Protein AF-A0A927YLM3-F1 (afdb_monomer)

Structure (mmCIF, N/CA/C/O backbone):
data_AF-A0A927YLM3-F1
#
_entry.id   AF-A0A927YLM3-F1
#
loop_
_atom_site.group_PDB
_atom_site.id
_atom_site.type_symbol
_atom_site.label_atom_id
_atom_site.label_alt_id
_atom_site.label_comp_id
_atom_site.label_asym_id
_atom_site.label_entity_id
_atom_site.label_seq_id
_atom_site.pdbx_PDB_ins_code
_atom_site.Cartn_x
_atom_site.Cartn_y
_atom_site.Cartn_z
_atom_site.occupancy
_atom_site.B_iso_or_equiv
_atom_site.auth_seq_id
_atom_site.auth_comp_id
_atom_site.auth_asym_id
_atom_site.auth_atom_id
_atom_site.pdbx_PDB_model_num
ATOM 1 N N . MET A 1 1 ? -34.065 27.050 60.413 1.00 43.44 1 MET A N 1
ATOM 2 C CA . MET A 1 1 ? -34.119 25.645 59.930 1.00 43.44 1 MET A CA 1
ATOM 3 C C . MET A 1 1 ? -35.488 25.227 59.369 1.00 43.44 1 MET A C 1
ATOM 5 O O . MET A 1 1 ? -35.522 24.818 58.216 1.00 43.44 1 MET A O 1
ATOM 9 N N . LYS A 1 2 ? -36.628 25.397 60.067 1.00 33.91 2 LYS A N 1
ATOM 10 C CA . LYS A 1 2 ? -37.974 25.037 59.535 1.00 33.91 2 LYS A CA 1
ATOM 11 C C . LYS A 1 2 ? -38.388 25.761 58.232 1.00 33.91 2 LYS A C 1
ATOM 13 O O . LYS A 1 2 ? -38.955 25.127 57.347 1.00 33.91 2 LYS A O 1
ATOM 18 N N . ILE A 1 3 ? -38.032 27.041 58.067 1.00 42.34 3 ILE A N 1
ATOM 19 C CA . ILE A 1 3 ? -38.340 27.846 56.858 1.00 42.34 3 ILE A CA 1
ATOM 20 C C . ILE A 1 3 ? -37.529 27.386 55.627 1.00 42.34 3 ILE A C 1
ATOM 22 O O . ILE A 1 3 ? -38.028 27.424 54.505 1.00 42.34 3 ILE A O 1
ATOM 26 N N . ILE A 1 4 ? -36.316 26.858 55.837 1.00 45.25 4 ILE A N 1
ATOM 27 C CA . ILE A 1 4 ? -35.488 26.257 54.777 1.00 45.25 4 ILE A CA 1
ATOM 28 C C . ILE A 1 4 ? -36.058 24.881 54.387 1.00 45.25 4 ILE A C 1
ATOM 30 O O . ILE A 1 4 ? -36.153 24.582 53.202 1.00 45.25 4 ILE A O 1
ATOM 34 N N . SER A 1 5 ? -36.560 24.095 55.351 1.00 41.03 5 SER A N 1
ATOM 35 C CA . SER A 1 5 ? -37.215 22.807 55.055 1.00 41.03 5 SER A CA 1
ATOM 36 C C . SER A 1 5 ? -38.536 22.953 54.277 1.00 41.03 5 SER A C 1
ATOM 38 O O . SER A 1 5 ? -38.833 22.136 53.409 1.00 41.03 5 SER A O 1
ATOM 40 N N . ASN A 1 6 ? -39.299 24.033 54.507 1.00 38.00 6 ASN A N 1
ATOM 41 C CA . ASN A 1 6 ? -40.556 24.279 53.789 1.00 38.00 6 ASN A CA 1
ATOM 42 C C . ASN A 1 6 ? -40.347 24.779 52.349 1.00 38.00 6 ASN A C 1
ATOM 44 O O . ASN A 1 6 ? -41.137 24.423 51.479 1.00 38.00 6 ASN A O 1
ATOM 48 N N . LYS A 1 7 ? -39.266 25.522 52.054 1.00 43.53 7 LYS A N 1
ATOM 49 C CA . LYS A 1 7 ? -38.889 25.847 50.661 1.00 43.53 7 LYS A CA 1
ATOM 50 C C . LYS A 1 7 ? -38.402 24.615 49.880 1.00 43.53 7 LYS A C 1
ATOM 52 O O . LYS A 1 7 ? -38.600 24.557 48.670 1.00 43.53 7 LYS A O 1
ATOM 57 N N . PHE A 1 8 ? -37.826 23.614 50.552 1.00 43.66 8 PHE A N 1
ATOM 58 C CA . PHE A 1 8 ? -37.386 22.361 49.921 1.00 43.66 8 PHE A CA 1
ATOM 59 C C . PHE A 1 8 ? -38.533 21.381 49.625 1.00 43.66 8 PHE A C 1
ATOM 61 O O . PHE A 1 8 ? -38.539 20.788 48.549 1.00 43.66 8 PHE A O 1
ATOM 68 N N . LYS A 1 9 ? -39.566 21.298 50.478 1.00 37.19 9 LYS A N 1
ATOM 69 C CA . LYS A 1 9 ? -40.779 20.498 50.189 1.00 37.19 9 LYS A CA 1
ATOM 70 C C . LYS A 1 9 ? -41.564 20.978 48.960 1.00 37.19 9 LYS A C 1
ATOM 72 O O . LYS A 1 9 ? -42.257 20.188 48.328 1.00 37.19 9 LYS A O 1
ATOM 77 N N . ILE A 1 10 ? -41.450 22.260 48.605 1.00 40.66 10 ILE A N 1
ATOM 78 C CA . ILE A 1 10 ? -42.042 22.814 47.375 1.00 40.66 10 ILE A CA 1
ATOM 79 C C . ILE A 1 10 ? -41.180 22.456 46.148 1.00 40.66 10 ILE A C 1
ATOM 81 O O . ILE A 1 10 ? -41.723 22.233 45.070 1.00 40.66 10 ILE A O 1
ATOM 85 N N . LYS A 1 11 ? -39.856 22.307 46.312 1.00 43.59 11 LYS A N 1
ATOM 86 C CA . LYS A 1 11 ? -38.928 21.895 45.244 1.00 43.59 11 LYS A CA 1
ATOM 87 C C . LYS A 1 11 ? -39.060 20.405 44.883 1.00 43.59 11 LYS A C 1
ATOM 89 O O . LYS A 1 11 ? -38.999 20.075 43.706 1.00 43.59 11 LYS A O 1
ATOM 94 N N . GLU A 1 12 ? -39.318 19.524 45.854 1.00 42.69 12 GLU A N 1
ATOM 95 C CA . GLU A 1 12 ? -39.549 18.083 45.607 1.00 42.69 12 GLU A CA 1
ATOM 96 C C . GLU A 1 12 ? -40.829 17.786 44.805 1.00 42.69 12 GLU A C 1
ATOM 98 O O . GLU A 1 12 ? -40.878 16.788 44.096 1.00 42.69 12 GLU A O 1
ATOM 103 N N . LYS A 1 13 ? -41.851 18.654 44.860 1.00 40.47 13 LYS A N 1
ATOM 104 C CA . LYS A 1 13 ? -43.093 18.488 44.075 1.00 40.47 13 LYS A CA 1
ATOM 105 C C . LYS A 1 13 ? -43.000 18.973 42.621 1.00 40.47 13 LYS A C 1
ATOM 107 O O . LYS A 1 13 ? -43.902 18.681 41.845 1.00 40.47 13 LYS A O 1
ATOM 112 N N . LEU A 1 14 ? -41.947 19.711 42.264 1.00 46.44 14 LEU A N 1
ATOM 113 C CA . LEU A 1 14 ? -41.753 20.320 40.939 1.00 46.44 14 LEU A CA 1
ATOM 114 C C . LEU A 1 14 ? -40.597 19.693 40.140 1.00 46.44 14 LEU A C 1
ATOM 116 O O . LEU A 1 14 ? -40.403 20.049 38.982 1.00 46.44 14 LEU A O 1
ATOM 120 N N . MET A 1 15 ? -39.832 18.767 40.728 1.00 58.31 15 MET A N 1
ATOM 121 C CA . MET A 1 15 ? -38.776 18.040 40.019 1.00 58.31 15 MET A CA 1
ATOM 122 C C . MET A 1 15 ? -39.283 16.688 39.523 1.00 58.31 15 MET A C 1
ATOM 124 O O . MET A 1 15 ? -39.892 15.925 40.272 1.00 58.31 15 MET A O 1
ATOM 128 N N . LEU A 1 16 ? -39.004 16.383 38.253 1.00 70.81 16 LEU A N 1
ATOM 129 C CA . LEU A 1 16 ? -39.280 15.069 37.679 1.00 70.81 16 LEU A CA 1
ATOM 130 C C . LEU A 1 16 ? -38.580 13.978 38.507 1.00 70.81 16 LEU A C 1
ATOM 132 O O . LEU A 1 16 ? -37.424 14.160 38.904 1.00 70.81 16 LEU A O 1
ATOM 136 N N . PRO A 1 17 ? -39.237 12.834 38.759 1.00 79.44 17 PRO A N 1
ATOM 137 C CA . PRO A 1 17 ? -38.627 11.767 39.535 1.00 79.44 17 PRO A CA 1
ATOM 138 C C . PRO A 1 17 ? -37.388 11.218 38.814 1.00 79.44 17 PRO A C 1
ATOM 140 O O . PRO A 1 17 ? -37.321 11.171 37.583 1.00 79.44 17 PRO A O 1
ATOM 143 N N . ALA A 1 18 ? -36.379 10.800 39.586 1.00 75.62 18 ALA A N 1
ATOM 144 C CA . ALA A 1 18 ? -35.066 10.426 39.051 1.00 75.62 18 ALA A CA 1
ATOM 145 C C . ALA A 1 18 ? -35.142 9.335 37.965 1.00 75.62 18 ALA A C 1
ATOM 147 O O . ALA A 1 18 ? -34.353 9.349 37.025 1.00 75.62 18 ALA A O 1
ATOM 148 N N . ASN A 1 19 ? -36.122 8.427 38.064 1.00 81.88 19 ASN A N 1
ATOM 149 C CA . ASN A 1 19 ? -36.406 7.367 37.091 1.00 81.88 19 ASN A CA 1
ATOM 150 C C . ASN A 1 19 ? -36.898 7.874 35.718 1.00 81.88 19 ASN A C 1
ATOM 152 O O . ASN A 1 19 ? -36.782 7.141 34.735 1.00 81.88 19 ASN A O 1
ATOM 156 N N . VAL A 1 20 ? -37.454 9.085 35.658 1.00 85.31 20 VAL A N 1
ATOM 157 C CA . VAL A 1 20 ? -37.841 9.793 34.431 1.00 85.31 20 VAL A CA 1
ATOM 158 C C . VAL A 1 20 ? -36.665 10.630 33.935 1.00 85.31 20 VAL A C 1
ATOM 160 O O . VAL A 1 20 ? -36.342 10.593 32.751 1.00 85.31 20 VAL A O 1
ATOM 163 N N . LEU A 1 21 ? -35.968 11.316 34.843 1.00 84.69 21 LEU A N 1
ATOM 164 C CA . LEU A 1 21 ? -34.895 12.244 34.492 1.00 84.69 21 LEU A CA 1
ATOM 165 C C . LEU A 1 21 ? -33.734 11.573 33.739 1.00 84.69 21 LEU A C 1
ATOM 167 O O . LEU A 1 21 ? -33.304 12.082 32.707 1.00 84.69 21 LEU A O 1
ATOM 171 N N . TRP A 1 22 ? -33.259 10.404 34.190 1.00 88.94 22 TRP A N 1
ATOM 172 C CA . TRP A 1 22 ? -32.161 9.719 33.490 1.00 88.94 22 TRP A CA 1
ATOM 173 C C . TRP A 1 22 ? -32.551 9.268 32.079 1.00 88.94 22 TRP A C 1
ATOM 175 O O . TRP A 1 22 ? -31.685 9.208 31.213 1.00 88.94 22 TRP A O 1
ATOM 185 N N . LYS A 1 23 ? -33.834 8.955 31.839 1.00 92.56 23 LYS A N 1
ATOM 186 C CA . LYS A 1 23 ? -34.329 8.559 30.512 1.00 92.56 23 LYS A CA 1
ATOM 187 C C . LYS A 1 23 ? -34.333 9.741 29.556 1.00 92.56 23 LYS A C 1
ATOM 189 O O . LYS A 1 23 ? -33.938 9.581 28.410 1.00 92.56 23 LYS A O 1
ATOM 194 N N . ILE A 1 24 ? -34.739 10.916 30.040 1.00 89.50 24 ILE A N 1
ATOM 195 C CA . ILE A 1 24 ? -34.677 12.163 29.270 1.00 89.50 24 ILE A CA 1
ATOM 196 C C . ILE A 1 24 ? -33.224 12.471 28.908 1.00 89.50 24 ILE A C 1
ATOM 198 O O . ILE A 1 24 ? -32.931 12.754 27.754 1.00 89.50 24 ILE A O 1
ATOM 202 N N . TYR A 1 25 ? -32.304 12.360 29.869 1.00 88.75 25 TYR A N 1
ATOM 203 C CA . TYR A 1 25 ? -30.887 12.616 29.607 1.00 88.75 25 TYR A CA 1
ATOM 204 C C . TYR A 1 25 ? -30.291 11.612 28.627 1.00 88.75 25 TYR A C 1
ATOM 206 O O . TYR A 1 25 ? -29.614 12.024 27.696 1.00 88.75 25 TYR A O 1
ATOM 214 N N . ALA A 1 26 ? -30.603 10.324 28.780 1.00 92.00 26 ALA A N 1
ATOM 215 C CA . ALA A 1 26 ? -30.195 9.309 27.818 1.00 92.00 26 ALA A CA 1
ATOM 216 C C . ALA A 1 26 ? -30.712 9.639 26.410 1.00 92.00 26 ALA A C 1
ATOM 218 O O . ALA A 1 26 ? -29.936 9.618 25.463 1.00 92.00 26 ALA A O 1
ATOM 219 N N . LEU A 1 27 ? -31.994 9.996 26.278 1.00 93.75 27 LEU A N 1
ATOM 220 C CA . LEU A 1 27 ? -32.597 10.340 24.991 1.00 93.75 27 LEU A CA 1
ATOM 221 C C . LEU A 1 27 ? -31.911 11.552 24.349 1.00 93.75 27 LEU A C 1
ATOM 223 O O . LEU A 1 27 ? -31.528 11.474 23.190 1.00 93.75 27 LEU A O 1
ATOM 227 N N . ILE A 1 28 ? -31.714 12.644 25.094 1.00 92.00 28 ILE A N 1
ATOM 228 C CA . ILE A 1 28 ? -31.051 13.854 24.583 1.00 92.00 28 ILE A CA 1
ATOM 229 C C . ILE A 1 28 ? -29.614 13.543 24.155 1.00 92.00 28 ILE A C 1
ATOM 231 O O . ILE A 1 28 ? -29.234 13.873 23.038 1.00 92.00 28 ILE A O 1
ATOM 235 N N . THR A 1 29 ? -28.837 12.865 25.002 1.00 92.50 29 THR A N 1
ATOM 236 C CA . THR A 1 29 ? -27.457 12.467 24.693 1.00 92.50 29 THR A CA 1
ATOM 237 C C . THR A 1 29 ? -27.380 11.625 23.419 1.00 92.50 29 THR A C 1
ATOM 239 O O . THR A 1 29 ? -26.537 11.884 22.563 1.00 92.50 29 THR A O 1
ATOM 242 N N . VAL A 1 30 ? -28.269 10.642 23.269 1.00 94.38 30 VAL A N 1
ATOM 243 C CA . VAL A 1 30 ? -28.298 9.748 22.104 1.00 94.38 30 VAL A CA 1
ATOM 244 C C . VAL A 1 30 ? -28.722 10.499 20.847 1.00 94.38 30 VAL A C 1
ATOM 246 O O . VAL A 1 30 ? -28.070 10.345 19.821 1.00 94.38 30 VAL A O 1
ATOM 249 N N . MET A 1 31 ? -29.743 11.359 20.928 1.00 94.81 31 MET A N 1
ATOM 250 C CA . MET A 1 31 ? -30.154 12.204 19.802 1.00 94.81 31 MET A CA 1
ATOM 251 C C . MET A 1 31 ? -29.028 13.141 19.359 1.00 94.81 31 MET A C 1
ATOM 253 O O . MET A 1 31 ? -28.817 13.292 18.164 1.00 94.81 31 MET A O 1
ATOM 257 N N . THR A 1 32 ? -28.267 13.729 20.288 1.00 94.88 32 THR A N 1
ATOM 258 C CA . THR A 1 32 ? -27.104 14.563 19.946 1.00 94.88 32 THR A CA 1
ATOM 259 C C . THR A 1 32 ? -26.024 13.760 19.217 1.00 94.88 32 THR A C 1
ATOM 261 O O . THR A 1 32 ? -25.523 14.218 18.195 1.00 94.88 32 THR A O 1
ATOM 264 N N . CYS A 1 33 ? -25.687 12.558 19.699 1.00 95.12 33 CYS A N 1
ATOM 265 C CA . CYS A 1 33 ? -24.675 11.709 19.057 1.00 95.12 33 CYS A CA 1
ATOM 266 C C . CYS A 1 33 ? -25.133 11.198 17.681 1.00 95.12 33 CYS A C 1
ATOM 268 O O . CYS A 1 33 ? -24.331 11.148 16.752 1.00 95.12 33 CYS A O 1
ATOM 270 N N . GLY A 1 34 ? -26.411 10.827 17.561 1.00 95.75 34 GLY A N 1
ATOM 271 C CA . GLY A 1 34 ? -27.016 10.349 16.319 1.00 95.75 34 GLY A CA 1
ATOM 272 C C . GLY A 1 34 ? -27.221 11.451 15.284 1.00 95.75 34 GLY A C 1
ATOM 273 O O . GLY A 1 34 ? -27.055 11.192 14.100 1.00 95.75 34 GLY A O 1
ATOM 274 N N . LEU A 1 35 ? -27.520 12.685 15.709 1.00 95.50 35 LEU A N 1
ATOM 275 C CA . LEU A 1 35 ? -27.623 13.835 14.809 1.00 95.50 35 LEU A CA 1
ATOM 276 C C . LEU A 1 35 ? -26.298 14.088 14.087 1.00 95.50 35 LEU A C 1
ATOM 278 O O . LEU A 1 35 ? -26.302 14.287 12.878 1.00 95.50 35 LEU A O 1
ATOM 282 N N . TYR A 1 36 ? -25.177 14.059 14.812 1.00 95.25 36 TYR A N 1
ATOM 283 C CA . TYR A 1 36 ? -23.861 14.222 14.198 1.00 95.25 36 TYR A CA 1
ATOM 284 C C . TYR A 1 36 ? -23.558 13.089 13.206 1.00 95.25 36 TYR A C 1
ATOM 286 O O . TYR A 1 36 ? -23.252 13.379 12.054 1.00 95.25 36 TYR A O 1
ATOM 294 N N . ALA A 1 37 ? -23.759 11.827 13.614 1.00 95.25 37 ALA A N 1
ATOM 295 C CA . ALA A 1 37 ? -23.592 10.664 12.736 1.00 95.25 37 ALA A CA 1
ATOM 296 C C . ALA A 1 37 ? -24.456 10.762 11.469 1.00 95.25 37 ALA A C 1
ATOM 298 O O . ALA A 1 37 ? -24.008 10.443 10.376 1.00 95.25 37 ALA A O 1
ATOM 299 N N . PHE A 1 38 ? -25.702 11.222 11.605 1.00 95.12 38 PHE A N 1
ATOM 300 C CA . PHE A 1 38 ? -26.598 11.423 10.474 1.00 95.12 38 PHE A CA 1
ATOM 301 C C . PHE A 1 38 ? -26.061 12.494 9.521 1.00 95.12 38 PHE A C 1
ATOM 303 O O . PHE A 1 38 ? -25.946 12.234 8.330 1.00 95.12 38 PHE A O 1
ATOM 310 N N . LEU A 1 39 ? -25.675 13.668 10.032 1.00 91.88 39 LEU A N 1
ATOM 311 C CA . LEU A 1 39 ? -25.169 14.775 9.210 1.00 91.88 39 LEU A CA 1
ATOM 312 C C . LEU A 1 39 ? -23.896 14.424 8.433 1.00 91.88 39 LEU A C 1
ATOM 314 O O . LEU A 1 39 ? -23.709 14.936 7.328 1.00 91.88 39 LEU A O 1
ATOM 318 N N . THR A 1 40 ? -23.026 13.592 9.006 1.00 92.19 40 THR A N 1
ATOM 319 C CA . THR A 1 40 ? -21.804 13.119 8.347 1.00 92.19 40 THR A CA 1
ATOM 320 C C . THR A 1 40 ? -22.068 11.956 7.398 1.00 92.19 40 THR A C 1
ATOM 322 O O . THR A 1 40 ? -21.449 11.904 6.347 1.00 92.19 40 THR A O 1
ATOM 325 N N . SER A 1 41 ? -23.050 11.092 7.680 1.00 93.69 41 SER A N 1
ATOM 326 C CA . SER A 1 41 ? -23.392 9.952 6.811 1.00 93.69 41 SER A CA 1
ATOM 327 C C . SER A 1 41 ? -23.893 10.335 5.414 1.00 93.69 41 SER A C 1
ATOM 329 O O . SER A 1 41 ? -23.850 9.521 4.495 1.00 93.69 41 SER A O 1
ATOM 331 N N . LEU A 1 42 ? -24.369 11.569 5.236 1.00 93.56 42 LEU A N 1
ATOM 332 C CA . LEU A 1 42 ? -24.886 12.055 3.955 1.00 93.56 42 LEU A CA 1
ATOM 333 C C . LEU A 1 42 ? -23.791 12.571 3.011 1.00 93.56 42 LEU A C 1
ATOM 335 O O . LEU A 1 42 ? -24.125 13.012 1.915 1.00 93.56 42 LEU A O 1
ATOM 339 N N . ARG A 1 43 ? -22.525 12.606 3.441 1.00 93.06 43 ARG A N 1
ATOM 340 C CA . ARG A 1 43 ? -21.419 13.193 2.677 1.00 93.06 43 ARG A CA 1
ATOM 341 C C . ARG A 1 43 ? -20.224 12.250 2.601 1.00 93.06 43 ARG A C 1
ATOM 343 O O . ARG A 1 43 ? -20.128 11.355 3.438 1.00 93.06 43 ARG A O 1
ATOM 350 N N . THR A 1 44 ? -19.361 12.530 1.629 1.00 92.88 44 THR A N 1
ATOM 351 C CA . THR A 1 44 ? -18.133 11.814 1.262 1.00 92.88 44 THR A CA 1
ATOM 352 C C . THR A 1 44 ? -18.419 10.384 0.801 1.00 92.88 44 THR A C 1
ATOM 354 O O . THR A 1 44 ? -19.487 9.845 1.102 1.00 92.88 44 THR A O 1
ATOM 357 N N . MET A 1 45 ? -17.538 9.765 0.021 1.00 93.38 45 MET A N 1
ATOM 358 C CA . MET A 1 45 ? -17.735 8.416 -0.524 1.00 93.38 45 MET A CA 1
ATOM 359 C C . MET A 1 45 ? -16.381 7.777 -0.864 1.00 93.38 45 MET A C 1
ATOM 361 O O . MET A 1 45 ? -16.018 7.689 -2.038 1.00 93.38 45 MET A O 1
ATOM 365 N N . PRO A 1 46 ? -15.636 7.294 0.146 1.00 93.12 46 PRO A N 1
ATOM 366 C CA . PRO A 1 46 ? -14.328 6.709 -0.100 1.00 93.12 46 PRO A CA 1
ATOM 367 C C . PRO A 1 46 ? -14.464 5.443 -0.949 1.00 93.12 46 PRO A C 1
ATOM 369 O O . PRO A 1 46 ? -15.386 4.651 -0.751 1.00 93.12 46 PRO A O 1
ATOM 372 N N . PHE A 1 47 ? -13.519 5.205 -1.857 1.00 92.38 47 PHE A N 1
ATOM 373 C CA . PHE A 1 47 ? -13.587 4.089 -2.813 1.00 92.38 47 PHE A CA 1
ATOM 374 C C . PHE A 1 47 ? -13.500 2.698 -2.160 1.00 92.38 47 PHE A C 1
ATOM 376 O O . PHE A 1 47 ? -13.949 1.700 -2.725 1.00 92.38 47 PHE A O 1
ATOM 383 N N . ALA A 1 48 ? -12.994 2.623 -0.926 1.00 90.62 48 ALA A N 1
ATOM 384 C CA . ALA A 1 48 ? -13.045 1.415 -0.106 1.00 90.62 48 ALA A CA 1
ATOM 385 C C . ALA A 1 48 ? -14.459 1.106 0.448 1.00 90.62 48 ALA A C 1
ATOM 387 O O . ALA A 1 48 ? -14.718 -0.014 0.901 1.00 90.62 48 ALA A O 1
ATOM 388 N N . GLU A 1 49 ? -15.408 2.055 0.415 1.00 90.69 49 GLU A N 1
ATOM 389 C CA . GLU A 1 49 ? -16.795 1.862 0.861 1.00 90.69 49 GLU A CA 1
ATOM 390 C C . GLU A 1 49 ? -17.612 1.054 -0.157 1.00 90.69 49 GLU A C 1
ATOM 392 O O . GLU A 1 49 ? -18.549 1.531 -0.784 1.00 90.69 49 GLU A O 1
ATOM 397 N N . GLY A 1 50 ? -17.274 -0.225 -0.285 1.00 86.94 50 GLY A N 1
ATOM 398 C CA . GLY A 1 50 ? -18.016 -1.184 -1.105 1.00 86.94 50 GLY A CA 1
ATOM 399 C C . GLY A 1 50 ? -17.779 -2.640 -0.748 1.00 86.94 50 GLY A C 1
ATOM 400 O O . GLY A 1 50 ? -18.527 -3.497 -1.208 1.00 86.94 50 GLY A O 1
ATOM 401 N N . TRP A 1 51 ? -16.807 -2.933 0.123 1.00 92.38 51 TRP A N 1
ATOM 402 C CA . TRP A 1 51 ? -16.413 -4.305 0.450 1.00 92.38 51 TRP A CA 1
ATOM 403 C C . TRP A 1 51 ? -17.614 -5.161 0.858 1.00 92.38 51 TRP A C 1
ATOM 405 O O . TRP A 1 51 ? -17.904 -6.186 0.247 1.00 92.38 51 TRP A O 1
ATOM 415 N N . TYR A 1 52 ? -18.365 -4.724 1.871 1.00 92.38 52 TYR A N 1
ATOM 416 C CA . TYR A 1 52 ? -19.487 -5.514 2.385 1.00 92.38 52 TYR A CA 1
ATOM 417 C C . TYR A 1 52 ? -20.734 -5.443 1.508 1.00 92.38 52 TYR A C 1
ATOM 419 O O . TYR A 1 52 ? -21.548 -6.362 1.569 1.00 92.38 52 TYR A O 1
ATOM 427 N N . THR A 1 53 ? -20.888 -4.386 0.708 1.00 93.31 53 THR A N 1
ATOM 428 C CA . THR A 1 53 ? -21.965 -4.296 -0.285 1.00 93.31 53 THR A CA 1
ATOM 429 C C . THR A 1 53 ? -21.767 -5.361 -1.351 1.00 93.31 53 THR A C 1
ATOM 431 O O . THR A 1 53 ? -22.695 -6.124 -1.617 1.00 93.31 53 THR A O 1
ATOM 434 N N . TYR A 1 54 ? -20.547 -5.486 -1.875 1.00 95.19 54 TYR A N 1
ATOM 435 C CA . TYR A 1 54 ? -20.245 -6.455 -2.916 1.00 95.19 54 TYR A CA 1
ATOM 436 C C . TYR A 1 54 ? -20.297 -7.897 -2.404 1.00 95.19 54 TYR A C 1
ATOM 438 O O . TYR A 1 54 ? -21.001 -8.730 -2.967 1.00 95.19 54 TYR A O 1
ATOM 446 N N . TYR A 1 55 ? -19.705 -8.184 -1.239 1.00 95.25 55 TYR A N 1
ATOM 447 C CA . TYR A 1 55 ? -19.875 -9.496 -0.601 1.00 95.25 55 TYR A CA 1
ATOM 448 C C . TYR A 1 55 ? -21.358 -9.860 -0.376 1.00 95.25 55 TYR A C 1
ATOM 450 O O . TYR A 1 55 ? -21.748 -11.023 -0.499 1.00 95.25 55 TYR A O 1
ATOM 458 N N . ALA A 1 56 ? -22.205 -8.883 -0.038 1.00 95.62 56 ALA A N 1
ATOM 459 C CA . ALA A 1 56 ? -23.642 -9.094 0.101 1.00 95.62 56 ALA A CA 1
ATOM 460 C C . ALA A 1 56 ? -24.347 -9.338 -1.247 1.00 95.62 56 ALA A C 1
ATOM 462 O O . ALA A 1 56 ? -25.308 -10.109 -1.283 1.00 95.62 56 ALA A O 1
ATOM 463 N N . GLN A 1 57 ? -23.884 -8.722 -2.342 1.00 95.31 57 GLN A N 1
ATOM 464 C CA . GLN A 1 57 ? -24.326 -9.032 -3.708 1.00 95.31 57 GLN A CA 1
ATOM 465 C C . GLN A 1 57 ? -23.998 -10.480 -4.071 1.00 95.31 57 GLN A C 1
ATOM 467 O O . GLN A 1 57 ? -24.928 -11.226 -4.364 1.00 95.31 57 GLN A O 1
ATOM 472 N N . CYS A 1 58 ? -22.746 -10.916 -3.901 1.00 95.62 58 CYS A N 1
ATOM 473 C CA . CYS A 1 58 ? -22.324 -12.304 -4.122 1.00 95.62 58 CYS A CA 1
ATOM 474 C C . CYS A 1 58 ? -23.235 -13.310 -3.392 1.00 95.62 58 CYS A C 1
ATOM 476 O O . CYS A 1 58 ? -23.797 -14.225 -3.997 1.00 95.62 58 CYS A O 1
ATOM 478 N N . ILE A 1 59 ? -23.466 -13.109 -2.086 1.00 95.88 59 ILE A N 1
ATOM 479 C CA . ILE A 1 59 ? -24.318 -14.005 -1.279 1.00 95.88 59 ILE A CA 1
ATOM 480 C C . ILE A 1 59 ? -25.762 -14.035 -1.793 1.00 95.88 59 ILE A C 1
ATOM 482 O O . ILE A 1 59 ? -26.378 -15.101 -1.872 1.00 95.88 59 ILE A O 1
ATOM 486 N N . ASN A 1 60 ? -26.334 -12.875 -2.118 1.00 96.50 60 ASN A N 1
ATOM 487 C CA . ASN A 1 60 ? -27.712 -12.795 -2.599 1.00 96.50 60 ASN A CA 1
ATOM 488 C C . ASN A 1 60 ? -27.875 -13.348 -4.024 1.00 96.50 60 ASN A C 1
ATOM 490 O O . ASN A 1 60 ? -28.958 -13.852 -4.331 1.00 96.50 60 ASN A O 1
ATOM 494 N N . ASN A 1 61 ? -26.803 -13.341 -4.823 1.00 93.56 61 ASN A N 1
ATOM 495 C CA . ASN A 1 61 ? -26.718 -13.969 -6.144 1.00 93.56 61 ASN A CA 1
ATOM 496 C C . ASN A 1 61 ? -26.477 -15.489 -6.076 1.00 93.56 61 ASN A C 1
ATOM 498 O O . ASN A 1 61 ? -26.605 -16.183 -7.080 1.00 93.56 61 ASN A O 1
ATOM 502 N N . GLY A 1 62 ? -26.224 -16.035 -4.882 1.00 93.69 62 GLY A N 1
ATOM 503 C CA . GLY A 1 62 ? -26.155 -17.476 -4.633 1.00 93.69 62 GLY A CA 1
ATOM 504 C C . GLY A 1 62 ? -24.757 -18.017 -4.340 1.00 93.69 62 GLY A C 1
ATOM 505 O O . GLY A 1 62 ? -24.628 -19.222 -4.104 1.00 93.69 62 GLY A O 1
ATOM 506 N N . GLU A 1 63 ? -23.733 -17.163 -4.293 1.00 94.38 63 GLU A N 1
ATOM 507 C CA . GLU A 1 63 ? -22.380 -17.562 -3.907 1.00 94.38 63 GLU A CA 1
ATOM 508 C C . GLU A 1 63 ? -22.294 -17.904 -2.413 1.00 94.38 63 GLU A C 1
ATOM 510 O O . GLU A 1 63 ? -22.886 -17.267 -1.535 1.00 94.38 63 GLU A O 1
ATOM 515 N N . ARG A 1 64 ? -21.516 -18.938 -2.097 1.00 91.81 64 ARG A N 1
ATOM 516 C CA . ARG A 1 64 ? -21.303 -19.435 -0.738 1.00 91.81 64 ARG A CA 1
ATOM 517 C C . ARG A 1 64 ? -20.016 -18.868 -0.155 1.00 91.81 64 ARG A C 1
ATOM 519 O O . ARG A 1 64 ? -18.923 -19.192 -0.613 1.00 91.81 64 ARG A O 1
ATOM 526 N N . THR A 1 65 ? -20.143 -18.125 0.944 1.00 93.25 65 THR A N 1
ATOM 527 C CA . THR A 1 65 ? -19.013 -17.584 1.720 1.00 93.25 65 THR A CA 1
ATOM 528 C C . THR A 1 65 ? -17.969 -18.660 2.048 1.00 93.25 65 THR A C 1
ATOM 530 O O . THR A 1 65 ? -18.333 -19.777 2.437 1.00 93.25 65 THR A O 1
ATOM 533 N N . TYR A 1 66 ? -16.685 -18.312 1.918 1.00 92.06 66 TYR A N 1
ATOM 534 C CA . TYR A 1 66 ? -15.478 -19.155 2.040 1.00 92.06 66 TYR A CA 1
ATOM 535 C C . TYR A 1 66 ? -15.289 -20.189 0.924 1.00 92.06 66 TYR A C 1
ATOM 537 O O . TYR A 1 66 ? -14.170 -20.621 0.655 1.00 92.06 66 TYR A O 1
ATOM 545 N N . LYS A 1 67 ? -16.371 -20.640 0.287 1.00 89.81 67 LYS A N 1
ATOM 546 C CA . LYS A 1 67 ? -16.298 -21.675 -0.742 1.00 89.81 67 LYS A CA 1
ATOM 547 C C . LYS A 1 67 ? -16.107 -21.066 -2.122 1.00 89.81 67 LYS A C 1
ATOM 549 O O . LYS A 1 67 ? -15.135 -21.405 -2.790 1.00 89.81 67 LYS A O 1
ATOM 554 N N . ASP A 1 68 ? -17.019 -20.184 -2.498 1.00 92.25 68 ASP A N 1
ATOM 555 C CA . ASP A 1 68 ? -17.056 -19.564 -3.819 1.00 92.25 68 ASP A CA 1
ATOM 556 C C . ASP A 1 68 ? -16.226 -18.263 -3.815 1.00 92.25 68 ASP A C 1
ATOM 558 O O . ASP A 1 68 ? -15.576 -17.948 -4.801 1.00 92.25 68 ASP A O 1
ATOM 562 N N . PHE A 1 69 ? -16.113 -17.596 -2.659 1.00 93.25 69 PHE A N 1
ATOM 563 C CA . PHE A 1 69 ? -15.226 -16.448 -2.453 1.00 93.25 69 PHE A CA 1
ATOM 564 C C . PHE A 1 69 ? -14.593 -16.437 -1.059 1.00 93.25 69 PHE A C 1
ATOM 566 O O . PHE A 1 69 ? -15.115 -17.054 -0.122 1.00 93.25 69 PHE A O 1
ATOM 573 N N . ASP A 1 70 ? -13.493 -15.706 -0.905 1.00 90.69 70 ASP A N 1
ATOM 574 C CA . ASP A 1 70 ? -12.744 -15.618 0.344 1.00 90.69 70 ASP A CA 1
ATOM 575 C C . ASP A 1 70 ? -13.287 -14.536 1.275 1.00 90.69 70 ASP A C 1
ATOM 577 O O . ASP A 1 70 ? -13.650 -13.435 0.864 1.00 90.69 70 ASP A O 1
ATOM 581 N N . TYR A 1 71 ? -13.340 -14.857 2.567 1.00 90.12 71 TYR A N 1
ATOM 582 C CA . TYR A 1 71 ? -13.765 -13.919 3.600 1.00 90.12 71 TYR A CA 1
ATOM 583 C C . TYR A 1 71 ? -12.989 -14.194 4.887 1.00 90.12 71 TYR A C 1
ATOM 585 O O . TYR A 1 71 ? -12.975 -15.311 5.396 1.00 90.12 71 TYR A O 1
ATOM 593 N N . LEU A 1 72 ? -12.332 -13.178 5.445 1.00 80.88 72 LEU A N 1
ATOM 594 C CA . LEU A 1 72 ? -11.374 -13.381 6.540 1.00 80.88 72 LEU A CA 1
ATOM 595 C C . LEU A 1 72 ? -12.012 -13.353 7.945 1.00 80.88 72 LEU A C 1
ATOM 597 O O . LEU A 1 72 ? -11.360 -13.617 8.963 1.00 80.88 72 LEU A O 1
ATOM 601 N N . PHE A 1 73 ? -13.298 -13.010 8.027 1.00 87.69 73 PHE A N 1
ATOM 602 C CA . PHE A 1 73 ? -14.028 -12.879 9.289 1.00 87.69 73 PHE A CA 1
ATOM 603 C C . PHE A 1 73 ? -15.074 -13.973 9.438 1.00 87.69 73 PHE A C 1
ATOM 605 O O . PHE A 1 73 ? -15.370 -14.718 8.510 1.00 87.69 73 PHE A O 1
ATOM 612 N N . THR A 1 74 ? -15.639 -14.092 10.631 1.00 91.00 74 THR A N 1
ATOM 613 C CA . THR A 1 74 ? -16.766 -14.982 10.903 1.00 91.00 74 THR A CA 1
ATOM 614 C C . THR A 1 74 ? -18.060 -14.440 10.274 1.00 91.00 74 THR A C 1
ATOM 616 O O . THR A 1 74 ? -18.233 -13.230 10.115 1.00 91.00 74 THR A O 1
ATOM 619 N N . PRO A 1 75 ? -19.000 -15.312 9.869 1.00 90.38 75 PRO A N 1
ATOM 620 C CA . PRO A 1 75 ? -19.956 -14.956 8.821 1.00 90.38 75 PRO A CA 1
ATOM 621 C C . PRO A 1 75 ? -21.169 -14.157 9.322 1.00 90.38 75 PRO A C 1
ATOM 623 O O . PRO A 1 75 ? -22.040 -13.816 8.524 1.00 90.38 75 PRO A O 1
ATOM 626 N N . LEU A 1 76 ? -21.302 -13.874 10.626 1.00 94.25 76 LEU A N 1
ATOM 627 C CA . LEU A 1 76 ? -22.522 -13.249 11.153 1.00 94.25 76 LEU A CA 1
ATOM 628 C C . LEU A 1 76 ? -22.742 -11.856 10.569 1.00 94.25 76 LEU A C 1
ATOM 630 O O . LEU A 1 76 ? -23.860 -11.536 10.177 1.00 94.25 76 LEU A O 1
ATOM 634 N N . TYR A 1 77 ? -21.692 -11.037 10.506 1.00 95.31 77 TYR A N 1
ATOM 635 C CA . TYR A 1 77 ? -21.821 -9.668 10.018 1.00 95.31 77 TYR A CA 1
ATOM 636 C C . TYR A 1 77 ? -22.194 -9.634 8.534 1.00 95.31 77 TYR A C 1
ATOM 638 O O . TYR A 1 77 ? -23.184 -8.996 8.181 1.00 95.31 77 TYR A O 1
ATOM 646 N N . ILE A 1 78 ? -21.488 -10.380 7.678 1.00 94.31 78 ILE A N 1
ATOM 647 C CA . ILE A 1 78 ? -21.791 -10.341 6.246 1.00 94.31 78 ILE A CA 1
ATOM 648 C C . ILE A 1 78 ? -23.172 -10.917 5.915 1.00 94.31 78 ILE A C 1
ATOM 650 O O . ILE A 1 78 ? -23.883 -10.358 5.086 1.00 94.31 78 ILE A O 1
ATOM 654 N N . ASN A 1 79 ? -23.626 -11.943 6.641 1.00 94.44 79 ASN A N 1
ATOM 655 C CA . ASN A 1 79 ? -24.992 -12.452 6.499 1.00 94.44 79 ASN A CA 1
ATOM 656 C C . ASN A 1 79 ? -26.055 -11.425 6.921 1.00 94.44 79 ASN A C 1
ATOM 658 O O . ASN A 1 79 ? -27.144 -11.398 6.348 1.00 94.44 79 ASN A O 1
ATOM 662 N N . LEU A 1 80 ? -25.767 -10.574 7.913 1.00 95.44 80 LEU A N 1
ATOM 663 C CA . LEU A 1 80 ? -26.666 -9.483 8.299 1.00 95.44 80 LEU A CA 1
ATOM 664 C C . LEU A 1 80 ? -26.734 -8.404 7.215 1.00 95.44 80 LEU A C 1
ATOM 666 O O . LEU A 1 80 ? -27.829 -7.929 6.920 1.00 95.44 80 LEU A O 1
ATOM 670 N N . VAL A 1 81 ? -25.600 -8.051 6.603 1.00 96.56 81 VAL A N 1
ATOM 671 C CA . VAL A 1 81 ? -25.558 -7.097 5.482 1.00 96.56 81 VAL A CA 1
ATOM 672 C C . VAL A 1 81 ? -26.267 -7.674 4.251 1.00 96.56 81 VAL A C 1
ATOM 674 O O . VAL A 1 81 ? -27.081 -6.981 3.644 1.00 96.56 81 VAL A O 1
ATOM 677 N N . ALA A 1 82 ? -26.062 -8.955 3.932 1.00 97.12 82 ALA A N 1
ATOM 678 C CA . ALA A 1 82 ? -26.770 -9.657 2.857 1.00 97.12 82 ALA A CA 1
ATOM 679 C C . ALA A 1 82 ? -28.289 -9.688 3.082 1.00 97.12 82 ALA A C 1
ATOM 681 O O . ALA A 1 82 ? -29.063 -9.348 2.188 1.00 97.12 82 ALA A O 1
ATOM 682 N N . LEU A 1 83 ? -28.737 -10.006 4.302 1.00 97.31 83 LEU A N 1
ATOM 683 C CA . LEU A 1 83 ? -30.157 -9.955 4.654 1.00 97.31 83 LEU A CA 1
ATOM 684 C C . LEU A 1 83 ? -30.721 -8.532 4.544 1.00 97.31 83 LEU A C 1
ATOM 686 O O . LEU A 1 83 ? -31.831 -8.350 4.050 1.00 97.31 83 LEU A O 1
ATOM 690 N N . PHE A 1 84 ? -29.981 -7.526 5.011 1.00 97.56 84 PHE A N 1
ATOM 691 C CA . PHE A 1 84 ? -30.422 -6.136 4.968 1.00 97.56 84 PHE A CA 1
ATOM 692 C C . PHE A 1 84 ? -30.562 -5.636 3.526 1.00 97.56 84 PHE A C 1
ATOM 694 O O . PHE A 1 84 ? -31.616 -5.123 3.156 1.00 97.56 84 PHE A O 1
ATOM 701 N N . THR A 1 85 ? -29.545 -5.850 2.693 1.00 96.75 85 THR A N 1
ATOM 702 C CA . THR A 1 85 ? -29.566 -5.467 1.271 1.00 96.75 85 THR A CA 1
ATOM 703 C C . THR A 1 85 ? -30.638 -6.224 0.488 1.00 96.75 85 THR A C 1
ATOM 705 O O . THR A 1 85 ? -31.306 -5.632 -0.353 1.00 96.75 85 THR A O 1
ATOM 708 N N . ARG A 1 86 ? -30.928 -7.484 0.837 1.00 97.00 86 ARG A N 1
ATOM 709 C CA . ARG A 1 86 ? -32.055 -8.235 0.258 1.00 97.00 86 ARG A CA 1
ATOM 710 C C . ARG A 1 86 ? -33.425 -7.631 0.587 1.00 97.00 86 ARG A C 1
ATOM 712 O O . ARG A 1 86 ? -34.357 -7.769 -0.200 1.00 97.00 86 ARG A O 1
ATOM 719 N N . LEU A 1 87 ? -33.574 -7.016 1.761 1.00 97.25 87 LEU A N 1
ATOM 720 C CA . LEU A 1 87 ? -34.841 -6.434 2.221 1.00 97.25 87 LEU A CA 1
ATOM 721 C C . LEU A 1 87 ? -35.040 -4.984 1.766 1.00 97.25 87 LEU A C 1
ATOM 723 O O . LEU A 1 87 ? -36.177 -4.583 1.525 1.00 97.25 87 LEU A O 1
ATOM 727 N N . PHE A 1 88 ? -33.963 -4.201 1.689 1.00 96.12 88 PHE A N 1
ATOM 728 C CA . PHE A 1 88 ? -34.024 -2.751 1.472 1.00 96.12 88 PHE A CA 1
ATOM 729 C C . PHE A 1 88 ? -33.360 -2.284 0.166 1.00 96.12 88 PHE A C 1
ATOM 731 O O . PHE A 1 88 ? -33.534 -1.127 -0.208 1.00 96.12 88 PHE A O 1
ATOM 738 N N . GLY A 1 89 ? -32.647 -3.159 -0.545 1.00 94.31 89 GLY A N 1
ATOM 739 C CA . GLY A 1 89 ? -31.869 -2.835 -1.744 1.00 94.31 89 GLY A CA 1
ATOM 740 C C . GLY A 1 89 ? -30.413 -2.455 -1.447 1.00 94.31 89 GLY A C 1
ATOM 741 O O . GLY A 1 89 ? -29.994 -2.376 -0.291 1.00 94.31 89 GLY A O 1
ATOM 742 N N . TYR A 1 90 ? -29.645 -2.208 -2.513 1.00 94.12 90 TYR A N 1
ATOM 743 C CA . TYR A 1 90 ? -28.191 -1.979 -2.467 1.00 94.12 90 TYR A CA 1
ATOM 744 C C . TYR A 1 90 ? -27.762 -0.513 -2.370 1.00 94.12 90 TYR A C 1
ATOM 746 O O . TYR A 1 90 ? -26.567 -0.239 -2.328 1.00 94.12 90 TYR A O 1
ATOM 754 N N . LYS A 1 91 ? -28.703 0.441 -2.297 1.00 94.50 91 LYS A N 1
ATOM 755 C CA . LYS A 1 91 ? -28.344 1.860 -2.161 1.00 94.50 91 LYS A CA 1
ATOM 756 C C . LYS A 1 91 ? -27.488 2.071 -0.912 1.00 94.50 91 LYS A C 1
ATOM 758 O O . LYS A 1 91 ? -27.938 1.789 0.204 1.00 94.50 91 LYS A O 1
ATOM 763 N N . ILE A 1 92 ? -26.289 2.627 -1.092 1.00 95.19 92 ILE A N 1
ATOM 764 C CA . ILE A 1 92 ? -25.293 2.778 -0.018 1.00 95.19 92 ILE A CA 1
ATOM 765 C C . ILE A 1 92 ? -25.848 3.630 1.128 1.00 95.19 92 ILE A C 1
ATOM 767 O O . ILE A 1 92 ? -25.622 3.335 2.304 1.00 95.19 92 ILE A O 1
ATOM 771 N N . ILE A 1 93 ? -26.690 4.620 0.817 1.00 95.25 93 ILE A N 1
ATOM 772 C CA . ILE A 1 93 ? -27.336 5.464 1.825 1.00 95.25 93 ILE A CA 1
ATOM 773 C C . ILE A 1 93 ? -28.164 4.662 2.846 1.00 95.25 93 ILE A C 1
ATOM 775 O O . ILE A 1 93 ? -28.194 5.015 4.024 1.00 95.25 93 ILE A O 1
ATOM 779 N N . TYR A 1 94 ? -28.797 3.549 2.455 1.00 95.62 94 TYR A N 1
ATOM 780 C CA . TYR A 1 94 ? -29.564 2.715 3.390 1.00 95.62 94 TYR A CA 1
ATOM 781 C C . TYR A 1 94 ? -28.659 1.997 4.389 1.00 95.62 94 TYR A C 1
ATOM 783 O O . TYR A 1 94 ? -28.986 1.925 5.578 1.00 95.62 94 TYR A O 1
ATOM 791 N N . LEU A 1 95 ? -27.500 1.524 3.931 1.00 95.62 95 LEU A N 1
ATOM 792 C CA . LEU A 1 95 ? -26.480 0.935 4.793 1.00 95.62 95 LEU A CA 1
ATOM 793 C C . LEU A 1 95 ? -25.897 1.993 5.736 1.00 95.62 95 LEU A C 1
ATOM 795 O O . LEU A 1 95 ? -25.810 1.767 6.941 1.00 95.62 95 LEU A O 1
ATOM 799 N N . ARG A 1 96 ? -25.614 3.205 5.253 1.00 95.81 96 ARG A N 1
ATOM 800 C CA . ARG A 1 96 ? -25.159 4.300 6.122 1.00 95.81 96 ARG A CA 1
ATOM 801 C C . ARG A 1 96 ? -26.171 4.665 7.211 1.00 95.81 96 ARG A C 1
ATOM 803 O O . ARG A 1 96 ? -25.783 4.856 8.365 1.00 95.81 96 ARG A O 1
ATOM 810 N N . LEU A 1 97 ? -27.469 4.682 6.898 1.00 95.81 97 LEU A N 1
ATOM 811 C CA . LEU A 1 97 ? -28.527 4.895 7.896 1.00 95.81 97 LEU A CA 1
ATOM 812 C C . LEU A 1 97 ? -28.601 3.758 8.930 1.00 95.81 97 LEU A C 1
ATOM 814 O O . LEU A 1 97 ? -28.849 4.027 10.109 1.00 95.81 97 LEU A O 1
ATOM 818 N N . LEU A 1 98 ? -28.329 2.509 8.537 1.00 95.88 98 LEU A N 1
ATOM 819 C CA . LEU A 1 98 ? -28.127 1.408 9.488 1.00 95.88 98 LEU A CA 1
ATOM 820 C C . LEU A 1 98 ? -26.925 1.689 10.411 1.00 95.88 98 LEU A C 1
ATOM 822 O O . LEU A 1 98 ? -27.020 1.498 11.624 1.00 95.88 98 LEU A O 1
ATOM 826 N N . GLY A 1 99 ? -25.837 2.236 9.867 1.00 95.50 99 GLY A N 1
ATOM 827 C CA . GLY A 1 99 ? -24.691 2.723 10.637 1.00 95.50 99 GLY A CA 1
ATOM 828 C C . GLY A 1 99 ? -25.058 3.790 11.676 1.00 95.50 99 GLY A C 1
ATOM 829 O O . GLY A 1 99 ? -24.672 3.691 12.842 1.00 95.50 99 GLY A O 1
ATOM 830 N N . VAL A 1 100 ? -25.894 4.772 11.318 1.00 97.06 100 VAL A N 1
ATOM 831 C CA . VAL A 1 100 ? -26.415 5.779 12.270 1.00 97.06 100 VAL A CA 1
ATOM 832 C C . VAL A 1 100 ? -27.157 5.112 13.435 1.00 97.06 100 VAL A C 1
ATOM 834 O O . VAL A 1 100 ? -26.978 5.496 14.599 1.00 97.06 100 VAL A O 1
ATOM 837 N N . VAL A 1 101 ? -27.948 4.069 13.155 1.00 97.06 101 VAL A N 1
ATOM 838 C CA . VAL A 1 101 ? -28.599 3.258 14.195 1.00 97.06 101 VAL A CA 1
ATOM 839 C C . VAL A 1 101 ? -27.561 2.569 15.084 1.00 97.06 101 VAL A C 1
ATOM 841 O O . VAL A 1 101 ? -27.727 2.575 16.307 1.00 97.06 101 VAL A O 1
ATOM 844 N N . PHE A 1 102 ? -26.469 2.040 14.522 1.00 96.44 102 PHE A N 1
ATOM 845 C CA . PHE A 1 102 ? -25.383 1.451 15.310 1.00 96.44 102 PHE A CA 1
ATOM 846 C C . PHE A 1 102 ? -24.760 2.458 16.281 1.00 96.44 102 PHE A C 1
ATOM 848 O O . PHE A 1 102 ? -24.685 2.170 17.478 1.00 96.44 102 PHE A O 1
ATOM 855 N N . PHE A 1 103 ? -24.422 3.671 15.832 1.00 96.50 103 PHE A N 1
ATOM 856 C CA . PHE A 1 103 ? -23.899 4.719 16.720 1.00 96.50 103 PHE A CA 1
ATOM 857 C C . PHE A 1 103 ? -24.873 5.073 17.848 1.00 96.50 103 PHE A C 1
ATOM 859 O O . PHE A 1 103 ? -24.461 5.251 18.999 1.00 96.50 103 PHE A O 1
ATOM 866 N N . CYS A 1 104 ? -26.175 5.124 17.555 1.00 97.44 104 CYS A N 1
ATOM 867 C CA . CYS A 1 104 ? -27.194 5.377 18.571 1.00 97.44 104 CYS A CA 1
ATOM 868 C C . CYS A 1 104 ? -27.264 4.242 19.603 1.00 97.44 104 CYS A C 1
ATOM 870 O O . CYS A 1 104 ? -27.368 4.505 20.804 1.00 97.44 104 CYS A O 1
ATOM 872 N N . LEU A 1 105 ? -27.170 2.983 19.164 1.00 97.50 105 LEU A N 1
ATOM 873 C CA . LEU A 1 105 ? -27.146 1.818 20.051 1.00 97.50 105 LEU A CA 1
ATOM 874 C C . LEU A 1 105 ? -25.906 1.814 20.951 1.00 97.50 105 LEU A C 1
ATOM 876 O O . LEU A 1 105 ? -26.043 1.604 22.160 1.00 97.50 105 LEU A O 1
ATOM 880 N N . ILE A 1 106 ? -24.722 2.109 20.404 1.00 97.38 106 ILE A N 1
ATOM 881 C CA . ILE A 1 106 ? -23.482 2.233 21.185 1.00 97.38 106 ILE A CA 1
ATOM 882 C C . ILE A 1 106 ? -23.638 3.336 22.238 1.00 97.38 106 ILE A C 1
ATOM 884 O O . ILE A 1 106 ? -23.387 3.091 23.420 1.00 97.38 106 ILE A O 1
ATOM 888 N N . ALA A 1 107 ? -24.144 4.514 21.854 1.00 97.56 107 ALA A N 1
ATOM 889 C CA . ALA A 1 107 ? -24.362 5.635 22.769 1.00 97.56 107 ALA A CA 1
ATOM 890 C C . ALA A 1 107 ? -25.324 5.276 23.917 1.00 97.56 107 ALA A C 1
ATOM 892 O O . ALA A 1 107 ? -25.047 5.581 25.081 1.00 97.56 107 ALA A O 1
ATOM 893 N N . VAL A 1 108 ? -26.432 4.581 23.621 1.00 97.62 108 VAL A N 1
ATOM 894 C CA . VAL A 1 108 ? -27.382 4.099 24.640 1.00 97.62 108 VAL A CA 1
ATOM 895 C C . VAL A 1 108 ? -26.691 3.140 25.608 1.00 97.62 108 VAL A C 1
ATOM 897 O O . VAL A 1 108 ? -26.810 3.292 26.827 1.00 97.62 108 VAL A O 1
ATOM 900 N N . LEU A 1 109 ? -25.989 2.133 25.088 1.00 97.75 109 LEU A N 1
ATOM 901 C CA . LEU A 1 109 ? -25.367 1.099 25.910 1.00 97.75 109 LEU A CA 1
ATOM 902 C C . LEU A 1 109 ? -24.226 1.674 26.763 1.00 97.75 109 LEU A C 1
ATOM 904 O O . LEU A 1 109 ? -24.155 1.374 27.958 1.00 97.75 109 LEU A O 1
ATOM 908 N N . LEU A 1 110 ? -23.403 2.564 26.202 1.00 97.81 110 LEU A N 1
ATOM 909 C CA . LEU A 1 110 ? -22.325 3.250 26.912 1.00 97.81 110 LEU A CA 1
ATOM 910 C C . LEU A 1 110 ? -22.872 4.139 28.033 1.00 97.81 110 LEU A C 1
ATOM 912 O O . LEU A 1 110 ? -22.416 4.044 29.176 1.00 97.81 110 LEU A O 1
ATOM 916 N N . PHE A 1 111 ? -23.909 4.937 27.749 1.00 97.50 111 PHE A N 1
ATOM 917 C CA . PHE A 1 111 ? -24.589 5.737 28.767 1.00 97.50 111 PHE A CA 1
ATOM 918 C C . PHE A 1 111 ? -25.075 4.852 29.920 1.00 97.50 111 PHE A C 1
ATOM 920 O O . PHE A 1 111 ? -24.897 5.184 31.095 1.00 97.50 111 PHE A O 1
ATOM 927 N N . LEU A 1 112 ? -25.683 3.703 29.603 1.00 97.69 112 LEU A N 1
ATOM 928 C CA . LEU A 1 112 ? -26.161 2.764 30.612 1.00 97.69 112 LEU A CA 1
ATOM 929 C C . LEU A 1 112 ? -25.011 2.192 31.448 1.00 97.69 112 LEU A C 1
ATOM 931 O O . LEU A 1 112 ? -25.151 2.151 32.667 1.00 97.69 112 LEU A O 1
ATOM 935 N N . ILE A 1 113 ? -23.879 1.820 30.847 1.00 98.06 113 ILE A N 1
ATOM 936 C CA . ILE A 1 113 ? -22.687 1.355 31.576 1.00 98.06 113 ILE A CA 1
ATOM 937 C C . ILE A 1 113 ? -22.210 2.408 32.574 1.00 98.06 113 ILE A C 1
ATOM 939 O O . ILE A 1 113 ? -22.118 2.129 33.772 1.00 98.06 113 ILE A O 1
ATOM 943 N N . ILE A 1 114 ? -21.957 3.633 32.107 1.00 97.88 114 ILE A N 1
ATOM 944 C CA . ILE A 1 114 ? -21.431 4.700 32.965 1.00 97.88 114 ILE A CA 1
ATOM 945 C C . ILE A 1 114 ? -22.440 5.058 34.058 1.00 97.88 114 ILE A C 1
ATOM 947 O O . ILE A 1 114 ? -22.057 5.284 35.207 1.00 97.88 114 ILE A O 1
ATOM 951 N N . LYS A 1 115 ? -23.740 5.029 33.746 1.00 95.44 115 LYS A N 1
ATOM 952 C CA . LYS A 1 115 ? -24.806 5.207 34.735 1.00 95.44 115 LYS A CA 1
ATOM 953 C C . LYS A 1 115 ? -24.766 4.122 35.811 1.00 95.44 115 LYS A C 1
ATOM 955 O O . LYS A 1 115 ? -24.951 4.440 36.984 1.00 95.44 115 LYS A O 1
ATOM 960 N N . GLU A 1 116 ? -24.578 2.859 35.427 1.00 95.88 116 GLU A N 1
ATOM 961 C CA . GLU A 1 116 ? -24.559 1.739 36.370 1.00 95.88 116 GLU A CA 1
ATOM 962 C C . GLU A 1 116 ? -23.315 1.746 37.276 1.00 95.88 116 GLU A C 1
ATOM 964 O O . GLU A 1 116 ? -23.445 1.337 38.434 1.00 95.88 116 GLU A O 1
ATOM 969 N N . ILE A 1 117 ? -22.159 2.214 36.783 1.00 96.50 117 ILE A N 1
ATOM 970 C CA . ILE A 1 117 ? -20.898 2.309 37.547 1.00 96.50 117 ILE A CA 1
ATOM 971 C C . ILE A 1 117 ? -20.834 3.580 38.406 1.00 96.50 117 ILE A C 1
ATOM 973 O O . ILE A 1 117 ? -20.342 3.539 39.533 1.00 96.50 117 ILE A O 1
ATOM 977 N N . PHE A 1 118 ? -21.297 4.712 37.878 1.00 93.69 118 PHE A N 1
ATOM 978 C CA . PHE A 1 118 ? -21.195 6.020 38.522 1.00 93.69 118 PHE A CA 1
ATOM 979 C C . PHE A 1 118 ? -22.586 6.594 38.812 1.00 93.69 118 PHE A C 1
ATOM 981 O O . PHE A 1 118 ? -23.157 6.335 39.870 1.00 93.69 118 PHE A O 1
ATOM 988 N N . ASN A 1 119 ? -23.129 7.412 37.905 1.00 90.19 119 ASN A N 1
ATOM 989 C CA . ASN A 1 119 ? -24.492 7.938 37.960 1.00 90.19 119 ASN A CA 1
ATOM 990 C C . ASN A 1 119 ? -24.916 8.497 36.590 1.00 90.19 119 ASN A C 1
ATOM 992 O O . ASN A 1 119 ? -24.090 8.713 35.704 1.00 90.19 119 ASN A O 1
ATOM 996 N N . TYR A 1 120 ? -26.214 8.770 36.429 1.00 90.62 120 TYR A N 1
ATOM 997 C CA . TYR A 1 120 ? -26.797 9.212 35.157 1.00 90.62 120 TYR A CA 1
ATOM 998 C C . TYR A 1 120 ? -26.347 10.607 34.692 1.00 90.62 120 TYR A C 1
ATOM 1000 O O . TYR A 1 120 ? -26.481 10.914 33.513 1.00 90.62 120 TYR A O 1
ATOM 1008 N N . ARG A 1 121 ? -25.828 11.458 35.586 1.00 88.25 121 ARG A N 1
ATOM 1009 C CA . ARG A 1 121 ? -25.351 12.801 35.220 1.00 88.25 121 ARG A CA 1
ATOM 1010 C C . ARG A 1 121 ? -23.935 12.759 34.672 1.00 88.25 121 ARG A C 1
ATOM 1012 O O . ARG A 1 121 ? -23.675 13.346 33.634 1.00 88.25 121 ARG A O 1
ATOM 1019 N N . ILE A 1 122 ? -23.048 12.003 35.325 1.00 92.00 122 ILE A N 1
ATOM 1020 C CA . ILE A 1 122 ? -21.714 11.715 34.785 1.00 92.00 122 ILE A CA 1
ATOM 1021 C C . ILE A 1 122 ? -21.860 11.022 33.428 1.00 92.00 122 ILE A C 1
ATOM 1023 O O . ILE A 1 122 ? -21.218 11.442 32.474 1.00 92.00 122 ILE A O 1
ATOM 1027 N N . ALA A 1 123 ? -22.765 10.042 33.314 1.00 94.25 123 ALA A N 1
ATOM 1028 C CA . ALA A 1 123 ? -23.054 9.381 32.042 1.00 94.25 123 ALA A CA 1
ATOM 1029 C C . ALA A 1 123 ? -23.447 10.372 30.934 1.00 94.25 123 ALA A C 1
ATOM 1031 O O . ALA A 1 123 ? -22.903 10.294 29.837 1.00 94.25 123 ALA A O 1
ATOM 1032 N N . ALA A 1 124 ? -24.328 11.334 31.223 1.00 90.94 124 ALA A N 1
ATOM 1033 C CA . ALA A 1 124 ? -24.751 12.333 30.241 1.00 90.94 124 ALA A CA 1
ATOM 1034 C C . ALA A 1 124 ? -23.603 13.229 29.746 1.00 90.94 124 ALA A C 1
ATOM 1036 O O . ALA A 1 124 ? -23.567 13.567 28.567 1.00 90.94 124 ALA A O 1
ATOM 1037 N N . ILE A 1 125 ? -22.668 13.584 30.634 1.00 91.94 125 ILE A N 1
ATOM 1038 C CA . ILE A 1 125 ? -21.527 14.454 30.314 1.00 91.94 125 ILE A CA 1
ATOM 1039 C C . ILE A 1 125 ? -20.487 13.713 29.474 1.00 91.94 125 ILE A C 1
ATOM 1041 O O . ILE A 1 125 ? -20.006 14.260 28.490 1.00 91.94 125 ILE A O 1
ATOM 1045 N N . VAL A 1 126 ? -20.128 12.482 29.854 1.00 95.38 126 VAL A N 1
ATOM 1046 C CA . VAL A 1 126 ? -18.992 11.780 29.230 1.00 95.38 126 VAL A CA 1
ATOM 1047 C C . VAL A 1 126 ? -19.363 11.061 27.938 1.00 95.38 126 VAL A C 1
ATOM 1049 O O . VAL A 1 126 ? -18.507 10.884 27.083 1.00 95.38 126 VAL A O 1
ATOM 1052 N N . THR A 1 127 ? -20.628 10.664 27.764 1.00 96.44 127 THR A N 1
ATOM 1053 C CA . THR A 1 127 ? -21.027 9.872 26.589 1.00 96.44 127 THR A CA 1
ATOM 1054 C C . THR A 1 127 ? -20.849 10.663 25.290 1.00 96.44 127 THR A C 1
ATOM 1056 O O . THR A 1 127 ? -20.365 10.096 24.323 1.00 96.44 127 THR A O 1
ATOM 1059 N N . ILE A 1 128 ? -21.174 11.962 25.259 1.00 95.75 128 ILE A N 1
ATOM 1060 C CA . ILE A 1 128 ? -21.049 12.791 24.043 1.00 95.75 128 ILE A CA 1
ATOM 1061 C C . ILE A 1 128 ? -19.596 12.883 23.543 1.00 95.75 128 ILE A C 1
ATOM 1063 O O . ILE A 1 128 ? -19.354 12.456 22.416 1.00 95.75 128 ILE A O 1
ATOM 1067 N N . PRO A 1 129 ? -18.614 13.376 24.329 1.00 95.94 129 PRO A N 1
ATOM 1068 C CA . PRO A 1 129 ? -17.233 13.459 23.859 1.00 95.94 129 PRO A CA 1
ATOM 1069 C C . PRO A 1 129 ? -16.649 12.083 23.535 1.00 95.94 129 PRO A C 1
ATOM 1071 O O . PRO A 1 129 ? -15.877 11.978 22.589 1.00 95.94 129 PRO A O 1
ATOM 1074 N N . THR A 1 130 ? -17.034 11.017 24.252 1.00 97.31 130 THR A N 1
ATOM 1075 C CA . THR A 1 130 ? -16.599 9.660 23.893 1.00 97.31 130 THR A CA 1
ATOM 1076 C C . THR A 1 130 ? -17.187 9.197 22.562 1.00 97.31 130 THR A C 1
ATOM 1078 O O . THR A 1 130 ? -16.465 8.626 21.755 1.00 97.31 130 THR A O 1
ATOM 1081 N N . MET A 1 131 ? -18.469 9.452 22.298 1.00 96.88 131 MET A N 1
ATOM 1082 C CA . MET A 1 131 ? -19.074 9.090 21.016 1.00 96.88 131 MET A CA 1
ATOM 1083 C C . MET A 1 131 ? -18.500 9.906 19.859 1.00 96.88 131 MET A C 1
ATOM 1085 O O . MET A 1 131 ? -18.375 9.359 18.770 1.00 96.88 131 MET A O 1
ATOM 1089 N N . MET A 1 132 ? -18.139 11.175 20.076 1.00 96.00 132 MET A N 1
ATOM 1090 C CA . MET A 1 132 ? -17.437 11.960 19.054 1.00 96.00 132 MET A CA 1
ATOM 1091 C C . MET A 1 132 ? -16.015 11.451 18.837 1.00 96.00 132 MET A C 1
ATOM 1093 O O . MET A 1 132 ? -15.570 11.410 17.702 1.00 96.00 132 MET A O 1
ATOM 1097 N N . TYR A 1 133 ? -15.324 11.011 19.893 1.00 96.12 133 TYR A N 1
ATOM 1098 C CA . TYR A 1 133 ? -14.015 10.372 19.763 1.00 96.12 133 TYR A CA 1
ATOM 1099 C C . TYR A 1 133 ? -14.092 9.085 18.934 1.00 96.12 133 TYR A C 1
ATOM 1101 O O . TYR A 1 133 ? -13.343 8.939 17.973 1.00 96.12 133 TYR A O 1
ATOM 1109 N N . LEU A 1 134 ? -15.058 8.208 19.236 1.00 95.50 134 LEU A N 1
ATOM 1110 C CA . LEU A 1 134 ? -15.326 6.997 18.453 1.00 95.50 134 LEU A CA 1
ATOM 1111 C C . LEU A 1 134 ? -15.628 7.346 16.985 1.00 95.50 134 LEU A C 1
ATOM 1113 O O . LEU A 1 134 ? -15.094 6.708 16.087 1.00 95.50 134 LEU A O 1
ATOM 1117 N N . GLN A 1 135 ? -16.450 8.373 16.740 1.00 94.56 135 GLN A N 1
ATOM 1118 C CA . GLN A 1 135 ? -16.807 8.830 15.389 1.00 94.56 135 GLN A CA 1
ATOM 1119 C C . GLN A 1 135 ? -15.697 9.621 14.674 1.00 94.56 135 GLN A C 1
ATOM 1121 O O . GLN A 1 135 ? -15.845 9.945 13.499 1.00 94.56 135 GLN A O 1
ATOM 1126 N N . SER A 1 136 ? -14.599 9.948 15.365 1.00 93.44 136 SER A N 1
ATOM 1127 C CA . SER A 1 136 ? -13.471 10.704 14.800 1.00 93.44 136 SER A CA 1
ATOM 1128 C C . SER A 1 136 ? -12.413 9.851 14.113 1.00 93.44 136 SER A C 1
ATOM 1130 O O . SER A 1 136 ? -11.412 10.375 13.625 1.00 93.44 136 SER A O 1
ATOM 1132 N N . GLU A 1 137 ? -12.646 8.543 14.075 1.00 91.31 137 GLU A N 1
ATOM 1133 C CA . GLU A 1 137 ? -11.839 7.578 13.348 1.00 91.31 137 GLU A CA 1
ATOM 1134 C C . GLU A 1 137 ? -11.861 7.902 11.844 1.00 91.31 137 GLU A C 1
ATOM 1136 O O . GLU A 1 137 ? -12.919 8.009 11.209 1.00 91.31 137 GLU A O 1
ATOM 1141 N N . VAL A 1 138 ? -10.674 8.107 11.271 1.00 88.25 138 VAL A N 1
ATOM 1142 C CA . VAL A 1 138 ? -10.536 8.550 9.876 1.00 88.25 138 VAL A CA 1
ATOM 1143 C C . VAL A 1 138 ? -10.819 7.414 8.891 1.00 88.25 138 VAL A C 1
ATOM 1145 O O . VAL A 1 138 ? -11.434 7.660 7.869 1.00 88.25 138 VAL A O 1
ATOM 1148 N N . VAL A 1 139 ? -10.566 6.154 9.259 1.00 88.31 139 VAL A N 1
ATOM 1149 C CA . VAL A 1 139 ? -10.854 4.953 8.437 1.00 88.31 139 VAL A CA 1
ATOM 1150 C C . VAL A 1 139 ? -12.330 4.503 8.532 1.00 88.31 139 VAL A C 1
ATOM 1152 O O . VAL A 1 139 ? -12.690 3.367 8.241 1.00 88.31 139 VAL A O 1
ATOM 1155 N N . GLN A 1 140 ? -13.234 5.354 9.017 1.00 86.12 140 GLN A N 1
ATOM 1156 C CA . GLN A 1 140 ? -14.602 4.926 9.318 1.00 86.12 140 GLN A CA 1
ATOM 1157 C C . GLN A 1 140 ? -15.469 4.758 8.062 1.00 86.12 140 GLN A C 1
ATOM 1159 O O . GLN A 1 140 ? -15.840 5.750 7.439 1.00 86.12 140 GLN A O 1
ATOM 1164 N N . VAL A 1 141 ? -15.955 3.532 7.850 1.00 89.38 141 VAL A N 1
ATOM 1165 C CA . VAL A 1 141 ? -17.172 3.221 7.080 1.00 89.38 141 VAL A CA 1
ATOM 1166 C C . VAL A 1 141 ? -18.362 3.102 8.047 1.00 89.38 141 VAL A C 1
ATOM 1168 O O . VAL A 1 141 ? -18.279 2.443 9.085 1.00 89.38 141 VAL A O 1
ATOM 1171 N N . PHE A 1 142 ? -19.488 3.767 7.758 1.00 90.62 142 PHE A N 1
ATOM 1172 C CA . PHE A 1 142 ? -20.570 3.974 8.744 1.00 90.62 142 PHE A CA 1
ATOM 1173 C C . PHE A 1 142 ? -21.201 2.687 9.282 1.00 90.62 142 PHE A C 1
ATOM 1175 O O . PHE A 1 142 ? -21.599 2.637 10.448 1.00 90.62 142 PHE A O 1
ATOM 1182 N N . TYR A 1 143 ? -21.320 1.669 8.436 1.00 92.62 143 TYR A N 1
ATOM 1183 C CA . TYR A 1 143 ? -21.982 0.407 8.756 1.00 92.62 143 TYR A CA 1
ATOM 1184 C C . TYR A 1 143 ? -21.014 -0.747 9.010 1.00 92.62 143 TYR A C 1
ATOM 1186 O O . TYR A 1 143 ? -21.486 -1.864 9.176 1.00 92.62 143 TYR A O 1
ATOM 1194 N N . ASP A 1 144 ? -19.709 -0.470 9.085 1.00 91.25 144 ASP A N 1
ATOM 1195 C CA . ASP A 1 144 ? -18.634 -1.457 9.206 1.00 91.25 144 ASP A CA 1
ATOM 1196 C C . ASP A 1 144 ? -18.829 -2.457 10.370 1.00 91.25 144 ASP A C 1
ATOM 1198 O O . ASP A 1 144 ? -19.423 -2.140 11.414 1.00 91.25 144 ASP A O 1
ATOM 1202 N N . TYR A 1 145 ? -18.268 -3.665 10.222 1.00 92.00 145 TYR A N 1
ATOM 1203 C CA . TYR A 1 145 ? -18.282 -4.710 11.249 1.00 92.00 145 TYR A CA 1
ATOM 1204 C C . TYR A 1 145 ? -17.743 -4.221 12.592 1.00 92.00 145 TYR A C 1
ATOM 1206 O O . TYR A 1 145 ? -18.217 -4.683 13.634 1.00 92.00 145 TYR A O 1
ATOM 1214 N N . VAL A 1 146 ? -16.794 -3.279 12.587 1.00 91.75 146 VAL A N 1
ATOM 1215 C CA . VAL A 1 146 ? -16.202 -2.698 13.794 1.00 91.75 146 VAL A CA 1
ATOM 1216 C C . VAL A 1 146 ? -17.292 -2.089 14.686 1.00 91.75 146 VAL A C 1
ATOM 1218 O O . VAL A 1 146 ? -17.297 -2.319 15.895 1.00 91.75 146 VAL A O 1
ATOM 1221 N N . ARG A 1 147 ? -18.286 -1.400 14.111 1.00 92.75 147 ARG A N 1
ATOM 1222 C CA . ARG A 1 147 ? -19.380 -0.781 14.881 1.00 92.75 147 ARG A CA 1
ATOM 1223 C C . ARG A 1 147 ? -20.339 -1.822 15.452 1.00 92.75 147 ARG A C 1
ATOM 1225 O O . ARG A 1 147 ? -20.809 -1.675 16.582 1.00 92.75 147 ARG A O 1
ATOM 1232 N N . LEU A 1 148 ? -20.605 -2.911 14.727 1.00 93.88 148 LEU A N 1
ATOM 1233 C CA . LEU A 1 148 ? -21.412 -4.011 15.262 1.00 93.88 148 LEU A CA 1
ATOM 1234 C C . LEU A 1 148 ? -20.673 -4.759 16.384 1.00 93.88 148 LEU A C 1
ATOM 1236 O O . LEU A 1 148 ? -21.280 -5.119 17.397 1.00 93.88 148 LEU A O 1
ATOM 1240 N N . MET A 1 149 ? -19.360 -4.933 16.239 1.00 93.94 149 MET A N 1
ATOM 1241 C CA . MET A 1 149 ? -18.475 -5.422 17.292 1.00 93.94 149 MET A CA 1
ATOM 1242 C C . MET A 1 149 ? -18.559 -4.536 18.546 1.00 93.94 149 MET A C 1
ATOM 1244 O O . MET A 1 149 ? -18.752 -5.068 19.642 1.00 93.94 149 MET A O 1
ATOM 1248 N N . ASP A 1 150 ? -18.489 -3.209 18.397 1.00 94.44 150 ASP A N 1
ATOM 1249 C CA . ASP A 1 150 ? -18.581 -2.265 19.517 1.00 94.44 150 ASP A CA 1
ATOM 1250 C C . ASP A 1 150 ? -19.909 -2.447 20.276 1.00 94.44 150 ASP A C 1
ATOM 1252 O O . ASP A 1 150 ? -19.930 -2.525 21.508 1.00 94.44 150 ASP A O 1
ATOM 1256 N N . ILE A 1 151 ? -21.030 -2.622 19.562 1.00 96.56 151 ILE A N 1
ATOM 1257 C CA . ILE A 1 151 ? -22.334 -2.922 20.181 1.00 96.56 151 ILE A CA 1
ATOM 1258 C C . ILE A 1 151 ? -22.257 -4.207 21.011 1.00 96.56 151 ILE A C 1
ATOM 1260 O O . ILE A 1 151 ? -22.725 -4.224 22.155 1.00 96.56 151 ILE A O 1
ATOM 1264 N N . MET A 1 152 ? -21.671 -5.281 20.470 1.00 97.31 152 MET A N 1
ATOM 1265 C CA . MET A 1 152 ? -21.570 -6.561 21.176 1.00 97.31 152 MET A CA 1
ATOM 1266 C C . MET A 1 152 ? -20.664 -6.476 22.409 1.00 97.31 152 MET A C 1
ATOM 1268 O O . MET A 1 152 ? -21.004 -7.029 23.462 1.00 97.31 152 MET A O 1
ATOM 1272 N N . ALA A 1 153 ? -19.555 -5.743 22.324 1.00 96.56 153 ALA A N 1
ATOM 1273 C CA . ALA A 1 153 ? -18.647 -5.508 23.439 1.00 96.56 153 ALA A CA 1
ATOM 1274 C C . ALA A 1 153 ? -19.328 -4.728 24.578 1.00 96.56 153 ALA A C 1
ATOM 1276 O O . ALA A 1 153 ? -19.338 -5.166 25.734 1.00 96.56 153 ALA A O 1
ATOM 1277 N N . VAL A 1 154 ? -19.966 -3.596 24.256 1.00 96.88 154 VAL A N 1
ATOM 1278 C CA . VAL A 1 154 ? -20.657 -2.737 25.232 1.00 96.88 154 VAL A CA 1
ATOM 1279 C C . VAL A 1 154 ? -21.874 -3.465 25.821 1.00 96.88 154 VAL A C 1
ATOM 1281 O O . VAL A 1 154 ? -22.109 -3.408 27.031 1.00 96.88 154 VAL A O 1
ATOM 1284 N N . ALA A 1 155 ? -22.618 -4.235 25.023 1.00 98.12 155 ALA A N 1
ATOM 1285 C CA . ALA A 1 155 ? -23.713 -5.060 25.532 1.00 98.12 155 ALA A CA 1
ATOM 1286 C C . ALA A 1 155 ? -23.213 -6.129 26.519 1.00 98.12 155 ALA A C 1
ATOM 1288 O O . ALA A 1 155 ? -23.757 -6.245 27.622 1.00 98.12 155 ALA A O 1
ATOM 1289 N N . THR A 1 156 ? -22.147 -6.857 26.168 1.00 98.44 156 THR A N 1
ATOM 1290 C CA . THR A 1 156 ? -21.533 -7.875 27.035 1.00 98.44 156 THR A CA 1
ATOM 1291 C C . THR A 1 156 ? -21.121 -7.267 28.374 1.00 98.44 156 THR A C 1
ATOM 1293 O O . THR A 1 156 ? -21.536 -7.750 29.433 1.00 98.44 156 THR A O 1
ATOM 1296 N N . LEU A 1 157 ? -20.392 -6.146 28.349 1.00 98.31 157 LEU A N 1
ATOM 1297 C CA . LEU A 1 157 ? -19.944 -5.464 29.562 1.00 98.31 157 LEU A CA 1
ATOM 1298 C C . LEU A 1 157 ? -21.105 -4.970 30.430 1.00 98.31 157 LEU A C 1
ATOM 1300 O O . LEU A 1 157 ? -21.072 -5.130 31.651 1.00 98.31 157 LEU A O 1
ATOM 1304 N N . LEU A 1 158 ? -22.153 -4.400 29.825 1.00 98.44 158 LEU A N 1
ATOM 1305 C CA . LEU A 1 158 ? -23.329 -3.920 30.553 1.00 98.44 158 LEU A CA 1
ATOM 1306 C C . LEU A 1 158 ? -23.970 -5.038 31.383 1.00 98.44 158 LEU A C 1
ATOM 1308 O O . LEU A 1 158 ? -24.343 -4.819 32.541 1.00 98.44 158 LEU A O 1
ATOM 1312 N N . TYR A 1 159 ? -24.105 -6.237 30.816 1.00 98.56 159 TYR A N 1
ATOM 1313 C CA . TYR A 1 159 ? -24.691 -7.368 31.530 1.00 98.56 159 TYR A CA 1
ATOM 1314 C C . TYR A 1 159 ? -23.752 -7.956 32.587 1.00 98.56 159 TYR A C 1
ATOM 1316 O O . TYR A 1 159 ? -24.227 -8.339 33.659 1.00 98.56 159 TYR A O 1
ATOM 1324 N N . ILE A 1 160 ? -22.436 -7.925 32.367 1.00 98.44 160 ILE A N 1
ATOM 1325 C CA . ILE A 1 160 ? -21.446 -8.276 33.396 1.00 98.44 160 ILE A CA 1
ATOM 1326 C C . ILE A 1 160 ? -21.486 -7.288 34.568 1.00 98.44 160 ILE A C 1
ATOM 1328 O O . ILE A 1 160 ? -21.521 -7.707 35.725 1.00 98.44 160 ILE A O 1
ATOM 1332 N N . ILE A 1 161 ? -21.601 -5.986 34.306 1.00 98.06 161 ILE A N 1
ATOM 1333 C CA . ILE A 1 161 ? -21.779 -4.954 35.340 1.00 98.06 161 ILE A CA 1
ATOM 1334 C C . ILE A 1 161 ? -23.069 -5.184 36.132 1.00 98.06 161 ILE A C 1
ATOM 1336 O O . ILE A 1 161 ? -23.062 -5.141 37.365 1.00 98.06 161 ILE A O 1
ATOM 1340 N N . LYS A 1 162 ? -24.182 -5.470 35.445 1.00 97.50 162 LYS A N 1
ATOM 1341 C CA . LYS A 1 162 ? -25.457 -5.792 36.103 1.00 97.50 162 LYS A CA 1
ATOM 1342 C C . LYS A 1 162 ? -25.353 -7.047 36.969 1.00 97.50 162 LYS A C 1
ATOM 1344 O O . LYS A 1 162 ? -25.902 -7.056 38.069 1.00 97.50 162 LYS A O 1
ATOM 1349 N N . TYR A 1 163 ? -24.629 -8.071 36.516 1.00 97.62 163 TYR A N 1
ATOM 1350 C CA . TYR A 1 163 ? -24.327 -9.254 37.319 1.00 97.62 163 TYR A CA 1
ATOM 1351 C C . TYR A 1 163 ? -23.509 -8.900 38.569 1.00 97.62 163 TYR A C 1
ATOM 1353 O O . TYR A 1 163 ? -23.924 -9.257 39.669 1.00 97.62 163 TYR A O 1
ATOM 1361 N N . ILE A 1 164 ? -22.417 -8.136 38.430 1.00 97.06 164 ILE A N 1
ATOM 1362 C CA . ILE A 1 164 ? -21.565 -7.713 39.556 1.00 97.06 164 ILE A CA 1
ATOM 1363 C C . ILE A 1 164 ? -22.379 -6.958 40.617 1.00 97.06 164 ILE A C 1
ATOM 1365 O O . ILE A 1 164 ? -22.199 -7.182 41.814 1.00 97.06 164 ILE A O 1
ATOM 1369 N N . LYS A 1 165 ? -23.313 -6.095 40.202 1.00 95.44 165 LYS A N 1
ATOM 1370 C CA . LYS A 1 165 ? -24.199 -5.367 41.126 1.00 95.44 165 LYS A CA 1
ATOM 1371 C C . LYS A 1 165 ? -25.217 -6.274 41.819 1.00 95.44 165 LYS A C 1
ATOM 1373 O O . LYS A 1 165 ? -25.525 -6.052 42.987 1.00 95.44 165 LYS A O 1
ATOM 1378 N N . GLU A 1 166 ? -25.712 -7.297 41.128 1.00 95.38 166 GLU A N 1
ATOM 1379 C CA . GLU A 1 166 ? -26.661 -8.275 41.673 1.00 95.38 166 GLU A CA 1
ATOM 1380 C C . GLU A 1 166 ? -25.967 -9.364 42.516 1.00 95.38 166 GLU A C 1
ATOM 1382 O O . GLU A 1 166 ? -26.656 -10.167 43.131 1.00 95.38 166 GLU A O 1
ATOM 1387 N N . LEU A 1 167 ? -24.627 -9.392 42.622 1.00 91.12 167 LEU A N 1
ATOM 1388 C CA . LEU A 1 167 ? -23.903 -10.353 43.478 1.00 91.12 167 LEU A CA 1
ATOM 1389 C C . LEU A 1 167 ? -24.365 -10.317 44.938 1.00 91.12 167 LEU A C 1
ATOM 1391 O O . LEU A 1 167 ? -24.440 -11.362 45.576 1.00 91.12 167 LEU A O 1
ATOM 1395 N N . ASN A 1 168 ? -24.683 -9.123 45.442 1.00 83.94 168 ASN A N 1
ATOM 1396 C CA . ASN A 1 168 ? -25.187 -8.923 46.802 1.00 83.94 168 ASN A CA 1
ATOM 1397 C C . ASN A 1 168 ? -26.722 -9.059 46.895 1.00 83.94 168 ASN A C 1
ATOM 1399 O O . ASN A 1 168 ? -27.281 -8.829 47.962 1.00 83.94 168 ASN A O 1
ATOM 1403 N N . GLY A 1 169 ? -27.405 -9.344 45.781 1.00 85.44 169 GLY A N 1
ATOM 1404 C CA . GLY A 1 169 ? -28.851 -9.539 45.714 1.00 85.44 169 GLY A CA 1
ATOM 1405 C C . GLY A 1 169 ? -29.244 -11.019 45.687 1.00 85.44 169 GLY A C 1
ATOM 1406 O O . GLY A 1 169 ? -28.482 -11.886 45.247 1.00 85.44 169 GLY A O 1
ATOM 1407 N N . ASP A 1 170 ? -30.478 -11.302 46.099 1.00 85.38 170 ASP A N 1
ATOM 1408 C CA . ASP A 1 170 ? -31.000 -12.673 46.215 1.00 85.38 170 ASP A CA 1
ATOM 1409 C C . ASP A 1 170 ? -31.649 -13.196 44.917 1.00 85.38 170 ASP A C 1
ATOM 1411 O O . ASP A 1 170 ? -32.159 -14.317 44.857 1.00 85.38 170 ASP A O 1
ATOM 1415 N N . ASN A 1 171 ? -31.660 -12.404 43.837 1.00 93.25 171 ASN A N 1
ATOM 1416 C CA . ASN A 1 171 ? -32.377 -12.763 42.616 1.00 93.25 171 ASN A CA 1
ATOM 1417 C C . ASN A 1 171 ? -31.530 -13.615 41.655 1.00 93.25 171 ASN A C 1
ATOM 1419 O O . ASN A 1 171 ? -30.980 -13.135 40.660 1.00 93.25 171 ASN A O 1
ATOM 1423 N N . GLU A 1 172 ? -31.497 -14.922 41.908 1.00 92.75 172 GLU A N 1
ATOM 1424 C CA . GLU A 1 172 ? -30.801 -15.904 41.064 1.00 92.75 172 GLU A CA 1
ATOM 1425 C C . GLU A 1 172 ? -31.248 -15.889 39.594 1.00 92.75 172 GLU A C 1
ATOM 1427 O O . GLU A 1 172 ? -30.435 -16.079 38.685 1.00 92.75 172 GLU A O 1
ATOM 1432 N N . LYS A 1 173 ? -32.534 -15.619 39.329 1.00 95.38 173 LYS A N 1
ATOM 1433 C CA . LYS A 1 173 ? -33.065 -15.543 37.959 1.00 95.38 173 LYS A CA 1
ATOM 1434 C C . LYS A 1 173 ? -32.427 -14.388 37.186 1.00 95.38 173 LYS A C 1
ATOM 1436 O O . LYS A 1 173 ? -32.105 -14.560 36.011 1.00 95.38 173 LYS A O 1
ATOM 1441 N N . LYS A 1 174 ? -32.212 -13.236 37.833 1.00 95.94 174 LYS A N 1
ATOM 1442 C CA . LYS A 1 174 ? -31.505 -12.098 37.229 1.00 95.94 174 LYS A CA 1
ATOM 1443 C C . LYS A 1 174 ? -30.046 -12.432 36.946 1.00 95.94 174 LYS A C 1
ATOM 1445 O O . LYS A 1 174 ? -29.626 -12.242 35.810 1.00 95.94 174 LYS A O 1
ATOM 1450 N N . LYS A 1 175 ? -29.306 -12.980 37.920 1.00 95.94 175 LYS A N 1
ATOM 1451 C CA . LYS A 1 175 ? -27.891 -13.365 37.737 1.00 95.94 175 LYS A CA 1
ATOM 1452 C C . LYS A 1 175 ? -27.718 -14.310 36.548 1.00 95.94 175 LYS A C 1
ATOM 1454 O O . LYS A 1 175 ? -26.913 -14.040 35.662 1.00 95.94 175 LYS A O 1
ATOM 1459 N N . ARG A 1 176 ? -28.542 -15.365 36.484 1.00 96.69 176 ARG A N 1
ATOM 1460 C CA . ARG A 1 176 ? -28.579 -16.308 35.356 1.00 96.69 176 ARG A CA 1
ATOM 1461 C C . ARG A 1 176 ? -28.830 -15.597 34.030 1.00 96.69 176 ARG A C 1
ATOM 1463 O O . ARG A 1 176 ? -28.088 -15.807 33.080 1.00 96.69 176 ARG A O 1
ATOM 1470 N N . ASN A 1 177 ? -29.885 -14.787 33.955 1.00 97.69 177 ASN A N 1
ATOM 1471 C CA . ASN A 1 177 ? -30.264 -14.129 32.709 1.00 97.69 177 ASN A CA 1
ATOM 1472 C C . ASN A 1 177 ? -29.188 -13.138 32.239 1.00 97.69 177 ASN A C 1
ATOM 1474 O O . ASN A 1 177 ? -28.901 -13.098 31.052 1.00 97.69 177 ASN A O 1
ATOM 1478 N N . TYR A 1 178 ? -28.567 -12.377 33.145 1.00 98.31 178 TYR A N 1
ATOM 1479 C CA . TYR A 1 178 ? -27.478 -11.468 32.785 1.00 98.31 178 TYR A CA 1
ATOM 1480 C C . TYR A 1 178 ? -26.266 -12.215 32.229 1.00 98.31 178 TYR A C 1
ATOM 1482 O O . TYR A 1 178 ? -25.749 -11.820 31.193 1.00 98.31 178 TYR A O 1
ATOM 1490 N N . LEU A 1 179 ? -25.853 -13.316 32.862 1.00 98.44 179 LEU A N 1
ATOM 1491 C CA . LEU A 1 179 ? -24.725 -14.116 32.381 1.00 98.44 179 LEU A CA 1
ATOM 1492 C C . LEU A 1 179 ? -25.024 -14.807 31.047 1.00 98.44 179 LEU A C 1
ATOM 1494 O O . LEU A 1 179 ? -24.161 -14.817 30.178 1.00 98.44 179 LEU A O 1
ATOM 1498 N N . LEU A 1 180 ? -26.243 -15.326 30.854 1.00 98.50 180 LEU A N 1
ATOM 1499 C CA . LEU A 1 180 ? -26.662 -15.898 29.570 1.00 98.50 180 LEU A CA 1
ATOM 1500 C C . LEU A 1 180 ? -26.631 -14.853 28.455 1.00 98.50 180 LEU A C 1
ATOM 1502 O O . LEU A 1 180 ? -26.067 -15.117 27.400 1.00 98.50 180 LEU A O 1
ATOM 1506 N N . VAL A 1 181 ? -27.204 -13.667 28.689 1.00 98.50 181 VAL A N 1
ATOM 1507 C CA . VAL A 1 181 ? -27.213 -12.601 27.678 1.00 98.50 181 VAL A CA 1
ATOM 1508 C C . VAL A 1 181 ? -25.796 -12.104 27.402 1.00 98.50 181 VAL A C 1
ATOM 1510 O O . VAL A 1 181 ? -25.456 -11.953 26.238 1.00 98.50 181 VAL A O 1
ATOM 1513 N N . ALA A 1 182 ? -24.953 -11.938 28.429 1.00 98.62 182 ALA A N 1
ATOM 1514 C CA . ALA A 1 182 ? -23.539 -11.605 28.243 1.00 98.62 182 ALA A CA 1
ATOM 1515 C C . ALA A 1 182 ? -22.798 -12.667 27.409 1.00 98.62 182 ALA A C 1
ATOM 1517 O O . ALA A 1 182 ? -21.995 -12.322 26.550 1.00 98.62 182 ALA A O 1
ATOM 1518 N N . GLY A 1 183 ? -23.084 -13.953 27.637 1.00 98.50 183 GLY A N 1
ATOM 1519 C CA . GLY A 1 183 ? -22.539 -15.048 26.836 1.00 98.50 183 GLY A CA 1
ATOM 1520 C C . GLY A 1 183 ? -22.986 -14.974 25.376 1.00 98.50 183 GLY A C 1
ATOM 1521 O O . GLY A 1 183 ? -22.152 -15.067 24.484 1.00 98.50 183 GLY A O 1
ATOM 1522 N N . VAL A 1 184 ? -24.279 -14.739 25.127 1.00 98.56 184 VAL A N 1
ATOM 1523 C CA . VAL A 1 184 ? -24.838 -14.621 23.768 1.00 98.56 184 VAL A CA 1
ATOM 1524 C C . VAL A 1 184 ? -24.270 -13.410 23.027 1.00 98.56 184 VAL A C 1
ATOM 1526 O O . VAL A 1 184 ? -23.900 -13.532 21.863 1.00 98.56 184 VAL A O 1
ATOM 1529 N N . THR A 1 185 ? -24.145 -12.252 23.678 1.00 98.31 185 THR A N 1
ATOM 1530 C CA . THR A 1 185 ? -23.554 -11.064 23.043 1.00 98.31 185 THR A CA 1
ATOM 1531 C C . THR A 1 185 ? -22.060 -11.251 22.781 1.00 98.31 185 THR A C 1
ATOM 1533 O O . THR A 1 185 ? -21.583 -10.856 21.724 1.00 98.31 185 THR A O 1
ATOM 1536 N N . ASN A 1 186 ? -21.323 -11.929 23.671 1.00 98.38 186 ASN A N 1
ATOM 1537 C CA . ASN A 1 186 ? -19.923 -12.278 23.413 1.00 98.38 186 ASN A CA 1
ATOM 1538 C C . ASN A 1 186 ? -19.785 -13.329 22.301 1.00 98.38 186 ASN A C 1
ATOM 1540 O O . ASN A 1 186 ? -18.815 -13.313 21.553 1.00 98.38 186 ASN A O 1
ATOM 1544 N N . SER A 1 187 ? -20.746 -14.246 22.177 1.00 98.00 187 SER A N 1
ATOM 1545 C CA . SER A 1 187 ? -20.804 -15.197 21.066 1.00 98.00 187 SER A CA 1
ATOM 1546 C C . SER A 1 187 ? -20.971 -14.466 19.739 1.00 98.00 187 SER A C 1
ATOM 1548 O O . SER A 1 187 ? -20.178 -14.673 18.829 1.00 98.00 187 SER A O 1
ATOM 1550 N N . ALA A 1 188 ? -21.928 -13.538 19.659 1.00 97.50 188 ALA A N 1
ATOM 1551 C CA . ALA A 1 188 ? -22.104 -12.688 18.487 1.00 97.50 188 ALA A CA 1
ATOM 1552 C C . ALA A 1 188 ? -20.836 -11.879 18.175 1.00 97.50 188 ALA A C 1
ATOM 1554 O O . ALA A 1 188 ? -20.456 -11.788 17.017 1.00 97.50 188 ALA A O 1
ATOM 1555 N N . PHE A 1 189 ? -20.134 -11.374 19.196 1.00 96.88 189 PHE A N 1
ATOM 1556 C CA . PHE A 1 189 ? -18.839 -10.717 19.017 1.00 96.88 189 PHE A CA 1
ATOM 1557 C C . PHE A 1 189 ? -17.821 -11.650 18.328 1.00 96.88 189 PHE A C 1
ATOM 1559 O O . PHE A 1 189 ? -17.266 -11.293 17.294 1.00 96.88 189 PHE A O 1
ATOM 1566 N N . ILE A 1 190 ? -17.638 -12.879 18.822 1.00 96.06 190 ILE A N 1
ATOM 1567 C CA . ILE A 1 190 ? -16.759 -13.880 18.183 1.00 96.06 190 ILE A CA 1
ATOM 1568 C C . ILE A 1 190 ? -17.198 -14.176 16.743 1.00 96.06 190 ILE A C 1
ATOM 1570 O O . ILE A 1 190 ? -16.358 -14.348 15.862 1.00 96.06 190 ILE A O 1
ATOM 1574 N N . LEU A 1 191 ? -18.506 -14.230 16.497 1.00 95.69 191 LEU A N 1
ATOM 1575 C CA . LEU A 1 191 ? -19.084 -14.527 15.186 1.00 95.69 191 LEU A CA 1
ATOM 1576 C C . LEU A 1 191 ? -19.079 -13.339 14.206 1.00 95.69 191 LEU A C 1
ATOM 1578 O O . LEU A 1 191 ? -19.423 -13.536 13.043 1.00 95.69 191 LEU A O 1
ATOM 1582 N N . ILE A 1 192 ? -18.671 -12.149 14.657 1.00 94.69 192 ILE A N 1
ATOM 1583 C CA . ILE A 1 192 ? -18.370 -10.975 13.822 1.00 94.69 192 ILE A CA 1
ATOM 1584 C C . ILE A 1 192 ? -16.859 -10.845 13.608 1.00 94.69 192 ILE A C 1
ATOM 1586 O O . ILE A 1 192 ? -16.406 -10.617 12.492 1.00 94.69 192 ILE A O 1
ATOM 1590 N N . LYS A 1 193 ? -16.078 -10.956 14.691 1.00 90.88 193 LYS A N 1
ATOM 1591 C CA . LYS A 1 193 ? -14.622 -10.794 14.683 1.00 90.88 193 LYS A CA 1
ATOM 1592 C C . LYS A 1 193 ? -13.980 -11.710 15.726 1.00 90.88 193 LYS A C 1
ATOM 1594 O O . LYS A 1 193 ? -13.947 -11.414 16.925 1.00 90.88 193 LYS A O 1
ATOM 1599 N N . GLN A 1 194 ? -13.474 -12.845 15.252 1.00 89.38 194 GLN A N 1
ATOM 1600 C CA . GLN A 1 194 ? -13.076 -13.993 16.062 1.00 89.38 194 GLN A CA 1
ATOM 1601 C C . GLN A 1 194 ? -11.977 -13.681 17.084 1.00 89.38 194 GLN A C 1
ATOM 1603 O O . GLN A 1 194 ? -12.147 -13.969 18.267 1.00 89.38 194 GLN A O 1
ATOM 1608 N N . ASN A 1 195 ? -10.881 -13.044 16.669 1.00 86.94 195 ASN A N 1
ATOM 1609 C CA . ASN A 1 195 ? -9.734 -12.751 17.535 1.00 86.94 195 ASN A CA 1
ATOM 1610 C C . ASN A 1 195 ? -10.118 -11.816 18.698 1.00 86.94 195 ASN A C 1
ATOM 1612 O O . ASN A 1 195 ? -9.850 -12.121 19.862 1.00 86.94 195 ASN A O 1
ATOM 1616 N N . MET A 1 196 ? -10.823 -10.727 18.386 1.00 90.38 196 MET A N 1
ATOM 1617 C CA . MET A 1 196 ? -11.309 -9.739 19.351 1.00 90.38 196 MET A CA 1
ATOM 1618 C C . MET A 1 196 ? -12.280 -10.367 20.356 1.00 90.38 196 MET A C 1
ATOM 1620 O O . MET A 1 196 ? -12.098 -10.253 21.571 1.00 90.38 196 MET A O 1
ATOM 1624 N N . GLY A 1 197 ? -13.296 -11.080 19.858 1.00 94.38 197 GLY A N 1
ATOM 1625 C CA . GLY A 1 197 ? -14.320 -11.694 20.699 1.00 94.38 197 GLY A CA 1
ATOM 1626 C C . GLY A 1 197 ? -13.780 -12.813 21.597 1.00 94.38 197 GLY A C 1
ATOM 1627 O O . GLY A 1 197 ? -14.277 -12.992 22.714 1.00 94.38 197 GLY A O 1
ATOM 1628 N N . ILE A 1 198 ? -12.759 -13.556 21.143 1.00 94.06 198 ILE A N 1
ATOM 1629 C CA . ILE A 1 198 ? -12.108 -14.615 21.928 1.00 94.06 198 ILE A CA 1
ATOM 1630 C C . ILE A 1 198 ? -11.306 -14.006 23.079 1.00 94.06 198 ILE A C 1
ATOM 1632 O O . ILE A 1 198 ? -11.487 -14.429 24.222 1.00 94.06 198 ILE A O 1
ATOM 1636 N N . VAL A 1 199 ? -10.472 -12.993 22.815 1.00 94.69 199 VAL A N 1
ATOM 1637 C CA . VAL A 1 199 ? -9.702 -12.302 23.868 1.00 94.69 199 VAL A CA 1
ATOM 1638 C C . VAL A 1 199 ? -10.639 -11.654 24.884 1.00 94.69 199 VAL A C 1
ATOM 1640 O O . VAL A 1 199 ? -10.448 -11.802 26.095 1.00 94.69 199 VAL A O 1
ATOM 1643 N N . TYR A 1 200 ? -11.708 -11.014 24.410 1.00 96.38 200 TYR A N 1
ATOM 1644 C CA . TYR A 1 200 ? -12.716 -10.420 25.279 1.00 96.38 200 TYR A CA 1
ATOM 1645 C C . TYR A 1 200 ? -13.447 -11.475 26.127 1.00 96.38 200 TYR A C 1
ATOM 1647 O O . TYR A 1 200 ? -13.574 -11.326 27.343 1.00 96.38 200 TYR A O 1
ATOM 1655 N N . GLY A 1 201 ? -13.855 -12.593 25.521 1.00 96.88 201 GLY A N 1
ATOM 1656 C CA . GLY A 1 201 ? -14.491 -13.710 26.221 1.00 96.88 201 GLY A CA 1
ATOM 1657 C C . GLY A 1 201 ? -13.579 -14.356 27.267 1.00 96.88 201 GLY A C 1
ATOM 1658 O O . GLY A 1 201 ? -14.022 -14.632 28.385 1.00 96.88 201 GLY A O 1
ATOM 1659 N N . ALA A 1 202 ? -12.295 -14.538 26.947 1.00 96.75 202 ALA A N 1
ATOM 1660 C CA . ALA A 1 202 ? -11.286 -15.039 27.878 1.00 96.75 202 ALA A CA 1
ATOM 1661 C C . ALA A 1 202 ? -11.135 -14.105 29.086 1.00 96.75 202 ALA A C 1
ATOM 1663 O O . ALA A 1 202 ? -11.162 -14.568 30.230 1.00 96.75 202 ALA A O 1
ATOM 1664 N N . TYR A 1 203 ? -11.075 -12.791 28.851 1.00 97.38 203 TYR A N 1
ATOM 1665 C CA . TYR A 1 203 ? -11.082 -11.794 29.918 1.00 97.38 203 TYR A CA 1
ATOM 1666 C C . TYR A 1 203 ? -12.323 -11.920 30.818 1.00 97.38 203 TYR A C 1
ATOM 1668 O O . TYR A 1 203 ? -12.183 -11.963 32.042 1.00 97.38 203 TYR A O 1
ATOM 1676 N N . ILE A 1 204 ? -13.528 -12.051 30.250 1.00 98.12 204 ILE A N 1
ATOM 1677 C CA . ILE A 1 204 ? -14.758 -12.216 31.041 1.00 98.12 204 ILE A CA 1
ATOM 1678 C C . ILE A 1 204 ? -14.723 -13.500 31.879 1.00 98.12 204 ILE A C 1
ATOM 1680 O O . ILE A 1 204 ? -15.088 -13.474 33.056 1.00 98.12 204 ILE A O 1
ATOM 1684 N N . ILE A 1 205 ? -14.246 -14.617 31.326 1.00 97.44 205 ILE A N 1
ATOM 1685 C CA . ILE A 1 205 ? -14.111 -15.880 32.067 1.00 97.44 205 ILE A CA 1
ATOM 1686 C C . ILE A 1 205 ? -13.131 -15.718 33.237 1.00 97.44 205 ILE A C 1
ATOM 1688 O O . ILE A 1 205 ? -13.454 -16.105 34.364 1.00 97.44 205 ILE A O 1
ATOM 1692 N N . ILE A 1 206 ? -11.970 -15.101 33.000 1.00 97.12 206 ILE A N 1
ATOM 1693 C CA . ILE A 1 206 ? -10.968 -14.815 34.038 1.00 97.12 206 ILE A CA 1
ATOM 1694 C C . ILE A 1 206 ? -11.555 -13.893 35.113 1.00 97.12 206 ILE A C 1
ATOM 1696 O O . ILE A 1 206 ? -11.388 -14.152 36.306 1.00 97.12 206 ILE A O 1
ATOM 1700 N N . LEU A 1 207 ? -12.302 -12.859 34.720 1.00 97.38 207 LEU A N 1
ATOM 1701 C CA . LEU A 1 207 ? -12.977 -11.951 35.642 1.00 97.38 207 LEU A CA 1
ATOM 1702 C C . LEU A 1 207 ? -14.002 -12.692 36.514 1.00 97.38 207 LEU A C 1
ATOM 1704 O O . LEU A 1 207 ? -14.028 -12.492 37.728 1.00 97.38 207 LEU A O 1
ATOM 1708 N N . LEU A 1 208 ? -14.822 -13.575 35.936 1.00 96.94 208 LEU A N 1
ATOM 1709 C CA . LEU A 1 208 ? -15.797 -14.379 36.684 1.00 96.94 208 LEU A CA 1
ATOM 1710 C C . LEU A 1 208 ? -15.112 -15.351 37.658 1.00 96.94 208 LEU A C 1
ATOM 1712 O O . LEU A 1 208 ? -15.548 -15.478 38.806 1.00 96.94 208 LEU A O 1
ATOM 1716 N N . LEU A 1 209 ? -14.016 -15.993 37.240 1.00 95.62 209 LEU A N 1
ATOM 1717 C CA . LEU A 1 209 ? -13.183 -16.830 38.111 1.00 95.62 209 LEU A CA 1
ATOM 1718 C C . LEU A 1 209 ? -12.607 -16.017 39.277 1.00 95.62 209 LEU A C 1
ATOM 1720 O O . LEU A 1 209 ? -12.728 -16.424 40.436 1.00 95.62 209 LEU A O 1
ATOM 1724 N N . ALA A 1 210 ? -12.048 -14.841 38.991 1.00 94.44 210 ALA A N 1
ATOM 1725 C CA . ALA A 1 210 ? -11.508 -13.941 40.000 1.00 94.44 210 ALA A CA 1
ATOM 1726 C C . ALA A 1 210 ? -12.596 -13.490 40.987 1.00 94.44 210 ALA A C 1
ATOM 1728 O O . ALA A 1 210 ? -12.398 -13.579 42.199 1.00 94.44 210 ALA A O 1
ATOM 1729 N N . ILE A 1 211 ? -13.777 -13.093 40.502 1.00 94.56 211 ILE A N 1
ATOM 1730 C CA . ILE A 1 211 ? -14.923 -12.717 41.343 1.00 94.56 211 ILE A CA 1
ATOM 1731 C C . ILE A 1 211 ? -15.332 -13.874 42.260 1.00 94.56 211 ILE A C 1
ATOM 1733 O O . ILE A 1 211 ? -15.538 -13.645 43.454 1.00 94.56 211 ILE A O 1
ATOM 1737 N N . ASN A 1 212 ? -15.400 -15.109 41.750 1.00 92.56 212 ASN A N 1
ATOM 1738 C CA . ASN A 1 212 ? -15.740 -16.284 42.556 1.00 92.56 212 ASN A CA 1
ATOM 1739 C C . ASN A 1 212 ? -14.767 -16.471 43.735 1.00 92.56 212 ASN A C 1
ATOM 1741 O O . ASN A 1 212 ? -15.200 -16.693 44.869 1.00 92.56 212 ASN A O 1
ATOM 1745 N N . ILE A 1 213 ? -13.461 -16.316 43.489 1.00 90.81 213 ILE A N 1
ATOM 1746 C CA . ILE A 1 213 ? -12.402 -16.426 44.508 1.00 90.81 213 ILE A CA 1
ATOM 1747 C C . ILE A 1 213 ? -12.497 -15.284 45.533 1.00 90.81 213 ILE A C 1
ATOM 1749 O O . ILE A 1 213 ? -12.416 -15.486 46.752 1.00 90.81 213 ILE A O 1
ATOM 1753 N N . VAL A 1 214 ? -12.671 -14.065 45.031 1.00 91.56 214 VAL A N 1
ATOM 1754 C CA . VAL A 1 214 ? -12.635 -12.816 45.796 1.00 91.56 214 VAL A CA 1
ATOM 1755 C C . VAL A 1 214 ? -13.874 -12.671 46.687 1.00 91.56 214 VAL A C 1
ATOM 1757 O O . VAL A 1 214 ? -13.740 -12.324 47.861 1.00 91.56 214 VAL A O 1
ATOM 1760 N N . LYS A 1 215 ? -15.065 -13.015 46.181 1.00 89.56 215 LYS A N 1
ATOM 1761 C CA . LYS A 1 215 ? -16.342 -12.964 46.917 1.00 89.56 215 LYS A CA 1
ATOM 1762 C C . LYS A 1 215 ? -16.691 -14.256 47.668 1.00 89.56 215 LYS A C 1
ATOM 1764 O O . LYS A 1 215 ? -17.718 -14.291 48.334 1.00 89.56 215 LYS A O 1
ATOM 1769 N N . ARG A 1 216 ? -15.832 -15.287 47.621 1.00 87.69 216 ARG A N 1
ATOM 1770 C CA . ARG A 1 216 ? -16.043 -16.606 48.263 1.00 87.69 216 ARG A CA 1
ATOM 1771 C C . ARG A 1 216 ? -17.355 -17.278 47.846 1.00 87.69 216 ARG A C 1
ATOM 1773 O O . ARG A 1 216 ? -18.041 -17.879 48.671 1.00 87.69 216 ARG A O 1
ATOM 1780 N N . ILE A 1 217 ? -17.686 -17.186 46.564 1.00 89.62 217 ILE A N 1
ATOM 1781 C CA . ILE A 1 217 ? -18.839 -17.891 46.001 1.00 89.62 217 ILE A CA 1
ATOM 1782 C C . ILE A 1 217 ? -18.571 -19.400 46.114 1.00 89.62 217 ILE A C 1
ATOM 1784 O O . ILE A 1 217 ? -17.463 -19.864 45.829 1.00 89.62 217 ILE A O 1
ATOM 1788 N N . GLY A 1 218 ? -19.559 -20.176 46.571 1.00 89.31 218 GLY A N 1
ATOM 1789 C CA . GLY A 1 218 ? -19.390 -21.616 46.771 1.00 89.31 218 GLY A CA 1
ATOM 1790 C C . GLY A 1 218 ? -19.008 -22.317 45.465 1.00 89.31 218 GLY A C 1
ATOM 1791 O O . GLY A 1 218 ? -19.514 -21.956 44.408 1.00 89.31 218 GLY A O 1
ATOM 1792 N N . LYS A 1 219 ? -18.149 -23.350 45.509 1.00 91.25 219 LYS A N 1
ATOM 1793 C CA . LYS A 1 219 ? -17.636 -24.027 44.293 1.00 91.25 219 LYS A CA 1
ATOM 1794 C C . LYS A 1 219 ? -18.746 -24.397 43.295 1.00 91.25 219 LYS A C 1
ATOM 1796 O O . LYS A 1 219 ? -18.613 -24.136 42.105 1.00 91.25 219 LYS A O 1
ATOM 1801 N N . ARG A 1 220 ? -19.862 -24.952 43.788 1.00 92.31 220 ARG A N 1
ATOM 1802 C CA . ARG A 1 220 ? -21.023 -25.333 42.964 1.00 92.31 220 ARG A CA 1
ATOM 1803 C C . ARG A 1 220 ? -21.701 -24.127 42.306 1.00 92.31 220 ARG A C 1
ATOM 1805 O O . ARG A 1 220 ? -22.090 -24.210 41.147 1.00 92.31 220 ARG A O 1
ATOM 1812 N N . GLU A 1 221 ? -21.837 -23.018 43.028 1.00 91.38 221 GLU A N 1
ATOM 1813 C CA . GLU A 1 221 ? -22.419 -21.778 42.503 1.00 91.38 221 GLU A CA 1
ATOM 1814 C C . GLU A 1 221 ? -21.483 -21.093 41.506 1.00 91.38 221 GLU A C 1
ATOM 1816 O O . GLU A 1 221 ? -21.928 -20.667 40.447 1.00 91.38 221 GLU A O 1
ATOM 1821 N N . GLY A 1 222 ? -20.180 -21.061 41.789 1.00 92.06 222 GLY A N 1
ATOM 1822 C CA . GLY A 1 222 ? -19.185 -20.491 40.886 1.00 92.06 222 GLY A CA 1
ATOM 1823 C C . GLY A 1 222 ? -19.153 -21.209 39.535 1.00 92.06 222 GLY A C 1
ATOM 1824 O O . GLY A 1 222 ? -19.211 -20.556 38.494 1.00 92.06 222 GLY A O 1
ATOM 1825 N N . VAL A 1 223 ? -19.152 -22.551 39.547 1.00 95.06 223 VAL A N 1
ATOM 1826 C CA . VAL A 1 223 ? -19.257 -23.375 38.326 1.00 95.06 223 VAL A CA 1
ATOM 1827 C C . VAL A 1 223 ? -20.584 -23.130 37.607 1.00 95.06 223 VAL A C 1
ATOM 1829 O O . VAL A 1 223 ? -20.598 -22.999 36.388 1.00 95.06 223 VAL A O 1
ATOM 1832 N N . LYS A 1 224 ? -21.697 -23.008 38.341 1.00 95.25 224 LYS A N 1
ATOM 1833 C CA . LYS A 1 224 ? -23.019 -22.692 37.777 1.00 95.25 224 LYS A CA 1
ATOM 1834 C C . LYS A 1 224 ? -23.019 -21.341 37.047 1.00 95.25 224 LYS A C 1
ATOM 1836 O O . LYS A 1 224 ? -23.535 -21.264 35.937 1.00 95.25 224 LYS A O 1
ATOM 1841 N N . TYR A 1 225 ? -22.439 -20.292 37.631 1.00 95.00 225 TYR A N 1
ATOM 1842 C CA . TYR A 1 225 ? -22.383 -18.966 37.005 1.00 95.00 225 TYR A CA 1
ATOM 1843 C C . TYR A 1 225 ? -21.488 -18.943 35.763 1.00 95.00 225 TYR A C 1
ATOM 1845 O O . TYR A 1 225 ? -21.908 -18.440 34.722 1.00 95.00 225 TYR A O 1
ATOM 1853 N N . ILE A 1 226 ? -20.302 -19.554 35.830 1.00 96.00 226 ILE A N 1
ATOM 1854 C CA . ILE A 1 226 ? -19.431 -19.706 34.654 1.00 96.00 226 ILE A CA 1
ATOM 1855 C C . ILE A 1 226 ? -20.142 -20.532 33.574 1.00 96.00 226 ILE A C 1
ATOM 1857 O O . ILE A 1 226 ? -20.112 -20.165 32.405 1.00 96.00 226 ILE A O 1
ATOM 1861 N N . GLY A 1 227 ? -20.860 -21.586 33.968 1.00 96.88 227 GLY A N 1
ATOM 1862 C CA . GLY A 1 227 ? -21.669 -22.404 33.069 1.00 96.88 227 GLY A CA 1
ATOM 1863 C C . GLY A 1 227 ? -22.799 -21.632 32.386 1.00 96.88 227 GLY A C 1
ATOM 1864 O O . GLY A 1 227 ? -23.071 -21.886 31.220 1.00 96.88 227 GLY A O 1
ATOM 1865 N N . TYR A 1 228 ? -23.434 -20.657 33.049 1.00 97.88 228 TYR A N 1
ATOM 1866 C CA . TYR A 1 228 ? -24.439 -19.802 32.404 1.00 97.88 228 TYR A CA 1
ATOM 1867 C C . TYR A 1 228 ? -23.842 -18.901 31.329 1.00 97.88 228 TYR A C 1
ATOM 1869 O O . TYR A 1 228 ? -24.407 -18.813 30.243 1.00 97.88 228 TYR A O 1
ATOM 1877 N N . PHE A 1 229 ? -22.699 -18.270 31.601 1.00 98.31 229 PHE A N 1
ATOM 1878 C CA . PHE A 1 229 ? -21.990 -17.506 30.576 1.00 98.31 229 PHE A CA 1
ATOM 1879 C C . PHE A 1 229 ? -21.531 -18.418 29.429 1.00 98.31 229 PHE A C 1
ATOM 1881 O O . PHE A 1 229 ? -21.821 -18.138 28.270 1.00 98.31 229 PHE A O 1
ATOM 1888 N N . GLY A 1 230 ? -20.909 -19.557 29.754 1.00 97.50 230 GLY A N 1
ATOM 1889 C CA . GLY A 1 230 ? -20.440 -20.541 28.777 1.00 97.50 230 GLY A CA 1
ATOM 1890 C C . GLY A 1 230 ? -21.558 -21.118 27.905 1.00 97.50 230 GLY A C 1
ATOM 1891 O O . GLY A 1 230 ? -21.371 -21.272 26.704 1.00 97.50 230 GLY A O 1
ATOM 1892 N N . LEU A 1 231 ? -22.746 -21.372 28.463 1.00 97.75 231 LEU A N 1
ATOM 1893 C CA . LEU A 1 231 ? -23.901 -21.837 27.690 1.00 97.75 231 LEU A CA 1
ATOM 1894 C C . LEU A 1 231 ? -24.397 -20.766 26.713 1.00 97.75 231 LEU A C 1
ATOM 1896 O O . LEU A 1 231 ? -24.680 -21.083 25.561 1.00 97.75 231 LEU A O 1
ATOM 1900 N N . GLY A 1 232 ? -24.458 -19.503 27.147 1.00 97.62 232 GLY A N 1
ATOM 1901 C CA . GLY A 1 232 ? -24.767 -18.386 26.252 1.00 97.62 232 GLY A CA 1
ATOM 1902 C C . GLY A 1 232 ? -23.723 -18.215 25.142 1.00 97.62 232 GLY A C 1
ATOM 1903 O O . GLY A 1 232 ? -24.082 -17.881 24.019 1.00 97.62 232 GLY A O 1
ATOM 1904 N N . LEU A 1 233 ? -22.452 -18.487 25.448 1.00 97.38 233 LEU A N 1
ATOM 1905 C CA . LEU A 1 233 ? -21.326 -18.355 24.525 1.00 97.38 233 LEU A CA 1
ATOM 1906 C C . LEU A 1 233 ? -21.291 -19.455 23.451 1.00 97.38 233 LEU A C 1
ATOM 1908 O O . LEU A 1 233 ? -21.115 -19.171 22.269 1.00 97.38 233 LEU A O 1
ATOM 1912 N N . ILE A 1 234 ? -21.426 -20.715 23.869 1.00 97.25 234 ILE A N 1
ATOM 1913 C CA . ILE A 1 234 ? -21.145 -21.889 23.031 1.00 97.25 234 ILE A CA 1
ATOM 1914 C C . ILE A 1 234 ? -22.315 -22.222 22.099 1.00 97.25 234 ILE A C 1
ATOM 1916 O O . ILE A 1 234 ? -22.084 -22.619 20.959 1.00 97.25 234 ILE A O 1
ATOM 1920 N N . VAL A 1 235 ? -23.565 -22.062 22.549 1.00 96.69 235 VAL A N 1
ATOM 1921 C CA . VAL A 1 235 ? -24.744 -22.480 21.766 1.00 96.69 235 VAL A CA 1
ATOM 1922 C C . VAL A 1 235 ? -24.821 -21.791 20.392 1.00 96.69 235 VAL A C 1
ATOM 1924 O O . VAL A 1 235 ? -24.972 -22.513 19.404 1.00 96.69 235 VAL A O 1
ATOM 1927 N N . PRO A 1 236 ? -24.670 -20.456 20.264 1.00 96.44 236 PRO A N 1
ATOM 1928 C CA . PRO A 1 236 ? -24.725 -19.813 18.949 1.00 96.44 236 PRO A CA 1
ATOM 1929 C C . PRO A 1 236 ? -23.504 -20.139 18.070 1.00 96.44 236 PRO A C 1
ATOM 1931 O O . PRO A 1 236 ? -23.639 -20.225 16.849 1.00 96.44 236 PRO A O 1
ATOM 1934 N N . ILE A 1 237 ? -22.334 -20.394 18.672 1.00 95.81 237 ILE A N 1
ATOM 1935 C CA . ILE A 1 237 ? -21.131 -20.827 17.938 1.00 95.81 237 ILE A CA 1
ATOM 1936 C C . ILE A 1 237 ? -21.359 -22.208 17.325 1.00 95.81 237 ILE A C 1
ATOM 1938 O O . ILE A 1 237 ? -21.181 -22.370 16.123 1.00 95.81 237 ILE A O 1
ATOM 1942 N N . ILE A 1 238 ? -21.811 -23.187 18.119 1.00 96.19 238 ILE A N 1
ATOM 1943 C CA . ILE A 1 238 ? -22.107 -24.540 17.622 1.00 96.19 238 ILE A CA 1
ATOM 1944 C C . ILE A 1 238 ? -23.167 -24.487 16.523 1.00 96.19 238 ILE A C 1
ATOM 1946 O O . ILE A 1 238 ? -23.019 -25.153 15.505 1.00 96.19 238 ILE A O 1
ATOM 1950 N N . PHE A 1 239 ? -24.215 -23.680 16.702 1.00 95.50 239 PHE A N 1
ATOM 1951 C CA . PHE A 1 239 ? -25.245 -23.507 15.680 1.00 95.50 239 PHE A CA 1
ATOM 1952 C C . PHE A 1 239 ? -24.662 -22.993 14.354 1.00 95.50 239 PHE A C 1
ATOM 1954 O O . PHE A 1 239 ? -24.958 -23.549 13.299 1.00 95.50 239 PHE A O 1
ATOM 1961 N N . THR A 1 240 ? -23.776 -21.995 14.411 1.00 94.00 240 THR A N 1
ATOM 1962 C CA . THR A 1 240 ? -23.100 -21.457 13.220 1.00 94.00 240 THR A CA 1
ATOM 1963 C C . THR A 1 240 ? -22.182 -22.497 12.577 1.00 94.00 240 THR A C 1
ATOM 1965 O O . THR A 1 240 ? -22.236 -22.696 11.368 1.00 94.00 240 THR A O 1
ATOM 1968 N N . VAL A 1 241 ? -21.407 -23.233 13.379 1.00 94.50 241 VAL A N 1
ATOM 1969 C CA . VAL A 1 241 ? -20.543 -24.325 12.901 1.00 94.50 241 VAL A CA 1
ATOM 1970 C C . VAL A 1 241 ? -21.358 -25.424 12.215 1.00 94.50 241 VAL A C 1
ATOM 1972 O O . VAL A 1 241 ? -20.948 -25.916 11.171 1.00 94.50 241 VAL A O 1
ATOM 1975 N N . ILE A 1 242 ? -22.531 -25.786 12.746 1.00 95.62 242 ILE A N 1
ATOM 1976 C CA . ILE A 1 242 ? -23.435 -26.754 12.103 1.00 95.62 242 ILE A CA 1
ATOM 1977 C C . ILE A 1 242 ? -23.909 -26.231 10.744 1.00 95.62 242 ILE A C 1
ATOM 1979 O O . ILE A 1 242 ? -23.895 -26.986 9.778 1.00 95.62 242 ILE A O 1
ATOM 1983 N N . ILE A 1 243 ? -24.284 -24.953 10.632 1.00 92.88 243 ILE A N 1
ATOM 1984 C CA . ILE A 1 243 ? -24.670 -24.358 9.341 1.00 92.88 243 ILE A CA 1
ATOM 1985 C C . ILE A 1 243 ? -23.512 -24.432 8.337 1.00 92.88 243 ILE A C 1
ATOM 1987 O O . ILE A 1 243 ? -23.721 -24.836 7.195 1.00 92.88 243 ILE A O 1
ATOM 1991 N N . MET A 1 244 ? -22.293 -24.108 8.775 1.00 93.31 244 MET A N 1
ATOM 1992 C CA . MET A 1 244 ? -21.087 -24.166 7.940 1.00 93.31 244 MET A CA 1
ATOM 1993 C C . MET A 1 244 ? -20.689 -25.600 7.555 1.00 93.31 244 MET A C 1
ATOM 1995 O O . MET A 1 244 ? -20.112 -25.843 6.499 1.00 93.31 244 MET A O 1
ATOM 1999 N N . LEU A 1 245 ? -20.995 -26.585 8.400 1.00 93.81 245 LEU A N 1
ATOM 2000 C CA . LEU A 1 245 ? -20.842 -27.997 8.050 1.00 93.81 245 LEU A CA 1
ATOM 2001 C C . LEU A 1 245 ? -21.849 -28.408 6.976 1.00 93.81 245 LEU A C 1
ATOM 2003 O O . LEU A 1 245 ? -21.482 -29.072 6.012 1.00 93.81 245 LEU A O 1
ATOM 2007 N N . LEU A 1 246 ? -23.112 -28.001 7.131 1.00 92.94 246 LEU A N 1
ATOM 2008 C CA . LEU A 1 246 ? -24.195 -28.374 6.221 1.00 92.94 246 LEU A CA 1
ATOM 2009 C C . LEU A 1 246 ? -24.064 -27.730 4.834 1.00 92.94 246 LEU A C 1
ATOM 2011 O O . LEU A 1 246 ? -24.470 -28.344 3.851 1.00 92.94 246 LEU A O 1
ATOM 2015 N N . ASN A 1 247 ? -23.498 -26.524 4.731 1.00 89.06 247 ASN A N 1
ATOM 2016 C CA . ASN A 1 247 ? -23.266 -25.853 3.445 1.00 89.06 247 ASN A CA 1
ATOM 2017 C C . ASN A 1 247 ? -21.882 -26.164 2.825 1.00 89.06 247 ASN A C 1
ATOM 2019 O O . ASN A 1 247 ? -21.600 -25.722 1.708 1.00 89.06 247 ASN A O 1
ATOM 2023 N N . GLY A 1 248 ? -21.041 -26.934 3.527 1.00 90.38 248 GLY A N 1
ATOM 2024 C CA . GLY A 1 248 ? -19.707 -27.338 3.087 1.00 90.38 248 GLY A CA 1
ATOM 2025 C C . GLY A 1 248 ? -18.621 -26.264 3.210 1.00 90.38 248 GLY A C 1
ATOM 2026 O O . GLY A 1 248 ? -17.559 -26.446 2.622 1.00 90.38 248 GLY A O 1
ATOM 2027 N N . SER A 1 249 ? -18.849 -25.168 3.941 1.00 92.12 249 SER A N 1
ATOM 2028 C CA . SER A 1 249 ? -17.882 -24.070 4.071 1.00 92.12 249 SER A CA 1
ATOM 2029 C C . SER A 1 249 ? -16.957 -24.165 5.292 1.00 92.12 249 SER A C 1
ATOM 2031 O O . SER A 1 249 ? -15.984 -23.416 5.361 1.00 92.12 249 SER A O 1
ATOM 2033 N N . LEU A 1 250 ? -17.200 -25.081 6.246 1.00 92.19 250 LEU A N 1
ATOM 2034 C CA . LEU A 1 250 ? -16.425 -25.136 7.500 1.00 92.19 250 LEU A CA 1
ATOM 2035 C C . LEU A 1 250 ? -14.916 -25.321 7.277 1.00 92.19 250 LEU A C 1
ATOM 2037 O O . LEU A 1 250 ? -14.124 -24.611 7.891 1.00 92.19 250 LEU A O 1
ATOM 2041 N N . PHE A 1 251 ? -14.507 -26.280 6.443 1.00 90.38 251 PHE A N 1
ATOM 2042 C CA . PHE A 1 251 ? -13.081 -26.570 6.256 1.00 90.38 251 PHE A CA 1
ATOM 2043 C C . PHE A 1 251 ? -12.361 -25.438 5.512 1.00 90.38 251 PHE A C 1
ATOM 2045 O O . PHE A 1 251 ? -11.259 -25.071 5.911 1.00 90.38 251 PHE A O 1
ATOM 2052 N N . CYS A 1 252 ? -13.013 -24.822 4.518 1.00 88.44 252 CYS A N 1
ATOM 2053 C CA . CYS A 1 252 ? -12.506 -23.619 3.850 1.00 88.44 252 CYS A CA 1
ATOM 2054 C C . CYS A 1 252 ? -12.338 -22.466 4.848 1.00 88.44 252 CYS A C 1
ATOM 2056 O O . CYS A 1 252 ? -11.274 -21.862 4.913 1.00 88.44 252 CYS A O 1
ATOM 2058 N N . PHE A 1 253 ? -13.338 -22.228 5.703 1.00 90.38 253 PHE A N 1
ATOM 2059 C CA . PHE A 1 253 ? -13.248 -21.239 6.778 1.00 90.38 253 PHE A CA 1
ATOM 2060 C C . PHE A 1 253 ? -12.081 -21.506 7.735 1.00 90.38 253 PHE A C 1
ATOM 2062 O O . PHE A 1 253 ? -11.381 -20.571 8.118 1.00 90.38 253 PHE A O 1
ATOM 2069 N N . MET A 1 254 ? -11.864 -22.764 8.134 1.00 87.88 254 MET A N 1
ATOM 2070 C CA . MET A 1 254 ? -10.762 -23.127 9.030 1.00 87.88 254 MET A CA 1
ATOM 2071 C C . MET A 1 254 ? -9.387 -22.905 8.391 1.00 87.88 254 MET A C 1
ATOM 2073 O O . MET A 1 254 ? -8.469 -22.511 9.105 1.00 87.88 254 MET A O 1
ATOM 2077 N N . SER A 1 255 ? -9.250 -23.132 7.080 1.00 83.56 255 SER A N 1
ATOM 2078 C CA . SER A 1 255 ? -8.028 -22.804 6.331 1.00 83.56 255 SER A CA 1
ATOM 2079 C C . SER A 1 255 ? -7.813 -21.290 6.301 1.00 83.56 255 SER A C 1
ATOM 2081 O O . SER A 1 255 ? -6.842 -20.784 6.865 1.00 83.56 255 SER A O 1
ATOM 2083 N N . GLN A 1 256 ? -8.805 -20.557 5.782 1.00 82.50 256 GLN A N 1
ATOM 2084 C CA . GLN A 1 256 ? -8.710 -19.117 5.529 1.00 82.50 256 GLN A CA 1
ATOM 2085 C C . GLN A 1 256 ? -8.503 -18.302 6.804 1.00 82.50 256 GLN A C 1
ATOM 2087 O O . GLN A 1 256 ? -7.648 -17.427 6.857 1.00 82.50 256 GLN A O 1
ATOM 2092 N N . THR A 1 257 ? -9.266 -18.591 7.861 1.00 80.62 257 THR A N 1
ATOM 2093 C CA . THR A 1 257 ? -9.186 -17.845 9.132 1.00 80.62 257 THR A CA 1
ATOM 2094 C C . THR A 1 257 ? -8.171 -18.423 10.121 1.00 80.62 257 THR A C 1
ATOM 2096 O O . THR A 1 257 ? -7.966 -17.848 11.194 1.00 80.62 257 THR A O 1
ATOM 2099 N N . GLY A 1 258 ? -7.560 -19.559 9.773 1.00 80.12 258 GLY A N 1
ATOM 2100 C CA . GLY A 1 258 ? -6.568 -20.279 10.560 1.00 80.12 258 GLY A CA 1
ATOM 2101 C C . GLY A 1 258 ? -5.187 -20.206 9.920 1.00 80.12 258 GLY A C 1
ATOM 2102 O O . GLY A 1 258 ? -4.482 -19.219 10.112 1.00 80.12 258 GLY A O 1
ATOM 2103 N N . SER A 1 259 ? -4.781 -21.265 9.211 1.00 73.94 259 SER A N 1
ATOM 2104 C CA . SER A 1 259 ? -3.430 -21.397 8.644 1.00 73.94 259 SER A CA 1
ATOM 2105 C C . SER A 1 259 ? -3.056 -20.229 7.742 1.00 73.94 259 SER A C 1
ATOM 2107 O O . SER A 1 259 ? -1.976 -19.666 7.905 1.00 73.94 259 SER A O 1
ATOM 2109 N N . ASP A 1 260 ? -3.965 -19.838 6.853 1.00 72.94 260 ASP A N 1
ATOM 2110 C CA . ASP A 1 260 ? -3.658 -18.912 5.764 1.00 72.94 260 ASP A CA 1
ATOM 2111 C C . ASP A 1 260 ? -3.557 -17.482 6.310 1.00 72.94 260 ASP A C 1
ATOM 2113 O O . ASP A 1 260 ? -2.586 -16.776 6.047 1.00 72.94 260 ASP A O 1
ATOM 2117 N N . ALA A 1 261 ? -4.482 -17.093 7.197 1.00 72.25 261 ALA A N 1
ATOM 2118 C CA . ALA A 1 261 ? -4.410 -15.823 7.920 1.00 72.25 261 ALA A CA 1
ATOM 2119 C C . ALA A 1 261 ? -3.200 -15.723 8.868 1.00 72.25 261 ALA A C 1
ATOM 2121 O O . ALA A 1 261 ? -2.658 -14.634 9.052 1.00 72.25 261 ALA A O 1
ATOM 2122 N N . ILE A 1 262 ? -2.777 -16.826 9.501 1.00 77.38 262 ILE A N 1
ATOM 2123 C CA . ILE A 1 262 ? -1.582 -16.834 10.364 1.00 77.38 262 ILE A CA 1
ATOM 2124 C C . ILE A 1 262 ? -0.313 -16.682 9.520 1.00 77.38 262 ILE A C 1
ATOM 2126 O O . ILE A 1 262 ? 0.587 -15.937 9.915 1.00 77.38 262 ILE A O 1
ATOM 2130 N N . ALA A 1 263 ? -0.249 -17.367 8.376 1.00 72.19 263 ALA A N 1
ATOM 2131 C CA . ALA A 1 263 ? 0.862 -17.269 7.438 1.00 72.19 263 ALA A CA 1
ATOM 2132 C C . ALA A 1 263 ? 0.988 -15.846 6.875 1.00 72.19 263 ALA A C 1
ATOM 2134 O O . ALA A 1 263 ? 2.072 -15.272 6.928 1.00 72.19 263 ALA A O 1
ATOM 2135 N N . ALA A 1 264 ? -0.128 -15.234 6.466 1.00 66.56 264 ALA A N 1
ATOM 2136 C CA . ALA A 1 264 ? -0.160 -13.867 5.945 1.00 66.56 264 ALA A CA 1
ATOM 2137 C C . ALA A 1 264 ? 0.288 -12.786 6.955 1.00 66.56 264 ALA A C 1
ATOM 2139 O O . ALA A 1 264 ? 0.546 -11.657 6.555 1.00 66.56 264 ALA A O 1
ATOM 2140 N N . LYS A 1 265 ? 0.374 -13.098 8.261 1.00 69.75 265 LYS A N 1
ATOM 2141 C CA . LYS A 1 265 ? 0.704 -12.135 9.335 1.00 69.75 265 LYS A CA 1
ATOM 2142 C C . LYS A 1 265 ? 1.987 -12.467 10.112 1.00 69.75 265 LYS A C 1
ATOM 2144 O O . LYS A 1 265 ? 2.133 -12.041 11.258 1.00 69.75 265 LYS A O 1
ATOM 2149 N N . GLY A 1 266 ? 2.900 -13.253 9.537 1.00 69.12 266 GLY A N 1
ATOM 2150 C CA . GLY A 1 266 ? 4.199 -13.552 10.160 1.00 69.12 266 GLY A CA 1
ATOM 2151 C C . GLY A 1 266 ? 4.129 -14.468 11.394 1.00 69.12 266 GLY A C 1
ATOM 2152 O O . GL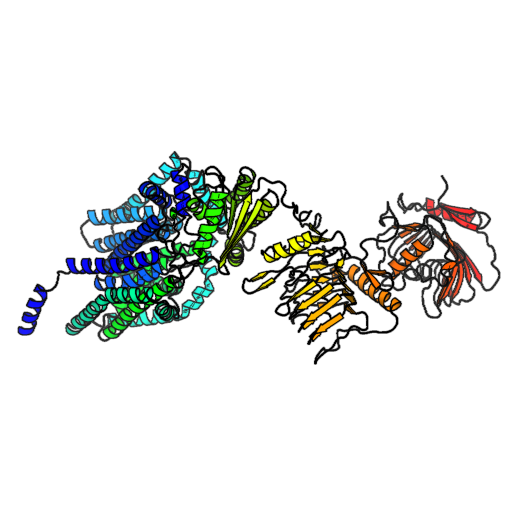Y A 1 266 ? 5.059 -14.517 12.201 1.00 69.12 266 GLY A O 1
ATOM 2153 N N . GLY A 1 267 ? 3.030 -15.212 11.570 1.00 77.19 267 GLY A N 1
ATOM 2154 C CA . GLY A 1 267 ? 2.871 -16.201 12.637 1.00 77.19 267 GLY A CA 1
ATOM 2155 C C . GLY A 1 267 ? 2.234 -15.689 13.940 1.00 77.19 267 GLY A C 1
ATOM 2156 O O . GLY A 1 267 ? 2.022 -14.503 14.174 1.00 77.19 267 GLY A O 1
ATOM 2157 N N . VAL A 1 268 ? 1.921 -16.621 14.849 1.00 83.44 268 VAL A N 1
ATOM 2158 C CA . VAL A 1 268 ? 1.126 -16.344 16.068 1.00 83.44 268 VAL A CA 1
ATOM 2159 C C . VAL A 1 268 ? 1.823 -15.387 17.045 1.00 83.44 268 VAL A C 1
ATOM 2161 O O . VAL A 1 268 ? 1.155 -14.583 17.694 1.00 83.44 268 VAL A O 1
ATOM 2164 N N . VAL A 1 269 ? 3.153 -15.454 17.169 1.00 83.62 269 VAL A N 1
ATOM 2165 C CA . VAL A 1 269 ? 3.909 -14.564 18.072 1.00 83.62 269 VAL A CA 1
ATOM 2166 C C . VAL A 1 269 ? 3.879 -13.124 17.559 1.00 83.62 269 VAL A C 1
ATOM 2168 O O . VAL A 1 269 ? 3.610 -12.214 18.347 1.00 83.62 269 VAL A O 1
ATOM 2171 N N . ALA A 1 270 ? 4.077 -12.933 16.251 1.00 80.31 270 ALA A N 1
ATOM 2172 C CA . ALA A 1 270 ? 3.971 -11.631 15.601 1.00 80.31 270 ALA A CA 1
ATOM 2173 C C . ALA A 1 270 ? 2.562 -11.044 15.773 1.00 80.31 270 ALA A C 1
ATOM 2175 O O . ALA A 1 270 ? 2.426 -9.910 16.222 1.00 80.31 270 ALA A O 1
ATOM 2176 N N . ILE A 1 271 ? 1.512 -11.850 15.569 1.00 82.62 271 ILE A N 1
ATOM 2177 C CA . ILE A 1 271 ? 0.118 -11.432 15.794 1.00 82.62 271 ILE A CA 1
ATOM 2178 C C . ILE A 1 271 ? -0.115 -10.989 17.247 1.00 82.62 271 ILE A C 1
ATOM 2180 O O . ILE A 1 271 ? -0.728 -9.955 17.490 1.00 82.62 271 ILE A O 1
ATOM 2184 N N . LEU A 1 272 ? 0.346 -11.755 18.241 1.00 84.69 272 LEU A N 1
ATOM 2185 C CA . LEU A 1 272 ? 0.032 -11.468 19.646 1.00 84.69 272 LEU A CA 1
ATOM 2186 C C . LEU A 1 272 ? 0.798 -10.271 20.223 1.00 84.69 272 LEU A C 1
ATOM 2188 O O . LEU A 1 272 ? 0.259 -9.582 21.094 1.00 84.69 272 LEU A O 1
ATOM 2192 N N . PHE A 1 273 ? 2.042 -10.052 19.788 1.00 88.56 273 PHE A N 1
ATOM 2193 C CA . PHE A 1 273 ? 2.961 -9.115 20.445 1.00 88.56 273 PHE A CA 1
ATOM 2194 C C . PHE A 1 273 ? 3.652 -8.120 19.507 1.00 88.56 273 PHE A C 1
ATOM 2196 O O . PHE A 1 273 ? 4.150 -7.110 20.001 1.00 88.56 273 PHE A O 1
ATOM 2203 N N . GLY A 1 274 ? 3.672 -8.359 18.192 1.00 84.56 274 GLY A N 1
ATOM 2204 C CA . GLY A 1 274 ? 4.400 -7.532 17.221 1.00 84.56 274 GLY A CA 1
ATOM 2205 C C . GLY A 1 274 ? 3.991 -6.062 17.267 1.00 84.56 274 GLY A C 1
ATOM 2206 O O . GLY A 1 274 ? 4.842 -5.183 17.261 1.00 84.56 274 GLY A O 1
ATOM 2207 N N . TRP A 1 275 ? 2.704 -5.782 17.476 1.00 88.75 275 TRP A N 1
ATOM 2208 C CA . TRP A 1 275 ? 2.181 -4.416 17.573 1.00 88.75 275 TRP A CA 1
ATOM 2209 C C . TRP A 1 275 ? 2.784 -3.570 18.702 1.00 88.75 275 TRP A C 1
ATOM 2211 O O . TRP A 1 275 ? 2.800 -2.347 18.597 1.00 88.75 275 TRP A O 1
ATOM 2221 N N . LEU A 1 276 ? 3.285 -4.182 19.781 1.00 90.50 276 LEU A N 1
ATOM 2222 C CA . LEU A 1 276 ? 3.959 -3.443 20.853 1.00 90.50 276 LEU A CA 1
ATOM 2223 C C . LEU A 1 276 ? 5.321 -2.921 20.396 1.00 90.50 276 LEU A C 1
ATOM 2225 O O . LEU A 1 276 ? 5.701 -1.813 20.762 1.00 90.50 276 LEU A O 1
ATOM 2229 N N . VAL A 1 277 ? 6.039 -3.727 19.613 1.00 87.25 277 VAL A N 1
ATOM 2230 C CA . VAL A 1 277 ? 7.357 -3.383 19.071 1.00 87.25 277 VAL A CA 1
ATOM 2231 C C . VAL A 1 277 ? 7.193 -2.419 17.899 1.00 87.25 277 VAL A C 1
ATOM 2233 O O . VAL A 1 277 ? 7.811 -1.362 17.893 1.00 87.25 277 VAL A O 1
ATOM 2236 N N . ASN A 1 278 ? 6.272 -2.720 16.981 1.00 84.75 278 ASN A N 1
ATOM 2237 C CA . ASN A 1 278 ? 6.029 -1.932 15.769 1.00 84.75 278 ASN A CA 1
ATOM 2238 C C . ASN A 1 278 ? 5.495 -0.518 16.057 1.00 84.75 278 ASN A C 1
ATOM 2240 O O . ASN A 1 278 ? 5.581 0.351 15.202 1.00 84.75 278 ASN A O 1
ATOM 2244 N N . ASN A 1 279 ? 4.932 -0.281 17.247 1.00 90.31 279 ASN A N 1
ATOM 2245 C CA . ASN A 1 279 ? 4.427 1.031 17.666 1.00 90.31 279 ASN A CA 1
ATOM 2246 C C . ASN A 1 279 ? 5.202 1.594 18.875 1.00 90.31 279 ASN A C 1
ATOM 2248 O O . ASN A 1 279 ? 4.664 2.412 19.628 1.00 90.31 279 ASN A O 1
ATOM 2252 N N . ALA A 1 280 ? 6.439 1.135 19.107 1.00 91.19 280 ALA A N 1
ATOM 2253 C CA . ALA A 1 280 ? 7.240 1.534 20.264 1.00 91.19 280 ALA A CA 1
ATOM 2254 C C . ALA A 1 280 ? 7.447 3.055 20.337 1.00 91.19 280 ALA A C 1
ATOM 2256 O O . ALA A 1 280 ? 7.264 3.635 21.409 1.00 91.19 280 ALA A O 1
ATOM 2257 N N . ASP A 1 281 ? 7.721 3.709 19.208 1.00 92.19 281 ASP A N 1
ATOM 2258 C CA . ASP A 1 281 ? 7.917 5.162 19.149 1.00 92.19 281 ASP A CA 1
ATOM 2259 C C . ASP A 1 281 ? 6.648 5.916 19.550 1.00 92.19 281 ASP A C 1
ATOM 2261 O O . ASP A 1 281 ? 6.675 6.773 20.434 1.00 92.19 281 ASP A O 1
ATOM 2265 N N . THR A 1 282 ? 5.489 5.497 19.032 1.00 92.94 282 THR A N 1
ATOM 2266 C CA . THR A 1 282 ? 4.203 6.086 19.427 1.00 92.94 282 THR A CA 1
ATOM 2267 C C . THR A 1 282 ? 3.920 5.888 20.918 1.00 92.94 282 THR A C 1
ATOM 2269 O O . THR A 1 282 ? 3.336 6.760 21.563 1.00 92.94 282 THR A O 1
ATOM 2272 N N . PHE A 1 283 ? 4.332 4.766 21.514 1.00 94.88 283 PHE A N 1
ATOM 2273 C CA . PHE A 1 283 ? 4.240 4.580 22.964 1.00 94.88 283 PHE A CA 1
ATOM 2274 C C . PHE A 1 283 ? 5.172 5.520 23.736 1.00 94.88 283 PHE A C 1
ATOM 2276 O O . PHE A 1 283 ? 4.751 6.086 24.751 1.00 94.88 283 PHE A O 1
ATOM 2283 N N . LEU A 1 284 ? 6.413 5.687 23.278 1.00 94.94 284 LEU A N 1
ATOM 2284 C CA . LEU A 1 284 ? 7.408 6.554 23.907 1.00 94.94 284 LEU A CA 1
ATOM 2285 C C . LEU A 1 284 ? 6.969 8.024 23.876 1.00 94.94 284 LEU A C 1
ATOM 2287 O O . LEU A 1 284 ? 7.009 8.684 24.919 1.00 94.94 284 LEU A O 1
ATOM 2291 N N . ASP A 1 285 ? 6.425 8.490 22.751 1.00 94.56 285 ASP A N 1
ATOM 2292 C CA . ASP A 1 285 ? 5.897 9.851 22.586 1.00 94.56 285 ASP A CA 1
ATOM 2293 C C . ASP A 1 285 ? 4.786 10.179 23.590 1.00 94.56 285 ASP A C 1
ATOM 2295 O O . ASP A 1 285 ? 4.664 11.301 24.091 1.00 94.56 285 ASP A O 1
ATOM 2299 N N . GLN A 1 286 ? 3.963 9.184 23.927 1.00 95.81 286 GLN A N 1
ATOM 2300 C CA . GLN A 1 286 ? 2.834 9.358 24.840 1.00 95.81 286 GLN A CA 1
ATOM 2301 C C . GLN A 1 286 ? 3.188 9.091 26.313 1.00 95.81 286 GLN A C 1
ATOM 2303 O O . GLN A 1 286 ? 2.359 9.329 27.201 1.00 95.81 286 GLN A O 1
ATOM 2308 N N . LEU A 1 287 ? 4.405 8.627 26.616 1.00 95.62 287 LEU A N 1
ATOM 2309 C CA . LEU A 1 287 ? 4.778 8.155 27.950 1.00 95.62 287 LEU A CA 1
ATOM 2310 C C . LEU A 1 287 ? 4.826 9.277 28.995 1.00 95.62 287 LEU A C 1
ATOM 2312 O O . LEU A 1 287 ? 4.190 9.174 30.048 1.00 95.62 287 LEU A O 1
ATOM 2316 N N . LEU A 1 288 ? 5.548 10.367 28.719 1.00 95.31 288 LEU A N 1
ATOM 2317 C CA . LEU A 1 288 ? 5.668 11.498 29.645 1.00 95.31 288 LEU A CA 1
ATOM 2318 C C . LEU A 1 288 ? 4.308 12.141 29.993 1.00 95.31 288 LEU A C 1
ATOM 2320 O O . LEU A 1 288 ? 4.010 12.268 31.190 1.00 95.31 288 LEU A O 1
ATOM 2324 N N . PRO A 1 289 ? 3.443 12.515 29.023 1.00 94.56 289 PRO A N 1
ATOM 2325 C CA . PRO A 1 289 ? 2.138 13.083 29.353 1.00 94.56 289 PRO A CA 1
ATOM 2326 C C . PRO A 1 289 ? 1.245 12.084 30.108 1.00 94.56 289 PRO A C 1
ATOM 2328 O O . PRO A 1 289 ? 0.498 12.492 31.010 1.00 94.56 289 PRO A O 1
ATOM 2331 N N . ALA A 1 290 ? 1.343 10.778 29.824 1.00 96.25 290 ALA A N 1
ATOM 2332 C CA . ALA A 1 290 ? 0.615 9.750 30.567 1.00 96.25 290 ALA A CA 1
ATOM 2333 C C . ALA A 1 290 ? 1.075 9.670 32.035 1.00 96.25 290 ALA A C 1
ATOM 2335 O O . ALA A 1 290 ? 0.238 9.652 32.943 1.00 96.25 290 ALA A O 1
ATOM 2336 N N . ILE A 1 291 ? 2.389 9.715 32.292 1.00 96.44 291 ILE A N 1
ATOM 2337 C CA . ILE A 1 291 ? 2.962 9.724 33.647 1.00 96.44 291 ILE A CA 1
ATOM 2338 C C . ILE A 1 291 ? 2.476 10.945 34.440 1.00 96.44 291 ILE A C 1
ATOM 2340 O O . ILE A 1 291 ? 2.009 10.792 35.572 1.00 96.44 291 ILE A O 1
ATOM 2344 N N . ILE A 1 292 ? 2.522 12.147 33.854 1.00 95.88 292 ILE A N 1
ATOM 2345 C CA . ILE A 1 292 ? 2.040 13.381 34.504 1.00 95.88 292 ILE A CA 1
ATOM 2346 C C . ILE A 1 292 ? 0.559 13.240 34.874 1.00 95.88 292 ILE A C 1
ATOM 2348 O O . ILE A 1 292 ? 0.153 13.538 36.002 1.00 95.88 292 ILE A O 1
ATOM 2352 N N . THR A 1 293 ? -0.248 12.717 33.951 1.00 94.31 293 THR A N 1
ATOM 2353 C CA . THR A 1 293 ? -1.680 12.496 34.181 1.00 94.31 293 THR A CA 1
ATOM 2354 C C . THR A 1 293 ? -1.915 11.494 35.310 1.00 94.31 293 THR A C 1
ATOM 2356 O O . THR A 1 293 ? -2.747 11.732 36.189 1.00 94.31 293 THR A O 1
ATOM 2359 N N . MET A 1 294 ? -1.136 10.412 35.363 1.00 95.50 294 MET A N 1
ATOM 2360 C CA . MET A 1 294 ? -1.184 9.441 36.455 1.00 95.50 294 MET A CA 1
ATOM 2361 C C . MET A 1 294 ? -0.828 10.067 37.810 1.00 95.50 294 MET A C 1
ATOM 2363 O O . MET A 1 294 ? -1.525 9.804 38.794 1.00 95.50 294 MET A O 1
ATOM 2367 N N . MET A 1 295 ? 0.176 10.950 37.882 1.00 95.19 295 MET A N 1
ATOM 2368 C CA . MET A 1 295 ? 0.492 11.685 39.117 1.00 95.19 295 MET A CA 1
ATOM 2369 C C . MET A 1 295 ? -0.686 12.559 39.572 1.00 95.19 295 MET A C 1
ATOM 2371 O O . MET A 1 295 ? -1.062 12.535 40.749 1.00 95.19 295 MET A O 1
ATOM 2375 N N . VAL A 1 296 ? -1.331 13.275 38.644 1.00 93.38 296 VAL A N 1
ATOM 2376 C CA . VAL A 1 296 ? -2.534 14.075 38.934 1.00 93.38 296 VAL A CA 1
ATOM 2377 C C . VAL A 1 296 ? -3.671 13.189 39.450 1.00 93.38 296 VAL A C 1
ATOM 2379 O O . VAL A 1 296 ? -4.298 13.521 40.458 1.00 93.38 296 VAL A O 1
ATOM 2382 N N . LEU A 1 297 ? -3.917 12.033 38.829 1.00 93.56 297 LEU A N 1
ATOM 2383 C CA . LEU A 1 297 ? -4.943 11.084 39.274 1.00 93.56 297 LEU A CA 1
ATOM 2384 C C . LEU A 1 297 ? -4.670 10.540 40.681 1.00 93.56 297 LEU A C 1
ATOM 2386 O O . LEU A 1 297 ? -5.611 10.385 41.467 1.00 93.56 297 LEU A O 1
ATOM 2390 N N . VAL A 1 298 ? -3.405 10.287 41.032 1.00 92.19 298 VAL A N 1
ATOM 2391 C CA . VAL A 1 298 ? -3.007 9.897 42.394 1.00 92.19 298 VAL A CA 1
ATOM 2392 C C . VAL A 1 298 ? -3.336 11.015 43.387 1.00 92.19 298 VAL A C 1
ATOM 2394 O O . VAL A 1 298 ? -3.995 10.750 44.397 1.00 92.19 298 VAL A O 1
ATOM 2397 N N . ILE A 1 299 ? -2.979 12.268 43.077 1.00 90.62 299 ILE A N 1
ATOM 2398 C CA . ILE A 1 299 ? -3.280 13.438 43.920 1.00 90.62 299 ILE A CA 1
ATOM 2399 C C . ILE A 1 299 ? -4.795 13.608 44.102 1.00 90.62 299 ILE A C 1
ATOM 2401 O O . ILE A 1 299 ? -5.270 13.763 45.231 1.00 90.62 299 ILE A O 1
ATOM 2405 N N . LEU A 1 300 ? -5.571 13.536 43.016 1.00 88.75 300 LEU A N 1
ATOM 2406 C CA . LEU A 1 300 ? -7.033 13.633 43.062 1.00 88.75 300 LEU A CA 1
ATOM 2407 C C . LEU A 1 300 ? -7.638 12.520 43.921 1.00 88.75 300 LEU A C 1
ATOM 2409 O O . LEU A 1 300 ? -8.513 12.774 44.749 1.00 88.75 300 LEU A O 1
ATOM 2413 N N . ASN A 1 301 ? -7.140 11.290 43.790 1.00 87.06 301 ASN A N 1
ATOM 2414 C CA . ASN A 1 301 ? -7.605 10.164 44.590 1.00 87.06 301 ASN A CA 1
ATOM 2415 C C . ASN A 1 301 ? -7.283 10.334 46.087 1.00 87.06 301 ASN A C 1
ATOM 2417 O O . ASN A 1 301 ? -8.116 9.992 46.928 1.00 87.06 301 ASN A O 1
ATOM 2421 N N . MET A 1 302 ? -6.119 10.897 46.433 1.00 86.88 302 MET A N 1
ATOM 2422 C CA . MET A 1 302 ? -5.765 11.233 47.819 1.00 86.88 302 MET A CA 1
ATOM 2423 C C . MET A 1 302 ? -6.681 12.326 48.390 1.00 86.88 302 MET A C 1
ATOM 2425 O O . MET A 1 302 ? -7.200 12.179 49.497 1.00 86.88 302 MET A O 1
ATOM 2429 N N . LYS A 1 303 ? -6.924 13.403 47.630 1.00 84.50 303 LYS A N 1
ATOM 2430 C CA . LYS A 1 303 ? -7.787 14.523 48.050 1.00 84.50 303 LYS A CA 1
ATOM 2431 C C . LYS A 1 303 ? -9.248 14.109 48.207 1.00 84.50 303 LYS A C 1
ATOM 2433 O O . LYS A 1 303 ? -9.874 14.482 49.195 1.00 84.50 303 LYS A O 1
ATOM 2438 N N . SER A 1 304 ? -9.765 13.306 47.278 1.00 80.75 304 SER A N 1
ATOM 2439 C CA . SER A 1 304 ? -11.130 12.772 47.328 1.00 80.75 304 SER A CA 1
ATOM 2440 C C . SER A 1 304 ? -11.378 11.959 48.602 1.00 80.75 304 SER A C 1
ATOM 2442 O O . SER A 1 304 ? -12.402 12.139 49.250 1.00 80.75 304 SER A O 1
ATOM 2444 N N . LYS A 1 305 ? -10.414 11.129 49.029 1.00 76.62 305 LYS A N 1
ATOM 2445 C CA . LYS A 1 305 ? -10.529 10.350 50.276 1.00 76.62 305 LYS A CA 1
ATOM 2446 C C . LYS A 1 305 ? -10.503 11.204 51.548 1.00 76.62 305 LYS A C 1
ATOM 2448 O O . LYS A 1 305 ? -11.116 10.820 52.536 1.00 76.62 305 LYS A O 1
ATOM 2453 N N . ALA A 1 306 ? -9.794 12.332 51.540 1.00 67.12 306 ALA A N 1
ATOM 2454 C CA . ALA A 1 306 ? -9.658 13.207 52.708 1.00 67.12 306 ALA A CA 1
ATOM 2455 C C . ALA A 1 306 ? -10.899 14.086 52.974 1.00 67.12 306 ALA A C 1
ATOM 2457 O O . ALA A 1 306 ? -11.001 14.707 54.030 1.00 67.12 306 ALA A O 1
ATOM 2458 N N . SER A 1 307 ? -11.833 14.164 52.023 1.00 62.69 307 SER A N 1
ATOM 2459 C CA . SER A 1 307 ? -12.981 15.071 52.048 1.00 62.69 307 SER A CA 1
ATOM 2460 C C . SER A 1 307 ? -14.276 14.334 52.407 1.00 62.69 307 SER A C 1
ATOM 2462 O O . SER A 1 307 ? -15.052 13.983 51.524 1.00 62.69 307 SER A O 1
ATOM 2464 N N . ALA A 1 308 ? -14.550 14.122 53.696 1.00 54.44 308 ALA A N 1
ATOM 2465 C CA . ALA A 1 308 ? -15.899 13.777 54.158 1.00 54.44 308 ALA A CA 1
ATOM 2466 C C . ALA A 1 308 ? -16.767 15.056 54.131 1.00 54.44 308 ALA A C 1
ATOM 2468 O O . ALA A 1 308 ? -16.600 15.931 54.980 1.00 54.44 308 ALA A O 1
ATOM 2469 N N . THR A 1 309 ? -17.601 15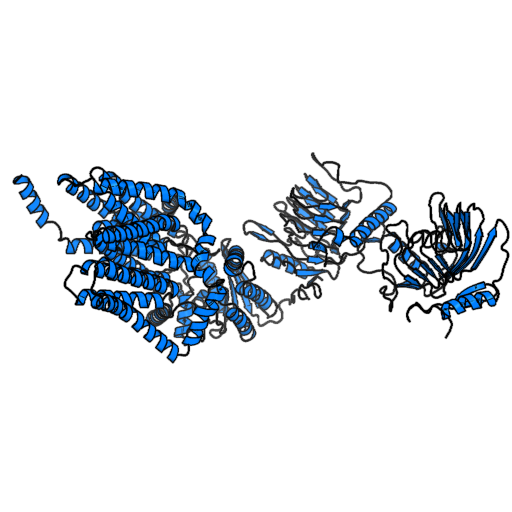.233 53.100 1.00 56.31 309 THR A N 1
ATOM 2470 C CA . THR A 1 309 ? -18.222 16.528 52.747 1.00 56.31 309 THR A CA 1
ATOM 2471 C C . THR A 1 309 ? -19.435 16.939 53.587 1.00 56.31 309 THR A C 1
ATOM 2473 O O . THR A 1 309 ? -20.178 16.124 54.130 1.00 56.31 309 THR A O 1
ATOM 2476 N N . SER A 1 310 ? -19.624 18.262 53.661 1.00 56.38 310 SER A N 1
ATOM 2477 C CA . SER A 1 310 ? -20.700 18.977 54.360 1.00 56.38 310 SER A CA 1
ATOM 2478 C C . SER A 1 310 ? -21.905 19.291 53.444 1.00 56.38 310 SER A C 1
ATOM 2480 O O . SER A 1 310 ? -21.752 19.473 52.241 1.00 56.38 310 SER A O 1
ATOM 2482 N N . TYR A 1 311 ? -23.114 19.451 54.004 1.00 50.34 311 TYR A N 1
ATOM 2483 C CA . TYR A 1 311 ? -24.384 19.632 53.256 1.00 50.34 311 TYR A CA 1
ATOM 2484 C C . TYR A 1 311 ? -24.410 20.804 52.242 1.00 50.34 311 TYR A C 1
ATOM 2486 O O . TYR A 1 311 ? -25.110 20.751 51.232 1.00 50.34 311 TYR A O 1
ATOM 2494 N N . LEU A 1 312 ? -23.668 21.892 52.490 1.00 53.69 312 LEU A N 1
ATOM 2495 C CA . LEU A 1 312 ? -23.583 23.037 51.565 1.00 53.69 312 LEU A CA 1
ATOM 2496 C C . LEU A 1 312 ? -22.725 22.738 50.324 1.00 53.69 312 LEU A C 1
ATOM 2498 O O . LEU A 1 312 ? -22.919 23.367 49.282 1.00 53.69 312 LEU A O 1
ATOM 2502 N N . GLU A 1 313 ? -21.789 21.795 50.426 1.00 60.59 313 GLU A N 1
ATOM 2503 C CA . GLU A 1 313 ? -20.933 21.375 49.314 1.00 60.59 313 GLU A CA 1
ATOM 2504 C C . GLU A 1 313 ? -21.698 20.475 48.340 1.00 60.59 313 GLU A C 1
ATOM 2506 O O . GLU A 1 313 ? -21.583 20.678 47.131 1.00 60.59 313 GLU A O 1
ATOM 2511 N N . ASP A 1 314 ? -22.570 19.594 48.842 1.00 63.59 314 ASP A N 1
ATOM 2512 C CA . ASP A 1 314 ? -23.440 18.751 48.009 1.00 63.59 314 ASP A CA 1
ATOM 2513 C C . ASP A 1 314 ? -24.329 19.593 47.082 1.00 63.59 314 ASP A C 1
ATOM 2515 O O . ASP A 1 314 ? -24.425 19.318 45.887 1.00 63.59 314 ASP A O 1
ATOM 2519 N N . TYR A 1 315 ? -24.905 20.694 47.580 1.00 65.94 315 TYR A N 1
ATOM 2520 C CA . TYR A 1 315 ? -25.729 21.590 46.757 1.00 65.94 315 TYR A CA 1
ATOM 2521 C C . TYR A 1 315 ? -24.942 22.267 45.619 1.00 65.94 315 TYR A C 1
ATOM 2523 O O . TYR A 1 315 ? -25.460 22.447 44.515 1.00 65.94 315 TYR A O 1
ATOM 2531 N N . ARG A 1 316 ? -23.686 22.660 45.867 1.00 67.38 316 ARG A N 1
ATOM 2532 C CA . ARG A 1 316 ? -22.837 23.290 44.841 1.00 67.38 316 ARG A CA 1
ATOM 2533 C C . ARG A 1 316 ? -22.370 22.273 43.799 1.00 67.38 316 ARG A C 1
ATOM 2535 O O . ARG A 1 316 ? -22.337 22.590 42.613 1.00 67.38 316 ARG A O 1
ATOM 2542 N N . VAL A 1 317 ? -22.061 21.050 44.228 1.00 68.62 317 VAL A N 1
ATOM 2543 C CA . VAL A 1 317 ? -21.733 19.928 43.338 1.00 68.62 317 VAL A CA 1
ATOM 2544 C C . VAL A 1 317 ? -22.916 19.581 42.428 1.00 68.62 317 VAL A C 1
ATOM 2546 O O . VAL A 1 317 ? -22.737 19.426 41.221 1.00 68.62 317 VAL A O 1
ATOM 2549 N N . GLU A 1 318 ? -24.126 19.534 42.983 1.00 68.75 318 GLU A N 1
ATOM 2550 C CA . GLU A 1 318 ? -25.377 19.347 42.239 1.00 68.75 318 GLU A CA 1
ATOM 2551 C C . GLU A 1 318 ? -25.591 20.425 41.167 1.00 68.75 318 GLU A C 1
ATOM 2553 O O . GLU A 1 318 ? -25.988 20.122 40.041 1.00 68.75 318 GLU A O 1
ATOM 2558 N N . MET A 1 319 ? -25.290 21.687 41.485 1.00 70.00 319 MET A N 1
ATOM 2559 C CA . MET A 1 319 ? -25.424 22.796 40.539 1.00 70.00 319 MET A CA 1
ATOM 2560 C C . MET A 1 319 ? -24.497 22.644 39.325 1.00 70.00 319 MET A C 1
ATOM 2562 O O . MET A 1 319 ? -24.950 22.866 38.205 1.00 70.00 319 MET A O 1
ATOM 2566 N N . VAL A 1 320 ? -23.241 22.217 39.514 1.00 73.62 320 VAL A N 1
ATOM 2567 C CA . VAL A 1 320 ? -22.300 22.014 38.394 1.00 73.62 320 VAL A CA 1
ATOM 2568 C C . VAL A 1 320 ? -22.773 20.917 37.458 1.00 73.62 320 VAL A C 1
ATOM 2570 O O . VAL A 1 320 ? -22.771 21.126 36.249 1.00 73.62 320 VAL A O 1
ATOM 2573 N N . TYR A 1 321 ? -23.238 19.785 37.993 1.00 76.06 321 TYR A N 1
ATOM 2574 C CA . TYR A 1 321 ? -23.782 18.729 37.144 1.00 76.06 321 TYR A CA 1
ATOM 2575 C C . TYR A 1 321 ? -24.991 19.216 36.343 1.00 76.06 321 TYR A C 1
ATOM 2577 O O . TYR A 1 321 ? -25.075 18.902 35.167 1.00 76.06 321 TYR A O 1
ATOM 2585 N N . ASN A 1 322 ? -25.878 20.028 36.931 1.00 73.50 322 ASN A N 1
ATOM 2586 C CA . ASN A 1 322 ? -27.032 20.588 36.218 1.00 73.50 322 ASN A CA 1
ATOM 2587 C C . ASN A 1 322 ? -26.644 21.604 35.127 1.00 73.50 322 ASN A C 1
ATOM 2589 O O . ASN A 1 322 ? -27.292 21.632 34.088 1.00 73.50 322 ASN A O 1
ATOM 2593 N N . VAL A 1 323 ? -25.592 22.408 35.318 1.00 71.88 323 VAL A N 1
ATOM 2594 C CA . VAL A 1 323 ? -25.071 23.313 34.269 1.00 71.88 323 VAL A CA 1
ATOM 2595 C C . VAL A 1 323 ? -24.387 22.521 33.155 1.00 71.88 323 VAL A C 1
ATOM 2597 O O . VAL A 1 323 ? -24.597 22.800 31.978 1.00 71.88 323 VAL A O 1
ATOM 2600 N N . ALA A 1 324 ? -23.639 21.475 33.511 1.00 68.62 324 ALA A N 1
ATOM 2601 C CA . ALA A 1 324 ? -23.036 20.561 32.548 1.00 68.62 324 ALA A CA 1
ATOM 2602 C C . ALA A 1 324 ? -24.085 19.788 31.720 1.00 68.62 324 ALA A C 1
ATOM 2604 O O . ALA A 1 324 ? -23.759 19.278 30.656 1.00 68.62 324 ALA A O 1
ATOM 2605 N N . MET A 1 325 ? -25.360 19.764 32.132 1.00 72.25 325 MET A N 1
ATOM 2606 C CA . MET A 1 325 ? -26.459 19.223 31.318 1.00 72.25 325 MET A CA 1
ATOM 2607 C C . MET A 1 325 ? -26.873 20.124 30.142 1.00 72.25 325 MET A C 1
ATOM 2609 O O . MET A 1 325 ? -27.682 19.688 29.329 1.00 72.25 325 MET A O 1
ATOM 2613 N N . ILE A 1 326 ? -26.341 21.348 30.021 1.00 82.19 326 ILE A N 1
ATOM 2614 C CA . ILE A 1 326 ? -26.500 22.190 28.817 1.00 82.19 326 ILE A CA 1
ATOM 2615 C C . ILE A 1 326 ? -25.546 21.715 27.702 1.00 82.19 326 ILE A C 1
ATOM 2617 O O . ILE A 1 326 ? -25.729 22.076 26.542 1.00 82.19 326 ILE A O 1
ATOM 2621 N N . LEU A 1 327 ? -24.577 20.842 28.021 1.00 85.38 327 LEU A N 1
ATOM 2622 C CA . LEU A 1 327 ? -23.601 20.299 27.074 1.00 85.38 327 LEU A CA 1
ATOM 2623 C C . LEU A 1 327 ? -24.231 19.799 25.762 1.00 85.38 327 LEU A C 1
ATOM 2625 O O . LEU A 1 327 ? -23.769 20.260 24.729 1.00 85.38 327 LEU A O 1
ATOM 2629 N N . PRO A 1 328 ? -25.309 18.985 25.743 1.00 88.56 328 PRO A N 1
ATOM 2630 C CA . PRO A 1 328 ? -25.906 18.529 24.487 1.00 88.56 328 PRO A CA 1
ATOM 2631 C C . PRO A 1 328 ? -26.419 19.675 23.605 1.00 88.56 328 PRO A C 1
ATOM 2633 O O . PRO A 1 328 ? -26.298 19.614 22.387 1.00 88.56 328 PRO A O 1
ATOM 2636 N N . ILE A 1 329 ? -26.962 20.739 24.209 1.00 89.31 329 ILE A N 1
ATOM 2637 C CA . ILE A 1 329 ? -27.438 21.923 23.480 1.00 89.31 329 ILE A CA 1
ATOM 2638 C C . ILE A 1 329 ? -26.247 22.682 22.890 1.00 89.31 329 ILE A C 1
ATOM 2640 O O . ILE A 1 329 ? -26.282 23.054 21.720 1.00 89.31 329 ILE A O 1
ATOM 2644 N N . LEU A 1 330 ? -25.179 22.875 23.673 1.00 92.25 330 LEU A N 1
ATOM 2645 C CA . LEU A 1 330 ? -23.946 23.506 23.189 1.00 92.25 330 LEU A CA 1
ATOM 2646 C C . LEU A 1 330 ? -23.278 22.674 22.093 1.00 92.25 330 LEU A C 1
ATOM 2648 O O . LEU A 1 330 ? -22.775 23.246 21.135 1.00 92.25 330 LEU A O 1
ATOM 2652 N N . SER A 1 331 ? -23.317 21.344 22.199 1.00 93.56 331 SER A N 1
ATOM 2653 C CA . SER A 1 331 ? -22.830 20.437 21.162 1.00 93.56 331 SER A CA 1
ATOM 2654 C C . SER A 1 331 ? -23.627 20.594 19.873 1.00 93.56 331 SER A C 1
ATOM 2656 O O . SER A 1 331 ? -23.020 20.760 18.828 1.00 93.56 331 SER A O 1
ATOM 2658 N N . ILE A 1 332 ? -24.964 20.626 19.938 1.00 93.44 332 ILE A N 1
ATOM 2659 C CA . ILE A 1 332 ? -25.815 20.838 18.754 1.00 93.44 332 ILE A CA 1
ATOM 2660 C C . ILE A 1 332 ? -25.535 22.203 18.112 1.00 93.44 332 ILE A C 1
ATOM 2662 O O . ILE A 1 332 ? -25.353 22.275 16.901 1.00 93.44 332 ILE A O 1
ATOM 2666 N N . LEU A 1 333 ? -25.462 23.280 18.904 1.00 93.12 333 LEU A N 1
ATOM 2667 C CA . LEU A 1 333 ? -25.102 24.611 18.394 1.00 93.12 333 LEU A CA 1
ATOM 2668 C C . LEU A 1 333 ? -23.707 24.610 17.758 1.00 93.12 333 LEU A C 1
ATOM 2670 O O . LEU A 1 333 ? -23.511 25.201 16.701 1.00 93.12 333 LEU A O 1
ATOM 2674 N N . GLY A 1 334 ? -22.761 23.908 18.378 1.00 93.44 334 GLY A N 1
ATOM 2675 C CA . GLY A 1 334 ? -21.429 23.682 17.840 1.00 93.44 334 GLY A CA 1
ATOM 2676 C C . GLY A 1 334 ? -21.454 22.948 16.503 1.00 93.44 334 GLY A C 1
ATOM 2677 O O . GLY A 1 334 ? -20.850 23.418 15.551 1.00 93.44 334 GLY A O 1
ATOM 2678 N N . PHE A 1 335 ? -22.214 21.858 16.384 1.00 94.25 335 PHE A N 1
ATOM 2679 C CA . PHE A 1 335 ? -22.360 21.113 15.130 1.00 94.25 335 PHE A CA 1
ATOM 2680 C C . PHE A 1 335 ? -22.977 21.966 14.024 1.00 94.25 335 PHE A C 1
ATOM 2682 O O . PHE A 1 335 ? -22.523 21.891 12.890 1.00 94.25 335 PHE A O 1
ATOM 2689 N N . ILE A 1 336 ? -23.958 22.816 14.345 1.00 92.25 336 ILE A N 1
ATOM 2690 C CA . ILE A 1 336 ? -24.529 23.772 13.385 1.00 92.25 336 ILE A CA 1
ATOM 2691 C C . ILE A 1 336 ? -23.450 24.748 12.892 1.00 92.25 336 ILE A C 1
ATOM 2693 O O . ILE A 1 336 ? -23.357 24.999 11.692 1.00 92.25 336 ILE A O 1
ATOM 2697 N N . LEU A 1 337 ? -22.612 25.272 13.794 1.00 91.69 337 LEU A N 1
ATOM 2698 C CA . LEU A 1 337 ? -21.511 26.166 13.427 1.00 91.69 337 LEU A CA 1
ATOM 2699 C C . LEU A 1 337 ? -20.467 25.461 12.555 1.00 91.69 337 LEU A C 1
ATOM 2701 O O . LEU A 1 337 ? -20.118 25.994 11.502 1.00 91.69 337 LEU A O 1
ATOM 2705 N N . LEU A 1 338 ? -20.027 24.262 12.954 1.00 92.88 338 LEU A N 1
ATOM 2706 C CA . LEU A 1 338 ? -19.082 23.442 12.190 1.00 92.88 338 LEU A CA 1
ATOM 2707 C C . LEU A 1 338 ? -19.637 23.120 10.798 1.00 92.88 338 LEU A C 1
ATOM 2709 O O . LEU A 1 338 ? -18.956 23.328 9.803 1.00 92.88 338 LEU A O 1
ATOM 2713 N N . HIS A 1 339 ? -20.901 22.707 10.703 1.00 89.19 339 HIS A N 1
ATOM 2714 C CA . HIS A 1 339 ? -21.564 22.451 9.424 1.00 89.19 339 HIS A CA 1
ATOM 2715 C C . HIS A 1 339 ? -21.611 23.696 8.529 1.00 89.19 339 HIS A C 1
ATOM 2717 O O . HIS A 1 339 ? -21.461 23.588 7.318 1.00 89.19 339 HIS A O 1
ATOM 2723 N N . SER A 1 340 ? -21.804 24.882 9.116 1.00 86.88 340 SER A N 1
ATOM 2724 C CA . SER A 1 340 ? -21.974 26.120 8.351 1.00 86.88 340 SER A CA 1
ATOM 2725 C C . SER A 1 340 ? -20.687 26.689 7.751 1.00 86.88 340 SER A C 1
ATOM 2727 O O . SER A 1 340 ? -20.756 27.314 6.695 1.00 86.88 340 SER A O 1
ATOM 2729 N N . LYS A 1 341 ? -19.533 26.541 8.422 1.00 88.38 341 LYS A N 1
ATOM 2730 C CA . LYS A 1 341 ? -18.256 27.100 7.955 1.00 88.38 341 LYS A CA 1
ATOM 2731 C C . LYS A 1 341 ? -17.061 26.258 8.382 1.00 88.38 341 LYS A C 1
ATOM 2733 O O . LYS A 1 341 ? -16.821 26.057 9.572 1.00 88.38 341 LYS A O 1
ATOM 2738 N N . GLU A 1 342 ? -16.237 25.932 7.399 1.00 93.25 342 GLU A N 1
ATOM 2739 C CA . GLU A 1 342 ? -14.962 25.232 7.542 1.00 93.25 342 GLU A CA 1
ATOM 2740 C C . GLU A 1 342 ? -13.988 25.915 8.517 1.00 93.25 342 GLU A C 1
ATOM 2742 O O . GLU A 1 342 ? -13.344 25.255 9.334 1.00 93.25 342 GLU A O 1
ATOM 2747 N N . SER A 1 343 ? -13.916 27.251 8.508 1.00 91.69 343 SER A N 1
ATOM 2748 C CA . SER A 1 343 ? -12.983 28.004 9.358 1.00 91.69 343 SER A CA 1
ATOM 2749 C C . SER A 1 343 ? -13.180 27.757 10.858 1.00 91.69 343 SER A C 1
ATOM 2751 O O . SER A 1 343 ? -12.211 27.789 11.618 1.00 91.69 343 SER A O 1
ATOM 2753 N N . PHE A 1 344 ? -14.407 27.447 11.298 1.00 90.38 344 PHE A N 1
ATOM 2754 C CA . PHE A 1 344 ? -14.651 27.046 12.685 1.00 90.38 344 PHE A CA 1
ATOM 2755 C C . PHE A 1 344 ? -14.083 25.664 12.990 1.00 90.38 344 PHE A C 1
ATOM 2757 O O . PHE A 1 344 ? -13.523 25.477 14.067 1.00 90.38 344 PHE A O 1
ATOM 2764 N N . ALA A 1 345 ? -14.195 24.709 12.068 1.00 90.88 345 ALA A N 1
ATOM 2765 C CA . ALA A 1 345 ? -13.621 23.387 12.268 1.00 90.88 345 ALA A CA 1
ATOM 2766 C C . ALA A 1 345 ? -12.095 23.441 12.298 1.00 90.88 345 ALA A C 1
ATOM 2768 O O . ALA A 1 345 ? -11.490 22.868 13.203 1.00 90.88 345 ALA A O 1
ATOM 2769 N N . ARG A 1 346 ? -11.469 24.196 11.385 1.00 91.88 346 ARG A N 1
ATOM 2770 C CA . ARG A 1 346 ? -10.006 24.363 11.362 1.00 91.88 346 ARG A CA 1
ATOM 2771 C C . ARG A 1 346 ? -9.461 24.982 12.654 1.00 91.88 346 ARG A C 1
ATOM 2773 O O . ARG A 1 346 ? -8.396 24.572 13.106 1.00 91.88 346 ARG A O 1
ATOM 2780 N N . LEU A 1 347 ? -10.211 25.875 13.315 1.00 90.94 347 LEU A N 1
ATOM 2781 C CA . LEU A 1 347 ? -9.835 26.420 14.630 1.00 90.94 347 LEU A CA 1
ATOM 2782 C C . LEU A 1 347 ? -9.665 25.320 15.691 1.00 90.94 347 LEU A C 1
ATOM 2784 O O . LEU A 1 347 ? -8.716 25.356 16.471 1.00 90.94 347 LEU A O 1
ATOM 2788 N N . PHE A 1 348 ? -10.583 24.352 15.734 1.00 88.38 348 PHE A N 1
ATOM 2789 C CA . PHE A 1 348 ? -10.489 23.226 16.665 1.00 88.38 348 PHE A CA 1
ATOM 2790 C C . PHE A 1 348 ? -9.534 22.133 16.166 1.00 88.38 348 PHE A C 1
ATOM 2792 O O . PHE A 1 348 ? -8.933 21.441 16.986 1.00 88.38 348 PHE A O 1
ATOM 2799 N N . GLY A 1 349 ? -9.380 21.988 14.847 1.00 82.62 349 GLY A N 1
ATOM 2800 C CA . GLY A 1 349 ? -8.507 21.000 14.214 1.00 82.62 349 GLY A CA 1
ATOM 2801 C C . GLY A 1 349 ? -7.010 21.315 14.299 1.00 82.62 349 GLY A C 1
ATOM 2802 O O . GLY A 1 349 ? -6.199 20.405 14.171 1.00 82.62 349 GLY A O 1
ATOM 2803 N N . ALA A 1 350 ? -6.638 22.569 14.578 1.00 82.44 350 ALA A N 1
ATOM 2804 C CA . ALA A 1 350 ? -5.248 22.991 14.780 1.00 82.44 350 ALA A CA 1
ATOM 2805 C C . ALA A 1 350 ? -4.611 22.466 16.085 1.00 82.44 350 ALA A C 1
ATOM 2807 O O . ALA A 1 350 ? -3.412 22.632 16.305 1.00 82.44 350 ALA A O 1
ATOM 2808 N N . VAL A 1 351 ? -5.401 21.865 16.980 1.00 81.81 351 VAL A N 1
ATOM 2809 C CA . VAL A 1 351 ? -4.920 21.324 18.258 1.00 81.81 351 VAL A CA 1
ATOM 2810 C C . VAL A 1 351 ? -4.723 19.816 18.144 1.00 81.81 351 VAL A C 1
ATOM 2812 O O . VAL A 1 351 ? -5.595 19.112 17.633 1.00 81.81 351 VAL A O 1
ATOM 2815 N N . SER A 1 352 ? -3.611 19.313 18.685 1.00 82.75 352 SER A N 1
ATOM 2816 C CA . SER A 1 352 ? -3.289 17.885 18.686 1.00 82.75 352 SER A CA 1
ATOM 2817 C C . SER A 1 352 ? -4.381 17.036 19.343 1.00 82.75 352 SER A C 1
ATOM 2819 O O . SER A 1 352 ? -4.989 17.400 20.357 1.00 82.75 352 SER A O 1
ATOM 2821 N N . TYR A 1 353 ? -4.648 15.883 18.733 1.00 85.56 353 TYR A N 1
ATOM 2822 C CA . TYR A 1 353 ? -5.700 14.972 19.164 1.00 85.56 353 TYR A CA 1
ATOM 2823 C C . TYR A 1 353 ? -5.209 14.002 20.235 1.00 85.56 353 TYR A C 1
ATOM 2825 O O . TYR A 1 353 ? -4.027 13.680 20.337 1.00 85.56 353 TYR A O 1
ATOM 2833 N N . LEU A 1 354 ? -6.154 13.498 21.028 1.00 90.56 354 LEU A N 1
ATOM 2834 C CA . LEU A 1 354 ? -5.857 12.513 22.057 1.00 90.56 354 LEU A CA 1
ATOM 2835 C C . LEU A 1 354 ? -5.529 11.151 21.433 1.00 90.56 354 LEU A C 1
ATOM 2837 O O . LEU A 1 354 ? -6.412 10.488 20.887 1.00 90.56 354 LEU A O 1
ATOM 2841 N N . SER A 1 355 ? -4.280 10.718 21.572 1.00 93.06 355 SER A N 1
ATOM 2842 C CA . SER A 1 355 ? -3.837 9.414 21.080 1.00 93.06 355 SER A CA 1
ATOM 2843 C C . SER A 1 355 ? -4.480 8.251 21.865 1.00 93.06 355 SER A C 1
ATOM 2845 O O . SER A 1 355 ? -4.547 8.302 23.101 1.00 93.06 355 SER A O 1
ATOM 2847 N N . PRO A 1 356 ? -4.919 7.164 21.200 1.00 94.75 356 PRO A N 1
ATOM 2848 C CA . PRO A 1 356 ? -5.398 5.965 21.892 1.00 94.75 356 PRO A CA 1
ATOM 2849 C C . PRO A 1 356 ? -4.281 5.272 22.701 1.00 94.75 356 PRO A C 1
ATOM 2851 O O . PRO A 1 356 ? -4.555 4.671 23.745 1.00 94.75 356 PRO A O 1
ATOM 2854 N N . TYR A 1 357 ? -3.013 5.443 22.309 1.00 95.56 357 TYR A N 1
ATOM 2855 C CA . TYR A 1 357 ? -1.842 4.972 23.060 1.00 95.56 357 TYR A CA 1
ATOM 2856 C C . TYR A 1 357 ? -1.705 5.680 24.412 1.00 95.56 357 TYR A C 1
ATOM 2858 O O . TYR A 1 357 ? -1.492 5.029 25.437 1.00 95.56 357 TYR A O 1
ATOM 2866 N N . TYR A 1 358 ? -1.944 6.994 24.450 1.00 95.69 358 TYR A N 1
ATOM 2867 C CA . TYR A 1 358 ? -1.997 7.758 25.700 1.00 95.69 358 TYR A CA 1
ATOM 2868 C C . TYR A 1 358 ? -3.088 7.226 26.644 1.00 95.69 358 TYR A C 1
ATOM 2870 O O . TYR A 1 358 ? -2.849 7.036 27.839 1.00 95.69 358 TYR A O 1
ATOM 2878 N N . LEU A 1 359 ? -4.281 6.917 26.119 1.00 96.62 359 LEU A N 1
ATOM 2879 C CA . LEU A 1 359 ? -5.366 6.335 26.916 1.00 96.62 359 LEU A CA 1
ATOM 2880 C C . LEU A 1 359 ? -4.996 4.952 27.466 1.00 96.62 359 LEU A C 1
ATOM 2882 O O . LEU A 1 359 ? -5.289 4.653 28.628 1.00 96.62 359 LEU A O 1
ATOM 2886 N N . TYR A 1 360 ? -4.343 4.111 26.662 1.00 96.44 360 TYR A N 1
ATOM 2887 C CA . TYR A 1 360 ? -3.868 2.797 27.096 1.00 96.44 360 TYR A CA 1
ATOM 2888 C C . TYR A 1 360 ? -2.847 2.900 28.237 1.00 96.44 360 TYR A C 1
ATOM 2890 O O . TYR A 1 360 ? -3.028 2.257 29.275 1.00 96.44 360 TYR A O 1
ATOM 2898 N N . LEU A 1 361 ? -1.851 3.784 28.106 1.00 96.69 361 LEU A N 1
ATOM 2899 C CA . LEU A 1 361 ? -0.811 4.026 29.115 1.00 96.69 361 LEU A CA 1
ATOM 2900 C C . LEU A 1 361 ? -1.346 4.553 30.456 1.00 96.69 361 LEU A C 1
ATOM 2902 O O . LEU A 1 361 ? -0.643 4.491 31.461 1.00 96.69 361 LEU A O 1
ATOM 2906 N N . ILE A 1 362 ? -2.586 5.040 30.507 1.00 96.88 362 ILE A N 1
ATOM 2907 C CA . ILE A 1 362 ? -3.237 5.485 31.746 1.00 96.88 362 ILE A CA 1
ATOM 2908 C C . ILE A 1 362 ? -4.175 4.409 32.290 1.00 96.88 362 ILE A C 1
ATOM 2910 O O . ILE A 1 362 ? -4.110 4.044 33.467 1.00 96.88 362 ILE A O 1
ATOM 2914 N N . VAL A 1 363 ? -5.074 3.889 31.455 1.00 97.38 363 VAL A N 1
ATOM 2915 C CA . VAL A 1 363 ? -6.144 3.006 31.931 1.00 97.38 363 VAL A CA 1
ATOM 2916 C C . VAL A 1 363 ? -5.632 1.593 32.223 1.00 97.38 363 VAL A C 1
ATOM 2918 O O . VAL A 1 363 ? -6.104 0.987 33.188 1.00 97.38 363 VAL A O 1
ATOM 2921 N N . ALA A 1 364 ? -4.636 1.084 31.486 1.00 96.38 364 ALA A N 1
ATOM 2922 C CA . ALA A 1 364 ? -4.053 -0.231 31.763 1.00 96.38 364 ALA A CA 1
ATOM 2923 C C . ALA A 1 364 ? -3.337 -0.280 33.134 1.00 96.38 364 ALA A C 1
ATOM 2925 O O . ALA A 1 364 ? -3.601 -1.206 33.909 1.00 96.38 364 ALA A O 1
ATOM 2926 N N . PRO A 1 365 ? -2.533 0.725 33.543 1.00 96.56 365 PRO A N 1
ATOM 2927 C CA . PRO A 1 365 ? -2.041 0.796 34.919 1.00 96.56 365 PRO A CA 1
ATOM 2928 C C . PRO A 1 365 ? -3.148 0.919 35.968 1.00 96.56 365 PRO A C 1
ATOM 2930 O O . PRO A 1 365 ? -3.065 0.276 37.015 1.00 96.56 365 PRO A O 1
ATOM 2933 N N . ILE A 1 366 ? -4.209 1.697 35.711 1.00 95.94 366 ILE A N 1
ATOM 2934 C CA . ILE A 1 366 ? -5.349 1.793 36.639 1.00 95.94 366 ILE A CA 1
ATOM 2935 C C . ILE A 1 366 ? -5.999 0.418 36.839 1.00 95.94 366 ILE A C 1
ATOM 2937 O O . ILE A 1 366 ? -6.276 0.044 37.982 1.00 95.94 366 ILE A O 1
ATOM 2941 N N . PHE A 1 367 ? -6.198 -0.350 35.764 1.00 97.56 367 PHE A N 1
ATOM 2942 C CA . PHE A 1 367 ? -6.699 -1.723 35.834 1.00 97.56 367 PHE A CA 1
ATOM 2943 C C . PHE A 1 367 ? -5.850 -2.576 36.789 1.00 97.56 367 PHE A C 1
ATOM 2945 O O . PHE A 1 367 ? -6.379 -3.114 37.768 1.00 97.56 367 PHE A O 1
ATOM 2952 N N . TRP A 1 368 ? -4.529 -2.617 36.587 1.00 97.38 368 TRP A N 1
ATOM 2953 C CA . TRP A 1 368 ? -3.623 -3.396 37.436 1.00 97.38 368 TRP A CA 1
ATOM 2954 C C . TRP A 1 368 ? -3.575 -2.905 38.886 1.00 97.38 368 TRP A C 1
ATOM 2956 O O . TRP A 1 368 ? -3.565 -3.724 39.806 1.00 97.38 368 TRP A O 1
ATOM 2966 N N . ILE A 1 369 ? -3.638 -1.591 39.125 1.00 95.88 369 ILE A N 1
ATOM 2967 C CA . ILE A 1 369 ? -3.709 -1.020 40.478 1.00 95.88 369 ILE A CA 1
ATOM 2968 C C . ILE A 1 369 ? -4.940 -1.543 41.228 1.00 95.88 369 ILE A C 1
ATOM 2970 O O . ILE A 1 369 ? -4.825 -1.927 42.395 1.00 95.88 369 ILE A O 1
ATOM 2974 N N . TYR A 1 370 ? -6.115 -1.585 40.592 1.00 96.12 370 TYR A N 1
ATOM 2975 C CA . TYR A 1 370 ? -7.323 -2.104 41.240 1.00 96.12 370 TYR A CA 1
ATOM 2976 C C . TYR A 1 370 ? -7.299 -3.629 41.395 1.00 96.12 370 TYR A C 1
ATOM 2978 O O . TYR A 1 370 ? -7.737 -4.122 42.436 1.00 96.12 370 TYR A O 1
ATOM 2986 N N . VAL A 1 371 ? -6.732 -4.373 40.438 1.00 97.00 371 VAL A N 1
ATOM 2987 C CA . VAL A 1 371 ? -6.499 -5.822 40.582 1.00 97.00 371 VAL A CA 1
ATOM 2988 C C . VAL A 1 371 ? -5.625 -6.102 41.809 1.00 97.00 371 VAL A C 1
ATOM 2990 O O . VAL A 1 371 ? -6.029 -6.857 42.696 1.00 97.00 371 VAL A O 1
ATOM 2993 N N . ILE A 1 372 ? -4.477 -5.427 41.924 1.00 96.75 372 ILE A N 1
ATOM 2994 C CA . ILE A 1 372 ? -3.565 -5.550 43.070 1.00 96.75 372 ILE A CA 1
ATOM 2995 C C . ILE A 1 372 ? -4.268 -5.123 44.363 1.00 96.75 372 ILE A C 1
ATOM 2997 O O . ILE A 1 372 ? -4.193 -5.833 45.365 1.00 96.75 372 ILE A O 1
ATOM 3001 N N . LYS A 1 373 ? -5.011 -4.007 44.353 1.00 94.94 373 LYS A N 1
ATOM 3002 C CA . LYS A 1 373 ? -5.793 -3.541 45.510 1.00 94.94 373 LYS A CA 1
ATOM 3003 C C . LYS A 1 373 ? -6.756 -4.624 46.002 1.00 94.94 373 LYS A C 1
ATOM 3005 O O . LYS A 1 373 ? -6.776 -4.912 47.197 1.00 94.94 373 LYS A O 1
ATOM 3010 N N . VAL A 1 374 ? -7.531 -5.241 45.109 1.00 95.75 374 VAL A N 1
ATOM 3011 C CA . VAL A 1 374 ? -8.492 -6.296 45.469 1.00 95.75 374 VAL A CA 1
ATOM 3012 C C . VAL A 1 374 ? -7.781 -7.536 46.016 1.00 95.75 374 VAL A C 1
ATOM 3014 O O . VAL A 1 374 ? -8.237 -8.094 47.016 1.00 95.75 374 VAL A O 1
ATOM 3017 N N . ILE A 1 375 ? -6.643 -7.933 45.436 1.00 94.12 375 ILE A N 1
ATOM 3018 C CA . ILE A 1 375 ? -5.811 -9.033 45.952 1.00 94.12 375 ILE A CA 1
ATOM 3019 C C . ILE A 1 375 ? -5.322 -8.718 47.374 1.00 94.12 375 ILE A C 1
ATOM 3021 O O . ILE A 1 375 ? -5.468 -9.546 48.274 1.00 94.12 375 ILE A O 1
ATOM 3025 N N . LEU A 1 376 ? -4.806 -7.511 47.615 1.00 94.50 376 LEU A N 1
ATOM 3026 C CA . LEU A 1 376 ? -4.315 -7.093 48.931 1.00 94.50 376 LEU A CA 1
ATOM 3027 C C . LEU A 1 376 ? -5.432 -7.041 49.982 1.00 94.50 376 LEU A C 1
ATOM 3029 O O . LEU A 1 376 ? -5.252 -7.572 51.078 1.00 94.50 376 LEU A O 1
ATOM 3033 N N . ILE A 1 377 ? -6.597 -6.467 49.657 1.00 93.31 377 ILE A N 1
ATOM 3034 C CA . ILE A 1 377 ? -7.785 -6.468 50.534 1.00 93.31 377 ILE A CA 1
ATOM 3035 C C . ILE A 1 377 ? -8.194 -7.912 50.853 1.00 93.31 377 ILE A C 1
ATOM 3037 O O . ILE A 1 377 ? -8.489 -8.256 52.002 1.00 93.31 377 ILE A O 1
ATOM 3041 N N . ARG A 1 378 ? -8.136 -8.803 49.854 1.00 91.31 378 ARG A N 1
ATOM 3042 C CA . ARG A 1 378 ? -8.468 -10.218 50.027 1.00 91.31 378 ARG A CA 1
ATOM 3043 C C . ARG A 1 378 ? -7.493 -10.951 50.949 1.00 91.31 378 ARG A C 1
ATOM 3045 O O . ARG A 1 378 ? -7.962 -11.773 51.748 1.00 91.31 378 ARG A O 1
ATOM 3052 N N . ILE A 1 379 ? -6.191 -10.670 50.853 1.00 92.19 379 ILE A N 1
ATOM 3053 C CA . ILE A 1 379 ? -5.141 -11.198 51.745 1.00 92.19 379 ILE A CA 1
ATOM 3054 C C . ILE A 1 379 ? -5.360 -10.687 53.174 1.00 92.19 379 ILE A C 1
ATOM 3056 O O . ILE A 1 379 ? -5.327 -11.475 54.118 1.00 92.19 379 ILE A O 1
ATOM 3060 N N . LYS A 1 380 ? -5.691 -9.398 53.326 1.00 93.62 380 LYS A N 1
ATOM 3061 C CA . LYS A 1 380 ? -6.022 -8.762 54.614 1.00 93.62 380 LYS A CA 1
ATOM 3062 C C . LYS A 1 380 ? -7.364 -9.203 55.210 1.00 93.62 380 LYS A C 1
ATOM 3064 O O . LYS A 1 380 ? -7.671 -8.843 56.339 1.00 93.62 380 LYS A O 1
ATOM 3069 N N . LYS A 1 381 ? -8.140 -10.026 54.492 1.00 90.88 381 LYS A N 1
ATOM 3070 C CA . LYS A 1 381 ? -9.479 -10.510 54.883 1.00 90.88 381 LYS A CA 1
ATOM 3071 C C . LYS A 1 381 ? -10.493 -9.377 55.107 1.00 90.88 381 LYS A C 1
ATOM 3073 O O . LYS A 1 381 ? -11.432 -9.540 55.881 1.00 90.88 381 LYS A O 1
ATOM 3078 N N . GLU A 1 382 ? -10.322 -8.267 54.403 1.00 90.38 382 GLU A N 1
ATOM 3079 C CA . GLU A 1 382 ? -11.228 -7.120 54.433 1.00 90.38 382 GLU A CA 1
ATOM 3080 C C . GLU A 1 382 ? -12.369 -7.274 53.409 1.00 90.38 382 GLU A C 1
ATOM 3082 O O . GLU A 1 382 ? -12.318 -8.106 52.494 1.00 90.38 382 GLU A O 1
ATOM 3087 N N . THR A 1 383 ? -13.429 -6.479 53.571 1.00 88.69 383 THR A N 1
ATOM 3088 C CA . THR A 1 383 ? -14.583 -6.487 52.662 1.00 88.69 383 THR A CA 1
ATOM 3089 C C . THR A 1 383 ? -14.234 -5.795 51.351 1.00 88.69 383 THR A C 1
ATOM 3091 O O . THR A 1 383 ? -13.774 -4.658 51.335 1.00 88.69 383 THR A O 1
ATOM 3094 N N . ILE A 1 384 ? -14.504 -6.470 50.236 1.00 93.25 384 ILE A N 1
ATOM 3095 C CA . ILE A 1 384 ? -14.210 -5.952 48.897 1.00 93.25 384 ILE A CA 1
ATOM 3096 C C . ILE A 1 384 ? -15.425 -5.199 48.379 1.00 93.25 384 ILE A C 1
ATOM 3098 O O . ILE A 1 384 ? -16.511 -5.778 48.235 1.00 93.25 384 ILE A O 1
ATOM 3102 N N . GLU A 1 385 ? -15.236 -3.913 48.099 1.00 92.06 385 GLU A N 1
ATOM 3103 C CA . GLU A 1 385 ? -16.283 -3.037 47.592 1.00 92.06 385 GLU A CA 1
ATOM 3104 C C . GLU A 1 385 ? -16.719 -3.463 46.188 1.00 92.06 385 GLU A C 1
ATOM 3106 O O . GLU A 1 385 ? -15.904 -3.804 45.330 1.00 92.06 385 GLU A O 1
ATOM 3111 N N . THR A 1 386 ? -18.027 -3.414 45.925 1.00 93.88 386 THR A N 1
ATOM 3112 C CA . THR A 1 386 ? -18.560 -3.675 44.579 1.00 93.88 386 THR A CA 1
ATOM 3113 C C . THR A 1 386 ? -17.986 -2.691 43.556 1.00 93.88 386 THR A C 1
ATOM 3115 O O . THR A 1 386 ? -17.731 -3.084 42.424 1.00 93.88 386 THR A O 1
ATOM 3118 N N . GLN A 1 387 ? -17.707 -1.446 43.960 1.00 94.12 387 GLN A N 1
ATOM 3119 C CA . GLN A 1 387 ? -17.131 -0.426 43.083 1.00 94.12 387 GLN A CA 1
ATOM 3120 C C . GLN A 1 387 ? -15.756 -0.820 42.529 1.00 94.12 387 GLN A C 1
ATOM 3122 O O . GLN A 1 387 ? -15.494 -0.595 41.351 1.00 94.12 387 GLN A O 1
ATOM 3127 N N . ASP A 1 388 ? -14.899 -1.444 43.344 1.00 95.44 388 ASP A N 1
ATOM 3128 C CA . ASP A 1 388 ? -13.573 -1.884 42.900 1.00 95.44 388 ASP A CA 1
ATOM 3129 C C . ASP A 1 388 ? -13.686 -2.947 41.797 1.00 95.44 388 ASP A C 1
ATOM 3131 O O . ASP A 1 388 ? -12.973 -2.882 40.799 1.00 95.44 388 ASP A O 1
ATOM 3135 N N . LEU A 1 389 ? -14.639 -3.877 41.926 1.00 97.19 389 LEU A N 1
ATOM 3136 C CA . LEU A 1 389 ? -14.918 -4.877 40.889 1.00 97.19 389 LEU A CA 1
ATOM 3137 C C . LEU A 1 389 ? -15.477 -4.249 39.608 1.00 97.19 389 LEU A C 1
ATOM 3139 O O . LEU A 1 389 ? -15.146 -4.701 38.517 1.00 97.19 389 LEU A O 1
ATOM 3143 N N . LEU A 1 390 ? -16.301 -3.203 39.726 1.00 97.56 390 LEU A N 1
ATOM 3144 C CA . LEU A 1 390 ? -16.827 -2.472 38.570 1.00 97.56 390 LEU A CA 1
ATOM 3145 C C . LEU A 1 390 ? -15.727 -1.709 37.822 1.00 97.56 390 LEU A C 1
ATOM 3147 O O . LEU A 1 390 ? -15.735 -1.692 36.594 1.00 97.56 390 LEU A O 1
ATOM 3151 N N . TYR A 1 391 ? -14.762 -1.124 38.538 1.00 97.56 391 TYR A N 1
ATOM 3152 C CA . TYR A 1 391 ? -13.595 -0.495 37.916 1.00 97.56 391 TYR A CA 1
ATOM 3153 C C . TYR A 1 391 ? -12.705 -1.513 37.210 1.00 97.56 391 TYR A C 1
ATOM 3155 O O . TYR A 1 391 ? -12.303 -1.258 36.077 1.00 97.56 391 TYR A O 1
ATOM 3163 N N . ILE A 1 392 ? -12.464 -2.682 37.813 1.00 98.19 392 ILE A N 1
ATOM 3164 C CA . ILE A 1 392 ? -11.752 -3.790 37.155 1.00 98.19 392 ILE A CA 1
ATOM 3165 C C . ILE A 1 392 ? -12.497 -4.235 35.890 1.00 98.19 392 ILE A C 1
ATOM 3167 O O . ILE A 1 392 ? -11.851 -4.451 34.870 1.00 98.19 392 ILE A O 1
ATOM 3171 N N . ALA A 1 393 ? -13.833 -4.331 35.936 1.00 98.12 393 ALA A N 1
ATOM 3172 C CA . ALA A 1 393 ? -14.654 -4.767 34.806 1.00 98.12 393 ALA A CA 1
ATOM 3173 C C . ALA A 1 393 ? -14.531 -3.843 33.580 1.00 98.12 393 ALA A C 1
ATOM 3175 O O . ALA A 1 393 ? -14.302 -4.317 32.475 1.00 98.12 393 ALA A O 1
ATOM 3176 N N . ILE A 1 394 ? -14.663 -2.522 33.755 1.00 98.00 394 ILE A N 1
ATOM 3177 C CA . ILE A 1 394 ? -14.589 -1.578 32.624 1.00 98.00 394 ILE A CA 1
ATOM 3178 C C . ILE A 1 394 ? -13.153 -1.338 32.138 1.00 98.00 394 ILE A C 1
ATOM 3180 O O . ILE A 1 394 ? -12.916 -1.309 30.934 1.00 98.00 394 ILE A O 1
ATOM 3184 N N . SER A 1 395 ? -12.186 -1.200 33.051 1.00 97.69 395 SER A N 1
ATOM 3185 C CA . SER A 1 395 ? -10.785 -0.956 32.670 1.00 97.69 395 SER A CA 1
ATOM 3186 C C . SER A 1 395 ? -10.115 -2.203 32.085 1.00 97.69 395 SER A C 1
ATOM 3188 O O . SER A 1 395 ? -9.333 -2.088 31.147 1.00 97.69 395 SER A O 1
ATOM 3190 N N . GLY A 1 396 ? -10.476 -3.398 32.562 1.00 97.31 396 GLY A N 1
ATOM 3191 C CA . GLY A 1 396 ? -10.020 -4.657 31.977 1.00 97.31 396 GLY A CA 1
ATOM 3192 C C . GLY A 1 396 ? -10.708 -4.986 30.651 1.00 97.31 396 GLY A C 1
ATOM 3193 O O . GLY A 1 396 ? -10.065 -5.524 29.758 1.00 97.31 396 GLY A O 1
ATOM 3194 N N . ALA A 1 397 ? -11.978 -4.601 30.476 1.00 97.38 397 ALA A N 1
ATOM 3195 C CA . ALA A 1 397 ? -12.641 -4.673 29.176 1.00 97.38 397 ALA A CA 1
ATOM 3196 C C . ALA A 1 397 ? -11.944 -3.788 28.135 1.00 97.38 397 ALA A C 1
ATOM 3198 O O . ALA A 1 397 ? -11.741 -4.230 27.008 1.00 97.38 397 ALA A O 1
ATOM 3199 N N . TYR A 1 398 ? -11.549 -2.566 28.514 1.00 97.19 398 TYR A N 1
ATOM 3200 C CA . TYR A 1 398 ? -10.732 -1.718 27.648 1.00 97.19 398 TYR A CA 1
ATOM 3201 C C . TYR A 1 398 ? -9.392 -2.384 27.321 1.00 97.19 398 TYR A C 1
ATOM 3203 O O . TYR A 1 398 ? -9.063 -2.517 26.150 1.00 97.19 398 TYR A O 1
ATOM 3211 N N . PHE A 1 399 ? -8.675 -2.888 28.332 1.00 95.75 399 PHE A N 1
ATOM 3212 C CA . PHE A 1 399 ? -7.414 -3.609 28.134 1.00 95.75 399 PHE A CA 1
ATOM 3213 C C . PHE A 1 399 ? -7.555 -4.774 27.139 1.00 95.75 399 PHE A C 1
ATOM 3215 O O . PHE A 1 399 ? -6.744 -4.899 26.227 1.00 95.75 399 PHE A O 1
ATOM 3222 N N . ALA A 1 400 ? -8.602 -5.593 27.272 1.00 95.69 400 ALA A N 1
ATOM 3223 C CA . ALA A 1 400 ? -8.855 -6.728 26.386 1.00 95.69 400 ALA A CA 1
ATOM 3224 C C . ALA A 1 400 ? -9.153 -6.302 24.938 1.00 95.69 400 ALA A C 1
ATOM 3226 O O . ALA A 1 400 ? -8.668 -6.940 24.008 1.00 95.69 400 ALA A O 1
ATOM 3227 N N . ILE A 1 401 ? -9.917 -5.221 24.737 1.00 94.00 401 ILE A N 1
ATOM 3228 C CA . ILE A 1 401 ? -10.202 -4.682 23.397 1.00 94.00 401 ILE A CA 1
ATOM 3229 C C . ILE A 1 401 ? -8.959 -4.054 22.777 1.00 94.00 401 ILE A C 1
ATOM 3231 O O . ILE A 1 401 ? -8.690 -4.308 21.610 1.00 94.00 401 ILE A O 1
ATOM 3235 N N . SER A 1 402 ? -8.179 -3.286 23.542 1.00 93.62 402 SER A N 1
ATOM 3236 C CA . SER A 1 402 ? -6.914 -2.722 23.063 1.00 93.62 402 SER A CA 1
ATOM 3237 C C . SER A 1 402 ? -5.945 -3.818 22.638 1.00 93.62 402 SER A C 1
ATOM 3239 O O . SER A 1 402 ? -5.356 -3.721 21.568 1.00 93.62 402 SER A O 1
ATOM 3241 N N . TRP A 1 403 ? -5.830 -4.885 23.436 1.00 91.75 403 TRP A N 1
ATOM 3242 C CA . TRP A 1 403 ? -5.005 -6.038 23.082 1.00 91.75 403 TRP A CA 1
ATOM 3243 C C . TRP A 1 403 ? -5.510 -6.723 21.813 1.00 91.75 403 TRP A C 1
ATOM 3245 O O . TRP A 1 403 ? -4.731 -7.053 20.928 1.00 91.75 403 TRP A O 1
ATOM 3255 N N . GLY A 1 404 ? -6.829 -6.888 21.712 1.00 91.06 404 GLY A N 1
ATOM 3256 C CA . GLY A 1 404 ? -7.506 -7.335 20.506 1.00 91.06 404 GLY A CA 1
ATOM 3257 C C . GLY A 1 404 ? -7.112 -6.533 19.263 1.00 91.06 404 GLY A C 1
ATOM 3258 O O . GLY A 1 404 ? -6.707 -7.109 18.255 1.00 91.06 404 GLY A O 1
ATOM 3259 N N . CYS A 1 405 ? -7.268 -5.212 19.350 1.00 88.69 405 CYS A N 1
ATOM 3260 C CA . CYS A 1 405 ? -7.055 -4.263 18.261 1.00 88.69 405 CYS A CA 1
ATOM 3261 C C . CYS A 1 405 ? -5.598 -4.297 17.792 1.00 88.69 405 CYS A C 1
ATOM 3263 O O . CYS A 1 405 ? -5.331 -4.417 16.596 1.00 88.69 405 CYS A O 1
ATOM 3265 N N . GLY A 1 406 ? -4.670 -4.309 18.755 1.00 87.75 406 GLY A N 1
ATOM 3266 C CA . GLY A 1 406 ? -3.238 -4.418 18.507 1.00 87.75 406 GLY A CA 1
ATOM 3267 C C . GLY A 1 406 ? -2.862 -5.639 17.668 1.00 87.75 406 GLY A C 1
ATOM 3268 O O . GLY A 1 406 ? -2.007 -5.525 16.806 1.00 87.75 406 GLY A O 1
ATOM 3269 N N . MET A 1 407 ? -3.562 -6.774 17.793 1.00 84.62 407 MET A N 1
ATOM 3270 C CA . MET A 1 407 ? -3.269 -7.972 16.985 1.00 84.62 407 MET A CA 1
ATOM 3271 C C . MET A 1 407 ? -3.471 -7.811 15.464 1.00 84.62 407 MET A C 1
ATOM 3273 O O . MET A 1 407 ? -3.230 -8.761 14.722 1.00 84.62 407 MET A O 1
ATOM 3277 N N . SER A 1 408 ? -3.976 -6.667 14.986 1.00 75.44 408 SER A N 1
ATOM 3278 C CA . SER A 1 408 ? -4.118 -6.385 13.548 1.00 75.44 408 SER A CA 1
ATOM 3279 C C . SER A 1 408 ? -3.137 -5.320 13.053 1.00 75.44 408 SER A C 1
ATOM 3281 O O . SER A 1 408 ? -2.544 -5.515 12.000 1.00 75.44 408 SER A O 1
ATOM 3283 N N . SER A 1 409 ? -2.940 -4.231 13.802 1.00 75.62 409 SER A N 1
ATOM 3284 C CA . SER A 1 409 ? -1.962 -3.184 13.470 1.00 75.62 409 SER A CA 1
ATOM 3285 C C . SER A 1 409 ? -1.507 -2.429 14.723 1.00 75.62 409 SER A C 1
ATOM 3287 O O . SER A 1 409 ? -0.404 -2.628 15.223 1.00 75.62 409 SER A O 1
ATOM 3289 N N . GLY A 1 410 ? -2.386 -1.596 15.269 1.00 85.62 410 GLY A N 1
ATOM 3290 C CA . GLY A 1 410 ? -2.128 -0.714 16.397 1.00 85.62 410 GLY A CA 1
ATOM 3291 C C . GLY A 1 410 ? -3.415 -0.352 17.132 1.00 85.62 410 GLY A C 1
ATOM 3292 O O . GLY A 1 410 ? -4.448 -1.009 16.988 1.00 85.62 410 GLY A O 1
ATOM 3293 N N . LEU A 1 411 ? -3.359 0.687 17.961 1.00 91.50 411 LEU A N 1
ATOM 3294 C CA . LEU A 1 411 ? -4.529 1.178 18.686 1.00 91.50 411 LEU A CA 1
ATOM 3295 C C . LEU A 1 411 ? -5.272 2.241 17.871 1.00 91.50 411 LEU A C 1
ATOM 3297 O O . LEU A 1 411 ? -4.657 3.181 17.379 1.00 91.50 411 LEU A O 1
ATOM 3301 N N . ALA A 1 412 ? -6.600 2.124 17.809 1.00 90.12 412 ALA A N 1
ATOM 3302 C CA . ALA A 1 412 ? -7.485 3.053 17.104 1.00 90.12 412 ALA A CA 1
ATOM 3303 C C . ALA A 1 412 ? -8.463 3.758 18.061 1.00 90.12 412 ALA A C 1
ATOM 3305 O O . ALA A 1 412 ? -8.832 3.216 19.111 1.00 90.12 412 ALA A O 1
ATOM 3306 N N . GLU A 1 413 ? -8.918 4.959 17.695 1.00 90.31 413 GLU A N 1
ATOM 3307 C CA . GLU A 1 413 ? -9.812 5.790 18.511 1.00 90.31 413 GLU A CA 1
ATOM 3308 C C . GLU A 1 413 ? -11.137 5.093 18.823 1.00 90.31 413 GLU A C 1
ATOM 3310 O O . GLU A 1 413 ? -11.582 5.100 19.977 1.00 90.31 413 GLU A O 1
ATOM 3315 N N . GLY A 1 414 ? -11.730 4.419 17.829 1.00 85.50 414 GLY A N 1
ATOM 3316 C CA . GLY A 1 414 ? -12.969 3.659 17.998 1.00 85.50 414 GLY A CA 1
ATOM 3317 C C . GLY A 1 414 ? -12.876 2.627 19.124 1.00 85.50 414 GLY A C 1
ATOM 3318 O O . GLY A 1 414 ? -13.788 2.493 19.946 1.00 85.50 414 GLY A O 1
ATOM 3319 N N . GLN A 1 415 ? -11.710 1.989 19.256 1.00 89.31 415 GLN A N 1
ATOM 3320 C CA . GLN A 1 415 ? -11.449 0.941 20.245 1.00 89.31 415 GLN A CA 1
ATOM 3321 C C . GLN A 1 415 ? -11.039 1.460 21.624 1.00 89.31 415 GLN A C 1
ATOM 3323 O O . GLN A 1 415 ? -11.034 0.715 22.609 1.00 89.31 415 GLN A O 1
ATOM 3328 N N . ALA A 1 416 ? -10.801 2.766 21.740 1.00 92.44 416 ALA A N 1
ATOM 3329 C CA . ALA A 1 416 ? -10.514 3.444 22.997 1.00 92.44 416 ALA A CA 1
ATOM 3330 C C . ALA A 1 416 ? -11.738 4.048 23.707 1.00 92.44 416 ALA A C 1
ATOM 3332 O O . ALA A 1 416 ? -11.616 4.682 24.760 1.00 92.44 416 ALA A O 1
ATOM 3333 N N . THR A 1 417 ? -12.938 3.727 23.221 1.00 89.56 417 THR A N 1
ATOM 3334 C CA . THR A 1 417 ? -14.236 4.143 23.776 1.00 89.56 417 THR A CA 1
ATOM 3335 C C . THR A 1 417 ? -14.383 3.872 25.276 1.00 89.56 417 THR A C 1
ATOM 3337 O O . THR A 1 417 ? -14.713 4.780 26.045 1.00 89.56 417 THR A O 1
ATOM 3340 N N . PHE A 1 418 ? -14.106 2.646 25.738 1.00 93.00 418 PHE A N 1
ATOM 3341 C CA . PHE A 1 418 ? -14.178 2.332 27.171 1.00 93.00 418 PHE A CA 1
ATOM 3342 C C . PHE A 1 418 ? -13.138 3.094 27.986 1.00 93.00 418 PHE A C 1
ATOM 3344 O O . PHE A 1 418 ? -13.460 3.577 29.073 1.00 93.00 418 PHE A O 1
ATOM 3351 N N . GLY A 1 419 ? -11.915 3.208 27.463 1.00 95.62 419 GLY A N 1
ATOM 3352 C CA . GLY A 1 419 ? -10.814 3.899 28.121 1.00 95.62 419 GLY A CA 1
ATOM 3353 C C . GLY A 1 419 ? -11.147 5.365 28.371 1.00 95.62 419 GLY A C 1
ATOM 3354 O O . GLY A 1 419 ? -11.084 5.824 29.514 1.00 95.62 419 GLY A O 1
ATOM 3355 N N . LEU A 1 420 ? -11.593 6.077 27.333 1.00 96.88 420 LEU A N 1
ATOM 3356 C CA . LEU A 1 420 ? -11.950 7.488 27.431 1.00 96.88 420 LEU A CA 1
ATOM 3357 C C . LEU A 1 420 ? -13.171 7.717 28.335 1.00 96.88 420 LEU A C 1
ATOM 3359 O O . LEU A 1 420 ? -13.116 8.555 29.240 1.00 96.88 420 LEU A O 1
ATOM 3363 N N . ALA A 1 421 ? -14.255 6.954 28.144 1.00 97.19 421 ALA A N 1
ATOM 3364 C CA . ALA A 1 421 ? -15.456 7.094 28.968 1.00 97.19 421 ALA A CA 1
ATOM 3365 C C . ALA A 1 421 ? -15.166 6.825 30.449 1.00 97.19 421 ALA A C 1
ATOM 3367 O O . ALA A 1 421 ? -15.626 7.567 31.324 1.00 97.19 421 ALA A O 1
ATOM 3368 N N . PHE A 1 422 ? -14.383 5.780 30.739 1.00 97.62 422 PHE A N 1
ATOM 3369 C CA . PHE A 1 422 ? -13.971 5.458 32.098 1.00 97.62 422 PHE A CA 1
ATOM 3370 C C . PHE A 1 422 ? -13.088 6.552 32.691 1.00 97.62 422 PHE A C 1
ATOM 3372 O O . PHE A 1 422 ? -13.360 6.985 33.808 1.00 97.62 422 PHE A O 1
ATOM 3379 N N . LEU A 1 423 ? -12.073 7.027 31.964 1.00 97.00 423 LEU A N 1
ATOM 3380 C CA . LEU A 1 423 ? -11.134 8.033 32.456 1.00 97.00 423 LEU A CA 1
ATOM 3381 C C . LEU A 1 423 ? -11.839 9.356 32.788 1.00 97.00 423 LEU A C 1
ATOM 3383 O O . LEU A 1 423 ? -11.674 9.870 33.897 1.00 97.00 423 LEU A O 1
ATOM 3387 N N . LEU A 1 424 ? -12.684 9.870 31.887 1.00 95.88 424 LEU A N 1
ATOM 3388 C CA . LEU A 1 424 ? -13.454 11.097 32.126 1.00 95.88 424 LEU A CA 1
ATOM 3389 C C . LEU A 1 424 ? -14.412 10.941 33.315 1.00 95.88 424 LEU A C 1
ATOM 3391 O O . LEU A 1 424 ? -14.462 11.803 34.199 1.00 95.88 424 LEU A O 1
ATOM 3395 N N . ALA A 1 425 ? -15.139 9.821 33.385 1.00 95.75 425 ALA A N 1
ATOM 3396 C CA . ALA A 1 425 ? -16.056 9.547 34.490 1.00 95.75 425 ALA A CA 1
ATOM 3397 C C . ALA A 1 425 ? -15.312 9.398 35.826 1.00 95.75 425 ALA A C 1
ATOM 3399 O O . ALA A 1 425 ? -15.766 9.898 36.861 1.00 95.75 425 ALA A O 1
ATOM 3400 N N . TYR A 1 426 ? -14.147 8.751 35.799 1.00 95.38 426 TYR A N 1
ATOM 3401 C CA . TYR A 1 426 ? -13.278 8.567 36.949 1.00 95.38 426 TYR A CA 1
ATOM 3402 C C . TYR A 1 426 ? -12.753 9.909 37.462 1.00 95.38 426 TYR A C 1
ATOM 3404 O O . TYR A 1 426 ? -12.893 10.184 38.653 1.00 95.38 426 TYR A O 1
ATOM 3412 N N . ILE A 1 427 ? -12.241 10.782 36.588 1.00 93.94 427 ILE A N 1
ATOM 3413 C CA . ILE A 1 427 ? -11.777 12.129 36.957 1.00 93.94 427 ILE A CA 1
ATOM 3414 C C . ILE A 1 427 ? -12.916 12.935 37.586 1.00 93.94 427 ILE A C 1
ATOM 3416 O O . ILE A 1 427 ? -12.769 13.418 38.711 1.00 93.94 427 ILE A O 1
ATOM 3420 N N . LEU A 1 428 ? -14.077 13.016 36.922 1.00 90.94 428 LEU A N 1
ATOM 3421 C CA . LEU A 1 428 ? -15.247 13.733 37.445 1.00 90.94 428 LEU A CA 1
ATOM 3422 C C . LEU A 1 428 ? -15.636 13.239 38.841 1.00 90.94 428 LEU A C 1
ATOM 3424 O O . LEU A 1 428 ? -15.927 14.050 39.726 1.00 90.94 428 LEU A O 1
ATOM 3428 N N . LYS A 1 429 ? -15.582 11.919 39.060 1.00 90.06 429 LYS A N 1
ATOM 3429 C CA . LYS A 1 429 ? -15.858 11.314 40.363 1.00 90.06 429 LYS A CA 1
ATOM 3430 C C . LYS A 1 429 ? -14.787 11.644 41.406 1.00 90.06 429 LYS A C 1
ATOM 3432 O O . LYS A 1 429 ? -15.124 11.888 42.562 1.00 90.06 429 LYS A O 1
ATOM 3437 N N . LYS A 1 430 ? -13.502 11.663 41.039 1.00 89.31 430 LYS A N 1
ATOM 3438 C CA . LYS A 1 430 ? -12.395 11.996 41.957 1.00 89.31 430 LYS A CA 1
ATOM 3439 C C . LYS A 1 430 ? -12.288 13.489 42.271 1.00 89.31 430 LYS A C 1
ATOM 3441 O O . LYS A 1 430 ? -11.653 13.852 43.255 1.00 89.31 430 LYS A O 1
ATOM 3446 N N . CYS A 1 431 ? -12.972 14.349 41.524 1.00 87.56 431 CYS A N 1
ATOM 3447 C CA . CYS A 1 431 ? -13.128 15.762 41.865 1.00 87.56 431 CYS A CA 1
ATOM 3448 C C . CYS A 1 431 ? -14.226 16.037 42.920 1.00 87.56 431 CYS A C 1
ATOM 3450 O O . CYS A 1 431 ? -14.526 17.199 43.194 1.00 87.56 431 CYS A O 1
ATOM 3452 N N . ASP A 1 432 ? -14.842 15.015 43.529 1.00 79.81 432 ASP A N 1
ATOM 3453 C CA . ASP A 1 432 ? -15.784 15.162 44.654 1.00 79.81 432 ASP A CA 1
ATOM 3454 C C . ASP A 1 432 ? -15.047 15.556 45.962 1.00 79.81 432 ASP A C 1
ATOM 3456 O O . ASP A 1 432 ? -14.878 14.738 46.863 1.00 79.81 432 ASP A O 1
ATOM 3460 N N . PHE A 1 433 ? -14.569 16.803 46.073 1.00 77.69 433 PHE A N 1
ATOM 3461 C CA . PHE A 1 433 ? -14.016 17.384 47.311 1.00 77.69 433 PHE A CA 1
ATOM 3462 C C . PHE A 1 433 ? -14.184 18.916 47.361 1.00 77.69 433 PHE A C 1
ATOM 3464 O O . PHE A 1 433 ? -14.486 19.538 46.343 1.00 77.69 433 PHE A O 1
ATOM 3471 N N . ARG A 1 434 ? -13.947 19.545 48.526 1.00 68.19 434 ARG A N 1
ATOM 3472 C CA . ARG A 1 434 ? -14.214 20.980 48.818 1.00 68.19 434 ARG A CA 1
ATOM 3473 C C . ARG A 1 434 ? -13.836 21.990 47.720 1.00 68.19 434 ARG A C 1
ATOM 3475 O O . ARG A 1 434 ? -14.614 22.893 47.425 1.00 68.19 434 ARG A O 1
ATOM 3482 N N . TYR A 1 435 ? -12.660 21.847 47.108 1.00 74.88 435 TYR A N 1
ATOM 3483 C CA . TYR A 1 435 ? -12.174 22.728 46.028 1.00 74.88 435 TYR A CA 1
ATOM 3484 C C . TYR A 1 435 ? -12.229 22.078 44.636 1.00 74.88 435 TYR A C 1
ATOM 3486 O O . TYR A 1 435 ? -11.869 22.702 43.641 1.00 74.88 435 TYR A O 1
ATOM 3494 N N . GLY A 1 436 ? -12.720 20.841 44.542 1.00 80.56 436 GLY A N 1
ATOM 3495 C CA . GLY A 1 436 ? -12.811 20.085 43.293 1.00 80.56 436 GLY A CA 1
ATOM 3496 C C . GLY A 1 436 ? -13.889 20.595 42.335 1.00 80.56 436 GLY A C 1
ATOM 3497 O O . GLY A 1 436 ? -13.919 20.196 41.177 1.00 80.56 436 GLY A O 1
ATOM 3498 N N . ILE A 1 437 ? -14.746 21.521 42.774 1.00 81.25 437 ILE A N 1
ATOM 3499 C CA . ILE A 1 437 ? -15.787 22.122 41.934 1.00 81.25 437 ILE A CA 1
ATOM 3500 C C . ILE A 1 437 ? -15.223 22.886 40.726 1.00 81.25 437 ILE A C 1
ATOM 3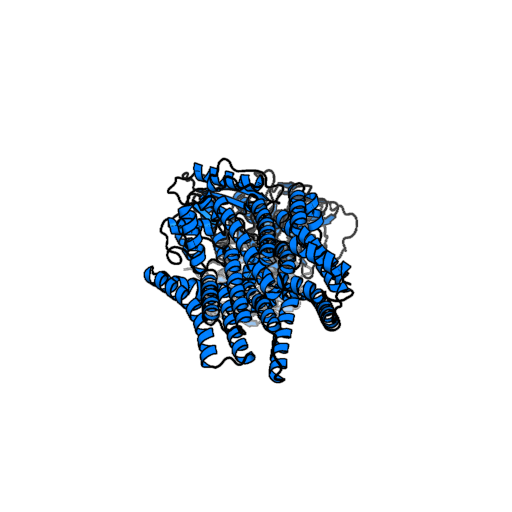502 O O . ILE A 1 437 ? -15.772 22.772 39.635 1.00 81.25 437 ILE A O 1
ATOM 3506 N N . ILE A 1 438 ? -14.106 23.604 40.897 1.00 84.38 438 ILE A N 1
ATOM 3507 C CA . ILE A 1 438 ? -13.432 24.320 39.801 1.00 84.38 438 ILE A CA 1
ATOM 3508 C C . ILE A 1 438 ? -12.896 23.306 38.792 1.00 84.38 438 ILE A C 1
ATOM 3510 O O . ILE A 1 438 ? -13.154 23.429 37.601 1.00 84.38 438 ILE A O 1
ATOM 3514 N N . LEU A 1 439 ? -12.238 22.251 39.282 1.00 87.06 439 LEU A N 1
ATOM 3515 C CA . LEU A 1 439 ? -11.737 21.164 38.443 1.00 87.06 439 LEU A CA 1
ATOM 3516 C C . LEU A 1 439 ? -12.866 20.479 37.665 1.00 87.06 439 LEU A C 1
ATOM 3518 O O . LEU A 1 439 ? -12.691 20.191 36.491 1.00 87.06 439 LEU A O 1
ATOM 3522 N N . LYS A 1 440 ? -14.051 20.284 38.256 1.00 87.06 440 LYS A N 1
ATOM 3523 C CA . LYS A 1 440 ? -15.207 19.750 37.516 1.00 87.06 440 LYS A CA 1
ATOM 3524 C C . LYS A 1 440 ? -15.672 20.666 36.396 1.00 87.06 440 LYS A C 1
ATOM 3526 O O . LYS A 1 440 ? -15.995 20.163 35.327 1.00 87.06 440 LYS A O 1
ATOM 3531 N N . ILE A 1 441 ? -15.731 21.976 36.638 1.00 87.69 441 ILE A N 1
ATOM 3532 C CA . ILE A 1 441 ? -16.096 22.952 35.602 1.00 87.69 441 ILE A CA 1
ATOM 3533 C C . ILE A 1 441 ? -15.074 22.896 34.465 1.00 87.69 441 ILE A C 1
ATOM 3535 O O . ILE A 1 441 ? -15.477 22.815 33.309 1.00 87.69 441 ILE A O 1
ATOM 3539 N N . VAL A 1 442 ? -13.778 22.844 34.796 1.00 90.31 442 VAL A N 1
ATOM 3540 C CA . VAL A 1 442 ? -12.698 22.668 33.814 1.00 90.31 442 VAL A CA 1
ATOM 3541 C C . VAL A 1 442 ? -12.896 21.378 33.022 1.00 90.31 442 VAL A C 1
ATOM 3543 O O . VAL A 1 442 ? -12.941 21.434 31.803 1.00 90.31 442 VAL A O 1
ATOM 3546 N N . VAL A 1 443 ? -13.123 20.237 33.681 1.00 90.88 443 VAL A N 1
ATOM 3547 C CA . VAL A 1 443 ? -13.333 18.944 33.004 1.00 90.88 443 VAL A CA 1
ATOM 3548 C C . VAL A 1 443 ? -14.579 18.960 32.113 1.00 90.88 443 VAL A C 1
ATOM 3550 O O . VAL A 1 443 ? -14.540 18.420 31.012 1.00 90.88 443 VAL A O 1
ATOM 3553 N N . CYS A 1 444 ? -15.675 19.603 32.531 1.00 90.38 444 CYS A N 1
ATOM 3554 C CA . CYS A 1 444 ? -16.864 19.763 31.685 1.00 90.38 444 CYS A CA 1
ATOM 3555 C C . CYS A 1 444 ? -16.583 20.664 30.470 1.00 90.38 444 CYS A C 1
ATOM 3557 O O . CYS A 1 444 ? -17.048 20.366 29.373 1.00 90.38 444 CYS A O 1
ATOM 3559 N N . GLY A 1 445 ? -15.799 21.733 30.649 1.00 91.44 445 GLY A N 1
ATOM 3560 C CA . GLY A 1 445 ? -15.312 22.576 29.555 1.00 91.44 445 GLY A CA 1
ATOM 3561 C C . GLY A 1 445 ? -14.419 21.801 28.584 1.00 91.44 445 GLY A C 1
ATOM 3562 O O . GLY A 1 445 ? -14.633 21.875 27.378 1.00 91.44 445 GLY A O 1
ATOM 3563 N N . CYS A 1 446 ? -13.498 20.979 29.098 1.00 92.25 446 CYS A N 1
ATOM 3564 C CA . CYS A 1 446 ? -12.691 20.060 28.296 1.00 92.25 446 CYS A CA 1
ATOM 3565 C C . CYS A 1 446 ? -13.571 19.069 27.528 1.00 92.25 446 CYS A C 1
ATOM 3567 O O . CYS A 1 446 ? -13.325 18.850 26.353 1.00 92.25 446 CYS A O 1
ATOM 3569 N N . CYS A 1 447 ? -14.633 18.524 28.134 1.00 93.62 447 CYS A N 1
ATOM 3570 C CA . CYS A 1 447 ? -15.573 17.640 27.434 1.00 93.62 447 CYS A CA 1
ATOM 3571 C C . CYS A 1 447 ? -16.252 18.347 26.249 1.00 93.62 447 CYS A C 1
ATOM 3573 O O . CYS A 1 447 ? -16.379 17.754 25.179 1.00 93.62 447 CYS A O 1
ATOM 3575 N N . LEU A 1 448 ? -16.664 19.611 26.406 1.00 92.50 448 LEU A N 1
ATOM 3576 C CA . LEU A 1 448 ? -17.221 20.393 25.297 1.00 92.50 448 LEU A CA 1
ATOM 3577 C C . LEU A 1 448 ? -16.172 20.656 24.214 1.00 92.50 448 LEU A C 1
ATOM 3579 O O . LEU A 1 448 ? -16.456 20.450 23.038 1.00 92.50 448 LEU A O 1
ATOM 3583 N N . PHE A 1 449 ? -14.966 21.061 24.609 1.00 93.44 449 PHE A N 1
ATOM 3584 C CA . PHE A 1 449 ? -13.862 21.299 23.683 1.00 93.44 449 PHE A CA 1
ATOM 3585 C C . PHE A 1 449 ? -13.509 20.034 22.890 1.00 93.44 449 PHE A C 1
ATOM 3587 O O . PHE A 1 449 ? -13.491 20.079 21.669 1.00 93.44 449 PHE A O 1
ATOM 3594 N N . MET A 1 450 ? -13.347 18.892 23.565 1.00 93.69 450 MET A N 1
ATOM 3595 C CA . MET A 1 450 ? -13.114 17.582 22.946 1.00 93.69 450 MET A CA 1
ATOM 3596 C C . MET A 1 450 ? -14.245 17.201 21.988 1.00 93.69 450 MET A C 1
ATOM 3598 O O . MET A 1 450 ? -13.987 16.716 20.895 1.00 93.69 450 MET A O 1
ATOM 3602 N N . THR A 1 451 ? -15.503 17.470 22.360 1.00 94.94 451 THR A N 1
ATOM 3603 C CA . THR A 1 451 ? -16.652 17.243 21.470 1.00 94.94 451 THR A CA 1
ATOM 3604 C C . THR A 1 451 ? -16.488 18.024 20.164 1.00 94.94 451 THR A C 1
ATOM 3606 O O . THR A 1 451 ? -16.657 17.447 19.094 1.00 94.94 451 THR A O 1
ATOM 3609 N N . MET A 1 452 ? -16.129 19.311 20.234 1.00 94.38 452 MET A N 1
ATOM 3610 C CA . MET A 1 452 ? -15.902 20.143 19.043 1.00 94.38 452 MET A CA 1
ATOM 3611 C C . MET A 1 452 ? -14.666 19.697 18.261 1.00 94.38 452 MET A C 1
ATOM 3613 O O . MET A 1 452 ? -14.725 19.595 17.040 1.00 94.38 452 MET A O 1
ATOM 3617 N N . GLN A 1 453 ? -13.577 19.376 18.958 1.00 93.81 453 GLN A N 1
ATOM 3618 C CA . GLN A 1 453 ? -12.314 18.939 18.375 1.00 93.81 453 GLN A CA 1
ATOM 3619 C C . GLN A 1 453 ? -12.471 17.642 17.579 1.00 93.81 453 GLN A C 1
ATOM 3621 O O . GLN A 1 453 ? -12.085 17.597 16.418 1.00 93.81 453 GLN A O 1
ATOM 3626 N N . TYR A 1 454 ? -13.084 16.608 18.155 1.00 94.69 454 TYR A N 1
ATOM 3627 C CA . TYR A 1 454 ? -13.272 15.323 17.476 1.00 94.69 454 TYR A CA 1
ATOM 3628 C C . TYR A 1 454 ? -14.283 15.401 16.334 1.00 94.69 454 TYR A C 1
ATOM 3630 O O . TYR A 1 454 ? -14.076 14.789 15.290 1.00 94.69 454 TYR A O 1
ATOM 3638 N N . SER A 1 455 ? -15.324 16.223 16.495 1.00 94.19 455 SER A N 1
ATOM 3639 C CA . SER A 1 455 ? -16.264 16.491 15.403 1.00 94.19 455 SER A CA 1
ATOM 3640 C C . SER A 1 455 ? -15.579 17.209 14.239 1.00 94.19 455 SER A C 1
ATOM 3642 O O . SER A 1 455 ? -15.827 16.893 13.081 1.00 94.19 455 SER A O 1
ATOM 3644 N N . SER A 1 456 ? -14.683 18.152 14.545 1.00 94.19 456 SER A N 1
ATOM 3645 C CA . SER A 1 456 ? -13.896 18.870 13.539 1.00 94.19 456 SER A CA 1
ATOM 3646 C C . SER A 1 456 ? -12.879 17.950 12.870 1.00 94.19 456 SER A C 1
ATOM 3648 O O . SER A 1 456 ? -12.773 17.977 11.650 1.00 94.19 456 SER A O 1
ATOM 3650 N N . LYS A 1 457 ? -12.199 17.081 13.638 1.00 93.12 457 LYS A N 1
ATOM 3651 C CA . LYS A 1 457 ? -11.243 16.091 13.118 1.00 93.12 457 LYS A CA 1
ATOM 3652 C C . LYS A 1 457 ? -11.841 15.293 11.968 1.00 93.12 457 LYS A C 1
ATOM 3654 O O . LYS A 1 457 ? -11.218 15.222 10.917 1.00 93.12 457 LYS A O 1
ATOM 3659 N N . LYS A 1 458 ? -13.037 14.730 12.176 1.00 92.50 458 LYS A N 1
ATOM 3660 C CA . LYS A 1 458 ? -13.716 13.890 11.182 1.00 92.50 458 LYS A CA 1
ATOM 3661 C C . LYS A 1 458 ? -14.234 14.673 9.984 1.00 92.50 458 LYS A C 1
ATOM 3663 O O . LYS A 1 458 ? -14.288 14.132 8.895 1.00 92.50 458 LYS A O 1
ATOM 3668 N N . MET A 1 459 ? -14.650 15.922 10.180 1.00 93.75 459 MET A N 1
ATOM 3669 C CA . MET A 1 459 ? -15.131 16.752 9.072 1.00 93.75 459 MET A CA 1
ATOM 3670 C C . MET A 1 459 ? -13.981 17.286 8.205 1.00 93.75 459 MET A C 1
ATOM 3672 O O . MET A 1 459 ? -14.192 17.541 7.028 1.00 93.75 459 MET A O 1
ATOM 3676 N N . ILE A 1 460 ? -12.784 17.450 8.777 1.00 92.38 460 ILE A N 1
ATOM 3677 C CA . ILE A 1 460 ? -11.571 17.845 8.044 1.00 92.38 460 ILE A CA 1
ATOM 3678 C C . ILE A 1 460 ? -10.922 16.629 7.377 1.00 92.38 460 ILE A C 1
ATOM 3680 O O . ILE A 1 460 ? -10.576 16.695 6.210 1.00 92.38 460 ILE A O 1
ATOM 3684 N N . ASN A 1 461 ? -10.762 15.529 8.119 1.00 90.62 461 ASN A N 1
ATOM 3685 C CA . ASN A 1 461 ? -10.171 14.279 7.640 1.00 90.62 461 ASN A CA 1
ATOM 3686 C C . ASN A 1 461 ? -11.280 13.227 7.574 1.00 90.62 461 ASN A C 1
ATOM 3688 O O . ASN A 1 461 ? -11.505 12.461 8.520 1.00 90.62 461 ASN A O 1
ATOM 3692 N N . THR A 1 462 ? -12.036 13.275 6.486 1.00 92.25 462 THR A N 1
ATOM 3693 C CA . THR A 1 462 ? -13.248 12.481 6.267 1.00 92.25 462 THR A CA 1
ATOM 3694 C C . THR A 1 462 ? -12.907 11.022 6.022 1.00 92.25 462 THR A C 1
ATOM 3696 O O . THR A 1 462 ? -13.510 10.159 6.667 1.00 92.25 462 THR A O 1
ATOM 3699 N N . TYR A 1 463 ? -11.885 10.749 5.213 1.00 92.88 463 TYR A N 1
ATOM 3700 C CA . TYR A 1 463 ? -11.303 9.427 5.053 1.00 92.88 463 TYR A CA 1
ATOM 3701 C C . TYR A 1 463 ? -9.793 9.497 4.816 1.00 92.88 463 TYR A C 1
ATOM 3703 O O . TYR A 1 463 ? -9.301 10.380 4.120 1.00 92.88 463 TYR A O 1
ATOM 3711 N N . SER A 1 464 ? -9.048 8.584 5.439 1.00 90.94 464 SER A N 1
ATOM 3712 C CA . SER A 1 464 ? -7.625 8.390 5.154 1.00 90.94 464 SER A CA 1
ATOM 3713 C C . SER A 1 464 ? -7.198 6.993 5.582 1.00 90.94 464 SER A C 1
ATOM 3715 O O . SER A 1 464 ? -7.300 6.660 6.767 1.00 90.94 464 SER A O 1
ATOM 3717 N N . TRP A 1 465 ? -6.739 6.175 4.637 1.00 89.12 465 TRP A N 1
ATOM 3718 C CA . TRP A 1 465 ? -6.324 4.801 4.894 1.00 89.12 465 TRP A CA 1
ATOM 3719 C C . TRP A 1 465 ? -5.254 4.347 3.893 1.00 89.12 465 TRP A C 1
ATOM 3721 O O . TRP A 1 465 ? -5.542 4.133 2.721 1.00 89.12 465 TRP A O 1
ATOM 3731 N N . TRP A 1 466 ? -4.009 4.207 4.366 1.00 86.62 466 TRP A N 1
ATOM 3732 C CA . TRP A 1 466 ? -2.867 3.702 3.581 1.00 86.62 466 TRP A CA 1
ATOM 3733 C C . TRP A 1 466 ? -2.657 4.384 2.217 1.00 86.62 466 TRP A C 1
ATOM 3735 O O . TRP A 1 466 ? -2.410 3.730 1.208 1.00 86.62 466 TRP A O 1
ATOM 3745 N N . GLY A 1 467 ? -2.748 5.713 2.198 1.00 82.94 467 GLY A N 1
ATOM 3746 C CA . GLY A 1 467 ? -2.594 6.522 0.985 1.00 82.94 467 GLY A CA 1
ATOM 3747 C C . GLY A 1 467 ? -3.924 6.936 0.361 1.00 82.94 467 GLY A C 1
ATOM 3748 O O . GLY A 1 467 ? -3.985 8.040 -0.160 1.00 82.94 467 GLY A O 1
ATOM 3749 N N . MET A 1 468 ? -4.992 6.147 0.539 1.00 90.31 468 MET A N 1
ATOM 3750 C CA . MET A 1 468 ? -6.325 6.514 0.056 1.00 90.31 468 MET A CA 1
ATOM 3751 C C . MET A 1 468 ? -6.926 7.626 0.897 1.00 90.31 468 MET A C 1
ATOM 3753 O O . MET A 1 468 ? -7.014 7.486 2.123 1.00 90.31 468 MET A O 1
ATOM 3757 N N . THR A 1 469 ? -7.377 8.698 0.258 1.00 91.44 469 THR A N 1
ATOM 3758 C CA . THR A 1 469 ? -8.016 9.835 0.921 1.00 91.44 469 THR A CA 1
ATOM 3759 C C . THR A 1 469 ? -9.379 10.160 0.314 1.00 91.44 469 THR A C 1
ATOM 3761 O O . THR A 1 469 ? -9.816 9.543 -0.650 1.00 91.44 469 THR A O 1
ATOM 3764 N N . ASP A 1 470 ? -10.122 11.041 0.978 1.00 90.81 470 ASP A N 1
ATOM 3765 C CA . ASP A 1 470 ? -11.377 11.597 0.472 1.00 90.81 470 ASP A CA 1
ATOM 3766 C C . ASP A 1 470 ? -11.410 13.082 0.846 1.00 90.81 470 ASP A C 1
ATOM 3768 O O . ASP A 1 470 ? -10.775 13.519 1.818 1.00 90.81 470 ASP A O 1
ATOM 3772 N N . SER A 1 471 ? -12.153 13.853 0.066 1.00 91.06 471 SER A N 1
ATOM 3773 C CA . SER A 1 471 ? -12.287 15.292 0.218 1.00 91.06 471 SER A CA 1
ATOM 3774 C C . SER A 1 471 ? -12.939 15.674 1.548 1.00 91.06 471 SER A C 1
ATOM 3776 O O . SER A 1 471 ? -13.692 14.912 2.168 1.00 91.06 471 SER A O 1
ATOM 3778 N N . ASP A 1 472 ? -12.670 16.896 2.012 1.00 91.69 472 ASP A N 1
ATOM 3779 C CA . ASP A 1 472 ? -13.252 17.395 3.252 1.00 91.69 472 ASP A CA 1
ATOM 3780 C C . ASP A 1 472 ? -14.792 17.491 3.185 1.00 91.69 472 ASP A C 1
ATOM 3782 O O . ASP A 1 472 ? -15.454 17.422 2.143 1.00 91.69 472 ASP A O 1
ATOM 3786 N N . TYR A 1 473 ? -15.401 17.660 4.356 1.00 94.25 473 TYR A N 1
ATOM 3787 C CA . TYR A 1 473 ? -16.851 17.688 4.488 1.00 94.25 473 TYR A CA 1
ATOM 3788 C C . TYR A 1 473 ? -17.528 18.806 3.678 1.00 94.25 473 TYR A C 1
ATOM 3790 O O . TYR A 1 473 ? -18.674 18.640 3.245 1.00 94.25 473 TYR A O 1
ATOM 3798 N N . TRP A 1 474 ? -16.887 19.970 3.549 1.00 94.75 474 TRP A N 1
ATOM 3799 C CA . TRP A 1 474 ? -17.493 21.179 2.990 1.00 94.75 474 TRP A CA 1
ATOM 3800 C C . TRP A 1 474 ? -17.403 21.224 1.470 1.00 94.75 474 TRP A C 1
ATOM 3802 O O . TRP A 1 474 ? -18.359 21.710 0.865 1.00 94.75 474 TRP A O 1
ATOM 3812 N N . SER A 1 475 ? -16.338 20.680 0.879 1.00 94.12 475 SER A N 1
ATOM 3813 C CA . SER A 1 475 ? -16.220 20.467 -0.571 1.00 94.12 475 SER A CA 1
ATOM 3814 C C . SER A 1 475 ? -17.167 19.377 -1.086 1.00 94.12 475 SER A C 1
ATOM 3816 O O . SER A 1 475 ? -17.610 19.435 -2.229 1.00 94.12 475 SER A O 1
ATOM 3818 N N . SER A 1 476 ? -17.576 18.436 -0.228 1.00 94.94 476 SER A N 1
ATOM 3819 C CA . SER A 1 476 ? -18.490 17.347 -0.595 1.00 94.94 476 SER A CA 1
ATOM 3820 C C . SER A 1 476 ? -19.968 17.765 -0.666 1.00 94.94 476 SER A C 1
ATOM 3822 O O . SER A 1 476 ? -20.746 17.513 0.265 1.00 94.94 476 SER A O 1
ATOM 3824 N N . ILE A 1 477 ? -20.382 18.444 -1.737 1.00 94.94 477 ILE A N 1
ATOM 3825 C CA . ILE A 1 477 ? -21.752 18.969 -1.899 1.00 94.94 477 ILE A CA 1
ATOM 3826 C C . ILE A 1 477 ? -22.527 18.417 -3.097 1.00 94.94 477 ILE A C 1
ATOM 3828 O O . ILE A 1 477 ? -23.762 18.502 -3.059 1.00 94.94 477 ILE A O 1
ATOM 3832 N N . GLU A 1 478 ? -21.834 17.831 -4.069 1.00 96.75 478 GLU A N 1
ATOM 3833 C CA . GLU A 1 478 ? -22.392 17.347 -5.334 1.00 96.75 478 GLU A CA 1
ATOM 3834 C C . GLU A 1 478 ? -23.063 15.985 -5.165 1.00 96.75 478 GLU A C 1
ATOM 3836 O O . GLU A 1 478 ? -22.703 15.226 -4.272 1.00 96.75 478 GLU A O 1
ATOM 3841 N N . VAL A 1 479 ? -24.065 15.666 -5.982 1.00 96.00 479 VAL A N 1
ATOM 3842 C CA . VAL A 1 479 ? -24.801 14.391 -5.926 1.00 96.00 479 VAL A CA 1
ATOM 3843 C C . VAL A 1 479 ? -24.906 13.840 -7.338 1.00 96.00 479 VAL A C 1
ATOM 3845 O O . VAL A 1 479 ? -25.267 14.588 -8.237 1.00 96.00 479 VAL A O 1
ATOM 3848 N N . SER A 1 480 ? -24.658 12.540 -7.509 1.00 95.38 480 SER A N 1
ATOM 3849 C CA . SER A 1 480 ? -24.862 11.886 -8.804 1.00 95.38 480 SER A CA 1
ATOM 3850 C C . SER A 1 480 ? -26.349 11.768 -9.137 1.00 95.38 480 SER A C 1
ATOM 3852 O O . SER A 1 480 ? -27.131 11.243 -8.330 1.00 95.38 480 SER A O 1
ATOM 3854 N N . ASP A 1 481 ? -26.717 12.215 -10.336 1.00 93.00 481 ASP A N 1
ATOM 3855 C CA . ASP A 1 481 ? -28.027 11.953 -10.940 1.00 93.00 481 ASP A CA 1
ATOM 3856 C C . ASP A 1 481 ? -28.025 10.652 -11.767 1.00 93.00 481 ASP A C 1
ATOM 3858 O O . ASP A 1 481 ? -29.083 10.036 -11.938 1.00 93.00 481 ASP A O 1
ATOM 3862 N N . ASP A 1 482 ? -26.844 10.192 -12.195 1.00 94.19 482 ASP A N 1
ATOM 3863 C CA . ASP A 1 482 ? -26.678 9.065 -13.115 1.00 94.19 482 ASP A CA 1
ATOM 3864 C C . ASP A 1 482 ? -26.547 7.709 -12.409 1.00 94.19 482 ASP A C 1
ATOM 3866 O O . ASP A 1 482 ? -27.016 6.702 -12.940 1.00 94.19 482 ASP A O 1
ATOM 3870 N N . ILE A 1 483 ? -25.963 7.664 -11.201 1.00 96.50 483 ILE A N 1
ATOM 3871 C CA . ILE A 1 483 ? -25.624 6.414 -10.498 1.00 96.50 483 ILE A CA 1
ATOM 3872 C C . ILE A 1 483 ? -26.671 6.076 -9.416 1.00 96.50 483 ILE A C 1
ATOM 3874 O O . ILE A 1 483 ? -26.642 6.628 -8.305 1.00 96.50 483 ILE A O 1
ATOM 3878 N N . PRO A 1 484 ? -27.572 5.092 -9.635 1.00 93.75 484 PRO A N 1
ATOM 3879 C CA . PRO A 1 484 ? -28.700 4.847 -8.730 1.00 93.75 484 PRO A CA 1
ATOM 3880 C C . PRO A 1 484 ? -28.303 4.396 -7.316 1.00 93.75 484 PRO A C 1
ATOM 3882 O O . PRO A 1 484 ? -29.024 4.669 -6.348 1.00 93.75 484 PRO A O 1
ATOM 3885 N N . VAL A 1 485 ? -27.176 3.687 -7.190 1.00 94.75 485 VAL A N 1
ATOM 3886 C CA . VAL A 1 485 ? -26.663 3.130 -5.925 1.00 94.75 485 VAL A CA 1
ATOM 3887 C C . VAL A 1 485 ? -26.092 4.215 -5.001 1.00 94.75 485 VAL A C 1
ATOM 3889 O O . VAL A 1 485 ? -26.161 4.063 -3.774 1.00 94.75 485 VAL A O 1
ATOM 3892 N N . LEU A 1 486 ? -25.611 5.327 -5.568 1.00 95.81 486 LEU A N 1
ATOM 3893 C CA . LEU A 1 486 ? -25.018 6.458 -4.841 1.00 95.81 486 LEU A CA 1
ATOM 3894 C C . LEU A 1 486 ? -26.004 7.612 -4.594 1.00 95.81 486 LEU A C 1
ATOM 3896 O O . LEU A 1 486 ? -25.699 8.536 -3.841 1.00 95.81 486 LEU A O 1
ATOM 3900 N N . GLN A 1 487 ? -27.210 7.547 -5.164 1.00 93.81 487 GLN A N 1
ATOM 3901 C CA . GLN A 1 487 ? -28.208 8.609 -5.058 1.00 93.81 487 GLN A CA 1
ATOM 3902 C C . GLN A 1 487 ? -28.465 9.052 -3.604 1.00 93.81 487 GLN A C 1
ATOM 3904 O O . GLN A 1 487 ? -28.856 8.261 -2.737 1.00 93.81 487 GLN A O 1
ATOM 3909 N N . GLY A 1 488 ? -28.321 10.357 -3.358 1.00 92.19 488 GLY A N 1
ATOM 3910 C CA . GLY A 1 488 ? -28.520 10.983 -2.047 1.00 92.19 488 GLY A CA 1
ATOM 3911 C C . GLY A 1 488 ? -27.269 11.048 -1.165 1.00 92.19 488 GLY A C 1
ATOM 3912 O O . GLY A 1 488 ? -27.353 11.590 -0.061 1.00 92.19 488 GLY A O 1
ATOM 3913 N N . ILE A 1 489 ? -26.131 10.535 -1.639 1.00 95.44 489 ILE A N 1
ATOM 3914 C CA . ILE A 1 489 ? -24.811 10.746 -1.037 1.00 95.44 489 ILE A CA 1
ATOM 3915 C C . ILE A 1 489 ? -24.159 11.946 -1.714 1.00 95.44 489 ILE A C 1
ATOM 3917 O O . ILE A 1 489 ? -24.174 12.050 -2.938 1.00 95.44 489 ILE A O 1
ATOM 3921 N N . LYS A 1 490 ? -23.611 12.858 -0.906 1.00 96.56 490 LYS A N 1
ATOM 3922 C CA . LYS A 1 490 ? -22.880 14.020 -1.406 1.00 96.56 490 LYS A CA 1
ATOM 3923 C C . LYS A 1 490 ? -21.389 13.744 -1.503 1.00 96.56 490 LYS A C 1
ATOM 3925 O O . LYS A 1 490 ? -20.831 13.220 -0.545 1.00 96.56 490 LYS A O 1
ATOM 3930 N N . MET A 1 491 ? -20.747 14.152 -2.582 1.00 95.94 491 MET A N 1
ATOM 3931 C CA . MET A 1 491 ? -19.327 13.936 -2.871 1.00 95.94 491 MET A CA 1
ATOM 3932 C C . MET A 1 491 ? -18.685 15.254 -3.309 1.00 95.94 491 MET A C 1
ATOM 3934 O O . MET A 1 491 ? -19.396 16.233 -3.563 1.00 95.94 491 MET A O 1
ATOM 3938 N N . SER A 1 492 ? -17.355 15.324 -3.318 1.00 95.81 492 SER A N 1
ATOM 3939 C CA . SER A 1 492 ? -16.666 16.406 -4.024 1.00 95.81 492 SER A CA 1
ATOM 3940 C C . SER A 1 492 ? -16.868 16.242 -5.528 1.00 95.81 492 SER A C 1
ATOM 3942 O O . SER A 1 492 ? -17.202 15.156 -6.003 1.00 95.81 492 SER A O 1
ATOM 3944 N N . GLU A 1 493 ? -16.659 17.321 -6.274 1.00 95.75 493 GLU A N 1
ATOM 3945 C CA . GLU A 1 493 ? -16.701 17.290 -7.738 1.00 95.75 493 GLU A CA 1
ATOM 3946 C C . GLU A 1 493 ? -15.695 16.273 -8.304 1.00 95.75 493 GLU A C 1
ATOM 3948 O O . GLU A 1 493 ? -16.057 15.451 -9.138 1.00 95.75 493 GLU A O 1
ATOM 3953 N N . SER A 1 494 ? -14.469 16.241 -7.771 1.00 94.56 494 SER A N 1
ATOM 3954 C CA . SER A 1 494 ? -13.426 15.281 -8.156 1.00 94.56 494 SER A CA 1
ATOM 3955 C C . SER A 1 494 ? -13.837 13.826 -7.921 1.00 94.56 494 SER A C 1
ATOM 3957 O O . SER A 1 494 ? -13.755 13.006 -8.833 1.00 94.56 494 SER A O 1
ATOM 3959 N N . THR A 1 495 ? -14.331 13.498 -6.723 1.00 95.75 495 THR A N 1
ATOM 3960 C CA . THR A 1 495 ? -14.778 12.136 -6.395 1.00 95.75 495 THR A CA 1
ATOM 3961 C C . THR A 1 495 ? -15.977 11.727 -7.250 1.00 95.75 495 THR A C 1
ATOM 3963 O O . THR A 1 495 ? -16.037 10.593 -7.724 1.00 95.75 495 THR A O 1
ATOM 3966 N N . LEU A 1 496 ? -16.934 12.639 -7.465 1.00 96.38 496 LEU A N 1
ATOM 3967 C CA . LEU A 1 496 ? -18.096 12.375 -8.311 1.00 96.38 496 LEU A CA 1
ATOM 3968 C C . LEU A 1 496 ? -17.674 12.066 -9.753 1.00 96.38 496 LEU A C 1
ATOM 3970 O O . LEU A 1 496 ? -18.145 11.075 -10.307 1.00 96.38 496 LEU A O 1
ATOM 3974 N N . ASN A 1 497 ? -16.747 12.851 -10.310 1.00 95.56 497 ASN A N 1
ATOM 3975 C CA . ASN A 1 497 ? -16.230 12.645 -11.661 1.00 95.56 497 ASN A CA 1
ATOM 3976 C C . ASN A 1 497 ? -15.613 11.251 -11.827 1.00 95.56 497 ASN A C 1
ATOM 3978 O O . ASN A 1 497 ? -15.904 10.585 -12.813 1.00 95.56 497 ASN A O 1
ATOM 3982 N N . VAL A 1 498 ? -14.836 10.757 -10.853 1.00 96.44 498 VAL A N 1
ATOM 3983 C CA . VAL A 1 498 ? -14.280 9.390 -10.909 1.00 96.44 498 VAL A CA 1
ATOM 3984 C C . VAL A 1 498 ? -15.387 8.340 -11.005 1.00 96.44 498 VAL A C 1
ATOM 3986 O O . VAL A 1 498 ? -15.328 7.446 -11.850 1.00 96.44 498 VAL A O 1
ATOM 3989 N N . TYR A 1 499 ? -16.409 8.437 -10.148 1.00 97.44 499 TYR A N 1
ATOM 3990 C CA . TYR A 1 499 ? -17.517 7.484 -10.163 1.00 97.44 499 TYR A CA 1
ATOM 3991 C C . TYR A 1 499 ? -18.312 7.541 -11.470 1.00 97.44 499 TYR A C 1
ATOM 3993 O O . TYR A 1 499 ? -18.614 6.485 -12.023 1.00 97.44 499 TYR A O 1
ATOM 4001 N N . GLU A 1 500 ? -18.657 8.736 -11.953 1.00 97.19 500 GLU A N 1
ATOM 4002 C CA . GLU A 1 500 ? -19.469 8.907 -13.162 1.00 97.19 500 GLU A CA 1
ATOM 4003 C C . GLU A 1 500 ? -18.702 8.548 -14.434 1.00 97.19 500 GLU A C 1
ATOM 4005 O O . GLU A 1 500 ? -19.260 7.870 -15.290 1.00 97.19 500 GLU A O 1
ATOM 4010 N N . GLU A 1 501 ? -17.420 8.897 -14.550 1.00 96.06 501 GLU A N 1
ATOM 4011 C CA . GLU A 1 501 ? -16.610 8.519 -15.713 1.00 96.06 501 GLU A CA 1
ATOM 4012 C C . GLU A 1 501 ? -16.460 7.001 -15.839 1.00 96.06 501 GLU A C 1
ATOM 4014 O O . GLU A 1 501 ? -16.691 6.451 -16.917 1.00 96.06 501 GLU A O 1
ATOM 4019 N N . ILE A 1 502 ? -16.134 6.312 -14.739 1.00 97.06 502 ILE A N 1
ATOM 4020 C CA . ILE A 1 502 ? -16.025 4.847 -14.735 1.00 97.06 502 ILE A CA 1
ATOM 4021 C C . ILE A 1 502 ? -17.392 4.210 -14.999 1.00 97.06 502 ILE A C 1
ATOM 4023 O O . ILE A 1 502 ? -17.490 3.272 -15.788 1.00 97.06 502 ILE A O 1
ATOM 4027 N N . TYR A 1 503 ? -18.453 4.720 -14.370 1.00 97.38 503 TYR A N 1
ATOM 4028 C CA . TYR A 1 503 ? -19.808 4.219 -14.581 1.00 97.38 503 TYR A CA 1
ATOM 4029 C C . TYR A 1 503 ? -20.232 4.337 -16.048 1.00 97.38 503 TYR A C 1
ATOM 4031 O O . TYR A 1 503 ? -20.652 3.344 -16.638 1.00 97.38 503 TYR A O 1
ATOM 4039 N N . HIS A 1 504 ? -20.092 5.518 -16.655 1.00 95.69 504 HIS A N 1
ATOM 4040 C CA . HIS A 1 504 ? -20.489 5.754 -18.043 1.00 95.69 504 HIS A CA 1
ATOM 4041 C C . HIS A 1 504 ? -19.666 4.923 -19.023 1.00 95.69 504 HIS A C 1
ATOM 4043 O O . HIS A 1 504 ? -20.243 4.363 -19.952 1.00 95.69 504 HIS A O 1
ATOM 4049 N N . LEU A 1 505 ? -18.356 4.777 -18.795 1.00 94.06 505 LEU A N 1
ATOM 4050 C CA . LEU A 1 505 ? -17.524 3.875 -19.591 1.00 94.06 505 LEU A CA 1
ATOM 4051 C C . LEU A 1 505 ? -18.059 2.444 -19.532 1.00 94.06 505 LEU A C 1
ATOM 4053 O O . LEU A 1 505 ? -18.342 1.849 -20.566 1.00 94.06 505 LEU A O 1
ATOM 4057 N N . VAL A 1 506 ? -18.220 1.890 -18.327 1.00 95.94 506 VAL A N 1
ATOM 4058 C CA . VAL A 1 506 ? -18.635 0.492 -18.171 1.00 95.94 506 VAL A CA 1
ATOM 4059 C C . VAL A 1 506 ? -20.017 0.267 -18.781 1.00 95.94 506 VAL A C 1
ATOM 4061 O O . VAL A 1 506 ? -20.225 -0.750 -19.436 1.00 95.94 506 VAL A O 1
ATOM 4064 N N . GLN A 1 507 ? -20.957 1.205 -18.635 1.00 95.12 507 GLN A N 1
ATOM 4065 C CA . GLN A 1 507 ? -22.278 1.056 -19.250 1.00 95.12 507 GLN A CA 1
ATOM 4066 C C . GLN A 1 507 ? -22.263 1.147 -20.781 1.00 95.12 507 GLN A C 1
ATOM 4068 O O . GLN A 1 507 ? -23.124 0.539 -21.414 1.00 95.12 507 GLN A O 1
ATOM 4073 N N . ASN A 1 508 ? -21.325 1.891 -21.373 1.00 92.38 508 ASN A N 1
ATOM 4074 C CA . ASN A 1 508 ? -21.235 2.053 -22.826 1.00 92.38 508 ASN A CA 1
ATOM 4075 C C . ASN A 1 508 ? -20.466 0.911 -23.502 1.00 92.38 508 ASN A C 1
ATOM 4077 O O . ASN A 1 508 ? -20.869 0.472 -24.576 1.00 92.38 508 ASN A O 1
ATOM 4081 N N . GLU A 1 509 ? -19.400 0.423 -22.865 1.00 89.88 509 GLU A N 1
ATOM 4082 C CA . GLU A 1 509 ? -18.461 -0.538 -23.461 1.00 89.88 509 GLU A CA 1
ATOM 4083 C C . GLU A 1 509 ? -18.726 -1.996 -23.056 1.00 89.88 509 GLU A C 1
ATOM 4085 O O . GLU A 1 509 ? -18.043 -2.900 -23.527 1.00 89.88 509 GLU A O 1
ATOM 4090 N N . THR A 1 510 ? -19.694 -2.262 -22.169 1.00 93.12 510 THR A N 1
ATOM 4091 C CA . THR A 1 510 ? -19.978 -3.630 -21.698 1.00 93.12 510 THR A CA 1
ATOM 4092 C C . THR A 1 510 ? -21.466 -3.961 -21.680 1.00 93.12 510 THR A C 1
ATOM 4094 O O . THR A 1 510 ? -22.312 -3.128 -21.346 1.00 93.12 510 THR A O 1
ATOM 4097 N N . SER A 1 511 ? -21.789 -5.220 -21.966 1.00 92.25 511 SER A N 1
ATOM 4098 C CA . SER A 1 511 ? -23.119 -5.806 -21.779 1.00 92.25 511 SER A CA 1
ATOM 4099 C C . SER A 1 511 ? -23.358 -6.215 -20.319 1.00 92.25 511 SER A C 1
ATOM 4101 O O . SER A 1 511 ? -22.419 -6.358 -19.544 1.00 92.25 511 SER A O 1
ATOM 4103 N N . GLU A 1 512 ? -24.617 -6.447 -19.925 1.00 88.31 512 GLU A N 1
ATOM 4104 C CA . GLU A 1 512 ? -24.972 -6.842 -18.543 1.00 88.31 512 GLU A CA 1
ATOM 4105 C C . GLU A 1 512 ? -24.299 -8.150 -18.080 1.00 88.31 512 GLU A C 1
ATOM 4107 O O . GLU A 1 512 ? -24.033 -8.313 -16.891 1.00 88.31 512 GLU A O 1
ATOM 4112 N N . ASP A 1 513 ? -24.015 -9.065 -19.013 1.00 88.75 513 ASP A N 1
ATOM 4113 C CA . ASP A 1 513 ? -23.380 -10.361 -18.738 1.00 88.75 513 ASP A CA 1
ATOM 4114 C C . ASP A 1 513 ? -21.838 -10.306 -18.767 1.00 88.75 513 ASP A C 1
ATOM 4116 O O . ASP A 1 513 ? -21.186 -11.309 -18.463 1.00 88.75 513 ASP A O 1
ATOM 4120 N N . ASP A 1 514 ? -21.247 -9.161 -19.125 1.00 93.19 514 ASP A N 1
ATOM 4121 C CA . ASP A 1 514 ? -19.796 -9.015 -19.219 1.00 93.19 514 ASP A CA 1
ATOM 4122 C C . ASP A 1 514 ? -19.153 -8.854 -17.838 1.00 93.19 514 ASP A C 1
ATOM 4124 O O . ASP A 1 514 ? -19.680 -8.205 -16.925 1.00 93.19 514 ASP A O 1
ATOM 4128 N N . TYR A 1 515 ? -17.953 -9.412 -17.701 1.00 95.75 515 TYR A N 1
ATOM 4129 C CA . TYR A 1 515 ? -17.158 -9.273 -16.490 1.00 95.75 515 TYR A CA 1
ATOM 4130 C C . TYR A 1 515 ? -16.380 -7.960 -16.493 1.00 95.75 515 TYR A C 1
ATOM 4132 O O . TYR A 1 515 ? -15.794 -7.572 -17.502 1.00 95.75 515 TYR A O 1
ATOM 4140 N N . ILE A 1 516 ? -16.286 -7.323 -15.330 1.00 97.62 516 ILE A N 1
ATOM 4141 C CA . ILE A 1 516 ? -15.260 -6.306 -15.069 1.00 97.62 516 ILE A CA 1
ATOM 4142 C C . ILE A 1 516 ? -14.315 -6.826 -13.990 1.00 97.62 516 ILE A C 1
ATOM 4144 O O . ILE A 1 516 ? -14.648 -7.770 -13.279 1.00 97.62 516 ILE A O 1
ATOM 4148 N N . TYR A 1 517 ? -13.142 -6.224 -13.835 1.00 97.88 517 TYR A N 1
ATOM 4149 C CA . TYR A 1 517 ? -12.243 -6.548 -12.733 1.00 97.88 517 TYR A CA 1
ATOM 4150 C C . TYR A 1 517 ? -11.745 -5.286 -12.039 1.00 97.88 517 TYR A C 1
ATOM 4152 O O . TYR A 1 517 ? -11.196 -4.390 -12.670 1.00 97.88 517 TYR A O 1
ATOM 4160 N N . CYS A 1 518 ? -11.940 -5.215 -10.725 1.00 97.56 518 CYS A N 1
ATOM 4161 C CA . CYS A 1 518 ? -11.562 -4.081 -9.888 1.00 97.56 518 CYS A CA 1
ATOM 4162 C C . CYS A 1 518 ? -10.456 -4.493 -8.909 1.00 97.56 518 CYS A C 1
ATOM 4164 O O . CYS A 1 518 ? -10.640 -5.449 -8.150 1.00 97.56 518 CYS A O 1
ATOM 4166 N N . PHE A 1 519 ? -9.350 -3.744 -8.874 1.00 96.81 519 PHE A N 1
ATOM 4167 C CA . PHE A 1 519 ? -8.152 -4.071 -8.093 1.00 96.81 519 PHE A CA 1
ATOM 4168 C C . PHE A 1 519 ? -7.558 -2.845 -7.360 1.00 96.81 519 PHE A C 1
ATOM 4170 O O . PHE A 1 519 ? -7.638 -1.740 -7.894 1.00 96.81 519 PHE A O 1
ATOM 4177 N N . PRO A 1 520 ? -6.912 -2.987 -6.175 1.00 92.00 520 PRO A N 1
ATOM 4178 C CA . PRO A 1 520 ? -6.913 -4.144 -5.268 1.00 92.00 520 PRO A CA 1
ATOM 4179 C C . PRO A 1 520 ? -7.997 -4.091 -4.176 1.00 92.00 520 PRO A C 1
ATOM 4181 O O . PRO A 1 520 ? -8.128 -5.015 -3.378 1.00 92.00 520 PRO A O 1
ATOM 4184 N N . GLN A 1 521 ? -8.730 -2.986 -4.028 1.00 91.38 521 GLN A N 1
ATOM 4185 C CA . GLN A 1 521 ? -9.604 -2.789 -2.857 1.00 91.38 521 GLN A CA 1
ATOM 4186 C C . GLN A 1 521 ? -10.814 -1.895 -3.110 1.00 91.38 521 GLN A C 1
ATOM 4188 O O . GLN A 1 521 ? -11.376 -1.305 -2.184 1.00 91.38 521 GLN A O 1
ATOM 4193 N N . ILE A 1 522 ? -11.228 -1.834 -4.370 1.00 95.50 522 ILE A N 1
ATOM 4194 C CA . ILE A 1 522 ? -12.308 -0.981 -4.862 1.00 95.50 522 ILE A CA 1
ATOM 4195 C C . ILE A 1 522 ? -13.480 -1.803 -5.434 1.00 95.50 522 ILE A C 1
ATOM 4197 O O . ILE A 1 522 ? -13.987 -1.479 -6.507 1.00 95.50 522 ILE A O 1
ATOM 4201 N N . PRO A 1 523 ? -13.983 -2.851 -4.742 1.00 95.50 523 PRO A N 1
ATOM 4202 C CA . PRO A 1 523 ? -15.106 -3.644 -5.249 1.00 95.50 523 PRO A CA 1
ATOM 4203 C C . PRO A 1 523 ? -16.421 -2.850 -5.321 1.00 95.50 523 PRO A C 1
ATOM 4205 O O . PRO A 1 523 ? -17.431 -3.373 -5.780 1.00 95.50 523 PRO A O 1
ATOM 4208 N N . ILE A 1 524 ? -16.438 -1.590 -4.866 1.00 95.56 524 ILE A N 1
ATOM 4209 C CA . ILE A 1 524 ? -17.588 -0.698 -5.023 1.00 95.56 524 ILE A CA 1
ATOM 4210 C C . ILE A 1 524 ? -17.994 -0.540 -6.492 1.00 95.56 524 ILE A C 1
ATOM 4212 O O . ILE A 1 524 ? -19.184 -0.417 -6.769 1.00 95.56 524 ILE A O 1
ATOM 4216 N N . PHE A 1 525 ? -17.042 -0.598 -7.430 1.00 97.06 525 PHE A N 1
ATOM 4217 C CA . PHE A 1 525 ? -17.334 -0.424 -8.852 1.00 97.06 525 PHE A CA 1
ATOM 4218 C C . PHE A 1 525 ? -18.153 -1.571 -9.446 1.00 97.06 525 PHE A C 1
ATOM 4220 O O . PHE A 1 525 ? -18.958 -1.312 -10.334 1.00 97.06 525 PHE A O 1
ATOM 4227 N N . TYR A 1 526 ? -18.084 -2.781 -8.884 1.00 96.44 526 TYR A N 1
ATOM 4228 C CA . TYR A 1 526 ? -19.027 -3.849 -9.230 1.00 96.44 526 TYR A CA 1
ATOM 4229 C C . TYR A 1 526 ? -20.470 -3.457 -8.883 1.00 96.44 526 TYR A C 1
ATOM 4231 O O . TYR A 1 526 ? -21.379 -3.571 -9.701 1.00 96.44 526 TYR A O 1
ATOM 4239 N N . SER A 1 527 ? -20.685 -2.923 -7.674 1.00 94.75 527 SER A N 1
ATOM 4240 C CA . SER A 1 527 ? -22.010 -2.480 -7.229 1.00 94.75 527 SER A CA 1
ATOM 4241 C C . SER A 1 527 ? -22.499 -1.233 -7.967 1.00 94.75 527 SER A C 1
ATOM 4243 O O . SER A 1 527 ? -23.693 -1.112 -8.217 1.00 94.75 527 SER A O 1
ATOM 4245 N N . VAL A 1 528 ? -21.600 -0.291 -8.261 1.00 95.88 528 VAL A N 1
ATOM 4246 C CA . VAL A 1 528 ? -21.915 0.975 -8.939 1.00 95.88 528 VAL A CA 1
ATOM 4247 C C . VAL A 1 528 ? -22.274 0.741 -10.400 1.00 95.88 528 VAL A C 1
ATOM 4249 O O . VAL A 1 528 ? -23.261 1.306 -10.863 1.00 95.88 528 VAL A O 1
ATOM 4252 N N . CYS A 1 529 ? -21.519 -0.106 -11.099 1.00 95.75 529 CYS A N 1
ATOM 4253 C CA . CYS A 1 529 ? -21.733 -0.374 -12.519 1.00 95.75 529 CYS A CA 1
ATOM 4254 C C . CYS A 1 529 ? -22.771 -1.475 -12.780 1.00 95.75 529 CYS A C 1
ATOM 4256 O O . CYS A 1 529 ? -23.149 -1.679 -13.928 1.00 95.75 529 CYS A O 1
ATOM 4258 N N . ASP A 1 530 ? -23.237 -2.166 -11.734 1.00 93.56 530 ASP A N 1
ATOM 4259 C CA . ASP A 1 530 ? -24.086 -3.359 -11.844 1.00 93.56 530 ASP A CA 1
ATOM 4260 C C . ASP A 1 530 ? -23.441 -4.411 -12.763 1.00 93.56 530 ASP A C 1
ATOM 4262 O O . ASP A 1 530 ? -23.993 -4.831 -13.779 1.00 93.56 530 ASP A O 1
ATOM 4266 N N . ARG A 1 531 ? -22.196 -4.763 -12.425 1.00 94.25 531 ARG A N 1
ATOM 4267 C CA . ARG A 1 531 ? -21.386 -5.788 -13.095 1.00 94.25 531 ARG A CA 1
ATOM 4268 C C . ARG A 1 531 ? -20.797 -6.737 -12.066 1.00 94.25 531 ARG A C 1
ATOM 4270 O O . ARG A 1 531 ? -20.699 -6.410 -10.881 1.00 94.25 531 ARG A O 1
ATOM 4277 N N . ILE A 1 532 ? -20.397 -7.914 -12.524 1.00 94.12 532 ILE A N 1
ATOM 4278 C CA . ILE A 1 532 ? -19.806 -8.956 -11.685 1.00 94.12 532 ILE A CA 1
ATOM 4279 C C . ILE A 1 532 ? -18.346 -9.201 -12.063 1.00 94.12 532 ILE A C 1
ATOM 4281 O O . ILE A 1 532 ? -17.914 -8.921 -13.181 1.00 94.12 532 ILE A O 1
ATOM 4285 N N . ASP A 1 533 ? -17.583 -9.708 -11.102 1.00 95.50 533 ASP A N 1
ATOM 4286 C CA . ASP A 1 533 ? -16.211 -10.158 -11.328 1.00 95.50 533 ASP A CA 1
ATOM 4287 C C . ASP A 1 533 ? -16.167 -11.495 -12.101 1.00 95.50 533 ASP A C 1
ATOM 4289 O O . ASP A 1 533 ? -17.154 -12.238 -12.078 1.00 95.50 533 ASP A O 1
ATOM 4293 N N . PRO A 1 534 ? -15.033 -11.851 -12.736 1.00 95.06 534 PRO A N 1
ATOM 4294 C CA . PRO A 1 534 ? -14.904 -13.050 -13.574 1.00 95.06 534 PRO A CA 1
ATOM 4295 C C . PRO A 1 534 ? -14.865 -14.385 -12.804 1.00 95.06 534 PRO A C 1
ATOM 4297 O O . PRO A 1 534 ? -14.462 -15.412 -13.343 1.00 95.06 534 PRO A O 1
ATOM 4300 N N . GLY A 1 535 ? -15.286 -14.404 -11.536 1.00 94.06 535 GLY A N 1
ATOM 4301 C CA . GLY A 1 535 ? -15.281 -15.591 -10.680 1.00 94.06 535 GLY A CA 1
ATOM 4302 C C . GLY A 1 535 ? -14.055 -15.690 -9.774 1.00 94.06 535 GLY A C 1
ATOM 4303 O O . GLY A 1 535 ? -13.713 -16.783 -9.320 1.00 94.06 535 GLY A O 1
ATOM 4304 N N . VAL A 1 536 ? -13.396 -14.563 -9.491 1.00 95.12 536 VAL A N 1
ATOM 4305 C CA . VAL A 1 536 ? -12.229 -14.513 -8.602 1.00 95.12 536 VAL A CA 1
ATOM 4306 C C . VAL A 1 536 ? -12.625 -14.813 -7.159 1.00 95.12 536 VAL A C 1
ATOM 4308 O O . VAL A 1 536 ? -13.721 -14.482 -6.699 1.00 95.12 536 VAL A O 1
ATOM 4311 N N . ARG A 1 537 ? -11.723 -15.427 -6.401 1.00 92.62 537 ARG A N 1
ATOM 4312 C CA . ARG A 1 537 ? -11.937 -15.760 -4.993 1.00 92.62 537 ARG A CA 1
ATOM 4313 C C . ARG A 1 537 ? -11.730 -14.554 -4.094 1.00 92.62 537 ARG A C 1
ATOM 4315 O O . ARG A 1 537 ? -12.556 -14.303 -3.210 1.00 92.62 537 ARG A O 1
ATOM 4322 N N . ALA A 1 538 ? -10.640 -13.816 -4.283 1.00 93.69 538 ALA A N 1
ATOM 4323 C CA . ALA A 1 538 ? -10.339 -12.633 -3.502 1.00 93.69 538 ALA A CA 1
ATOM 4324 C C . ALA A 1 538 ? -11.128 -11.452 -4.069 1.00 93.69 538 ALA A C 1
ATOM 4326 O O . ALA A 1 538 ? -10.686 -10.784 -4.995 1.00 93.69 538 ALA A O 1
ATOM 4327 N N . LYS A 1 539 ? -12.299 -11.162 -3.489 1.00 93.62 539 LYS A N 1
ATOM 4328 C CA . LYS A 1 539 ? -13.099 -9.978 -3.869 1.00 93.62 539 LYS A CA 1
ATOM 4329 C C . LYS A 1 539 ? -12.483 -8.659 -3.382 1.00 93.62 539 LYS A C 1
ATOM 4331 O O . LYS A 1 539 ? -12.866 -7.586 -3.832 1.00 93.62 539 LYS A O 1
ATOM 4336 N N . VAL A 1 540 ? -11.561 -8.748 -2.422 1.00 93.00 540 VAL A N 1
ATOM 4337 C CA . VAL A 1 540 ? -10.768 -7.644 -1.874 1.00 93.00 540 VAL A CA 1
ATOM 4338 C C . VAL A 1 540 ? -9.321 -8.122 -1.796 1.00 93.00 540 VAL A C 1
ATOM 4340 O O . VAL A 1 540 ? -8.992 -8.945 -0.942 1.00 93.00 540 VAL A O 1
ATOM 4343 N N . GLN A 1 541 ? -8.460 -7.617 -2.672 1.00 93.12 541 GLN A N 1
ATOM 4344 C CA . GLN A 1 541 ? -7.066 -8.035 -2.853 1.00 93.12 541 GLN A CA 1
ATOM 4345 C C . GLN A 1 541 ? -6.084 -7.256 -1.953 1.00 93.12 541 GLN A C 1
ATOM 4347 O O . GLN A 1 541 ? -4.972 -6.918 -2.361 1.00 93.12 541 GLN A O 1
ATOM 4352 N N . TRP A 1 542 ? -6.479 -6.972 -0.707 1.00 90.44 542 TRP A N 1
ATOM 4353 C CA . TRP A 1 542 ? -5.650 -6.242 0.260 1.00 90.44 542 TRP A CA 1
ATOM 4354 C C . TRP A 1 542 ? -4.668 -7.156 1.011 1.00 90.44 542 TRP A C 1
ATOM 4356 O O . TRP A 1 542 ? -4.978 -8.318 1.282 1.00 90.44 542 TRP A O 1
ATOM 4366 N N . PHE A 1 543 ? -3.507 -6.614 1.398 1.00 84.75 543 PHE A N 1
ATOM 4367 C CA . PHE A 1 543 ? -2.337 -7.355 1.898 1.00 84.75 543 PHE A CA 1
ATOM 4368 C C . PHE A 1 543 ? -2.603 -8.320 3.058 1.00 84.75 543 PHE A C 1
ATOM 4370 O O . PHE A 1 543 ? -1.963 -9.365 3.137 1.00 84.75 543 PHE A O 1
ATOM 4377 N N . ASP A 1 544 ? -3.508 -7.963 3.974 1.00 76.81 544 ASP A N 1
ATOM 4378 C CA . ASP A 1 544 ? -3.854 -8.767 5.152 1.00 76.81 544 ASP A CA 1
ATOM 4379 C C . ASP A 1 544 ? -5.283 -9.345 5.099 1.00 76.81 544 ASP A C 1
ATOM 4381 O O . ASP A 1 544 ? -5.799 -9.844 6.108 1.00 76.81 544 ASP A O 1
ATOM 4385 N N . VAL A 1 545 ? -5.909 -9.282 3.915 1.00 82.00 545 VAL A N 1
ATOM 4386 C CA . VAL A 1 545 ? -7.265 -9.770 3.619 1.00 82.00 545 VAL A CA 1
ATOM 4387 C C . VAL A 1 545 ? -7.235 -10.946 2.643 1.00 82.00 545 VAL A C 1
ATOM 4389 O O . VAL A 1 545 ? -7.955 -11.921 2.861 1.00 82.00 545 VAL A O 1
ATOM 4392 N N . ALA A 1 546 ? -6.409 -10.873 1.598 1.00 85.69 546 ALA A N 1
ATOM 4393 C CA . ALA A 1 546 ? -6.265 -11.925 0.598 1.00 85.69 546 ALA A CA 1
ATOM 4394 C C . ALA A 1 546 ? -5.000 -12.756 0.840 1.00 85.69 546 ALA A C 1
ATOM 4396 O O . ALA A 1 546 ? -3.944 -12.223 1.178 1.00 85.69 546 ALA A O 1
ATOM 4397 N N . SER A 1 547 ? -5.108 -14.076 0.666 1.00 83.88 547 SER A N 1
ATOM 4398 C CA . SER A 1 547 ? -3.953 -14.972 0.761 1.00 83.88 547 SER A CA 1
ATOM 4399 C C . SER A 1 547 ? -3.191 -15.030 -0.561 1.00 83.88 547 SER A C 1
ATOM 4401 O O . SER A 1 547 ? -3.787 -14.883 -1.628 1.00 83.88 547 SER A O 1
ATOM 4403 N N . ASP A 1 548 ? -1.897 -15.338 -0.505 1.00 84.69 548 ASP A N 1
ATOM 4404 C CA . ASP A 1 548 ? -1.073 -15.471 -1.715 1.00 84.69 548 ASP A CA 1
ATOM 4405 C C . ASP A 1 548 ? -1.576 -16.580 -2.630 1.00 84.69 548 ASP A C 1
ATOM 4407 O O . ASP A 1 548 ? -1.600 -16.420 -3.846 1.00 84.69 548 ASP A O 1
ATOM 4411 N N . ALA A 1 549 ? -2.055 -17.678 -2.045 1.00 85.62 549 ALA A N 1
ATOM 4412 C CA . ALA A 1 549 ? -2.670 -18.761 -2.800 1.00 85.62 549 ALA A CA 1
ATOM 4413 C C . ALA A 1 549 ? -3.936 -18.296 -3.535 1.00 85.62 549 ALA A C 1
ATOM 4415 O O . ALA A 1 549 ? -4.163 -18.697 -4.672 1.00 85.62 549 ALA A O 1
ATOM 4416 N N . SER A 1 550 ? -4.747 -17.444 -2.907 1.00 89.00 550 SER A N 1
ATOM 4417 C CA . SER A 1 550 ? -5.963 -16.901 -3.518 1.00 89.00 550 SER A CA 1
ATOM 4418 C C . SER A 1 550 ? -5.635 -15.979 -4.681 1.00 89.00 550 SER A C 1
ATOM 4420 O O . SER A 1 550 ? -6.162 -16.174 -5.767 1.00 89.00 550 SER A O 1
ATOM 4422 N N . ILE A 1 551 ? -4.719 -15.032 -4.471 1.00 91.56 551 ILE A N 1
ATOM 4423 C CA . ILE A 1 551 ? -4.312 -14.082 -5.507 1.00 91.56 551 ILE A CA 1
ATOM 4424 C C . ILE A 1 551 ? -3.676 -14.806 -6.697 1.00 91.56 551 ILE A C 1
ATOM 4426 O O . ILE A 1 551 ? -4.019 -14.512 -7.834 1.00 91.56 551 ILE A O 1
ATOM 4430 N N . ASN A 1 552 ? -2.818 -15.800 -6.451 1.00 89.50 552 ASN A N 1
ATOM 4431 C CA . ASN A 1 552 ? -2.218 -16.590 -7.528 1.00 89.50 552 ASN A CA 1
ATOM 4432 C C . ASN A 1 552 ? -3.260 -17.411 -8.307 1.00 89.50 552 ASN A C 1
ATOM 4434 O O . ASN A 1 552 ? -3.135 -17.541 -9.517 1.00 89.50 552 ASN A O 1
ATOM 4438 N N . ASN A 1 553 ? -4.291 -17.950 -7.645 1.00 91.00 553 ASN A N 1
ATOM 4439 C CA . ASN A 1 553 ? -5.384 -18.633 -8.347 1.00 91.00 553 ASN A CA 1
ATOM 4440 C C . ASN A 1 553 ? -6.229 -17.652 -9.169 1.00 91.00 553 ASN A C 1
ATOM 4442 O O . ASN A 1 553 ? -6.678 -17.994 -10.258 1.00 91.00 553 ASN A O 1
ATOM 4446 N N . ASP A 1 554 ? -6.444 -16.442 -8.653 1.00 95.62 554 ASP A N 1
ATOM 4447 C CA . ASP A 1 554 ? -7.232 -15.417 -9.333 1.00 95.62 554 ASP A CA 1
ATOM 4448 C C . ASP A 1 554 ? -6.544 -14.913 -10.608 1.00 95.62 554 ASP A C 1
ATOM 4450 O O . ASP A 1 554 ? -7.242 -14.573 -11.556 1.00 95.62 554 ASP A O 1
ATOM 4454 N N . ILE A 1 555 ? -5.205 -14.943 -10.677 1.00 93.25 555 ILE A N 1
ATOM 4455 C CA . ILE A 1 555 ? -4.451 -14.695 -11.921 1.00 93.25 555 ILE A CA 1
ATOM 4456 C C . ILE A 1 555 ? -4.911 -15.665 -13.017 1.00 93.25 555 ILE A C 1
ATOM 4458 O O . ILE A 1 555 ? -5.311 -15.231 -14.092 1.00 93.25 555 ILE A O 1
ATOM 4462 N N . THR A 1 556 ? -4.957 -16.967 -12.722 1.00 93.06 556 THR A N 1
ATOM 4463 C CA . THR A 1 556 ? -5.421 -17.979 -13.685 1.00 93.06 556 THR A CA 1
ATOM 4464 C C . THR A 1 556 ? -6.895 -17.796 -14.052 1.00 93.06 556 THR A C 1
ATOM 4466 O O . THR A 1 556 ? -7.273 -17.975 -15.204 1.00 93.06 556 THR A O 1
ATOM 4469 N N . VAL A 1 557 ? -7.745 -17.391 -13.100 1.00 95.62 557 VAL A N 1
ATOM 4470 C CA . VAL A 1 557 ? -9.161 -17.096 -13.389 1.00 95.62 557 VAL A CA 1
ATOM 4471 C C . VAL A 1 557 ? -9.304 -15.942 -14.382 1.00 95.62 557 VAL A C 1
ATOM 4473 O O . VAL A 1 557 ? -10.181 -16.008 -15.241 1.00 95.62 557 VAL A O 1
ATOM 4476 N N . LEU A 1 558 ? -8.460 -14.910 -14.280 1.00 95.12 558 LEU A N 1
ATOM 4477 C CA . LEU A 1 558 ? -8.452 -13.778 -15.211 1.00 95.12 558 LEU A CA 1
ATOM 4478 C C . LEU A 1 558 ? -7.985 -14.188 -16.610 1.00 95.12 558 LEU A C 1
ATOM 4480 O O . LEU A 1 558 ? -8.529 -13.702 -17.596 1.00 95.12 558 LEU A O 1
ATOM 4484 N N . GLU A 1 559 ? -7.023 -15.104 -16.709 1.00 91.56 559 GLU A N 1
ATOM 4485 C CA . GLU A 1 559 ? -6.591 -15.674 -17.990 1.00 91.56 559 GLU A CA 1
ATOM 4486 C C . GLU A 1 559 ? -7.707 -16.502 -18.649 1.00 91.56 559 GLU A C 1
ATOM 4488 O O . GLU A 1 559 ? -7.967 -16.346 -19.842 1.00 91.56 559 GLU A O 1
ATOM 4493 N N . ASP A 1 560 ? -8.401 -17.337 -17.868 1.00 92.81 560 ASP A N 1
ATOM 4494 C CA . ASP A 1 560 ? -9.480 -18.206 -18.352 1.00 92.81 560 ASP A CA 1
ATOM 4495 C C . ASP A 1 560 ? -10.770 -17.432 -18.689 1.00 92.81 560 ASP A C 1
ATOM 4497 O O . ASP A 1 560 ? -11.503 -17.807 -19.607 1.00 92.81 560 ASP A O 1
ATOM 4501 N N . ASN A 1 561 ? -11.065 -16.366 -17.938 1.00 93.81 561 ASN A N 1
ATOM 4502 C CA . ASN A 1 561 ? -12.277 -15.552 -18.058 1.00 93.81 561 ASN A CA 1
ATOM 4503 C C . ASN A 1 561 ? -11.900 -14.059 -18.142 1.00 93.81 561 ASN A C 1
ATOM 4505 O O . ASN A 1 561 ? -12.051 -13.327 -17.158 1.00 93.81 561 ASN A O 1
ATOM 4509 N N . PRO A 1 562 ? -11.403 -13.593 -19.302 1.00 92.75 562 PRO A N 1
ATOM 4510 C CA . PRO A 1 562 ? -10.924 -12.225 -19.464 1.00 92.75 562 PRO A CA 1
ATOM 4511 C C . PRO A 1 562 ? -12.052 -11.202 -19.248 1.00 92.75 562 PRO A C 1
ATOM 4513 O O . PRO A 1 562 ? -13.072 -11.286 -19.938 1.00 92.75 562 PRO A O 1
ATOM 4516 N N . PRO A 1 563 ? -11.892 -10.213 -18.350 1.00 95.69 563 PRO A N 1
ATOM 4517 C CA . PRO A 1 563 ? -12.886 -9.159 -18.153 1.00 95.69 563 PRO A CA 1
ATOM 4518 C C . PRO A 1 563 ? -12.916 -8.182 -19.336 1.00 95.69 563 PRO A C 1
ATOM 4520 O O . PRO A 1 563 ? -11.880 -7.909 -19.930 1.00 95.69 563 PRO A O 1
ATOM 4523 N N . SER A 1 564 ? -14.065 -7.593 -19.656 1.00 95.12 564 SER A N 1
ATOM 4524 C CA . SER A 1 564 ? -14.171 -6.543 -20.680 1.00 95.12 564 SER A CA 1
ATOM 4525 C C . SER A 1 564 ? -13.548 -5.221 -20.222 1.00 95.12 564 SER A C 1
ATOM 4527 O O . SER A 1 564 ? -13.037 -4.466 -21.043 1.00 95.12 564 SER A O 1
ATOM 4529 N N . VAL A 1 565 ? -13.549 -4.941 -18.913 1.00 96.44 565 VAL A N 1
ATOM 4530 C CA . VAL A 1 565 ? -12.954 -3.726 -18.331 1.00 96.44 565 VAL A CA 1
ATOM 4531 C C . VAL A 1 565 ? -12.131 -4.080 -17.094 1.00 96.44 565 VAL A C 1
ATOM 4533 O O . VAL A 1 565 ? -12.592 -4.826 -16.229 1.00 96.44 565 VAL A O 1
ATOM 4536 N N . ILE A 1 566 ? -10.929 -3.515 -16.983 1.00 97.69 566 ILE A N 1
ATOM 4537 C CA . ILE A 1 566 ? -10.046 -3.629 -15.817 1.00 97.69 566 ILE A CA 1
ATOM 4538 C C . ILE A 1 566 ? -9.862 -2.239 -15.201 1.00 97.69 566 ILE A C 1
ATOM 4540 O O . ILE A 1 566 ? -9.421 -1.304 -15.864 1.00 97.69 566 ILE A O 1
ATOM 4544 N N . ILE A 1 567 ? -10.185 -2.108 -13.915 1.00 98.00 567 ILE A N 1
ATOM 4545 C CA . ILE A 1 567 ? -10.086 -0.870 -13.135 1.00 98.00 567 ILE A CA 1
ATOM 4546 C C . ILE A 1 567 ? -9.034 -1.077 -12.045 1.00 98.00 567 ILE A C 1
ATOM 4548 O O . ILE A 1 567 ? -9.225 -1.877 -11.122 1.00 98.00 567 ILE A O 1
ATOM 4552 N N . ILE A 1 568 ? -7.935 -0.335 -12.133 1.00 96.31 568 ILE A N 1
ATOM 4553 C CA . ILE A 1 568 ? -6.816 -0.398 -11.192 1.00 96.31 568 ILE A CA 1
ATOM 4554 C C . ILE A 1 568 ? -6.788 0.896 -10.385 1.00 96.31 568 ILE A C 1
ATOM 4556 O O . ILE A 1 568 ? -6.562 1.967 -10.936 1.00 96.31 568 ILE A O 1
ATOM 4560 N N . TYR A 1 569 ? -6.974 0.794 -9.070 1.00 95.50 569 TYR A N 1
ATOM 4561 C CA . TYR A 1 569 ? -6.626 1.866 -8.142 1.00 95.50 569 TYR A CA 1
ATOM 4562 C C . TYR A 1 569 ? -5.133 1.793 -7.807 1.00 95.50 569 TYR A C 1
ATOM 4564 O O . TYR A 1 569 ? -4.647 0.779 -7.287 1.00 95.50 569 TYR A O 1
ATOM 4572 N N . GLU A 1 570 ? -4.410 2.876 -8.078 1.00 88.62 570 GLU A N 1
ATOM 4573 C CA . GLU A 1 570 ? -2.982 2.998 -7.807 1.00 88.62 570 GLU A CA 1
ATOM 4574 C C . GLU A 1 570 ? -2.731 3.138 -6.305 1.00 88.62 570 GLU A C 1
ATOM 4576 O O . GLU A 1 570 ? -2.755 4.212 -5.713 1.00 88.62 570 GLU A O 1
ATOM 4581 N N . THR A 1 571 ? -2.496 1.997 -5.663 1.00 88.56 571 THR A N 1
ATOM 4582 C CA . THR A 1 571 ? -2.145 1.958 -4.243 1.00 88.56 571 THR A CA 1
ATOM 4583 C C . THR A 1 571 ? -0.745 2.532 -4.033 1.00 88.56 571 THR A C 1
ATOM 4585 O O . THR A 1 571 ? 0.190 2.127 -4.720 1.00 88.56 571 THR A O 1
ATOM 4588 N N . SER A 1 572 ? -0.593 3.432 -3.055 1.00 82.38 572 SER A N 1
ATOM 4589 C CA . SER A 1 572 ? 0.694 4.072 -2.749 1.00 82.38 572 SER A CA 1
ATOM 4590 C C . SER A 1 572 ? 1.820 3.066 -2.465 1.00 82.38 572 SER A C 1
ATOM 4592 O O . SER A 1 572 ? 1.619 2.076 -1.754 1.00 82.38 572 SER A O 1
ATOM 4594 N N . GLU A 1 573 ? 3.037 3.363 -2.930 1.00 80.75 573 GLU A N 1
ATOM 4595 C CA . GLU A 1 573 ? 4.231 2.552 -2.632 1.00 80.75 573 GLU A CA 1
ATOM 4596 C C . GLU A 1 573 ? 4.517 2.468 -1.131 1.00 80.75 573 GLU A C 1
ATOM 4598 O O . GLU A 1 573 ? 4.909 1.419 -0.620 1.00 80.75 573 GLU A O 1
ATOM 4603 N N . TYR A 1 574 ? 4.199 3.530 -0.383 1.00 78.38 574 TYR A N 1
ATOM 4604 C CA . TYR A 1 574 ? 4.224 3.506 1.078 1.00 78.38 574 TYR A CA 1
ATOM 4605 C C . TYR A 1 574 ? 3.406 2.340 1.651 1.00 78.38 574 TYR A C 1
ATOM 4607 O O . TYR A 1 574 ? 3.864 1.663 2.576 1.00 78.38 574 TYR A O 1
ATOM 4615 N N . ALA A 1 575 ? 2.206 2.085 1.122 1.00 85.00 575 ALA A N 1
ATOM 4616 C CA . ALA A 1 575 ? 1.356 1.004 1.601 1.00 85.00 575 ALA A CA 1
ATOM 4617 C C . ALA A 1 575 ? 1.949 -0.368 1.277 1.00 85.00 575 ALA A C 1
ATOM 4619 O O . ALA A 1 575 ? 1.986 -1.217 2.172 1.00 85.00 575 ALA A O 1
ATOM 4620 N N . TYR A 1 576 ? 2.447 -0.574 0.055 1.00 81.81 576 TYR A N 1
ATOM 4621 C CA . TYR A 1 576 ? 3.115 -1.819 -0.314 1.00 81.81 576 TYR A CA 1
ATOM 4622 C C . TYR A 1 576 ? 4.340 -2.081 0.569 1.00 81.81 576 TYR A C 1
ATOM 4624 O O . TYR A 1 576 ? 4.368 -3.080 1.289 1.00 81.81 576 TYR A O 1
ATOM 4632 N N . ASN A 1 577 ? 5.289 -1.142 0.603 1.00 79.62 577 ASN A N 1
ATOM 4633 C CA . ASN A 1 577 ? 6.545 -1.274 1.342 1.00 79.62 577 ASN A CA 1
ATOM 4634 C C . ASN A 1 577 ? 6.300 -1.485 2.839 1.00 79.62 577 ASN A C 1
ATOM 4636 O O . ASN A 1 577 ? 6.914 -2.351 3.461 1.00 79.62 577 ASN A O 1
ATOM 4640 N N . SER A 1 578 ? 5.343 -0.754 3.421 1.00 79.69 578 SER A N 1
ATOM 4641 C CA . SER A 1 578 ? 4.989 -0.922 4.832 1.00 79.69 578 SER A CA 1
ATOM 4642 C C . SER A 1 578 ? 4.451 -2.322 5.126 1.00 79.69 578 SER A C 1
ATOM 4644 O O . SER A 1 578 ? 4.860 -2.934 6.110 1.00 79.69 578 SER A O 1
ATOM 4646 N N . HIS A 1 579 ? 3.547 -2.860 4.302 1.00 82.06 579 HIS A N 1
ATOM 4647 C CA . HIS A 1 579 ? 2.975 -4.189 4.545 1.00 82.06 579 HIS A CA 1
ATOM 4648 C C . HIS A 1 579 ? 3.967 -5.317 4.241 1.00 82.06 579 HIS A C 1
ATOM 4650 O O . HIS A 1 579 ? 4.008 -6.304 4.977 1.00 82.06 579 HIS A O 1
ATOM 4656 N N . GLU A 1 580 ? 4.781 -5.179 3.196 1.00 81.75 580 GLU A N 1
ATOM 4657 C CA . GLU A 1 580 ? 5.845 -6.125 2.844 1.00 81.75 580 GLU A CA 1
ATOM 4658 C C . GLU A 1 580 ? 6.904 -6.176 3.949 1.00 81.75 580 GLU A C 1
ATOM 4660 O O . GLU A 1 580 ? 7.273 -7.257 4.412 1.00 81.75 580 GLU A O 1
ATOM 4665 N N . HIS A 1 581 ? 7.296 -5.027 4.500 1.00 77.69 581 HIS A N 1
ATOM 4666 C CA . HIS A 1 581 ? 8.189 -4.985 5.652 1.00 77.69 581 HIS A CA 1
ATOM 4667 C C . HIS A 1 581 ? 7.547 -5.588 6.916 1.00 77.69 581 HIS A C 1
ATOM 4669 O O . HIS A 1 581 ? 8.122 -6.489 7.530 1.00 77.69 581 HIS A O 1
ATOM 4675 N N . LEU A 1 582 ? 6.332 -5.152 7.282 1.00 72.19 582 LEU A N 1
ATOM 4676 C CA . LEU A 1 582 ? 5.661 -5.551 8.528 1.00 72.19 582 LEU A CA 1
ATOM 4677 C C . LEU A 1 582 ? 5.282 -7.035 8.582 1.00 72.19 582 LEU A C 1
ATOM 4679 O O . LEU A 1 582 ? 5.364 -7.645 9.650 1.00 72.19 582 LEU A O 1
ATOM 4683 N N . PHE A 1 583 ? 4.819 -7.604 7.467 1.00 72.50 583 PHE A N 1
ATOM 4684 C CA . PHE A 1 583 ? 4.251 -8.954 7.441 1.00 72.50 583 PHE A CA 1
ATOM 4685 C C . PHE A 1 583 ? 5.127 -9.980 6.723 1.00 72.50 583 PHE A C 1
ATOM 4687 O O . PHE A 1 583 ? 4.925 -11.178 6.932 1.00 72.50 583 PHE A O 1
ATOM 4694 N N . ARG A 1 584 ? 6.098 -9.538 5.912 1.00 73.12 584 ARG A N 1
ATOM 4695 C CA . ARG A 1 584 ? 6.917 -10.420 5.067 1.00 73.12 584 ARG A CA 1
ATOM 4696 C C . ARG A 1 584 ? 8.425 -10.209 5.182 1.00 73.12 584 ARG A C 1
ATOM 4698 O O . ARG A 1 584 ? 9.170 -10.892 4.492 1.00 73.12 584 ARG A O 1
ATOM 4705 N N . GLY A 1 585 ? 8.892 -9.296 6.035 1.00 68.50 585 GLY A N 1
ATOM 4706 C CA . GLY A 1 585 ? 10.325 -9.021 6.171 1.00 68.50 585 GLY A CA 1
ATOM 4707 C C . GLY A 1 585 ? 10.957 -8.392 4.925 1.00 68.50 585 GLY A C 1
ATOM 4708 O O . GLY A 1 585 ? 12.160 -8.526 4.744 1.00 68.50 585 GLY A O 1
ATOM 4709 N N . GLY A 1 586 ? 10.161 -7.715 4.090 1.00 68.56 586 GLY A N 1
ATOM 4710 C CA . GLY A 1 586 ? 10.605 -7.053 2.856 1.00 68.56 586 GLY A CA 1
ATOM 4711 C C . GLY A 1 586 ? 10.320 -7.833 1.568 1.00 68.56 586 GLY A C 1
ATOM 4712 O O . GLY A 1 586 ? 10.483 -7.282 0.488 1.00 68.56 586 GLY A O 1
ATOM 4713 N N . GLU A 1 587 ? 9.854 -9.081 1.656 1.00 72.75 587 GLU A N 1
ATOM 4714 C CA . GLU A 1 587 ? 9.509 -9.879 0.472 1.00 72.75 587 GLU A CA 1
ATOM 4715 C C . GLU A 1 587 ? 8.265 -9.351 -0.264 1.00 72.75 587 GLU A C 1
ATOM 4717 O O . GLU A 1 587 ? 7.287 -8.915 0.355 1.00 72.75 587 GLU A O 1
ATOM 4722 N N . ILE A 1 588 ? 8.271 -9.483 -1.596 1.00 78.06 588 ILE A N 1
ATOM 4723 C CA . ILE A 1 588 ? 7.209 -8.997 -2.489 1.00 78.06 588 ILE A CA 1
ATOM 4724 C C . ILE A 1 588 ? 5.866 -9.681 -2.197 1.00 78.06 588 ILE A C 1
ATOM 4726 O O . ILE A 1 588 ? 5.734 -10.910 -2.213 1.00 78.06 588 ILE A O 1
ATOM 4730 N N . SER A 1 589 ? 4.827 -8.866 -2.022 1.00 83.06 589 SER A N 1
ATOM 4731 C CA . SER A 1 589 ? 3.455 -9.304 -1.783 1.00 83.06 589 SER A CA 1
ATOM 4732 C C . SER A 1 589 ? 2.772 -9.885 -3.020 1.00 83.06 589 SER A C 1
ATOM 4734 O O . SER A 1 589 ? 3.003 -9.435 -4.141 1.00 83.06 589 SER A O 1
ATOM 4736 N N . ALA A 1 590 ? 1.849 -10.841 -2.840 1.00 86.31 590 ALA A N 1
ATOM 4737 C CA . ALA A 1 590 ? 1.028 -11.311 -3.959 1.00 86.31 590 ALA A CA 1
ATOM 4738 C C . ALA A 1 590 ? 0.147 -10.197 -4.543 1.00 86.31 590 ALA A C 1
ATOM 4740 O O . ALA A 1 590 ? -0.037 -10.151 -5.753 1.00 86.31 590 ALA A O 1
ATOM 4741 N N . THR A 1 591 ? -0.321 -9.245 -3.728 1.00 90.25 591 THR A N 1
ATOM 4742 C CA . THR A 1 591 ? -0.992 -8.035 -4.228 1.00 90.25 591 THR A CA 1
ATOM 4743 C C . THR A 1 591 ? -0.081 -7.254 -5.184 1.00 90.25 591 THR A C 1
ATOM 4745 O O . THR A 1 591 ? -0.524 -6.880 -6.264 1.00 90.25 591 THR A O 1
ATOM 4748 N N . ARG A 1 592 ? 1.207 -7.051 -4.863 1.00 88.00 592 ARG A N 1
ATOM 4749 C CA . ARG A 1 592 ? 2.153 -6.389 -5.784 1.00 88.00 592 ARG A CA 1
ATOM 4750 C C . ARG A 1 592 ? 2.366 -7.208 -7.059 1.00 88.00 592 ARG A C 1
ATOM 4752 O O . ARG A 1 592 ? 2.384 -6.640 -8.147 1.00 88.00 592 ARG A O 1
ATOM 4759 N N . LYS A 1 593 ? 2.457 -8.538 -6.946 1.00 84.31 593 LYS A N 1
ATOM 4760 C CA . LYS A 1 593 ? 2.542 -9.444 -8.108 1.00 84.31 593 LYS A CA 1
ATOM 4761 C C . LYS A 1 593 ? 1.310 -9.343 -9.006 1.00 84.31 593 LYS A C 1
ATOM 4763 O O . LYS A 1 593 ? 1.474 -9.265 -10.214 1.00 84.31 593 LYS A O 1
ATOM 4768 N N . MET A 1 594 ? 0.110 -9.267 -8.431 1.00 90.56 594 MET A N 1
ATOM 4769 C CA . MET A 1 594 ? -1.128 -9.061 -9.184 1.00 90.56 594 MET A CA 1
ATOM 4770 C C . MET A 1 594 ? -1.137 -7.704 -9.897 1.00 90.56 594 MET A C 1
ATOM 4772 O O . MET A 1 594 ? -1.500 -7.663 -11.062 1.00 90.56 594 MET A O 1
ATOM 4776 N N . LYS A 1 595 ? -0.668 -6.610 -9.268 1.00 90.25 595 LYS A N 1
ATOM 4777 C CA . LYS A 1 595 ? -0.520 -5.311 -9.964 1.00 90.25 595 LYS A CA 1
ATOM 4778 C C . LYS A 1 595 ? 0.365 -5.458 -11.207 1.00 90.25 595 LYS A C 1
ATOM 4780 O O . LYS A 1 595 ? -0.043 -5.060 -12.292 1.00 90.25 595 LYS A O 1
ATOM 4785 N N . ARG A 1 596 ? 1.550 -6.061 -11.049 1.00 84.00 596 ARG A N 1
ATOM 4786 C CA . ARG A 1 596 ? 2.494 -6.298 -12.158 1.00 84.00 596 ARG A CA 1
ATOM 4787 C C . ARG A 1 596 ? 1.880 -7.176 -13.248 1.00 84.00 596 ARG A C 1
ATOM 4789 O O . ARG A 1 596 ? 1.981 -6.832 -14.417 1.00 84.00 596 ARG A O 1
ATOM 4796 N N . PHE A 1 597 ? 1.201 -8.255 -12.856 1.00 87.75 597 PHE A N 1
ATOM 4797 C CA . PHE A 1 597 ? 0.470 -9.119 -13.779 1.00 87.75 597 PHE A CA 1
ATOM 4798 C C . PHE A 1 597 ? -0.591 -8.341 -14.554 1.00 87.75 597 PHE A C 1
ATOM 4800 O O . PHE A 1 597 ? -0.616 -8.453 -15.764 1.00 87.75 597 PHE A O 1
ATOM 4807 N N . LEU A 1 598 ? -1.434 -7.534 -13.905 1.00 87.25 598 LEU A N 1
ATOM 4808 C CA . LEU A 1 598 ? -2.497 -6.800 -14.596 1.00 87.25 598 LEU A CA 1
ATOM 4809 C C . LEU A 1 598 ? -1.941 -5.816 -15.626 1.00 87.25 598 LEU A C 1
ATOM 4811 O O . LEU A 1 598 ? -2.489 -5.739 -16.718 1.00 87.25 598 LEU A O 1
ATOM 4815 N N . LEU A 1 599 ? -0.861 -5.100 -15.296 1.00 83.56 599 LEU A N 1
ATOM 4816 C CA . LEU A 1 599 ? -0.208 -4.158 -16.213 1.00 83.56 599 LEU A CA 1
ATOM 4817 C C . LEU A 1 599 ? 0.421 -4.867 -17.427 1.00 83.56 599 LEU A C 1
ATOM 4819 O O . LEU A 1 599 ? 0.350 -4.358 -18.541 1.00 83.56 599 LEU A O 1
ATOM 4823 N N . ASP A 1 600 ? 0.979 -6.061 -17.229 1.00 76.25 600 ASP A N 1
ATOM 4824 C CA . ASP A 1 600 ? 1.469 -6.921 -18.315 1.00 76.25 600 ASP A CA 1
ATOM 4825 C C . ASP A 1 600 ? 0.323 -7.576 -19.110 1.00 76.25 600 ASP A C 1
ATOM 4827 O O . ASP A 1 600 ? 0.379 -7.750 -20.325 1.00 76.25 600 ASP A O 1
ATOM 4831 N N . TYR A 1 601 ? -0.760 -7.928 -18.423 1.00 81.38 601 TYR A N 1
ATOM 4832 C CA . TYR A 1 601 ? -1.911 -8.603 -19.000 1.00 81.38 601 TYR A CA 1
ATOM 4833 C C . TYR A 1 601 ? -2.665 -7.681 -19.956 1.00 81.38 601 TYR A C 1
ATOM 4835 O O . TYR A 1 601 ? -2.993 -8.103 -21.065 1.00 81.38 601 TYR A O 1
ATOM 4843 N N . VAL A 1 602 ? -2.899 -6.422 -19.565 1.00 82.94 602 VAL A N 1
ATOM 4844 C CA . VAL A 1 602 ? -3.583 -5.442 -20.422 1.00 82.94 602 VAL A CA 1
ATOM 4845 C C . VAL A 1 602 ? -2.795 -5.163 -21.702 1.00 82.94 602 VAL A C 1
ATOM 4847 O O . VAL A 1 602 ? -3.384 -5.155 -22.781 1.00 82.94 602 VAL A O 1
ATOM 4850 N N . SER A 1 603 ? -1.466 -5.045 -21.620 1.00 74.19 603 SER A N 1
ATOM 4851 C CA . SER A 1 603 ? -0.625 -4.760 -22.791 1.00 74.19 603 SER A CA 1
ATOM 4852 C C . SER A 1 603 ? -0.562 -5.925 -23.786 1.00 74.19 603 SER A C 1
ATOM 4854 O O . SER A 1 603 ? -0.423 -5.705 -24.987 1.00 74.19 603 SER A O 1
ATOM 4856 N N . LYS A 1 604 ? -0.709 -7.171 -23.316 1.00 76.94 604 LYS A N 1
ATOM 4857 C CA . LYS A 1 604 ? -0.604 -8.378 -24.155 1.00 76.94 604 LYS A CA 1
ATOM 4858 C C . LYS A 1 604 ? -1.930 -8.901 -24.703 1.00 76.94 604 LYS A C 1
ATOM 4860 O O . LYS A 1 604 ? -1.915 -9.690 -25.645 1.00 76.94 604 LYS A O 1
ATOM 4865 N N . ASN A 1 605 ? -3.067 -8.510 -24.125 1.00 79.69 605 ASN A N 1
ATOM 4866 C CA . ASN A 1 605 ? -4.358 -9.164 -24.387 1.00 79.69 605 ASN A CA 1
ATOM 4867 C C . ASN A 1 605 ? -5.418 -8.246 -25.018 1.00 79.69 605 ASN A C 1
ATOM 4869 O O . ASN A 1 605 ? -6.615 -8.503 -24.867 1.00 79.69 605 ASN A O 1
ATOM 4873 N N . GLY A 1 606 ? -4.984 -7.212 -25.749 1.00 80.31 606 GLY A N 1
ATOM 4874 C CA . GLY A 1 606 ? -5.879 -6.339 -26.518 1.00 80.31 606 GLY A CA 1
ATOM 4875 C C . GLY A 1 606 ? -6.711 -5.409 -25.639 1.00 80.31 606 GLY A C 1
ATOM 4876 O O . GLY A 1 606 ? -7.904 -5.240 -25.876 1.00 80.31 606 GLY A O 1
ATOM 4877 N N . TYR A 1 607 ? -6.105 -4.860 -24.585 1.00 86.06 607 TYR A N 1
ATOM 4878 C CA . TYR A 1 607 ? -6.720 -3.804 -23.792 1.00 86.06 607 TYR A CA 1
ATOM 4879 C C . TYR A 1 607 ? -6.068 -2.467 -24.109 1.00 86.06 607 TYR A C 1
ATOM 4881 O O . TYR A 1 607 ? -4.845 -2.356 -24.171 1.00 86.06 607 TYR A O 1
ATOM 4889 N N . GLU A 1 608 ? -6.887 -1.432 -24.216 1.00 83.75 608 GLU A N 1
ATOM 4890 C CA . GLU A 1 608 ? -6.428 -0.056 -24.338 1.00 83.75 608 GLU A CA 1
ATOM 4891 C C . GLU A 1 608 ? -6.672 0.700 -23.039 1.00 83.75 608 GLU A C 1
ATOM 4893 O O . GLU A 1 608 ? -7.676 0.491 -22.350 1.00 83.75 608 GLU A O 1
ATOM 4898 N N . LEU A 1 609 ? -5.752 1.605 -22.699 1.00 87.25 609 LEU A N 1
ATOM 4899 C CA . LEU A 1 609 ? -5.974 2.560 -21.622 1.00 87.25 609 LEU A CA 1
ATOM 4900 C C . LEU A 1 609 ? -7.035 3.562 -22.089 1.00 87.25 609 LEU A C 1
ATOM 4902 O O . LEU A 1 609 ? -6.757 4.411 -22.931 1.00 87.25 609 LEU A O 1
ATOM 4906 N N . TYR A 1 610 ? -8.239 3.482 -21.523 1.00 82.94 610 TYR A N 1
ATOM 4907 C CA . TYR A 1 610 ? -9.289 4.464 -21.782 1.00 82.94 610 TYR A CA 1
ATOM 4908 C C . TYR A 1 610 ? -8.901 5.818 -21.194 1.00 82.94 610 TYR A C 1
ATOM 4910 O O . TYR A 1 610 ? -8.941 6.847 -21.870 1.00 82.94 610 TYR A O 1
ATOM 4918 N N . LYS A 1 611 ? -8.551 5.818 -19.902 1.00 82.00 611 LYS A N 1
ATOM 4919 C CA . LYS A 1 611 ? -8.220 7.041 -19.180 1.00 82.00 611 LYS A CA 1
ATOM 4920 C C . LYS A 1 611 ? -7.459 6.764 -17.891 1.00 82.00 611 LYS A C 1
ATOM 4922 O O . LYS A 1 611 ? -7.729 5.796 -17.178 1.00 82.00 611 LYS A O 1
ATOM 4927 N N . GLU A 1 612 ? -6.561 7.687 -17.580 1.00 89.38 612 GLU A N 1
ATOM 4928 C CA . GLU A 1 612 ? -6.044 7.905 -16.237 1.00 89.38 612 GLU A CA 1
ATOM 4929 C C . GLU A 1 612 ? -6.911 8.958 -15.534 1.00 89.38 612 GLU A C 1
ATOM 4931 O O . GLU A 1 612 ? -7.016 10.098 -15.996 1.00 89.38 612 GLU A O 1
ATOM 4936 N N . ILE A 1 613 ? -7.568 8.571 -14.441 1.00 87.88 613 ILE A N 1
ATOM 4937 C CA . ILE A 1 613 ? -8.486 9.441 -13.703 1.00 87.88 613 ILE A CA 1
ATOM 4938 C C . ILE A 1 613 ? -7.894 9.726 -12.326 1.00 87.88 613 ILE A C 1
ATOM 4940 O O . ILE A 1 613 ? -7.728 8.817 -11.513 1.00 87.88 613 ILE A O 1
ATOM 4944 N N . ASN A 1 614 ? -7.612 10.998 -12.060 1.00 85.56 614 ASN A N 1
ATOM 4945 C CA . ASN A 1 614 ? -7.072 11.463 -10.786 1.00 85.56 614 ASN A CA 1
ATOM 4946 C C . ASN A 1 614 ? -8.190 12.118 -9.967 1.00 85.56 614 ASN A C 1
ATOM 4948 O O . ASN A 1 614 ? -8.821 13.069 -10.426 1.00 85.56 614 ASN A O 1
ATOM 4952 N N . GLU A 1 615 ? -8.444 11.612 -8.758 1.00 83.38 615 GLU A N 1
ATOM 4953 C CA . GLU A 1 615 ? -9.330 12.279 -7.794 1.00 83.38 615 GLU A CA 1
ATOM 4954 C C . GLU A 1 615 ? -8.598 13.439 -7.114 1.00 83.38 615 GLU A C 1
ATOM 4956 O O . GLU A 1 615 ? -9.145 14.528 -6.954 1.00 83.38 615 GLU A O 1
ATOM 4961 N N . ASN A 1 616 ? -7.342 13.199 -6.746 1.00 81.94 616 ASN A N 1
ATOM 4962 C CA . ASN A 1 616 ? -6.413 14.154 -6.156 1.00 81.94 616 ASN A CA 1
ATOM 4963 C C . ASN A 1 616 ? -4.970 13.673 -6.415 1.00 81.94 616 ASN A C 1
ATOM 4965 O O . ASN A 1 616 ? -4.770 12.648 -7.065 1.00 81.94 616 ASN A O 1
ATOM 4969 N N . ASP A 1 617 ? -3.971 14.362 -5.858 1.00 70.25 617 ASP A N 1
ATOM 4970 C CA . ASP A 1 617 ? -2.545 14.049 -6.056 1.00 70.25 617 ASP A CA 1
ATOM 4971 C C . ASP A 1 617 ? -2.097 12.653 -5.568 1.00 70.25 617 ASP A C 1
ATOM 4973 O O . ASP A 1 617 ? -0.981 12.218 -5.830 1.00 70.25 617 ASP A O 1
ATOM 4977 N N . LYS A 1 618 ? -2.937 11.941 -4.819 1.00 72.50 618 LYS A N 1
ATOM 4978 C CA . LYS A 1 618 ? -2.642 10.641 -4.195 1.00 72.50 618 LYS A CA 1
ATOM 4979 C C . LYS A 1 618 ? -3.537 9.512 -4.685 1.00 72.50 618 LYS A C 1
ATOM 4981 O O . LYS A 1 618 ? -3.174 8.350 -4.526 1.00 72.50 618 LYS A O 1
ATOM 4986 N N . ASP A 1 619 ? -4.711 9.840 -5.213 1.00 84.19 619 ASP A N 1
ATOM 4987 C CA . ASP A 1 619 ? -5.763 8.887 -5.549 1.00 84.19 619 ASP A CA 1
ATOM 4988 C C . ASP A 1 619 ? -5.963 8.837 -7.071 1.00 84.19 619 ASP A C 1
ATOM 4990 O O . ASP A 1 619 ? -6.661 9.674 -7.648 1.00 84.19 619 ASP A O 1
ATOM 4994 N N . LYS A 1 620 ? -5.348 7.831 -7.707 1.00 88.62 620 LYS A N 1
ATOM 4995 C CA . LYS A 1 620 ? -5.302 7.645 -9.164 1.00 88.62 620 LYS A CA 1
ATOM 4996 C C . LYS A 1 620 ? -5.906 6.310 -9.597 1.00 88.62 620 LYS A C 1
ATOM 4998 O O . LYS A 1 620 ? -5.735 5.282 -8.935 1.00 88.62 620 LYS A O 1
ATOM 5003 N N . PHE A 1 621 ? -6.598 6.330 -10.733 1.00 93.06 621 PHE A N 1
ATOM 5004 C CA . PHE A 1 621 ? -7.242 5.174 -11.347 1.00 93.06 621 PHE A CA 1
ATOM 5005 C C . PHE A 1 621 ? -6.766 4.991 -12.785 1.00 93.06 621 PHE A C 1
ATOM 5007 O O . PHE A 1 621 ? -6.809 5.928 -13.579 1.00 93.06 621 PHE A O 1
ATOM 5014 N N . LEU A 1 622 ? -6.376 3.767 -13.128 1.00 91.50 622 LEU A N 1
ATOM 5015 C CA . LEU A 1 622 ? -6.122 3.344 -14.501 1.00 91.50 622 LEU A CA 1
ATOM 5016 C C . LEU A 1 622 ? -7.296 2.486 -14.958 1.00 91.50 622 LEU A C 1
ATOM 5018 O O . LEU A 1 622 ? -7.626 1.484 -14.314 1.00 91.50 622 LEU A O 1
ATOM 5022 N N . VAL A 1 623 ? -7.938 2.892 -16.049 1.00 93.31 623 VAL A N 1
ATOM 5023 C CA . VAL A 1 623 ? -9.121 2.210 -16.570 1.00 93.31 623 VAL A CA 1
ATOM 5024 C C . VAL A 1 623 ? -8.821 1.684 -17.961 1.00 93.31 623 VAL A C 1
ATOM 5026 O O . VAL A 1 623 ? -8.613 2.459 -18.892 1.00 93.31 623 VAL A O 1
ATOM 5029 N N . TYR A 1 624 ? -8.801 0.362 -18.089 1.00 91.44 624 TYR A N 1
ATOM 5030 C CA . TYR A 1 624 ? -8.535 -0.344 -19.333 1.00 91.44 624 TYR A CA 1
ATOM 5031 C C . TYR A 1 624 ? -9.803 -1.015 -19.837 1.00 91.44 624 TYR A C 1
ATOM 5033 O O . TYR A 1 624 ? -10.542 -1.605 -19.048 1.00 91.44 624 TYR A O 1
ATOM 5041 N N . TYR A 1 625 ? -10.031 -0.974 -21.142 1.00 90.44 625 TYR A N 1
ATOM 5042 C CA . TYR A 1 625 ? -11.152 -1.645 -21.794 1.00 90.44 625 TYR A CA 1
ATOM 5043 C C . TYR A 1 625 ? -10.632 -2.520 -22.930 1.00 90.44 625 TYR A C 1
ATOM 5045 O O . TYR A 1 625 ? -9.611 -2.214 -23.546 1.00 90.44 625 TYR A O 1
ATOM 5053 N N . LYS A 1 626 ? -11.292 -3.653 -23.149 1.00 88.50 626 LYS A N 1
ATOM 5054 C CA . LYS A 1 626 ? -10.902 -4.627 -24.162 1.00 88.50 626 LYS A CA 1
ATOM 5055 C C . LYS A 1 626 ? -11.430 -4.195 -25.526 1.00 88.50 626 LYS A C 1
ATOM 5057 O O . LYS A 1 626 ? -12.630 -3.965 -25.655 1.00 88.50 626 LYS A O 1
ATOM 5062 N N . THR A 1 627 ? -10.563 -4.112 -26.530 1.00 80.69 627 THR A N 1
ATOM 5063 C CA . THR A 1 627 ? -10.954 -3.753 -27.897 1.00 80.69 627 THR A CA 1
ATOM 5064 C C . THR A 1 627 ? -11.126 -4.996 -28.773 1.00 80.69 627 THR A C 1
ATOM 5066 O O . THR A 1 627 ? -10.369 -5.963 -28.678 1.00 80.69 627 THR A O 1
ATOM 5069 N N . ASP A 1 628 ? -12.155 -4.983 -29.628 1.00 64.75 628 ASP A N 1
ATOM 5070 C CA . ASP A 1 62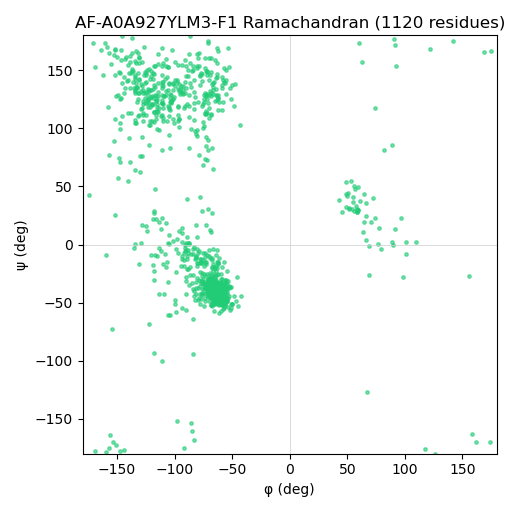8 ? -12.397 -6.026 -30.643 1.00 64.75 628 ASP A CA 1
ATOM 5071 C C . ASP A 1 628 ? -11.461 -5.884 -31.860 1.00 64.75 628 ASP A C 1
ATOM 5073 O O . ASP A 1 628 ? -11.308 -6.817 -32.655 1.00 64.75 628 ASP A O 1
ATOM 5077 N N . ASP A 1 629 ? -10.824 -4.720 -32.002 1.00 46.78 629 ASP A N 1
ATOM 5078 C CA . ASP A 1 629 ? -9.908 -4.404 -33.087 1.00 46.78 629 ASP A CA 1
ATOM 5079 C C . ASP A 1 629 ? -8.483 -4.839 -32.729 1.00 46.78 629 ASP A C 1
ATOM 5081 O O . ASP A 1 629 ? -7.778 -4.208 -31.946 1.00 46.78 629 ASP A O 1
ATOM 5085 N N . THR A 1 630 ? -8.001 -5.881 -33.405 1.00 41.47 630 THR A N 1
ATOM 5086 C CA . THR A 1 630 ? -6.576 -6.249 -33.477 1.00 41.47 630 THR A CA 1
ATOM 5087 C C . THR A 1 630 ? -5.727 -5.223 -34.258 1.00 41.47 630 THR A C 1
ATOM 5089 O O . THR A 1 630 ? -4.724 -5.591 -34.866 1.00 41.47 630 THR A O 1
ATOM 5092 N N . GLU A 1 631 ? -6.138 -3.953 -34.298 1.00 39.62 631 GLU A N 1
ATOM 5093 C CA . GLU A 1 631 ? -5.482 -2.849 -35.008 1.00 39.62 631 GLU A CA 1
ATOM 5094 C C . GLU A 1 631 ? -5.525 -1.544 -34.184 1.00 39.62 631 GLU A C 1
ATOM 5096 O O . GLU A 1 631 ? -5.920 -0.486 -34.663 1.00 39.62 631 GLU A O 1
ATOM 5101 N N . SER A 1 632 ? -5.044 -1.585 -32.945 1.00 34.50 632 SER A N 1
ATOM 5102 C CA . SER A 1 632 ? -4.294 -0.457 -32.386 1.00 34.50 632 SER A CA 1
ATOM 5103 C C . SER A 1 632 ? -2.848 -0.892 -32.230 1.00 34.50 632 SER A C 1
ATOM 5105 O O . SER A 1 632 ? -2.574 -2.053 -31.930 1.00 34.50 632 SER A O 1
ATOM 5107 N N . ALA A 1 633 ? -1.931 0.006 -32.601 1.00 38.78 633 ALA A N 1
ATOM 5108 C CA . ALA A 1 633 ? -0.520 -0.276 -32.822 1.00 38.78 633 ALA A CA 1
ATOM 5109 C C . ALA A 1 633 ? 0.043 -1.185 -31.726 1.00 38.78 633 ALA A C 1
ATOM 5111 O O . ALA A 1 633 ? 0.310 -0.754 -30.607 1.00 38.78 633 ALA A O 1
ATOM 5112 N N . SER A 1 634 ? 0.197 -2.462 -32.078 1.00 34.03 634 SER A N 1
ATOM 5113 C CA . SER A 1 634 ? 0.788 -3.476 -31.232 1.00 34.03 634 SER A CA 1
ATOM 5114 C C . SER A 1 634 ? 2.265 -3.140 -31.070 1.00 34.03 634 SER A C 1
ATOM 5116 O O . SER A 1 634 ? 3.114 -3.668 -31.792 1.00 34.03 634 SER A O 1
ATOM 5118 N N . TYR A 1 635 ? 2.585 -2.253 -30.135 1.00 41.12 635 TYR A N 1
ATOM 5119 C CA . TYR A 1 635 ? 3.881 -2.336 -29.503 1.00 41.12 635 TYR A CA 1
ATOM 5120 C C . TYR A 1 635 ? 3.801 -3.524 -28.552 1.00 41.12 635 TYR A C 1
ATOM 5122 O O . TYR A 1 635 ? 3.150 -3.458 -27.514 1.00 41.12 635 TYR A O 1
ATOM 5130 N N . SER A 1 636 ? 4.364 -4.663 -28.957 1.00 38.69 636 SER A N 1
ATOM 5131 C CA . SER A 1 636 ? 4.252 -5.961 -28.275 1.00 38.69 636 SER A CA 1
ATOM 5132 C C . SER A 1 636 ? 5.026 -6.034 -26.949 1.00 38.69 636 SER A C 1
ATOM 5134 O O . SER A 1 636 ? 5.545 -7.094 -26.600 1.00 38.69 636 SER A O 1
ATOM 5136 N N . GLY A 1 637 ? 5.160 -4.909 -26.244 1.00 58.72 637 GLY A N 1
ATOM 5137 C CA . GLY A 1 637 ? 6.174 -4.713 -25.221 1.00 58.72 637 GLY A CA 1
ATOM 5138 C C . GLY A 1 637 ? 7.590 -4.843 -25.785 1.00 58.72 637 GLY A C 1
ATOM 5139 O O . GLY A 1 637 ? 7.813 -5.212 -26.945 1.00 58.72 637 GLY A O 1
ATOM 5140 N N . LEU A 1 638 ? 8.560 -4.548 -24.928 1.00 75.25 638 LEU A N 1
ATOM 5141 C CA . LEU A 1 638 ? 9.958 -4.854 -25.192 1.00 75.25 638 LEU A CA 1
ATOM 5142 C C . LEU A 1 638 ? 10.111 -6.365 -25.396 1.00 75.25 638 LEU A C 1
ATOM 5144 O O . LEU A 1 638 ? 9.578 -7.168 -24.627 1.00 75.25 638 LEU A O 1
ATOM 5148 N N . LYS A 1 639 ? 10.849 -6.771 -26.428 1.00 81.06 639 LYS A N 1
ATOM 5149 C CA . LYS A 1 639 ? 11.150 -8.192 -26.646 1.00 81.06 639 LYS A CA 1
ATOM 5150 C C . LYS A 1 639 ? 12.175 -8.647 -25.616 1.00 81.06 639 LYS A C 1
ATOM 5152 O O . LYS A 1 639 ? 13.196 -7.997 -25.485 1.00 81.06 639 LYS A O 1
ATOM 5157 N N . GLY A 1 640 ? 11.925 -9.756 -24.931 1.00 77.81 640 GLY A N 1
ATOM 5158 C CA . GLY A 1 640 ? 12.803 -10.277 -23.878 1.00 77.81 640 GLY A CA 1
ATOM 5159 C C . GLY A 1 640 ? 12.049 -10.507 -22.572 1.00 77.81 640 GLY A C 1
ATOM 5160 O O . GLY A 1 640 ? 10.841 -10.287 -22.506 1.00 77.81 640 GLY A O 1
ATOM 5161 N N . GLU A 1 641 ? 12.748 -10.980 -21.543 1.00 75.81 641 GLU A N 1
ATOM 5162 C CA . GLU A 1 641 ? 12.182 -11.211 -20.200 1.00 75.81 641 GLU A CA 1
ATOM 5163 C C . GLU A 1 641 ? 12.782 -10.273 -19.140 1.00 75.81 641 GLU A C 1
ATOM 5165 O O . GLU A 1 641 ? 12.378 -10.309 -17.976 1.00 75.81 641 GLU A O 1
ATOM 5170 N N . GLY A 1 642 ? 13.749 -9.433 -19.526 1.00 80.44 642 GLY A N 1
ATOM 5171 C CA . GLY A 1 642 ? 14.428 -8.514 -18.616 1.00 80.44 642 GLY A CA 1
ATOM 5172 C C . GLY A 1 642 ? 15.425 -9.195 -17.676 1.00 80.44 642 GLY A C 1
ATOM 5173 O O . GLY A 1 642 ? 15.725 -8.660 -16.609 1.00 80.44 642 GLY A O 1
ATOM 5174 N N . THR A 1 643 ? 15.916 -10.380 -18.047 1.00 84.50 643 THR A N 1
ATOM 5175 C CA . THR A 1 643 ? 16.925 -11.150 -17.295 1.00 84.50 643 THR A CA 1
ATOM 5176 C C . THR A 1 643 ? 18.307 -11.003 -17.933 1.00 84.50 643 THR A C 1
ATOM 5178 O O . THR A 1 643 ? 18.399 -10.554 -19.069 1.00 84.50 643 THR A O 1
ATOM 5181 N N . VAL A 1 644 ? 19.372 -11.421 -17.237 1.00 81.81 644 VAL A N 1
ATOM 5182 C CA . VAL A 1 644 ? 20.752 -11.412 -17.772 1.00 81.81 644 VAL A CA 1
ATOM 5183 C C . VAL A 1 644 ? 20.846 -12.161 -19.107 1.00 81.81 644 VAL A C 1
ATOM 5185 O O . VAL A 1 644 ? 21.378 -11.632 -20.073 1.00 81.81 644 VAL A O 1
ATOM 5188 N N . ASP A 1 645 ? 20.285 -13.373 -19.177 1.00 82.12 645 ASP A N 1
ATOM 5189 C CA . ASP A 1 645 ? 20.367 -14.232 -20.369 1.00 82.12 645 ASP A CA 1
ATOM 5190 C C . ASP A 1 645 ? 19.368 -13.831 -21.473 1.00 82.12 645 ASP A C 1
ATOM 5192 O O . ASP A 1 645 ? 19.470 -14.292 -22.611 1.00 82.12 645 ASP A O 1
ATOM 5196 N N . ASN A 1 646 ? 18.356 -13.027 -21.133 1.00 83.69 646 ASN A N 1
ATOM 5197 C CA . ASN A 1 646 ? 17.282 -12.615 -22.035 1.00 83.69 646 ASN A CA 1
ATOM 5198 C C . ASN A 1 646 ? 16.807 -11.188 -21.686 1.00 83.69 646 ASN A C 1
ATOM 5200 O O . ASN A 1 646 ? 15.717 -11.028 -21.106 1.00 83.69 646 ASN A O 1
ATOM 5204 N N . PRO A 1 647 ? 17.632 -10.162 -21.974 1.00 90.25 647 PRO A N 1
ATOM 5205 C CA . PRO A 1 647 ? 17.339 -8.773 -21.640 1.00 90.25 647 PRO A CA 1
ATOM 5206 C C . PRO A 1 647 ? 16.194 -8.229 -22.495 1.00 90.25 647 PRO A C 1
ATOM 5208 O O . PRO A 1 647 ? 15.876 -8.759 -23.559 1.00 90.25 647 PRO A O 1
ATOM 5211 N N . TYR A 1 648 ? 15.568 -7.148 -22.037 1.00 92.88 648 TYR A N 1
ATOM 5212 C CA . TYR A 1 648 ? 14.630 -6.393 -22.858 1.00 92.88 648 TYR A CA 1
ATOM 5213 C C . TYR A 1 648 ? 15.372 -5.658 -23.979 1.00 92.88 648 TYR A C 1
ATOM 5215 O O . TYR A 1 648 ? 16.198 -4.787 -23.724 1.00 92.88 648 TYR A O 1
ATOM 5223 N N . LEU A 1 649 ? 15.059 -6.000 -25.222 1.00 93.81 649 LEU A N 1
ATOM 5224 C CA . LEU A 1 649 ? 15.671 -5.435 -26.414 1.00 93.81 649 LEU A CA 1
ATOM 5225 C C . LEU A 1 649 ? 15.058 -4.073 -26.736 1.00 93.81 649 LEU A C 1
ATOM 5227 O O . LEU A 1 649 ? 13.852 -3.974 -26.966 1.00 93.81 649 LEU A O 1
ATOM 5231 N N . VAL A 1 650 ? 15.908 -3.054 -26.808 1.00 94.94 650 VAL A N 1
ATOM 5232 C CA . VAL A 1 650 ? 15.559 -1.681 -27.179 1.00 94.94 650 VAL A CA 1
ATOM 5233 C C . VAL A 1 650 ? 16.056 -1.445 -28.604 1.00 94.94 650 VAL A C 1
ATOM 5235 O O . VAL A 1 650 ? 17.245 -1.553 -28.902 1.00 94.94 650 VAL A O 1
ATOM 5238 N N . SER A 1 651 ? 15.139 -1.196 -29.530 1.00 92.44 651 SER A N 1
ATOM 5239 C CA . SER A 1 651 ? 15.422 -1.166 -30.972 1.00 92.44 651 SER A CA 1
ATOM 5240 C C . SER A 1 651 ? 14.809 0.035 -31.691 1.00 92.44 651 SER A C 1
ATOM 5242 O O . SER A 1 651 ? 14.914 0.158 -32.910 1.00 92.44 651 SER A O 1
ATOM 5244 N N . SER A 1 652 ? 14.117 0.909 -30.963 1.00 90.25 652 SER A N 1
ATOM 5245 C CA . SER A 1 652 ? 13.344 1.996 -31.550 1.00 90.25 652 SER A CA 1
ATOM 5246 C C . SER A 1 652 ? 13.125 3.155 -30.578 1.00 90.25 652 SER A C 1
ATOM 5248 O O . SER A 1 652 ? 13.296 3.024 -29.367 1.00 90.25 652 SER A O 1
ATOM 5250 N N . ALA A 1 653 ? 12.703 4.300 -31.118 1.00 87.50 653 ALA A N 1
ATOM 5251 C CA . ALA A 1 653 ? 12.255 5.436 -30.315 1.00 87.50 653 ALA A CA 1
ATOM 5252 C C . ALA A 1 653 ? 11.018 5.084 -29.464 1.00 87.50 653 ALA A C 1
ATOM 5254 O O . ALA A 1 653 ? 10.906 5.532 -28.325 1.00 87.50 653 ALA A O 1
ATOM 5255 N N . ASP A 1 654 ? 10.127 4.237 -29.991 1.00 80.56 654 ASP A N 1
ATOM 5256 C CA . ASP A 1 654 ? 8.919 3.786 -29.295 1.00 80.56 654 ASP A CA 1
ATOM 5257 C C . ASP A 1 654 ? 9.255 2.908 -28.078 1.00 80.56 654 ASP A C 1
ATOM 5259 O O . ASP A 1 654 ? 8.611 3.040 -27.039 1.00 80.56 654 ASP A O 1
ATOM 5263 N N . ASP A 1 655 ? 10.305 2.076 -28.154 1.00 88.69 655 ASP A N 1
ATOM 5264 C CA . ASP A 1 655 ? 10.829 1.327 -26.998 1.00 88.69 655 ASP A CA 1
ATOM 5265 C C . ASP A 1 655 ? 11.254 2.262 -25.862 1.00 88.69 655 ASP A C 1
ATOM 5267 O O . ASP A 1 655 ? 10.913 2.048 -24.698 1.00 88.69 655 ASP A O 1
ATOM 5271 N N . LEU A 1 656 ? 12.007 3.312 -26.200 1.00 89.50 656 LEU A N 1
ATOM 5272 C CA . LEU A 1 656 ? 12.483 4.294 -25.229 1.00 89.50 656 LEU A CA 1
ATOM 5273 C C . LEU A 1 656 ? 11.325 5.096 -24.628 1.00 89.50 656 LEU A C 1
ATOM 5275 O O . LEU A 1 656 ? 11.299 5.316 -23.416 1.00 89.50 656 LEU A O 1
ATOM 5279 N N . LEU A 1 657 ? 10.341 5.486 -25.445 1.00 85.62 657 LEU A N 1
ATOM 5280 C CA . LEU A 1 657 ? 9.112 6.127 -24.974 1.00 85.62 657 LEU A CA 1
ATOM 5281 C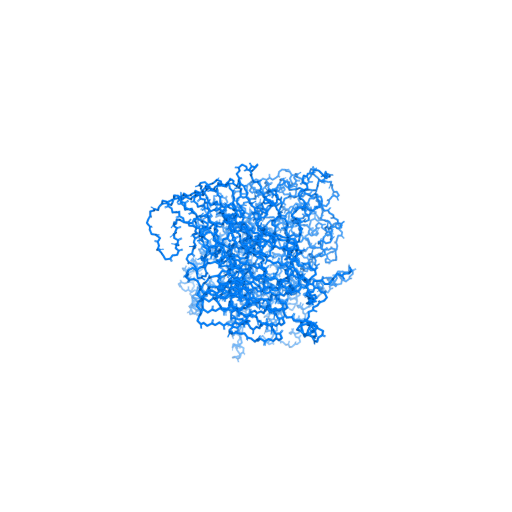 C . LEU A 1 657 ? 8.333 5.214 -24.025 1.00 85.62 657 LEU A C 1
ATOM 5283 O O . LEU A 1 657 ? 7.881 5.670 -22.976 1.00 85.62 657 LEU A O 1
ATOM 5287 N N . TYR A 1 658 ? 8.224 3.925 -24.348 1.00 82.12 658 TYR A N 1
ATOM 5288 C CA . TYR A 1 658 ? 7.589 2.940 -23.480 1.00 82.12 658 TYR A CA 1
ATOM 5289 C C . TYR A 1 658 ? 8.302 2.836 -22.126 1.00 82.12 658 TYR A C 1
ATOM 5291 O O . TYR A 1 658 ? 7.648 2.843 -21.081 1.00 82.12 658 TYR A O 1
ATOM 5299 N N . ILE A 1 659 ? 9.640 2.791 -22.117 1.00 88.62 659 ILE A N 1
ATOM 5300 C CA . ILE A 1 659 ? 10.429 2.792 -20.876 1.00 88.62 659 ILE A CA 1
ATOM 5301 C C . ILE A 1 659 ? 10.170 4.079 -20.083 1.00 88.62 659 ILE A C 1
ATOM 5303 O O . ILE A 1 659 ? 9.855 3.998 -18.895 1.00 88.62 659 ILE A O 1
ATOM 5307 N N . SER A 1 660 ? 10.230 5.247 -20.732 1.00 86.81 660 SER A N 1
ATOM 5308 C CA . SER A 1 660 ? 9.992 6.553 -20.098 1.00 86.81 660 SER A CA 1
ATOM 5309 C C . SER A 1 660 ? 8.608 6.644 -19.447 1.00 86.81 660 SER A C 1
ATOM 5311 O O . SER A 1 660 ? 8.484 6.974 -18.262 1.00 86.81 660 SER A O 1
ATOM 5313 N N . GLN A 1 661 ? 7.563 6.240 -20.173 1.00 77.81 661 GLN A N 1
ATOM 5314 C CA . GLN A 1 661 ? 6.191 6.199 -19.668 1.00 77.81 661 GLN A CA 1
ATOM 5315 C C . GLN A 1 661 ? 6.046 5.200 -18.519 1.00 77.81 661 GLN A C 1
ATOM 5317 O O . GLN A 1 661 ? 5.484 5.529 -17.475 1.00 77.81 661 GLN A O 1
ATOM 5322 N N . SER A 1 662 ? 6.601 3.996 -18.665 1.00 79.12 662 SER A N 1
ATOM 5323 C CA . SER A 1 662 ? 6.524 2.961 -17.638 1.00 79.12 662 SER A CA 1
ATOM 5324 C C . SER A 1 662 ? 7.203 3.387 -16.331 1.00 79.12 662 SER A C 1
ATOM 5326 O O . SER A 1 662 ? 6.662 3.117 -15.257 1.00 79.12 662 SER A O 1
ATOM 5328 N N . VAL A 1 663 ? 8.360 4.051 -16.396 1.00 84.50 663 VAL A N 1
ATOM 5329 C CA . VAL A 1 663 ? 9.037 4.595 -15.205 1.00 84.50 663 VAL A CA 1
ATOM 5330 C C . VAL A 1 663 ? 8.218 5.729 -14.595 1.00 84.50 663 VAL A C 1
ATOM 5332 O O . VAL A 1 663 ? 8.022 5.766 -13.381 1.00 84.50 663 VAL A O 1
ATOM 5335 N N . SER A 1 664 ? 7.649 6.603 -15.425 1.00 75.69 664 SER A N 1
ATOM 5336 C CA . SER A 1 664 ? 6.784 7.705 -14.977 1.00 75.69 664 SER A CA 1
ATOM 5337 C C . SER A 1 664 ? 5.488 7.231 -14.300 1.00 75.69 664 SER A C 1
ATOM 5339 O O . SER A 1 664 ? 4.915 7.959 -13.481 1.00 75.69 664 SER A O 1
ATOM 5341 N N . MET A 1 665 ? 5.055 5.999 -14.600 1.00 65.62 665 MET A N 1
ATOM 5342 C CA . MET A 1 665 ? 3.946 5.276 -13.959 1.00 65.62 665 MET A CA 1
ATOM 5343 C C . MET A 1 665 ? 4.380 4.441 -12.733 1.00 65.62 665 MET A C 1
ATOM 5345 O O . MET A 1 665 ? 3.572 3.707 -12.163 1.00 65.62 665 MET A O 1
ATOM 5349 N N . GLY A 1 666 ? 5.642 4.546 -12.303 1.00 68.06 666 GLY A N 1
ATOM 5350 C CA . GLY A 1 666 ? 6.153 3.942 -11.069 1.00 68.06 666 GLY A CA 1
ATOM 5351 C C . GLY A 1 666 ? 6.740 2.538 -11.199 1.00 68.06 666 GLY A C 1
ATOM 5352 O O . GLY A 1 666 ? 6.950 1.877 -10.183 1.00 68.06 666 GLY A O 1
ATOM 5353 N N . ASN A 1 667 ? 7.011 2.059 -12.415 1.00 78.12 667 ASN A N 1
ATOM 5354 C CA . ASN A 1 667 ? 7.810 0.852 -12.611 1.00 78.12 667 ASN A CA 1
ATOM 5355 C C . ASN A 1 667 ? 9.301 1.217 -12.629 1.00 78.12 667 ASN A C 1
ATOM 5357 O O . ASN A 1 667 ? 9.819 1.668 -13.647 1.00 78.12 667 ASN A O 1
ATOM 5361 N N . ASP A 1 668 ? 9.975 1.022 -11.500 1.00 82.88 668 ASP A N 1
ATOM 5362 C CA . ASP A 1 668 ? 11.388 1.366 -11.327 1.00 82.88 668 ASP A CA 1
ATOM 5363 C C . ASP A 1 668 ? 12.353 0.420 -12.054 1.00 82.88 668 ASP A C 1
ATOM 5365 O O . ASP A 1 668 ? 13.512 0.762 -12.222 1.00 82.88 668 ASP A O 1
ATOM 5369 N N . TYR A 1 669 ? 11.911 -0.753 -12.511 1.00 89.75 669 TYR A N 1
ATOM 5370 C CA . TYR A 1 669 ? 12.763 -1.748 -13.168 1.00 89.75 669 TYR A CA 1
ATOM 5371 C C . TYR A 1 669 ? 13.956 -2.248 -12.334 1.00 89.75 669 TYR A C 1
ATOM 5373 O O . TYR A 1 669 ? 14.943 -2.713 -12.902 1.00 89.75 669 TYR A O 1
ATOM 5381 N N . ALA A 1 670 ? 13.855 -2.240 -11.000 1.00 87.19 670 ALA A N 1
ATOM 5382 C CA . ALA A 1 670 ? 14.918 -2.737 -10.123 1.00 87.19 670 ALA A CA 1
ATOM 5383 C C . ALA A 1 670 ? 15.434 -4.131 -10.550 1.00 87.19 670 ALA A C 1
ATOM 5385 O O . ALA A 1 670 ? 14.677 -5.109 -10.544 1.00 87.19 670 ALA A O 1
ATOM 5386 N N . LYS A 1 671 ? 16.734 -4.223 -10.883 1.00 81.62 671 LYS A N 1
ATOM 5387 C CA . LYS A 1 671 ? 17.444 -5.448 -11.334 1.00 81.62 671 LYS A CA 1
ATOM 5388 C C . LYS A 1 671 ? 16.981 -6.037 -12.676 1.00 81.62 671 LYS A C 1
ATOM 5390 O O . LYS A 1 671 ? 17.218 -7.215 -12.945 1.00 81.62 671 LYS A O 1
ATOM 5395 N N . VAL A 1 672 ? 16.312 -5.246 -13.507 1.00 90.62 672 VAL A N 1
ATOM 5396 C CA . VAL A 1 672 ? 15.874 -5.644 -14.852 1.00 90.62 672 VAL A CA 1
ATOM 5397 C C . VAL A 1 672 ? 16.912 -5.218 -15.890 1.00 90.62 672 VAL A C 1
ATOM 5399 O O . VAL A 1 672 ? 17.394 -4.090 -15.842 1.00 90.62 672 VAL A O 1
ATOM 5402 N N . TYR A 1 673 ? 17.229 -6.102 -16.839 1.00 90.94 673 TYR A N 1
ATOM 5403 C CA . TYR A 1 673 ? 18.237 -5.873 -17.881 1.00 90.94 673 TYR A CA 1
ATOM 5404 C C . TYR A 1 673 ? 17.614 -5.396 -19.196 1.00 90.94 673 TYR A C 1
ATOM 5406 O O . TYR A 1 673 ? 16.649 -5.992 -19.681 1.00 90.94 673 TYR A O 1
ATOM 5414 N N . PHE A 1 674 ? 18.208 -4.364 -19.790 1.00 96.31 674 PHE A N 1
ATOM 5415 C CA . PHE A 1 674 ? 17.866 -3.810 -21.097 1.00 96.31 674 PHE A CA 1
ATOM 5416 C C . PHE A 1 674 ? 19.104 -3.789 -21.988 1.00 96.31 674 PHE A C 1
ATOM 5418 O O . PHE A 1 674 ? 20.189 -3.430 -21.533 1.00 96.31 674 PHE A O 1
ATOM 5425 N N . GLU A 1 675 ? 18.931 -4.127 -23.261 1.00 95.12 675 GLU A N 1
ATOM 5426 C CA . GLU A 1 675 ? 20.003 -4.124 -24.252 1.00 95.12 675 GLU A CA 1
ATOM 5427 C C . GLU A 1 675 ? 19.555 -3.412 -25.526 1.00 95.12 675 GLU A C 1
ATOM 5429 O O . GLU A 1 675 ? 18.565 -3.786 -26.158 1.00 95.12 675 GLU A O 1
ATOM 5434 N N . GLN A 1 676 ? 20.293 -2.379 -25.921 1.00 95.94 676 GLN A N 1
ATOM 5435 C CA . GLN A 1 676 ? 20.061 -1.686 -27.176 1.00 95.94 676 GLN A CA 1
ATOM 5436 C C . GLN A 1 676 ? 20.624 -2.496 -28.352 1.00 95.94 676 GLN A C 1
ATOM 5438 O O . GLN A 1 676 ? 21.716 -3.056 -28.290 1.00 95.94 676 GLN A O 1
ATOM 5443 N N . THR A 1 677 ? 19.865 -2.565 -29.443 1.00 94.19 677 THR A N 1
ATOM 5444 C CA . THR A 1 677 ? 20.172 -3.443 -30.592 1.00 94.19 677 THR A CA 1
ATOM 5445 C C . THR A 1 677 ? 20.488 -2.695 -31.885 1.00 94.19 677 THR A C 1
ATOM 5447 O O . THR A 1 677 ? 20.925 -3.309 -32.859 1.00 94.19 677 THR A O 1
ATOM 5450 N N . CYS A 1 678 ? 20.272 -1.380 -31.915 1.00 93.56 678 CYS A N 1
ATOM 5451 C CA . CYS A 1 678 ? 20.640 -0.511 -33.028 1.00 93.56 678 CYS A CA 1
ATOM 5452 C C . CYS A 1 678 ? 20.762 0.947 -32.573 1.00 93.56 678 CYS A C 1
ATOM 5454 O O . CYS A 1 678 ? 20.336 1.300 -31.473 1.00 93.56 678 CYS A O 1
ATOM 5456 N N . ASP A 1 679 ? 21.297 1.809 -33.439 1.00 95.88 679 ASP A N 1
ATOM 5457 C CA . ASP A 1 679 ? 21.176 3.257 -33.259 1.00 95.88 679 ASP A CA 1
ATOM 5458 C C . ASP A 1 679 ? 19.694 3.661 -33.228 1.00 95.88 679 ASP A C 1
ATOM 5460 O O . ASP A 1 679 ? 18.900 3.193 -34.049 1.00 95.88 679 ASP A O 1
ATOM 5464 N N . ILE A 1 680 ? 19.330 4.549 -32.304 1.00 96.94 680 ILE A N 1
ATOM 5465 C CA . ILE A 1 680 ? 17.967 5.058 -32.141 1.00 96.94 680 ILE A CA 1
ATOM 5466 C C . ILE A 1 680 ? 17.963 6.553 -32.449 1.00 96.94 680 ILE A C 1
ATOM 5468 O O . ILE A 1 680 ? 18.708 7.319 -31.848 1.00 96.94 680 ILE A O 1
ATOM 5472 N N . ASP A 1 681 ? 17.121 6.975 -33.387 1.00 95.25 681 ASP A N 1
ATOM 5473 C CA . ASP A 1 681 ? 16.975 8.377 -33.785 1.00 95.25 681 ASP A CA 1
ATOM 5474 C C . ASP A 1 681 ? 15.677 8.955 -33.204 1.00 95.25 681 ASP A C 1
ATOM 5476 O O . ASP A 1 681 ? 14.588 8.477 -33.527 1.00 95.25 681 ASP A O 1
ATOM 5480 N N . LEU A 1 682 ? 15.791 9.979 -32.351 1.00 94.88 682 LEU A N 1
ATOM 5481 C CA . LEU A 1 682 ? 14.651 10.663 -31.730 1.00 94.88 682 LEU A CA 1
ATOM 5482 C C . LEU A 1 682 ? 14.229 11.942 -32.466 1.00 94.88 682 LEU A C 1
ATOM 5484 O O . LEU A 1 682 ? 13.398 12.684 -31.953 1.00 94.88 682 LEU A O 1
ATOM 5488 N N . SER A 1 683 ? 14.726 12.202 -33.680 1.00 90.69 683 SER A N 1
ATOM 5489 C CA . SER A 1 683 ? 14.395 13.419 -34.446 1.00 90.69 683 SER A CA 1
ATOM 5490 C C . SER A 1 683 ? 12.899 13.603 -34.742 1.00 90.69 683 SER A C 1
ATOM 5492 O O . SER A 1 683 ? 12.458 14.716 -35.036 1.00 90.69 683 SER A O 1
ATOM 5494 N N . THR A 1 684 ? 12.099 12.535 -34.664 1.00 84.75 684 THR A N 1
ATOM 5495 C CA . THR A 1 684 ? 10.635 12.588 -34.798 1.00 84.75 684 THR A CA 1
ATOM 5496 C C . THR A 1 684 ? 9.912 13.004 -33.514 1.00 84.75 684 THR A C 1
ATOM 5498 O O . THR A 1 684 ? 8.710 13.265 -33.564 1.00 84.75 684 THR A O 1
ATOM 5501 N N . ILE A 1 685 ? 10.608 13.062 -32.376 1.00 85.12 685 ILE A N 1
ATOM 5502 C CA . ILE A 1 685 ? 10.076 13.478 -31.077 1.00 85.12 685 ILE A CA 1
ATOM 5503 C C . ILE A 1 685 ? 10.427 14.952 -30.868 1.00 85.12 685 ILE A C 1
ATOM 5505 O O . ILE A 1 685 ? 11.587 15.315 -30.699 1.00 85.12 685 ILE A O 1
ATOM 5509 N N . GLU A 1 686 ? 9.411 15.818 -30.884 1.00 81.88 686 GLU A N 1
ATOM 5510 C CA . GLU A 1 686 ? 9.612 17.271 -30.800 1.00 81.88 686 GLU A CA 1
ATOM 5511 C C . GLU A 1 686 ? 10.198 17.706 -29.451 1.00 81.88 686 GLU A C 1
ATOM 5513 O O . GLU A 1 686 ? 11.067 18.575 -29.421 1.00 81.88 686 GLU A O 1
ATOM 5518 N N . ASN A 1 687 ? 9.751 17.099 -28.349 1.00 86.69 687 ASN A N 1
ATOM 5519 C CA . ASN A 1 687 ? 10.317 17.311 -27.020 1.00 86.69 687 ASN A CA 1
ATOM 5520 C C . ASN A 1 687 ? 10.368 15.981 -26.266 1.00 86.69 687 ASN A C 1
ATOM 5522 O O . ASN A 1 687 ? 9.329 15.400 -25.955 1.00 86.69 687 ASN A O 1
ATOM 5526 N N . TRP A 1 688 ? 11.575 15.493 -26.008 1.00 90.38 688 TRP A N 1
ATOM 5527 C CA . TRP A 1 688 ? 11.820 14.273 -25.256 1.00 90.38 688 TRP A CA 1
ATOM 5528 C C . TRP A 1 688 ? 11.490 14.480 -23.779 1.00 90.38 688 TRP A C 1
ATOM 5530 O O . TRP A 1 688 ? 12.084 15.341 -23.119 1.00 90.38 688 TRP A O 1
ATOM 5540 N N . GLU A 1 689 ? 10.569 13.660 -23.272 1.00 86.62 689 GLU A N 1
ATOM 5541 C CA . GLU A 1 689 ? 10.298 13.533 -21.844 1.00 86.62 689 GLU A CA 1
ATOM 5542 C C . GLU A 1 689 ? 11.309 12.562 -21.215 1.00 86.62 689 GLU A C 1
ATOM 5544 O O . GLU A 1 689 ? 11.334 11.381 -21.587 1.00 86.62 689 GLU A O 1
ATOM 5549 N N . PRO A 1 690 ? 12.147 13.040 -20.279 1.00 89.12 690 PRO A N 1
ATOM 5550 C CA . PRO A 1 690 ? 13.149 12.214 -19.620 1.00 89.12 690 PRO A CA 1
ATOM 5551 C C . PRO A 1 690 ? 12.576 10.963 -18.953 1.00 89.12 690 PRO A C 1
ATOM 5553 O O . PRO A 1 690 ? 11.457 10.962 -18.442 1.00 89.12 690 PRO A O 1
ATOM 5556 N N . ILE A 1 691 ? 13.384 9.906 -18.887 1.00 91.88 691 ILE A N 1
ATOM 5557 C CA . ILE A 1 691 ? 13.045 8.699 -18.137 1.00 91.88 691 ILE A CA 1
ATOM 5558 C C . ILE A 1 691 ? 13.168 9.011 -16.641 1.00 91.88 691 ILE A C 1
ATOM 5560 O O . ILE A 1 691 ? 14.261 9.264 -16.127 1.00 91.88 691 ILE A O 1
ATOM 5564 N N . GLY A 1 692 ? 12.036 8.962 -15.941 1.00 86.06 692 GLY A N 1
ATOM 5565 C CA . GLY A 1 692 ? 11.932 9.342 -14.533 1.00 86.06 692 GLY A CA 1
ATOM 5566 C C . GLY A 1 692 ? 11.545 10.807 -14.344 1.00 86.06 692 GLY A C 1
ATOM 5567 O O . GLY A 1 692 ? 11.795 11.657 -15.193 1.00 86.06 692 GLY A O 1
ATOM 5568 N N . ARG A 1 693 ? 10.908 11.103 -13.209 1.00 81.62 693 ARG A N 1
ATOM 5569 C CA . ARG A 1 693 ? 10.453 12.451 -12.847 1.00 81.62 693 ARG A CA 1
ATOM 5570 C C . ARG A 1 693 ? 10.511 12.667 -11.341 1.00 81.62 693 ARG A C 1
ATOM 5572 O O . ARG A 1 693 ? 10.301 11.734 -10.563 1.00 81.62 693 ARG A O 1
ATOM 5579 N N . ASN A 1 694 ? 10.787 13.903 -10.948 1.00 73.81 694 ASN A N 1
ATOM 5580 C CA . ASN A 1 694 ? 10.712 14.372 -9.571 1.00 73.81 694 ASN A CA 1
ATOM 5581 C C . ASN A 1 694 ? 9.721 15.534 -9.521 1.00 73.81 694 ASN A C 1
ATOM 5583 O O . ASN A 1 694 ? 10.018 16.623 -10.009 1.00 73.81 694 ASN A O 1
ATOM 5587 N N . ASP A 1 695 ? 8.536 15.291 -8.980 1.00 69.06 695 ASP A N 1
ATOM 5588 C CA . ASP A 1 695 ? 7.503 16.311 -8.840 1.00 69.06 695 ASP A CA 1
ATOM 5589 C C . ASP A 1 695 ? 6.711 16.132 -7.538 1.00 69.06 695 ASP A C 1
ATOM 5591 O O . ASP A 1 695 ? 7.009 15.266 -6.711 1.00 69.06 695 ASP A O 1
ATOM 5595 N N . ASP A 1 696 ? 5.689 16.967 -7.340 1.00 52.31 696 ASP A N 1
ATOM 5596 C CA . ASP A 1 696 ? 4.850 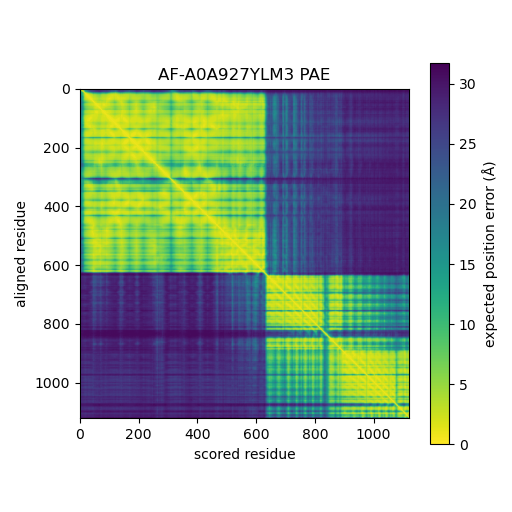16.963 -6.136 1.00 52.31 696 ASP A CA 1
ATOM 5597 C C . ASP A 1 696 ? 4.168 15.599 -5.862 1.00 52.31 696 ASP A C 1
ATOM 5599 O O . ASP A 1 696 ? 3.688 15.365 -4.747 1.00 52.31 696 ASP A O 1
ATOM 5603 N N . TYR A 1 697 ? 4.141 14.689 -6.849 1.00 45.19 697 TYR A N 1
ATOM 5604 C CA . TYR A 1 697 ? 3.522 13.363 -6.778 1.00 45.19 697 TYR A CA 1
ATOM 5605 C C . TYR A 1 697 ? 4.495 12.249 -6.358 1.00 45.19 697 TYR A C 1
ATOM 5607 O O . TYR A 1 697 ? 4.047 11.156 -6.001 1.00 45.19 697 TYR A O 1
ATOM 5615 N N . GLY A 1 698 ? 5.806 12.502 -6.354 1.00 59.34 698 GLY A N 1
ATOM 5616 C CA . GLY A 1 698 ? 6.806 11.557 -5.868 1.00 59.34 698 GLY A CA 1
ATOM 5617 C C . GLY A 1 698 ? 8.097 11.522 -6.679 1.00 59.34 698 GLY A C 1
ATOM 5618 O O . GLY A 1 698 ? 8.252 12.160 -7.717 1.00 59.34 698 GLY A O 1
ATOM 5619 N N . LEU A 1 699 ? 9.033 10.731 -6.162 1.00 74.81 699 LEU A N 1
ATOM 5620 C CA . LEU A 1 699 ? 10.345 10.501 -6.743 1.00 74.81 699 LEU A CA 1
ATOM 5621 C C . LEU A 1 699 ? 10.289 9.203 -7.566 1.00 74.81 699 LEU A C 1
ATOM 5623 O O . LEU A 1 699 ? 10.292 8.109 -7.000 1.00 74.81 699 LEU A O 1
ATOM 5627 N N . PHE A 1 700 ? 10.178 9.324 -8.889 1.00 83.62 700 PHE A N 1
ATOM 5628 C CA . PHE A 1 700 ? 10.127 8.190 -9.814 1.00 83.62 700 PHE A CA 1
ATOM 5629 C C . PHE A 1 700 ? 11.423 8.138 -10.615 1.00 83.62 700 PHE A C 1
ATOM 5631 O O . PHE A 1 700 ? 11.740 9.091 -11.328 1.00 83.62 700 PHE A O 1
ATOM 5638 N N . GLY A 1 701 ? 12.159 7.034 -10.520 1.00 88.25 701 GLY A N 1
ATOM 5639 C CA . GLY A 1 701 ? 13.437 6.876 -11.207 1.00 88.25 701 GLY A CA 1
ATOM 5640 C C . GLY A 1 701 ? 13.655 5.471 -11.736 1.00 88.25 701 GLY A C 1
ATOM 5641 O O . GLY A 1 701 ? 12.986 4.518 -11.337 1.00 88.25 701 GLY A O 1
ATOM 5642 N N . PHE A 1 702 ? 14.586 5.369 -12.675 1.00 92.62 702 PHE A N 1
ATOM 5643 C CA . PHE A 1 702 ? 14.962 4.119 -13.316 1.00 92.62 702 PHE A CA 1
ATOM 5644 C C . PHE A 1 702 ? 16.054 3.417 -12.502 1.00 92.62 702 PHE A C 1
ATOM 5646 O O . PHE A 1 702 ? 17.147 3.949 -12.331 1.00 92.62 702 PHE A O 1
ATOM 5653 N N . ASN A 1 703 ? 15.757 2.214 -12.024 1.00 92.12 703 ASN A N 1
ATOM 5654 C CA . ASN A 1 703 ? 16.605 1.310 -11.241 1.00 92.12 703 ASN A CA 1
ATOM 5655 C C . ASN A 1 703 ? 16.966 0.017 -12.021 1.00 92.12 703 ASN A C 1
ATOM 5657 O O . ASN A 1 703 ? 17.310 -1.021 -11.456 1.00 92.12 703 ASN A O 1
ATOM 5661 N N . GLY A 1 704 ? 16.840 0.051 -13.349 1.00 92.50 704 GLY A N 1
ATOM 5662 C CA . GLY A 1 704 ? 17.256 -1.042 -14.229 1.00 92.50 704 GLY A CA 1
ATOM 5663 C C . GLY A 1 704 ? 18.727 -0.969 -14.633 1.00 92.50 704 GLY A C 1
ATOM 5664 O O . GLY A 1 704 ? 19.455 -0.049 -14.269 1.00 92.50 704 GLY A O 1
ATOM 5665 N N . ILE A 1 705 ? 19.157 -1.945 -15.429 1.00 94.81 705 ILE A N 1
ATOM 5666 C CA . ILE A 1 705 ? 20.484 -2.011 -16.045 1.00 94.81 705 ILE A CA 1
ATOM 5667 C C . ILE A 1 705 ? 20.298 -1.787 -17.542 1.00 94.81 705 ILE A C 1
ATOM 5669 O O . ILE A 1 705 ? 19.784 -2.660 -18.238 1.00 94.81 705 ILE A O 1
ATOM 5673 N N . TYR A 1 706 ? 20.681 -0.614 -18.035 1.00 97.00 706 TYR A N 1
ATOM 5674 C CA . TYR A 1 706 ? 20.581 -0.235 -19.439 1.00 97.00 706 TYR A CA 1
ATOM 5675 C C . TYR A 1 706 ? 21.942 -0.358 -20.129 1.00 97.00 706 TYR A C 1
ATOM 5677 O O . TYR A 1 706 ? 22.839 0.455 -19.903 1.00 97.00 706 TYR A O 1
ATOM 5685 N N . ASN A 1 707 ? 22.090 -1.363 -20.991 1.00 96.19 707 ASN A N 1
ATOM 5686 C CA . ASN A 1 707 ? 23.264 -1.553 -21.835 1.00 96.19 707 ASN A CA 1
ATOM 5687 C C . ASN A 1 707 ? 23.013 -0.967 -23.235 1.00 96.19 707 ASN A C 1
ATOM 5689 O O . ASN A 1 707 ? 22.269 -1.534 -24.032 1.00 96.19 707 ASN A O 1
ATOM 5693 N N . GLY A 1 708 ? 23.661 0.154 -23.553 1.00 95.88 708 GLY A N 1
ATOM 5694 C CA . GLY A 1 708 ? 23.605 0.797 -24.869 1.00 95.88 708 GLY A CA 1
ATOM 5695 C C . GLY A 1 708 ? 24.304 0.009 -25.982 1.00 95.88 708 GLY A C 1
ATOM 5696 O O . GLY A 1 708 ? 24.117 0.322 -27.155 1.00 95.88 708 GLY A O 1
ATOM 5697 N N . ASN A 1 709 ? 25.084 -1.021 -25.634 1.00 92.94 709 ASN A N 1
ATOM 5698 C CA . ASN A 1 709 ? 25.743 -1.941 -26.566 1.00 92.94 709 ASN A CA 1
ATOM 5699 C C . ASN A 1 709 ? 26.563 -1.241 -27.676 1.00 92.94 709 ASN A C 1
ATOM 5701 O O . ASN A 1 709 ? 26.697 -1.737 -28.793 1.00 92.94 709 ASN A O 1
ATOM 5705 N N . GLY A 1 710 ? 27.107 -0.058 -27.372 1.00 91.12 710 GLY A N 1
ATOM 5706 C CA . GLY A 1 710 ? 27.904 0.764 -28.285 1.00 91.12 710 GLY A CA 1
ATOM 5707 C C . GLY A 1 710 ? 27.087 1.580 -29.290 1.00 91.12 710 GLY A C 1
ATOM 5708 O O . GLY A 1 710 ? 27.667 2.375 -30.029 1.00 91.12 710 GLY A O 1
ATOM 5709 N N . PHE A 1 711 ? 25.763 1.425 -29.311 1.00 94.94 711 PHE A N 1
ATOM 5710 C CA . PHE A 1 711 ? 24.877 2.161 -30.204 1.00 94.94 711 PHE A CA 1
ATOM 5711 C C . PHE A 1 711 ? 24.577 3.572 -29.692 1.00 94.94 711 PHE A C 1
ATOM 5713 O O . PHE A 1 711 ? 24.602 3.856 -28.489 1.00 94.94 711 PHE A O 1
ATOM 5720 N N . SER A 1 712 ? 24.259 4.463 -30.631 1.00 95.88 712 SER A N 1
ATOM 5721 C CA . SER A 1 712 ? 23.912 5.853 -30.342 1.00 95.88 712 SER A CA 1
ATOM 5722 C C . SER A 1 712 ? 22.410 6.047 -30.146 1.00 95.88 712 SER A C 1
ATOM 5724 O O . SER A 1 712 ? 21.604 5.539 -30.924 1.00 95.88 712 SER A O 1
ATOM 5726 N N . ILE A 1 713 ? 22.031 6.875 -29.174 1.00 98.06 713 ILE A N 1
ATOM 5727 C CA . ILE A 1 713 ? 20.750 7.587 -29.170 1.00 98.06 713 ILE A CA 1
ATOM 5728 C C . ILE A 1 713 ? 21.015 8.993 -29.722 1.00 98.06 713 ILE A C 1
ATOM 5730 O O . ILE A 1 713 ? 21.826 9.747 -29.176 1.00 98.06 713 ILE A O 1
ATOM 5734 N N . LYS A 1 714 ? 20.374 9.318 -30.846 1.00 97.38 714 LYS A N 1
ATOM 5735 C CA . LYS A 1 714 ? 20.638 10.516 -31.651 1.00 97.38 714 LYS A CA 1
ATOM 5736 C C . LYS A 1 714 ? 19.489 11.507 -31.580 1.00 97.38 714 LYS A C 1
ATOM 5738 O O . LYS A 1 714 ? 18.332 11.109 -31.441 1.00 97.38 714 LYS A O 1
ATOM 5743 N N . ASN A 1 715 ? 19.809 12.784 -31.778 1.00 96.38 715 ASN A N 1
ATOM 5744 C CA . ASN A 1 715 ? 18.828 13.857 -31.957 1.00 96.38 715 ASN A CA 1
ATOM 5745 C C . ASN A 1 715 ? 17.833 13.996 -30.791 1.00 96.38 715 ASN A C 1
ATOM 5747 O O . ASN A 1 715 ? 16.674 14.348 -31.009 1.00 96.38 715 ASN A O 1
ATOM 5751 N N . ILE A 1 716 ? 18.261 13.724 -29.553 1.00 96.88 716 ILE A N 1
ATOM 5752 C CA . ILE A 1 716 ? 17.427 13.977 -28.375 1.00 96.88 716 ILE A CA 1
ATOM 5753 C C . ILE A 1 716 ? 17.230 15.490 -28.280 1.00 96.88 716 ILE A C 1
ATOM 5755 O O . ILE A 1 716 ? 18.208 16.226 -28.209 1.00 96.88 716 ILE A O 1
ATOM 5759 N N . ASN A 1 717 ? 15.987 15.964 -28.263 1.00 95.31 717 ASN A N 1
ATOM 5760 C CA . ASN A 1 717 ? 15.675 17.362 -27.982 1.00 95.31 717 ASN A CA 1
ATOM 5761 C C . ASN A 1 717 ? 14.872 17.439 -26.682 1.00 95.31 717 ASN A C 1
ATOM 5763 O O . ASN A 1 717 ? 13.675 17.180 -26.705 1.00 95.31 717 ASN A O 1
ATOM 5767 N N . SER A 1 718 ? 15.514 17.756 -25.555 1.00 93.25 718 SER A N 1
ATOM 5768 C CA . SER A 1 718 ? 14.853 17.854 -24.244 1.00 93.25 718 SER A CA 1
ATOM 5769 C C . SER A 1 718 ? 15.004 19.263 -23.679 1.00 93.25 718 SER A C 1
ATOM 5771 O O . SER A 1 718 ? 16.095 19.678 -23.278 1.00 93.25 718 SER A O 1
ATOM 5773 N N . VAL A 1 719 ? 13.912 20.031 -23.695 1.00 90.81 719 VAL A N 1
ATOM 5774 C CA . VAL A 1 719 ? 13.915 21.449 -23.317 1.00 90.81 719 VAL A CA 1
ATOM 5775 C C . VAL A 1 719 ? 12.852 21.729 -22.257 1.00 90.81 719 VAL A C 1
ATOM 5777 O O . VAL A 1 719 ? 11.653 21.680 -22.533 1.00 90.81 719 VAL A O 1
ATOM 5780 N N . ASN A 1 720 ? 13.289 22.081 -21.046 1.00 87.06 720 ASN A N 1
ATOM 5781 C CA . ASN A 1 720 ? 12.441 22.532 -19.946 1.00 87.06 720 ASN A CA 1
ATOM 5782 C C . ASN A 1 720 ? 13.207 23.458 -18.981 1.00 87.06 720 ASN A C 1
ATOM 5784 O O . ASN A 1 720 ? 13.765 23.018 -17.983 1.00 87.06 720 ASN A O 1
ATOM 5788 N N . VAL A 1 721 ? 13.191 24.767 -19.252 1.00 81.19 721 VAL A N 1
ATOM 5789 C CA . VAL A 1 721 ? 13.952 25.791 -18.501 1.00 81.19 721 VAL A CA 1
ATOM 5790 C C . VAL A 1 721 ? 13.557 25.965 -17.026 1.00 81.19 721 VAL A C 1
ATOM 5792 O O . VAL A 1 721 ? 14.227 26.712 -16.318 1.00 81.19 721 VAL A O 1
ATOM 5795 N N . GLU A 1 722 ? 12.472 25.335 -16.569 1.00 79.81 722 GLU A N 1
ATOM 5796 C CA . GLU A 1 722 ? 12.011 25.381 -15.172 1.00 79.81 722 GLU A CA 1
ATOM 5797 C C . GLU A 1 722 ? 12.299 24.077 -14.405 1.00 79.81 722 GLU A C 1
ATOM 5799 O O . GLU A 1 722 ? 11.939 23.972 -13.234 1.00 79.81 722 GLU A O 1
ATOM 5804 N N . SER A 1 723 ? 12.916 23.076 -15.046 1.00 82.56 723 SER A N 1
ATOM 5805 C CA . SER A 1 723 ? 13.131 21.746 -14.469 1.00 82.56 723 SER A CA 1
ATOM 5806 C C . SER A 1 723 ? 14.454 21.120 -14.918 1.00 82.56 723 SER A C 1
ATOM 5808 O O . SER A 1 723 ? 15.215 21.702 -15.693 1.00 82.56 723 SER A O 1
ATOM 5810 N N . ASP A 1 724 ? 14.715 19.921 -14.414 1.00 86.56 724 ASP A N 1
ATOM 5811 C CA . ASP A 1 724 ? 15.910 19.140 -14.681 1.00 86.56 724 ASP A CA 1
ATOM 5812 C C . ASP A 1 724 ? 15.735 18.281 -15.943 1.00 86.56 724 ASP A C 1
ATOM 5814 O O . ASP A 1 724 ? 14.760 17.533 -16.070 1.00 86.56 724 ASP A O 1
ATOM 5818 N N . VAL A 1 725 ? 16.688 18.362 -16.878 1.00 90.69 725 VAL A N 1
ATOM 5819 C CA . VAL A 1 725 ? 16.629 17.647 -18.167 1.00 90.69 725 VAL A CA 1
ATOM 5820 C C . VAL A 1 725 ? 17.834 16.733 -18.409 1.00 90.69 725 VAL A C 1
ATOM 5822 O O . VAL A 1 725 ? 18.984 17.169 -18.343 1.00 90.69 725 VAL A O 1
ATOM 5825 N N . ALA A 1 726 ? 17.562 15.471 -18.746 1.00 93.75 726 ALA A N 1
ATOM 5826 C CA . ALA A 1 726 ? 18.528 14.488 -19.244 1.00 93.75 726 ALA A CA 1
ATOM 5827 C C . ALA A 1 726 ? 17.818 13.347 -19.987 1.00 93.75 726 ALA A C 1
ATOM 5829 O O . ALA A 1 726 ? 16.595 13.356 -20.119 1.00 93.75 726 ALA A O 1
ATOM 5830 N N . LEU A 1 727 ? 18.558 12.345 -20.476 1.00 95.50 727 LEU A N 1
ATOM 5831 C CA . LEU A 1 727 ? 17.939 11.090 -20.910 1.00 95.50 727 LEU A CA 1
ATOM 5832 C C . LEU A 1 727 ? 17.209 10.411 -19.736 1.00 95.50 727 LEU A C 1
ATOM 5834 O O . LEU A 1 727 ? 16.052 10.023 -19.891 1.00 95.50 727 LEU A O 1
ATOM 5838 N N . PHE A 1 728 ? 17.861 10.338 -18.570 1.00 93.88 728 PHE A N 1
ATOM 5839 C CA . PHE A 1 728 ? 17.304 9.863 -17.303 1.00 93.88 728 PHE A CA 1
ATOM 5840 C C . PHE A 1 728 ? 17.282 11.005 -16.275 1.00 93.88 728 PHE A C 1
ATOM 5842 O O . PHE A 1 728 ? 18.331 11.391 -15.762 1.00 93.88 728 PHE A O 1
ATOM 5849 N N . SER A 1 729 ? 16.108 11.544 -15.938 1.00 87.88 729 SER A N 1
ATOM 5850 C CA . SER A 1 729 ? 16.000 12.636 -14.948 1.00 87.88 729 SER A CA 1
ATOM 5851 C C . SER A 1 729 ? 16.020 12.164 -13.492 1.00 87.88 729 SER A C 1
ATOM 5853 O O . SER A 1 729 ? 16.127 12.996 -12.599 1.00 87.88 729 SER A O 1
ATOM 5855 N N . ASN A 1 730 ? 15.924 10.852 -13.250 1.00 87.69 730 ASN A N 1
ATOM 5856 C CA . ASN A 1 730 ? 16.225 10.209 -11.968 1.00 87.69 730 ASN A CA 1
ATOM 5857 C C . ASN A 1 730 ? 16.784 8.804 -12.233 1.00 87.69 730 ASN A C 1
ATOM 5859 O O . ASN A 1 730 ? 16.028 7.885 -12.567 1.00 87.69 730 ASN A O 1
ATOM 5863 N N . LEU A 1 731 ? 18.097 8.630 -12.084 1.00 91.38 731 LEU A N 1
ATOM 5864 C CA . LEU A 1 731 ? 18.770 7.340 -12.258 1.00 91.38 731 LEU A CA 1
ATOM 5865 C C . LEU A 1 731 ? 19.173 6.737 -10.900 1.00 91.38 731 LEU A C 1
ATOM 5867 O O . LEU A 1 731 ? 19.979 7.320 -10.179 1.00 91.38 731 LEU A O 1
ATOM 5871 N N . TYR A 1 732 ? 18.639 5.552 -10.592 1.00 89.56 732 TYR A N 1
ATOM 5872 C CA . TYR A 1 732 ? 19.029 4.693 -9.458 1.00 89.56 732 TYR A CA 1
ATOM 5873 C C . TYR A 1 732 ? 19.808 3.453 -9.894 1.00 89.56 732 TYR A C 1
ATOM 5875 O O . TYR A 1 732 ? 20.477 2.834 -9.083 1.00 89.56 732 TYR A O 1
ATOM 5883 N N . GLY A 1 733 ? 19.701 3.090 -11.171 1.00 90.88 733 GLY A N 1
ATOM 5884 C CA . GLY A 1 733 ? 20.292 1.882 -11.722 1.00 90.88 733 GLY A CA 1
ATOM 5885 C C . GLY A 1 733 ? 21.623 2.117 -12.430 1.00 90.88 733 GLY A C 1
ATOM 5886 O O . GLY A 1 733 ? 22.375 3.047 -12.134 1.00 90.88 733 GLY A O 1
ATOM 5887 N N . ILE A 1 734 ? 21.899 1.255 -13.406 1.00 93.25 734 ILE A N 1
ATOM 5888 C CA . ILE A 1 734 ? 23.168 1.196 -14.131 1.00 93.25 734 ILE A CA 1
ATOM 5889 C C . ILE A 1 734 ? 22.932 1.564 -15.597 1.00 93.25 734 ILE A C 1
ATOM 5891 O O . ILE A 1 734 ? 22.055 0.995 -16.242 1.00 93.25 734 ILE A O 1
ATOM 5895 N N . VAL A 1 735 ? 23.736 2.472 -16.148 1.00 96.38 735 VAL A N 1
ATOM 5896 C CA . VAL A 1 735 ? 23.769 2.793 -17.583 1.00 96.38 735 VAL A CA 1
ATOM 5897 C C . VAL A 1 735 ? 25.181 2.567 -18.102 1.00 96.38 735 VAL A C 1
ATOM 5899 O O . VAL A 1 735 ? 26.125 3.192 -17.613 1.00 96.38 735 VAL A O 1
ATOM 5902 N N . VAL A 1 736 ? 25.329 1.688 -19.096 1.00 96.12 736 VAL A N 1
ATOM 5903 C CA . VAL A 1 736 ? 26.635 1.355 -19.678 1.00 96.12 736 VAL A CA 1
ATOM 5904 C C . VAL A 1 736 ? 26.653 1.323 -21.195 1.00 96.12 736 VAL A C 1
ATOM 5906 O O . VAL A 1 736 ? 25.621 1.114 -21.825 1.00 96.12 736 VAL A O 1
ATOM 5909 N N . ASN A 1 737 ? 27.844 1.475 -21.780 1.00 95.88 737 ASN A N 1
ATOM 5910 C CA . ASN A 1 737 ? 28.106 1.310 -23.217 1.00 95.88 737 ASN A CA 1
ATOM 5911 C C . ASN A 1 737 ? 27.217 2.192 -24.113 1.00 95.88 737 ASN A C 1
ATOM 5913 O O . ASN A 1 737 ? 26.870 1.791 -25.224 1.00 95.88 737 ASN A O 1
ATOM 5917 N N . LEU A 1 738 ? 26.785 3.353 -23.619 1.00 96.94 738 LEU A N 1
ATOM 5918 C CA . LEU A 1 738 ? 25.815 4.207 -24.299 1.00 96.94 738 LEU A CA 1
ATOM 5919 C C . LEU A 1 738 ? 26.504 5.377 -25.003 1.00 96.94 738 LEU A C 1
ATOM 5921 O O . LEU A 1 738 ? 27.290 6.104 -24.392 1.00 96.94 738 LEU A O 1
ATOM 5925 N N . CYS A 1 739 ? 26.136 5.609 -26.261 1.00 96.56 739 CYS A N 1
ATOM 5926 C CA . CYS A 1 739 ? 26.526 6.799 -27.008 1.00 96.56 739 CYS A CA 1
ATOM 5927 C C . CYS A 1 739 ? 25.338 7.778 -27.102 1.00 96.56 739 CYS A C 1
ATOM 5929 O O . CYS A 1 739 ? 24.241 7.397 -27.500 1.00 96.56 739 CYS A O 1
ATOM 5931 N N . ILE A 1 740 ? 25.542 9.052 -26.764 1.00 97.12 740 ILE A N 1
ATOM 5932 C CA . ILE A 1 740 ? 24.611 10.153 -27.052 1.00 97.12 740 ILE A CA 1
ATOM 5933 C C . ILE A 1 740 ? 25.243 11.058 -28.103 1.00 97.12 740 ILE A C 1
ATOM 5935 O O . ILE A 1 740 ? 26.391 11.493 -27.966 1.00 97.12 740 ILE A O 1
ATOM 5939 N N . GLU A 1 741 ? 24.487 11.342 -29.157 1.00 95.25 741 GLU A N 1
ATOM 5940 C CA . GLU A 1 741 ? 24.989 12.035 -30.339 1.00 95.25 741 GLU A CA 1
ATOM 5941 C C . GLU A 1 741 ? 23.966 13.046 -30.871 1.00 95.25 741 GLU A C 1
ATOM 5943 O O . GLU A 1 741 ? 22.757 12.866 -30.721 1.00 95.25 741 GLU A O 1
ATOM 5948 N N . ASP A 1 742 ? 24.447 14.147 -31.450 1.00 94.75 742 ASP A N 1
ATOM 5949 C CA . ASP A 1 742 ? 23.624 15.174 -32.111 1.00 94.75 742 ASP A CA 1
ATOM 5950 C C . ASP A 1 742 ? 22.455 15.721 -31.263 1.00 94.75 742 ASP A C 1
ATOM 5952 O O . ASP A 1 742 ? 21.402 16.079 -31.786 1.00 94.75 742 ASP A O 1
ATOM 5956 N N . SER A 1 743 ? 22.607 15.767 -29.938 1.00 96.50 743 SER A N 1
ATOM 5957 C CA . SER A 1 743 ? 21.497 16.009 -29.008 1.00 96.50 743 SER A CA 1
ATOM 5958 C C . SER A 1 743 ? 21.525 17.406 -28.374 1.00 96.50 743 SER A C 1
ATOM 5960 O O . SER A 1 743 ? 22.575 18.034 -28.228 1.00 96.50 743 SER A O 1
ATOM 5962 N N . TYR A 1 744 ? 20.357 17.909 -27.983 1.00 94.69 744 TYR A N 1
ATOM 5963 C CA . TYR A 1 744 ? 20.142 19.217 -27.374 1.00 94.69 744 TYR A CA 1
ATOM 5964 C C . TYR A 1 744 ? 19.385 19.091 -26.048 1.00 94.69 744 TYR A C 1
ATOM 5966 O O . TYR A 1 744 ? 18.256 18.603 -26.010 1.00 94.69 744 TYR A O 1
ATOM 5974 N N . PHE A 1 745 ? 19.997 19.581 -24.970 1.00 94.38 745 PHE A N 1
ATOM 5975 C CA . PHE A 1 745 ? 19.422 19.610 -23.626 1.00 94.38 745 PHE A CA 1
ATOM 5976 C C . PHE A 1 745 ? 19.414 21.049 -23.103 1.00 94.38 745 PHE A C 1
ATOM 5978 O O . PHE A 1 745 ? 20.469 21.686 -23.062 1.00 94.38 745 PHE A O 1
ATOM 5985 N N . GLU A 1 746 ? 18.254 21.568 -22.694 1.00 91.50 746 GLU A N 1
ATOM 5986 C CA . GLU A 1 746 ? 18.136 22.900 -22.082 1.00 91.50 746 GLU A CA 1
ATOM 5987 C C . GLU A 1 746 ? 17.185 22.909 -20.872 1.00 91.50 746 GLU A C 1
ATOM 5989 O O . GLU A 1 746 ? 15.980 22.752 -21.047 1.00 91.50 746 GLU A O 1
ATOM 5994 N N . GLY A 1 747 ? 17.698 23.140 -19.655 1.00 88.88 747 GLY A N 1
ATOM 5995 C CA . GLY A 1 747 ? 16.889 23.159 -18.422 1.00 88.88 747 GLY A CA 1
ATOM 5996 C C . GLY A 1 747 ? 17.413 24.065 -17.301 1.00 88.88 747 GLY A C 1
ATOM 5997 O O . GLY A 1 747 ? 18.354 24.826 -17.520 1.00 88.88 747 GLY A O 1
ATOM 5998 N N . ASP A 1 748 ? 16.811 24.016 -16.104 1.00 85.75 748 ASP A N 1
ATOM 5999 C CA . ASP A 1 748 ? 17.379 24.666 -14.905 1.00 85.75 748 ASP A CA 1
ATOM 6000 C C . ASP A 1 748 ? 18.666 23.937 -14.490 1.00 85.75 748 ASP A C 1
ATOM 6002 O O . ASP A 1 748 ? 19.746 24.541 -14.466 1.00 85.75 748 ASP A O 1
ATOM 6006 N N . SER A 1 749 ? 18.591 22.611 -14.337 1.00 87.94 749 SER A N 1
ATOM 6007 C CA . SER A 1 749 ? 19.759 21.727 -14.387 1.00 87.94 749 SER A CA 1
ATOM 6008 C C . SER A 1 749 ? 19.726 20.859 -15.645 1.00 87.94 749 SER A C 1
ATOM 6010 O O . SER A 1 749 ? 18.675 20.370 -16.048 1.00 87.94 749 SER A O 1
ATOM 6012 N N . ALA A 1 750 ? 20.874 20.658 -16.291 1.00 90.88 750 ALA A N 1
ATOM 6013 C CA . ALA A 1 750 ? 20.955 19.859 -17.516 1.00 90.88 750 ALA A CA 1
ATOM 6014 C C . ALA A 1 750 ? 22.131 18.876 -17.500 1.00 90.88 750 ALA A C 1
ATOM 6016 O O . ALA A 1 750 ? 23.216 19.211 -17.011 1.00 90.88 750 ALA A O 1
ATOM 6017 N N . ALA A 1 751 ? 21.911 17.687 -18.060 1.00 93.38 751 ALA A N 1
ATOM 6018 C CA . ALA A 1 751 ? 22.918 16.671 -18.342 1.00 93.38 751 ALA A CA 1
ATOM 6019 C C . ALA A 1 751 ? 22.520 15.848 -19.571 1.00 93.38 751 ALA A C 1
ATOM 6021 O O . ALA A 1 751 ? 21.356 15.844 -19.953 1.00 93.38 751 ALA A O 1
ATOM 6022 N N . ALA A 1 752 ? 23.464 15.149 -20.207 1.00 94.38 752 ALA A N 1
ATOM 6023 C CA . ALA A 1 752 ? 23.113 14.290 -21.339 1.00 94.38 752 ALA A CA 1
ATOM 6024 C C . ALA A 1 752 ? 22.514 12.949 -20.883 1.00 94.38 752 ALA A C 1
ATOM 6026 O O . ALA A 1 752 ? 21.492 12.520 -21.415 1.00 94.38 752 ALA A O 1
ATOM 6027 N N . ILE A 1 753 ? 23.132 12.290 -19.893 1.00 95.00 753 ILE A N 1
ATOM 6028 C CA . ILE A 1 753 ? 22.747 10.932 -19.481 1.00 95.00 753 ILE A CA 1
ATOM 6029 C C . ILE A 1 753 ? 21.854 10.962 -18.244 1.00 95.00 753 ILE A C 1
ATOM 6031 O O . ILE A 1 753 ? 20.738 10.457 -18.317 1.00 95.00 753 ILE A O 1
ATOM 6035 N N . ALA A 1 754 ? 22.312 11.548 -17.133 1.00 92.81 754 ALA A N 1
ATOM 6036 C CA . ALA A 1 754 ? 21.628 11.401 -15.846 1.00 92.81 754 ALA A CA 1
ATOM 6037 C C . ALA A 1 754 ? 21.503 12.707 -15.045 1.00 92.81 754 ALA A C 1
ATOM 6039 O O . ALA A 1 754 ? 22.454 13.478 -14.935 1.00 92.81 754 ALA A O 1
ATOM 6040 N N . ILE A 1 755 ? 20.352 12.919 -14.411 1.00 86.06 755 ILE A N 1
ATOM 6041 C CA . ILE A 1 755 ? 20.169 13.880 -13.314 1.00 86.06 755 ILE A CA 1
ATOM 6042 C C . ILE A 1 755 ? 19.513 13.169 -12.126 1.00 86.06 755 ILE A C 1
ATOM 6044 O O . ILE A 1 755 ? 18.875 12.129 -12.297 1.00 86.06 755 ILE A O 1
ATOM 6048 N N . GLY A 1 756 ? 19.695 13.718 -10.925 1.00 71.31 756 GLY A N 1
ATOM 6049 C CA . GLY A 1 756 ? 18.798 13.493 -9.796 1.00 71.31 756 GLY A CA 1
ATOM 6050 C C . GLY A 1 756 ? 19.470 12.899 -8.563 1.00 71.31 756 GLY A C 1
ATOM 6051 O O . GLY A 1 756 ? 20.600 12.410 -8.608 1.00 71.31 756 GLY A O 1
ATOM 6052 N N . GLU A 1 757 ? 18.720 12.915 -7.457 1.00 63.53 757 GLU A N 1
ATOM 6053 C CA . GLU A 1 757 ? 19.079 12.344 -6.156 1.00 63.53 757 GLU A CA 1
ATOM 6054 C C . GLU A 1 757 ? 19.166 10.802 -6.209 1.00 63.53 757 GLU A C 1
ATOM 6056 O O . GLU A 1 757 ? 18.359 10.122 -5.581 1.00 63.53 757 GLU A O 1
ATOM 6061 N N . GLY A 1 758 ? 20.115 10.252 -6.974 1.00 57.88 758 GLY A N 1
ATOM 6062 C CA . GLY A 1 758 ? 20.366 8.813 -7.123 1.00 57.88 758 GLY A CA 1
ATOM 6063 C C . GLY A 1 758 ? 20.575 8.064 -5.794 1.00 57.88 758 GLY A C 1
ATOM 6064 O O . GLY A 1 758 ? 20.768 8.673 -4.741 1.00 57.88 758 GLY A O 1
ATOM 6065 N N . GLU A 1 759 ? 20.580 6.733 -5.821 1.00 64.06 759 GLU A N 1
ATOM 6066 C CA . GLU A 1 759 ? 21.102 5.939 -4.700 1.00 64.06 759 GLU A CA 1
ATOM 6067 C C . GLU A 1 759 ? 22.643 5.898 -4.780 1.00 64.06 759 GLU A C 1
ATOM 6069 O O . GLU A 1 759 ? 23.229 6.221 -5.818 1.00 64.06 759 GLU A O 1
ATOM 6074 N N . GLU A 1 760 ? 23.322 5.574 -3.672 1.00 66.56 760 GLU A N 1
ATOM 6075 C CA . GLU A 1 760 ? 24.800 5.562 -3.602 1.00 66.56 760 GLU A CA 1
ATOM 6076 C C . GLU A 1 760 ? 25.437 4.537 -4.573 1.00 66.56 760 GLU A C 1
ATOM 6078 O O . GLU A 1 760 ? 26.624 4.641 -4.877 1.00 66.56 760 GLU A O 1
ATOM 6083 N N . ASP A 1 761 ? 24.653 3.578 -5.072 1.00 79.00 761 ASP A N 1
ATOM 6084 C CA . ASP A 1 761 ? 25.032 2.467 -5.953 1.00 79.00 761 ASP A CA 1
ATOM 6085 C C . ASP A 1 761 ? 24.668 2.675 -7.438 1.00 79.00 761 ASP A C 1
ATOM 6087 O O . ASP A 1 761 ? 24.945 1.805 -8.264 1.00 79.00 761 ASP A O 1
ATOM 6091 N N . ALA A 1 762 ? 24.105 3.828 -7.822 1.00 89.31 762 ALA A N 1
ATOM 6092 C CA . ALA A 1 762 ? 23.848 4.134 -9.232 1.00 89.31 762 ALA A CA 1
ATOM 6093 C C . ALA A 1 762 ? 25.166 4.299 -10.020 1.00 89.31 762 ALA A C 1
ATOM 6095 O O . ALA A 1 762 ? 26.109 4.947 -9.552 1.00 89.31 762 ALA A O 1
ATOM 6096 N N . VAL A 1 763 ? 25.238 3.769 -11.248 1.00 91.44 763 VAL A N 1
ATOM 6097 C CA . VAL A 1 763 ? 26.475 3.774 -12.057 1.00 91.44 763 VAL A CA 1
ATOM 6098 C C . VAL A 1 763 ? 26.216 4.249 -13.484 1.00 91.44 763 VAL A C 1
ATOM 6100 O O . VAL A 1 763 ? 25.360 3.714 -14.182 1.00 91.44 763 VAL A O 1
ATOM 6103 N N . VAL A 1 764 ? 27.023 5.201 -13.956 1.00 94.00 764 VAL A N 1
ATOM 6104 C CA . VAL A 1 764 ? 27.159 5.519 -15.386 1.00 94.00 764 VAL A CA 1
ATOM 6105 C C . VAL A 1 764 ? 28.578 5.169 -15.812 1.00 94.00 764 VAL A C 1
ATOM 6107 O O . VAL A 1 764 ? 29.527 5.797 -15.344 1.00 94.00 764 VAL A O 1
ATOM 6110 N N . ALA A 1 765 ? 28.754 4.177 -16.682 1.00 93.50 765 ALA A N 1
ATOM 6111 C CA . ALA A 1 765 ? 30.091 3.751 -17.084 1.00 93.50 765 ALA A CA 1
ATOM 6112 C C . ALA A 1 765 ? 30.222 3.477 -18.579 1.00 93.50 765 ALA A C 1
ATOM 6114 O O . ALA A 1 765 ? 29.317 2.945 -19.205 1.00 93.50 765 ALA A O 1
ATOM 6115 N N . ASN A 1 766 ? 31.396 3.741 -19.146 1.00 93.38 766 ASN A N 1
ATOM 6116 C CA . ASN A 1 766 ? 31.698 3.351 -20.523 1.00 93.38 766 ASN A CA 1
ATOM 6117 C C . ASN A 1 766 ? 30.817 4.073 -21.563 1.00 93.38 766 ASN A C 1
ATOM 6119 O O . ASN A 1 766 ? 30.297 3.439 -22.476 1.00 93.38 766 ASN A O 1
ATOM 6123 N N . CYS A 1 767 ? 30.601 5.383 -21.407 1.00 96.00 767 CYS A N 1
ATOM 6124 C CA . CYS A 1 767 ? 29.663 6.148 -22.239 1.00 96.00 767 CYS A CA 1
ATOM 6125 C C . CYS A 1 767 ? 30.343 7.258 -23.058 1.00 96.00 767 CYS A C 1
ATOM 6127 O O . CYS A 1 767 ? 31.366 7.821 -22.666 1.00 96.00 767 CYS A O 1
ATOM 6129 N N . ILE A 1 768 ? 29.739 7.615 -24.193 1.00 94.31 768 ILE A N 1
ATOM 6130 C CA . ILE A 1 768 ? 30.213 8.667 -25.103 1.00 94.31 768 ILE A CA 1
ATOM 6131 C C . ILE A 1 768 ? 29.141 9.750 -25.237 1.00 94.31 768 ILE A C 1
ATOM 6133 O O . ILE A 1 768 ? 27.983 9.436 -25.487 1.00 94.31 768 ILE A O 1
ATOM 6137 N N . VAL A 1 769 ? 29.516 11.029 -25.136 1.00 93.31 769 VAL A N 1
ATOM 6138 C CA . VAL A 1 769 ? 28.622 12.165 -25.432 1.00 93.31 769 VAL A CA 1
ATOM 6139 C C . VAL A 1 769 ? 29.285 13.105 -26.433 1.00 93.31 769 VAL A C 1
ATOM 6141 O O . VAL A 1 769 ? 30.194 13.868 -26.087 1.00 93.31 769 VAL A O 1
ATOM 6144 N N . ARG A 1 770 ? 28.823 13.098 -27.685 1.00 90.56 770 ARG A N 1
ATOM 6145 C CA . ARG A 1 770 ? 29.446 13.852 -28.787 1.00 90.56 770 ARG A CA 1
ATOM 6146 C C . ARG A 1 770 ? 28.456 14.679 -29.598 1.00 90.56 770 ARG A C 1
ATOM 6148 O O . ARG A 1 770 ? 27.259 14.402 -29.609 1.00 90.56 770 ARG A O 1
ATOM 6155 N N . ASN A 1 771 ? 28.972 15.723 -30.242 1.00 88.62 771 ASN A N 1
ATOM 6156 C CA . ASN A 1 771 ? 28.234 16.686 -31.066 1.00 88.62 771 ASN A CA 1
ATOM 6157 C C . ASN A 1 771 ? 26.921 17.194 -30.434 1.00 88.62 771 ASN A C 1
ATOM 6159 O O . ASN A 1 771 ? 25.976 17.564 -31.126 1.00 88.62 771 ASN A O 1
ATOM 6163 N N . SER A 1 772 ? 26.860 17.213 -29.104 1.00 91.44 772 SER A N 1
ATOM 6164 C CA . SER A 1 772 ? 25.666 17.580 -28.356 1.00 91.44 772 SER A CA 1
ATOM 6165 C C . SER A 1 772 ? 25.845 18.950 -27.707 1.00 91.44 772 SER A C 1
ATOM 6167 O O . SER A 1 772 ? 26.959 19.460 -27.556 1.00 91.44 772 SER A O 1
ATOM 6169 N N . THR A 1 773 ? 24.736 19.589 -27.355 1.00 89.50 773 THR A N 1
ATOM 6170 C CA . THR A 1 773 ? 24.719 20.858 -26.627 1.00 89.50 773 THR A CA 1
ATOM 6171 C C . THR A 1 773 ? 23.920 20.696 -25.344 1.00 89.50 773 THR A C 1
ATOM 6173 O O . THR A 1 773 ? 22.726 20.421 -25.395 1.00 89.50 773 THR A O 1
ATOM 6176 N N . ILE A 1 774 ? 24.577 20.900 -24.204 1.00 90.38 774 ILE A N 1
ATOM 6177 C CA . ILE A 1 774 ? 23.968 20.848 -22.876 1.00 90.38 774 ILE A CA 1
ATOM 6178 C C . ILE A 1 774 ? 23.946 22.264 -22.315 1.00 90.38 774 ILE A C 1
ATOM 6180 O O . ILE A 1 774 ? 24.986 22.923 -22.246 1.00 90.38 774 ILE A O 1
ATOM 6184 N N . LYS A 1 775 ? 22.771 22.755 -21.928 1.00 87.06 775 LYS A N 1
ATOM 6185 C CA . LYS A 1 775 ? 22.572 24.124 -21.463 1.00 87.06 775 LYS A CA 1
ATOM 6186 C C . LYS A 1 775 ? 21.717 24.164 -20.198 1.00 87.06 775 LYS A C 1
ATOM 6188 O O . LYS A 1 775 ? 20.625 23.620 -20.175 1.00 87.06 775 LYS A O 1
ATOM 6193 N N . GLY A 1 776 ? 22.160 24.873 -19.169 1.00 83.94 776 GLY A N 1
ATOM 6194 C CA . GLY A 1 776 ? 21.320 25.130 -18.000 1.00 83.94 776 GLY A CA 1
ATOM 6195 C C . GLY A 1 776 ? 21.886 26.167 -17.046 1.00 83.94 776 GLY A C 1
ATOM 6196 O O . GLY A 1 776 ? 22.930 26.759 -17.311 1.00 83.94 776 GLY A O 1
ATOM 6197 N N . VAL A 1 777 ? 21.206 26.425 -15.930 1.00 80.75 777 VAL A N 1
ATOM 6198 C CA . VAL A 1 777 ? 21.786 27.211 -14.828 1.00 80.75 777 VAL A CA 1
ATOM 6199 C C . VAL A 1 777 ? 22.952 26.427 -14.224 1.00 80.75 777 VAL A C 1
ATOM 6201 O O . VAL A 1 777 ? 24.059 26.970 -14.117 1.00 80.75 777 VAL A O 1
ATOM 6204 N N . ASN A 1 778 ? 22.722 25.141 -13.941 1.00 83.25 778 ASN A N 1
ATOM 6205 C CA . ASN A 1 778 ? 23.750 24.141 -13.655 1.00 83.25 778 ASN A CA 1
ATOM 6206 C C . ASN A 1 778 ? 23.799 23.137 -14.817 1.00 83.25 778 ASN A C 1
ATOM 6208 O O . ASN A 1 778 ? 22.798 22.499 -15.119 1.00 83.25 778 ASN A O 1
ATOM 6212 N N . ALA A 1 779 ? 24.940 22.968 -15.475 1.00 85.25 779 ALA A N 1
ATOM 6213 C CA . ALA A 1 779 ? 25.077 22.054 -16.606 1.00 85.25 779 ALA A CA 1
ATOM 6214 C C . ALA A 1 779 ? 26.249 21.095 -16.390 1.00 85.25 779 ALA A C 1
ATOM 6216 O O . ALA A 1 779 ? 27.352 21.538 -16.066 1.00 85.25 779 ALA A O 1
ATOM 6217 N N . ALA A 1 780 ? 26.025 19.803 -16.623 1.00 87.44 780 ALA A N 1
ATOM 6218 C CA . ALA A 1 780 ? 27.072 18.789 -16.633 1.00 87.44 780 ALA A CA 1
ATOM 6219 C C . ALA A 1 780 ? 27.061 17.998 -17.946 1.00 87.44 780 ALA A C 1
ATOM 6221 O O . ALA A 1 780 ? 26.010 17.801 -18.542 1.00 87.44 780 ALA A O 1
ATOM 6222 N N . ALA A 1 781 ? 28.212 17.528 -18.421 1.00 84.75 781 ALA A N 1
ATOM 6223 C CA . ALA A 1 781 ? 28.262 16.776 -19.676 1.00 84.75 781 ALA A CA 1
ATOM 6224 C C . ALA A 1 781 ? 27.591 15.397 -19.570 1.00 84.75 781 ALA A C 1
ATOM 6226 O O . ALA A 1 781 ? 26.819 15.021 -20.448 1.00 84.75 781 ALA A O 1
ATOM 6227 N N . ILE A 1 782 ? 27.885 14.654 -18.498 1.00 89.94 782 ILE A N 1
ATOM 6228 C CA . ILE A 1 782 ? 27.402 13.281 -18.293 1.00 89.94 782 ILE A CA 1
ATOM 6229 C C . ILE A 1 782 ? 26.267 13.237 -17.272 1.00 89.94 782 ILE A C 1
ATOM 6231 O O . ILE A 1 782 ? 25.160 12.813 -17.612 1.00 89.94 782 ILE A O 1
ATOM 6235 N N . ALA A 1 783 ? 26.547 13.677 -16.041 1.00 90.50 783 ALA A N 1
ATOM 6236 C CA . ALA A 1 783 ? 25.614 13.589 -14.925 1.00 90.50 783 ALA A CA 1
ATOM 6237 C C . ALA A 1 783 ? 25.660 14.831 -14.025 1.00 90.50 783 ALA A C 1
ATOM 6239 O O . ALA A 1 783 ? 26.748 15.363 -13.783 1.00 90.50 783 ALA A O 1
ATOM 6240 N N . ASN A 1 784 ? 24.498 15.286 -13.542 1.00 87.81 784 ASN A N 1
ATOM 6241 C CA . ASN A 1 784 ? 24.354 16.492 -12.716 1.00 87.81 784 ASN A CA 1
ATOM 6242 C C . ASN A 1 784 ? 23.565 16.222 -11.423 1.00 87.81 784 ASN A C 1
ATOM 6244 O O . ASN A 1 784 ? 22.539 15.546 -11.477 1.00 87.81 784 ASN A O 1
ATOM 6248 N N . GLY A 1 785 ? 24.024 16.743 -10.278 1.00 82.19 785 GLY A N 1
ATOM 6249 C CA . GLY A 1 785 ? 23.407 16.480 -8.971 1.00 82.19 785 GLY A CA 1
ATOM 6250 C C . GLY A 1 785 ? 23.378 14.992 -8.603 1.00 82.19 785 GLY A C 1
ATOM 6251 O O . GLY A 1 785 ? 22.450 14.543 -7.940 1.00 82.19 785 GLY A O 1
ATOM 6252 N N . PHE A 1 786 ? 24.352 14.215 -9.085 1.00 85.19 786 PHE A N 1
ATOM 6253 C CA . PHE A 1 786 ? 24.309 12.753 -9.076 1.00 85.19 786 PHE A CA 1
ATOM 6254 C C . PHE A 1 786 ? 24.988 12.172 -7.825 1.00 85.19 786 PHE A C 1
ATOM 6256 O O . PHE A 1 786 ? 26.120 12.530 -7.508 1.00 85.19 786 PHE A O 1
ATOM 6263 N N . LYS A 1 787 ? 24.313 11.269 -7.102 1.00 83.56 787 LYS A N 1
ATOM 6264 C CA . LYS A 1 787 ? 24.844 10.616 -5.880 1.00 83.56 787 LYS A CA 1
ATOM 6265 C C . LYS A 1 787 ? 25.628 9.322 -6.152 1.00 83.56 787 LYS A C 1
ATOM 6267 O O . LYS A 1 787 ? 26.305 8.829 -5.251 1.00 83.56 787 LYS A O 1
ATOM 6272 N N . GLY A 1 788 ? 25.529 8.794 -7.373 1.00 84.38 788 GLY A N 1
ATOM 6273 C CA . GLY A 1 788 ? 26.209 7.580 -7.818 1.00 84.38 788 GLY A CA 1
ATOM 6274 C C . GLY A 1 788 ? 27.639 7.821 -8.309 1.00 84.38 788 GLY A C 1
ATOM 6275 O O . GLY A 1 788 ? 28.265 8.840 -8.012 1.00 84.38 788 GLY A O 1
ATOM 6276 N N . SER A 1 789 ? 28.163 6.879 -9.091 1.00 86.88 789 SER A N 1
ATOM 6277 C CA . SER A 1 789 ? 29.527 6.933 -9.631 1.00 86.88 789 SER A CA 1
ATOM 6278 C C . SER A 1 789 ? 29.567 6.986 -11.160 1.00 86.88 789 SER A C 1
ATOM 6280 O O . SER A 1 789 ? 28.729 6.393 -11.841 1.00 86.88 789 SER A O 1
ATOM 6282 N N . VAL A 1 790 ? 30.562 7.691 -11.706 1.00 88.19 790 VAL A N 1
ATOM 6283 C CA . VAL A 1 790 ? 30.749 7.873 -13.152 1.00 88.19 790 VAL A CA 1
ATOM 6284 C C . VAL A 1 790 ? 32.151 7.436 -13.568 1.00 88.19 790 VAL A C 1
ATOM 6286 O O . VAL A 1 790 ? 33.141 7.923 -13.022 1.00 88.19 790 VAL A O 1
ATOM 6289 N N . TYR A 1 791 ? 32.242 6.544 -14.555 1.00 88.44 791 TYR A N 1
ATOM 6290 C CA . TYR A 1 791 ? 33.512 5.954 -14.982 1.00 88.44 791 TYR A CA 1
ATOM 6291 C C . TYR A 1 791 ? 33.669 5.924 -16.497 1.00 88.44 791 TYR A C 1
ATOM 6293 O O . TYR A 1 791 ? 32.737 5.587 -17.221 1.00 88.44 791 TYR A O 1
ATOM 6301 N N . ASN A 1 792 ? 34.892 6.134 -16.975 1.00 89.06 792 ASN A N 1
ATOM 6302 C CA . ASN A 1 792 ? 35.279 5.740 -18.331 1.00 89.06 792 ASN A CA 1
ATOM 6303 C C . ASN A 1 792 ? 34.413 6.409 -19.419 1.00 89.06 792 ASN A C 1
ATOM 6305 O O . ASN A 1 792 ? 33.846 5.730 -20.272 1.00 89.06 792 ASN A O 1
ATOM 6309 N N . CYS A 1 793 ? 34.245 7.734 -19.351 1.00 90.19 793 CYS A N 1
ATOM 6310 C CA . CYS A 1 793 ? 33.362 8.478 -20.257 1.00 90.19 793 CYS A CA 1
ATOM 6311 C C . CYS A 1 793 ? 34.125 9.490 -21.118 1.00 90.19 793 CYS A C 1
ATOM 6313 O O . CYS A 1 793 ? 34.922 10.280 -20.605 1.00 90.19 793 CYS A O 1
ATOM 6315 N N . TYR A 1 794 ? 33.802 9.530 -22.413 1.00 89.12 794 TYR A N 1
ATOM 6316 C CA . TYR A 1 794 ? 34.383 10.459 -23.386 1.00 89.12 794 TYR A CA 1
ATOM 6317 C C . TYR A 1 794 ? 33.383 11.543 -23.804 1.00 89.12 794 TYR A C 1
ATOM 6319 O O . TYR A 1 794 ? 32.243 11.253 -24.172 1.00 89.12 794 TYR A O 1
ATOM 6327 N N . ILE A 1 795 ? 33.824 12.802 -23.785 1.00 86.75 795 ILE A N 1
ATOM 6328 C CA . ILE A 1 795 ? 33.009 13.973 -24.102 1.00 86.75 795 ILE A CA 1
ATOM 6329 C C . ILE A 1 795 ? 33.626 14.769 -25.257 1.00 86.75 795 ILE A C 1
ATOM 6331 O O . ILE A 1 795 ? 34.760 15.243 -25.178 1.00 86.75 795 ILE A O 1
ATOM 6335 N N . ASN A 1 796 ? 32.827 15.000 -26.298 1.00 85.50 796 ASN A N 1
ATOM 6336 C CA . ASN A 1 796 ? 33.112 15.922 -27.400 1.00 85.50 796 ASN A CA 1
ATOM 6337 C C . ASN A 1 796 ? 31.868 16.779 -27.711 1.00 85.50 796 ASN A C 1
ATOM 6339 O O . ASN A 1 796 ? 31.231 16.633 -28.755 1.00 85.50 796 ASN A O 1
ATOM 6343 N N . SER A 1 797 ? 31.454 17.609 -26.749 1.00 83.56 797 SER A N 1
ATOM 6344 C CA . SER A 1 797 ? 30.174 18.335 -26.770 1.00 83.56 797 SER A CA 1
ATOM 6345 C C . SER A 1 797 ? 30.273 19.708 -26.102 1.00 83.56 797 SER A C 1
ATOM 6347 O O . SER A 1 797 ? 31.148 19.951 -25.271 1.00 83.56 797 SER A O 1
ATOM 6349 N N . ARG A 1 798 ? 29.344 20.614 -26.432 1.00 83.00 798 ARG A N 1
ATOM 6350 C CA . ARG A 1 798 ? 29.312 21.985 -25.898 1.00 83.00 798 ARG A CA 1
ATOM 6351 C C . ARG A 1 798 ? 28.473 22.053 -24.624 1.00 83.00 798 ARG A C 1
ATOM 6353 O O . ARG A 1 798 ? 27.328 21.611 -24.624 1.00 83.00 798 ARG A O 1
ATOM 6360 N N . ILE A 1 799 ? 29.014 22.661 -23.569 1.00 82.75 799 ILE A N 1
ATOM 6361 C CA . ILE A 1 799 ? 28.364 22.759 -22.254 1.00 82.75 799 ILE A CA 1
ATOM 6362 C C . ILE A 1 799 ? 28.243 24.236 -21.874 1.00 82.75 799 ILE A C 1
ATOM 6364 O O . ILE A 1 799 ? 29.236 24.961 -21.865 1.00 82.75 799 ILE A O 1
ATOM 6368 N N . TYR A 1 800 ? 27.033 24.689 -21.562 1.00 79.50 800 TYR A N 1
ATOM 6369 C CA . TYR A 1 800 ? 26.724 26.081 -21.255 1.00 79.50 800 TYR A CA 1
ATOM 6370 C C . TYR A 1 800 ? 25.991 26.188 -19.919 1.00 79.50 800 TYR A C 1
ATOM 6372 O O . TYR A 1 800 ? 24.881 25.686 -19.780 1.00 79.50 800 TYR A O 1
ATOM 6380 N N . GLY A 1 801 ? 26.547 26.920 -18.956 1.00 70.38 801 GLY A N 1
ATOM 6381 C CA . GLY A 1 801 ? 25.811 27.248 -17.739 1.00 70.38 801 GLY A CA 1
ATOM 6382 C C . GLY A 1 801 ? 26.501 28.256 -16.839 1.00 70.38 801 GLY A C 1
ATOM 6383 O O . GLY A 1 801 ? 27.623 28.672 -17.116 1.00 70.38 801 GLY A O 1
ATOM 6384 N N . ILE A 1 802 ? 25.809 28.684 -15.777 1.00 68.88 802 ILE A N 1
ATOM 6385 C CA . ILE A 1 802 ? 26.411 29.530 -14.729 1.00 68.88 802 ILE A CA 1
ATOM 6386 C C . ILE A 1 802 ? 27.439 28.704 -13.944 1.00 68.88 802 ILE A C 1
ATOM 6388 O O . ILE A 1 802 ? 28.508 29.210 -13.591 1.00 68.88 802 ILE A O 1
ATOM 6392 N N . LYS A 1 803 ? 27.118 27.425 -13.718 1.00 72.06 803 LYS A N 1
ATOM 6393 C CA . LYS A 1 803 ? 28.047 26.370 -13.310 1.00 72.06 803 LYS A CA 1
ATOM 6394 C C . LYS A 1 803 ? 28.066 25.305 -14.402 1.00 72.06 803 LYS A C 1
ATOM 6396 O O . LYS A 1 803 ? 27.037 24.690 -14.658 1.00 72.06 803 LYS A O 1
ATOM 6401 N N . ALA A 1 804 ? 29.203 25.146 -15.070 1.00 72.62 804 ALA A N 1
ATOM 6402 C CA . ALA A 1 804 ? 29.397 24.167 -16.134 1.00 72.62 804 ALA A CA 1
ATOM 6403 C C . ALA A 1 804 ? 30.515 23.200 -15.732 1.00 72.62 804 ALA A C 1
ATOM 6405 O O . ALA A 1 804 ? 31.639 23.638 -15.480 1.00 72.62 804 ALA A O 1
ATOM 6406 N N . GLU A 1 805 ? 30.196 21.911 -15.665 1.00 77.50 805 GLU A N 1
ATOM 6407 C CA . GLU A 1 805 ? 31.084 20.839 -15.203 1.00 77.50 805 GLU A CA 1
ATOM 6408 C C . GLU A 1 805 ? 31.043 19.645 -16.176 1.00 77.50 805 GLU A C 1
ATOM 6410 O O . GLU A 1 805 ? 30.195 19.567 -17.064 1.00 77.50 805 GLU A O 1
ATOM 6415 N N . LEU A 1 806 ? 31.983 18.705 -16.057 1.00 76.25 806 LEU A N 1
ATOM 6416 C CA . LEU A 1 806 ? 31.931 17.452 -16.828 1.00 76.25 806 LEU A CA 1
ATOM 6417 C C . LEU A 1 806 ? 30.995 16.443 -16.161 1.00 76.25 806 LEU A C 1
ATOM 6419 O O . LEU A 1 806 ? 30.167 15.814 -16.821 1.00 76.25 806 LEU A O 1
ATOM 6423 N N . VAL A 1 807 ? 31.101 16.357 -14.838 1.00 77.38 807 VAL A N 1
ATOM 6424 C CA . VAL A 1 807 ? 30.266 15.562 -13.944 1.00 77.38 807 VAL A CA 1
ATOM 6425 C C . VAL A 1 807 ? 30.101 16.377 -12.664 1.00 77.38 807 VAL A C 1
ATOM 6427 O O . VAL A 1 807 ? 31.103 16.840 -12.124 1.00 77.38 807 VAL A O 1
ATOM 6430 N N . ASN A 1 808 ? 28.869 16.544 -12.189 1.00 81.00 808 ASN A N 1
ATOM 6431 C CA . ASN A 1 808 ? 28.577 17.146 -10.891 1.00 81.00 808 ASN A CA 1
ATOM 6432 C C . ASN A 1 808 ? 28.047 16.052 -9.951 1.00 81.00 808 ASN A C 1
ATOM 6434 O O . ASN A 1 808 ? 26.934 15.555 -10.148 1.00 81.00 808 ASN A O 1
ATOM 6438 N N . LEU A 1 809 ? 28.864 15.663 -8.965 1.00 76.81 809 LEU A N 1
ATOM 6439 C CA . LEU A 1 809 ? 28.499 14.683 -7.938 1.00 76.81 809 LEU A CA 1
ATOM 6440 C C . LEU A 1 809 ? 28.081 15.379 -6.635 1.00 76.81 809 LEU A C 1
ATOM 6442 O O . LEU A 1 809 ? 28.697 16.369 -6.233 1.00 76.81 809 LEU A O 1
ATOM 6446 N N . GLU A 1 810 ? 27.064 14.848 -5.953 1.00 72.00 810 GLU A N 1
ATOM 6447 C CA . GLU A 1 810 ? 26.703 15.299 -4.605 1.00 72.00 810 GLU A CA 1
ATOM 6448 C C . GLU A 1 810 ? 27.651 14.723 -3.538 1.00 72.00 810 GLU A C 1
ATOM 6450 O O . GLU A 1 810 ? 28.138 13.598 -3.638 1.00 72.00 810 GLU A O 1
ATOM 6455 N N . ASP A 1 811 ? 27.907 15.511 -2.489 1.00 55.72 811 ASP A N 1
ATOM 6456 C CA . ASP A 1 811 ? 28.916 15.265 -1.448 1.00 55.72 811 ASP A CA 1
ATOM 6457 C C . ASP A 1 811 ? 28.469 14.135 -0.482 1.00 55.72 811 ASP A C 1
ATOM 6459 O O . ASP A 1 811 ? 28.032 14.372 0.650 1.00 55.72 811 ASP A O 1
ATOM 6463 N N . VAL A 1 812 ? 28.521 12.880 -0.948 1.00 52.41 812 VAL A N 1
ATOM 6464 C CA . VAL A 1 812 ? 28.104 11.669 -0.215 1.00 52.41 812 VAL A CA 1
ATOM 6465 C C . VAL A 1 812 ? 29.268 10.671 -0.107 1.00 52.41 812 VAL A C 1
ATOM 6467 O O . VAL A 1 812 ? 30.178 10.638 -0.933 1.00 52.41 812 VAL A O 1
ATOM 6470 N N . LYS A 1 813 ? 29.292 9.852 0.955 1.00 47.03 813 LYS A N 1
ATOM 6471 C CA . LYS A 1 813 ? 30.357 8.866 1.211 1.00 47.03 813 LYS A CA 1
ATOM 6472 C C . LYS A 1 813 ? 30.293 7.689 0.223 1.00 47.03 813 LYS A C 1
ATOM 6474 O O . LYS A 1 813 ? 29.834 6.623 0.605 1.00 47.03 813 LYS A O 1
ATOM 6479 N N . GLY A 1 814 ? 30.829 7.832 -0.986 1.00 54.66 814 GLY A N 1
ATOM 6480 C CA . GLY A 1 814 ? 31.009 6.676 -1.874 1.00 54.66 814 GLY A CA 1
ATOM 6481 C C . GLY A 1 814 ? 31.083 6.977 -3.366 1.00 54.66 814 GLY A C 1
ATOM 6482 O O . GLY A 1 814 ? 31.751 6.225 -4.067 1.00 54.66 814 GLY A O 1
ATOM 6483 N N . GLY A 1 815 ? 30.474 8.073 -3.832 1.00 64.00 815 GLY A N 1
ATOM 6484 C CA . GLY A 1 815 ? 30.482 8.450 -5.248 1.00 64.00 815 GLY A CA 1
ATOM 6485 C C . GLY A 1 815 ? 31.894 8.744 -5.758 1.00 64.00 815 GLY A C 1
ATOM 6486 O O . GLY A 1 815 ? 32.628 9.529 -5.151 1.00 64.00 815 GLY A O 1
ATOM 6487 N N . LYS A 1 816 ? 32.286 8.102 -6.864 1.00 75.44 816 LYS A N 1
ATOM 6488 C CA . LYS A 1 816 ? 33.580 8.318 -7.527 1.00 75.44 816 LYS A CA 1
ATOM 6489 C C . LYS A 1 816 ? 33.398 8.782 -8.964 1.00 75.44 816 LYS A C 1
ATOM 6491 O O . LYS A 1 816 ? 32.447 8.406 -9.645 1.00 75.44 816 LYS A O 1
ATOM 6496 N N . CYS A 1 817 ? 34.356 9.575 -9.421 1.00 78.75 817 CYS A N 1
ATOM 6497 C CA . CYS A 1 817 ? 34.470 10.028 -10.796 1.00 78.75 817 CYS A CA 1
ATOM 6498 C C . CYS A 1 817 ? 35.887 9.703 -11.276 1.00 78.75 817 CYS A C 1
ATOM 6500 O O . CYS A 1 817 ? 36.844 10.277 -10.761 1.00 78.75 817 CYS A O 1
ATOM 6502 N N . GLU A 1 818 ? 36.039 8.765 -12.211 1.00 79.31 818 GLU A N 1
ATOM 6503 C CA . GLU A 1 818 ? 37.354 8.348 -12.720 1.00 79.31 818 GLU A CA 1
ATOM 6504 C C . GLU A 1 818 ? 37.320 8.183 -14.246 1.00 79.31 818 GLU A C 1
ATOM 6506 O O . GLU A 1 818 ? 36.294 7.843 -14.836 1.00 79.31 818 GLU A O 1
ATOM 6511 N N . ASN A 1 819 ? 38.463 8.397 -14.904 1.00 78.94 819 ASN A N 1
ATOM 6512 C CA . ASN A 1 819 ? 38.621 8.201 -16.349 1.00 78.94 819 ASN A CA 1
ATOM 6513 C C . ASN A 1 819 ? 37.618 9.013 -17.192 1.00 78.94 819 ASN A C 1
ATOM 6515 O O . ASN A 1 819 ? 36.967 8.476 -18.084 1.00 78.94 819 ASN A O 1
ATOM 6519 N N . ILE A 1 820 ? 37.493 10.319 -16.940 1.00 81.50 820 ILE A N 1
ATOM 6520 C CA . ILE A 1 820 ? 36.643 11.220 -17.736 1.00 81.50 820 ILE A CA 1
ATOM 6521 C C . ILE A 1 820 ? 37.508 12.064 -18.672 1.00 81.50 820 ILE A C 1
ATOM 6523 O O . ILE A 1 820 ? 38.405 12.772 -18.213 1.00 81.50 820 ILE A O 1
ATOM 6527 N N . TYR A 1 821 ? 37.241 12.004 -19.979 1.00 77.56 821 TYR A N 1
ATOM 6528 C CA . TYR A 1 821 ? 38.029 12.707 -20.995 1.00 77.56 821 TYR A CA 1
ATOM 6529 C C . TYR A 1 821 ? 37.190 13.721 -21.779 1.00 77.56 821 TYR A C 1
ATOM 6531 O O . TYR A 1 821 ? 36.110 13.396 -22.265 1.00 77.56 821 TYR A O 1
ATOM 6539 N N . LEU A 1 822 ? 37.714 14.938 -21.959 1.00 72.94 822 LEU A N 1
ATOM 6540 C CA . LEU A 1 822 ? 37.098 16.011 -22.750 1.00 72.94 822 LEU A CA 1
ATOM 6541 C C . LEU A 1 822 ? 37.990 16.388 -23.943 1.00 72.94 822 LEU A C 1
ATOM 6543 O O . LEU A 1 822 ? 39.158 16.723 -23.753 1.00 72.94 822 LEU A O 1
ATOM 6547 N N . ASN A 1 823 ? 37.423 16.414 -25.152 1.00 70.25 823 ASN A N 1
ATOM 6548 C CA . ASN A 1 823 ? 38.085 16.926 -26.358 1.00 70.25 823 ASN A CA 1
ATOM 6549 C C . ASN A 1 823 ? 37.873 18.454 -26.543 1.00 70.25 823 ASN A C 1
ATOM 6551 O O . ASN A 1 823 ? 36.823 18.990 -26.176 1.00 70.25 823 ASN A O 1
ATOM 6555 N N . GLY A 1 824 ? 38.894 19.148 -27.069 1.00 56.44 824 GLY A N 1
ATOM 6556 C CA . GLY A 1 824 ? 39.146 20.600 -26.964 1.00 56.44 824 GLY A CA 1
ATOM 6557 C C . GLY A 1 824 ? 38.137 21.594 -27.583 1.00 56.44 824 GLY A C 1
ATOM 6558 O O . GLY A 1 824 ? 37.235 21.235 -28.331 1.00 56.44 824 GLY A O 1
ATOM 6559 N N . ASP A 1 825 ? 38.333 22.877 -27.228 1.00 47.09 825 ASP A N 1
ATOM 6560 C CA . ASP A 1 825 ? 37.577 24.105 -27.579 1.00 47.09 825 ASP A CA 1
ATOM 6561 C C . ASP A 1 825 ? 36.074 24.161 -27.225 1.00 47.09 825 ASP A C 1
ATOM 6563 O O . ASP A 1 825 ? 35.295 24.928 -27.800 1.00 47.09 825 ASP A O 1
ATOM 6567 N N . ASN A 1 826 ? 35.659 23.437 -26.185 1.00 49.66 826 ASN A N 1
ATOM 6568 C CA . ASN A 1 826 ? 34.333 23.603 -25.591 1.00 49.66 826 ASN A CA 1
ATOM 6569 C C . ASN A 1 826 ? 34.359 24.677 -24.487 1.00 49.66 826 ASN A C 1
ATOM 6571 O O . ASN A 1 826 ? 35.122 24.611 -23.524 1.00 49.66 826 ASN A O 1
ATOM 6575 N N . VAL A 1 827 ? 33.548 25.724 -24.666 1.00 46.62 827 VAL A N 1
ATOM 6576 C CA . VAL A 1 827 ? 33.546 26.949 -23.851 1.00 46.62 827 VAL A CA 1
ATOM 6577 C C . VAL A 1 827 ? 32.991 26.677 -22.444 1.00 46.62 827 VAL A C 1
ATOM 6579 O O . VAL A 1 827 ? 31.802 26.842 -22.199 1.00 46.62 827 VAL A O 1
ATOM 6582 N N . LEU A 1 828 ? 33.861 26.316 -21.497 1.00 54.34 828 LEU A N 1
ATOM 6583 C CA . LEU A 1 828 ? 33.575 26.402 -20.061 1.00 54.34 828 LEU A CA 1
ATOM 6584 C C . LEU A 1 828 ? 33.619 27.883 -19.641 1.00 54.34 828 LEU A C 1
ATOM 6586 O O . LEU A 1 828 ? 34.680 28.508 -19.675 1.00 54.34 828 LEU A O 1
ATOM 6590 N N . VAL A 1 829 ? 32.486 28.472 -19.243 1.00 47.56 829 VAL A N 1
ATOM 6591 C CA . VAL A 1 829 ? 32.455 29.809 -18.613 1.00 47.56 829 VAL A CA 1
ATOM 6592 C C . VAL A 1 829 ? 32.166 29.640 -17.119 1.00 47.56 829 VAL A C 1
ATOM 6594 O O . VAL A 1 829 ? 31.029 29.347 -16.770 1.00 47.56 829 VAL A O 1
ATOM 6597 N N . PRO A 1 830 ? 33.147 29.824 -16.215 1.00 43.59 830 PRO A N 1
ATOM 6598 C CA . PRO A 1 830 ? 32.921 29.681 -14.781 1.00 43.59 830 PRO A CA 1
ATOM 6599 C C . PRO A 1 830 ? 32.668 31.030 -14.094 1.00 43.59 830 PRO A C 1
ATOM 6601 O O . PRO A 1 830 ? 33.220 32.063 -14.483 1.00 43.59 830 PRO A O 1
ATOM 6604 N N . ALA A 1 831 ? 31.961 31.010 -12.962 1.00 32.78 831 ALA A N 1
ATOM 6605 C CA . ALA A 1 831 ? 32.172 31.996 -11.906 1.00 32.78 831 ALA A CA 1
ATOM 6606 C C . ALA A 1 831 ? 32.387 31.305 -10.549 1.00 32.78 831 ALA A C 1
ATOM 6608 O O . ALA A 1 831 ? 31.460 31.080 -9.777 1.00 32.78 831 ALA A O 1
ATOM 6609 N N . SER A 1 832 ? 33.674 31.087 -10.262 1.00 38.91 832 SER A N 1
ATOM 6610 C CA . SER A 1 832 ? 34.313 30.822 -8.963 1.00 38.91 832 SER A CA 1
ATOM 6611 C C . SER A 1 832 ? 34.125 29.441 -8.308 1.00 38.91 832 SER A C 1
ATOM 6613 O O . SER A 1 832 ? 33.050 29.126 -7.821 1.00 38.91 832 SER A O 1
ATOM 6615 N N . GLN A 1 833 ? 35.265 28.748 -8.148 1.00 42.53 833 GLN A N 1
ATOM 6616 C CA . GLN A 1 833 ? 35.529 27.550 -7.326 1.00 42.53 833 GLN A CA 1
ATOM 6617 C C . GLN A 1 833 ? 35.278 26.185 -7.986 1.00 42.53 833 GLN A C 1
ATOM 6619 O O . GLN A 1 833 ? 34.256 25.558 -7.760 1.00 42.53 833 GLN A O 1
ATOM 6624 N N . VAL A 1 834 ? 36.293 25.695 -8.704 1.00 38.41 834 VAL A N 1
ATOM 6625 C CA . VAL A 1 834 ? 36.565 24.258 -8.874 1.00 38.41 834 VAL A CA 1
ATOM 6626 C C . VAL A 1 834 ? 37.969 24.035 -8.301 1.00 38.41 834 VAL A C 1
ATOM 6628 O O . VAL A 1 834 ? 38.877 24.806 -8.621 1.00 38.41 834 VAL A O 1
ATOM 6631 N N . SER A 1 835 ? 38.143 23.079 -7.384 1.00 33.66 835 SER A N 1
ATOM 6632 C CA . SER A 1 835 ? 39.472 22.665 -6.916 1.00 33.66 835 SER A CA 1
ATOM 6633 C C . SER A 1 835 ? 40.164 21.863 -8.015 1.00 33.66 835 SER A C 1
ATOM 6635 O O . SER A 1 835 ? 39.589 20.920 -8.544 1.00 33.66 835 SER A O 1
ATOM 6637 N N . GLU A 1 836 ? 41.390 22.259 -8.345 1.00 36.06 836 GLU A N 1
ATOM 6638 C CA . GLU A 1 836 ? 42.180 21.829 -9.511 1.00 36.06 836 GLU A CA 1
ATOM 6639 C C . GLU A 1 836 ? 42.669 20.361 -9.503 1.00 36.06 836 GLU A C 1
ATOM 6641 O O . GLU A 1 836 ? 43.479 20.014 -10.357 1.00 36.06 836 GLU A O 1
ATOM 6646 N N . ASP A 1 837 ? 42.211 19.486 -8.601 1.00 33.75 837 ASP A N 1
ATOM 6647 C CA . ASP A 1 837 ? 42.861 18.177 -8.405 1.00 33.75 837 ASP A CA 1
ATOM 6648 C C . ASP A 1 837 ? 42.306 17.005 -9.253 1.00 33.75 837 ASP A C 1
ATOM 6650 O O . ASP A 1 837 ? 43.024 16.021 -9.395 1.00 33.75 837 ASP A O 1
ATOM 6654 N N . ASP A 1 838 ? 41.139 17.109 -9.914 1.00 38.25 838 ASP A N 1
ATOM 6655 C CA . ASP A 1 838 ? 40.533 15.972 -10.661 1.00 38.25 838 ASP A CA 1
ATOM 6656 C C . ASP A 1 838 ? 40.211 16.239 -12.152 1.00 38.25 838 ASP A C 1
ATOM 6658 O O . ASP A 1 838 ? 39.484 15.479 -12.790 1.00 38.25 838 ASP A O 1
ATOM 6662 N N . ILE A 1 839 ? 40.757 17.299 -12.764 1.00 43.16 839 ILE A N 1
ATOM 6663 C CA . ILE A 1 839 ? 40.534 17.600 -14.194 1.00 43.16 839 ILE A CA 1
ATOM 6664 C C . ILE A 1 839 ? 41.874 17.663 -14.930 1.00 43.16 839 ILE A C 1
ATOM 6666 O O . ILE A 1 839 ? 42.590 18.662 -14.872 1.00 43.16 839 ILE A O 1
ATOM 6670 N N . ALA A 1 840 ? 42.212 16.607 -15.671 1.00 36.75 840 ALA A N 1
ATOM 6671 C CA . ALA A 1 840 ? 43.373 16.612 -16.556 1.00 36.75 840 ALA A CA 1
ATOM 6672 C C . ALA A 1 840 ? 43.021 17.263 -17.910 1.00 36.75 840 ALA A C 1
ATOM 6674 O O . ALA A 1 840 ? 42.340 16.668 -18.740 1.00 36.75 840 ALA A O 1
ATOM 6675 N N . PHE A 1 841 ? 43.516 18.483 -18.147 1.00 38.97 841 PHE A N 1
ATOM 6676 C CA . PHE A 1 841 ? 43.508 19.148 -19.459 1.00 38.97 841 PHE A CA 1
ATOM 6677 C C . PHE A 1 841 ? 44.833 18.887 -20.192 1.00 38.97 841 PHE A C 1
ATOM 6679 O O . PHE A 1 841 ? 45.890 19.144 -19.615 1.00 38.97 841 PHE A O 1
ATOM 6686 N N . TYR A 1 842 ? 44.803 18.455 -21.462 1.00 39.75 842 TYR A N 1
ATOM 6687 C CA . TYR A 1 842 ? 45.991 18.452 -22.332 1.00 39.75 842 TYR A CA 1
ATOM 6688 C C . TYR A 1 842 ? 45.666 18.619 -23.833 1.00 39.75 842 TYR A C 1
ATOM 6690 O O . TYR A 1 842 ? 44.906 17.849 -24.411 1.00 39.75 842 TYR A O 1
ATOM 6698 N N . ASP A 1 843 ? 46.343 19.599 -24.434 1.00 36.84 843 ASP A N 1
ATOM 6699 C CA . ASP A 1 843 ? 46.547 19.930 -25.862 1.00 36.84 843 ASP A CA 1
ATOM 6700 C C . ASP A 1 843 ? 47.975 19.416 -26.230 1.00 36.84 843 ASP A C 1
ATOM 6702 O O . ASP A 1 843 ? 48.848 19.462 -25.359 1.00 36.84 843 ASP A O 1
ATOM 6706 N N . ASP A 1 844 ? 48.356 18.774 -27.351 1.00 36.19 844 ASP A N 1
ATOM 6707 C CA . ASP A 1 844 ? 48.329 19.212 -28.767 1.00 36.19 844 ASP A CA 1
ATOM 6708 C C . ASP A 1 844 ? 48.752 18.033 -29.718 1.00 36.19 844 ASP A C 1
ATOM 6710 O O . ASP A 1 844 ? 49.579 18.168 -30.620 1.00 36.19 844 ASP A O 1
ATOM 6714 N N . THR A 1 845 ? 48.272 16.797 -29.482 1.00 45.06 845 THR A N 1
ATOM 6715 C CA . THR A 1 845 ? 48.554 15.607 -30.335 1.00 45.06 845 THR A CA 1
ATOM 6716 C C . THR A 1 845 ? 47.371 14.623 -30.343 1.00 45.06 845 THR A C 1
ATOM 6718 O O . THR A 1 845 ? 47.434 13.577 -29.695 1.00 45.06 845 THR A O 1
ATOM 6721 N N . LEU A 1 846 ? 46.285 14.965 -31.051 1.00 51.47 846 LEU A N 1
ATOM 6722 C CA . LEU A 1 846 ? 44.981 14.269 -31.013 1.00 51.47 846 LEU A CA 1
ATOM 6723 C C . LEU A 1 846 ? 45.083 12.728 -31.067 1.00 51.47 846 LEU A C 1
ATOM 6725 O O . LEU A 1 846 ? 44.616 12.051 -30.159 1.00 51.47 846 LEU A O 1
ATOM 6729 N N . LEU A 1 847 ? 45.789 12.166 -32.056 1.00 49.88 847 LEU A N 1
ATOM 6730 C CA . LEU A 1 847 ? 45.841 10.711 -32.266 1.00 49.88 847 LEU A CA 1
ATOM 6731 C C . LEU A 1 847 ? 46.578 9.938 -31.153 1.00 49.88 847 LEU A C 1
ATOM 6733 O O . LEU A 1 847 ? 46.142 8.876 -30.710 1.00 49.88 847 LEU A O 1
ATOM 6737 N N . ARG A 1 848 ? 47.715 10.474 -30.680 1.00 52.53 848 ARG A N 1
ATOM 6738 C CA . ARG A 1 848 ? 48.525 9.835 -29.623 1.00 52.53 848 ARG A CA 1
ATOM 6739 C C . ARG A 1 848 ? 47.830 9.901 -28.265 1.00 52.53 848 ARG A C 1
ATOM 6741 O O . ARG A 1 848 ? 48.005 8.994 -27.454 1.00 52.53 848 ARG A O 1
ATOM 6748 N N . ASN A 1 849 ? 47.043 10.950 -28.040 1.00 61.22 849 ASN A N 1
ATOM 6749 C CA . ASN A 1 849 ? 46.243 11.112 -26.832 1.00 61.22 849 ASN A CA 1
ATOM 6750 C C . ASN A 1 849 ? 45.028 10.173 -26.840 1.00 61.22 849 ASN A C 1
ATOM 6752 O O . ASN A 1 849 ? 44.794 9.521 -25.825 1.00 61.22 849 ASN A O 1
ATOM 6756 N N . SER A 1 850 ? 44.342 10.016 -27.981 1.00 67.31 850 SER A N 1
ATOM 6757 C CA . SER A 1 850 ? 43.234 9.060 -28.128 1.00 67.31 850 SER A CA 1
ATOM 6758 C C . SER A 1 850 ? 43.690 7.624 -27.866 1.00 67.31 850 SER A C 1
ATOM 6760 O O . SER A 1 850 ? 43.090 6.945 -27.044 1.00 67.31 850 SER A O 1
ATOM 6762 N N . MET A 1 851 ? 44.806 7.175 -28.456 1.00 72.75 851 MET A N 1
ATOM 6763 C CA . MET A 1 851 ? 45.311 5.812 -28.218 1.00 72.75 851 MET A CA 1
ATOM 6764 C C . MET A 1 851 ? 45.777 5.580 -26.779 1.00 72.75 851 MET A C 1
ATOM 6766 O O . MET A 1 851 ? 45.574 4.498 -26.236 1.00 72.75 851 MET A O 1
ATOM 6770 N N . ARG A 1 852 ? 46.391 6.578 -26.132 1.00 75.56 852 ARG A N 1
ATOM 6771 C CA . ARG A 1 852 ? 46.759 6.463 -24.715 1.00 75.56 852 ARG A CA 1
ATOM 6772 C C . ARG A 1 852 ? 45.521 6.335 -23.828 1.00 75.56 852 ARG A C 1
ATOM 6774 O O . ARG A 1 852 ? 45.494 5.470 -22.960 1.00 75.56 852 ARG A O 1
ATOM 6781 N N . MET A 1 853 ? 44.523 7.182 -24.051 1.00 81.50 853 MET A N 1
ATOM 6782 C CA . MET A 1 853 ? 43.277 7.154 -23.294 1.00 81.50 853 MET A CA 1
ATOM 6783 C C . MET A 1 853 ? 42.537 5.829 -23.513 1.00 81.50 853 MET A C 1
ATOM 6785 O O . MET A 1 853 ? 42.193 5.165 -22.543 1.00 81.50 853 MET A O 1
ATOM 6789 N N . VAL A 1 854 ? 42.408 5.376 -24.765 1.00 84.31 854 VAL A N 1
ATOM 6790 C CA . VAL A 1 854 ? 41.796 4.083 -25.103 1.00 84.31 854 VAL A CA 1
ATOM 6791 C C . VAL A 1 854 ? 42.496 2.923 -24.383 1.00 84.31 854 VAL A C 1
ATOM 6793 O O . VAL A 1 854 ? 41.820 2.036 -23.870 1.00 84.31 854 VAL A O 1
ATOM 6796 N N . ARG A 1 855 ? 43.832 2.949 -24.252 1.00 82.38 855 ARG A N 1
ATOM 6797 C CA . ARG A 1 855 ? 44.572 1.958 -23.444 1.00 82.38 855 ARG A CA 1
ATOM 6798 C C . ARG A 1 855 ? 44.200 1.998 -21.971 1.00 82.38 855 ARG A C 1
ATOM 6800 O O . ARG A 1 855 ? 43.991 0.943 -21.375 1.00 82.38 855 ARG A O 1
ATOM 6807 N N . GLU A 1 856 ? 44.156 3.187 -21.376 1.00 82.38 856 GLU A N 1
ATOM 6808 C CA . GLU A 1 856 ? 43.775 3.367 -19.971 1.00 82.38 856 GLU A CA 1
ATOM 6809 C C . GLU A 1 856 ? 42.339 2.854 -19.745 1.00 82.38 856 GLU A C 1
ATOM 6811 O O . GLU A 1 856 ? 42.091 2.097 -18.805 1.00 82.38 856 GLU A O 1
ATOM 6816 N N . TYR A 1 857 ? 41.434 3.148 -20.679 1.00 87.69 857 TYR A N 1
ATOM 6817 C CA . TYR A 1 857 ? 40.038 2.723 -20.649 1.00 87.69 857 TYR A CA 1
ATOM 6818 C C . TYR A 1 857 ? 39.883 1.207 -20.803 1.00 87.69 857 TYR A C 1
ATOM 6820 O O . TYR A 1 857 ? 39.183 0.578 -20.014 1.00 87.69 857 TYR A O 1
ATOM 6828 N N . ASN A 1 858 ? 40.576 0.588 -21.758 1.00 87.69 858 ASN A N 1
ATOM 6829 C CA . ASN A 1 858 ? 40.545 -0.864 -21.961 1.00 87.69 858 ASN A CA 1
ATOM 6830 C C . ASN A 1 858 ? 41.204 -1.630 -20.812 1.00 87.69 858 ASN A C 1
ATOM 6832 O O . ASN A 1 858 ? 40.728 -2.697 -20.421 1.00 87.69 858 ASN A O 1
ATOM 6836 N N . THR A 1 859 ? 42.252 -1.060 -20.212 1.00 83.81 859 THR A N 1
ATOM 6837 C CA . THR A 1 859 ? 42.852 -1.606 -18.989 1.00 83.81 859 THR A CA 1
ATOM 6838 C C . THR A 1 859 ? 41.840 -1.588 -17.847 1.00 83.81 859 THR A C 1
ATOM 6840 O O . THR A 1 859 ? 41.706 -2.580 -17.133 1.00 83.81 859 THR A O 1
ATOM 6843 N N . TRP A 1 860 ? 41.101 -0.488 -17.687 1.00 85.81 860 TRP A N 1
ATOM 6844 C CA . TRP A 1 860 ? 40.051 -0.386 -16.678 1.00 85.81 860 TRP A CA 1
ATOM 6845 C C . TRP A 1 860 ? 38.908 -1.377 -16.942 1.00 85.81 860 TRP A C 1
ATOM 6847 O O . TRP A 1 860 ? 38.538 -2.117 -16.035 1.00 85.81 860 TRP A O 1
ATOM 6857 N N . VAL A 1 861 ? 38.435 -1.492 -18.190 1.00 87.62 861 VAL A N 1
ATOM 6858 C CA . VAL A 1 861 ? 37.419 -2.481 -18.606 1.00 87.62 861 VAL A CA 1
ATOM 6859 C C . VAL A 1 861 ? 37.845 -3.905 -18.231 1.00 87.62 861 VAL A C 1
ATOM 6861 O O . VAL A 1 861 ? 37.038 -4.657 -17.688 1.00 87.62 861 VAL A O 1
ATOM 6864 N N . SER A 1 862 ? 39.120 -4.257 -18.435 1.00 80.56 862 SER A N 1
ATOM 6865 C CA . SER A 1 862 ? 39.660 -5.585 -18.096 1.00 80.56 862 SER A CA 1
ATOM 6866 C C . SER A 1 862 ? 39.711 -5.890 -16.592 1.00 80.56 862 SER A C 1
ATOM 6868 O O . SER A 1 862 ? 39.835 -7.049 -16.209 1.00 80.56 862 SER A O 1
ATOM 6870 N N . LYS A 1 863 ? 39.615 -4.863 -15.739 1.00 81.50 863 LYS A N 1
ATOM 6871 C CA . LYS A 1 863 ? 39.753 -4.954 -14.276 1.00 81.50 863 LYS A CA 1
ATOM 6872 C C . LYS A 1 863 ? 38.544 -4.409 -13.518 1.00 81.50 863 LYS A C 1
ATOM 6874 O O . LYS A 1 863 ? 38.630 -4.215 -12.313 1.00 81.50 863 LYS A O 1
ATOM 6879 N N . LYS A 1 864 ? 37.424 -4.146 -14.194 1.00 81.94 864 LYS A N 1
ATOM 6880 C CA . LYS A 1 864 ? 36.234 -3.492 -13.615 1.00 81.94 864 LYS A CA 1
ATOM 6881 C C . LYS A 1 864 ? 35.755 -4.139 -12.301 1.00 81.94 864 LYS A C 1
ATOM 6883 O O . LYS A 1 864 ? 35.393 -3.426 -11.372 1.00 81.94 864 LYS A O 1
ATOM 6888 N N . GLU A 1 865 ? 35.847 -5.467 -12.200 1.00 76.19 865 GLU A N 1
ATOM 6889 C CA . GLU A 1 865 ? 35.461 -6.266 -11.024 1.00 76.19 865 GLU A CA 1
ATOM 6890 C C . GLU A 1 865 ? 36.368 -6.028 -9.803 1.00 76.19 865 GLU A C 1
ATOM 6892 O O . GLU A 1 865 ? 35.968 -6.280 -8.673 1.00 76.19 865 GLU A O 1
ATOM 6897 N N . GLU A 1 866 ? 37.585 -5.507 -9.993 1.00 74.25 866 GLU A N 1
ATOM 6898 C CA . GLU A 1 866 ? 38.465 -5.105 -8.887 1.00 74.25 866 GLU A CA 1
ATOM 6899 C C . GLU A 1 866 ? 38.040 -3.763 -8.263 1.00 74.25 866 GLU A C 1
ATOM 6901 O O . GLU A 1 866 ? 38.506 -3.412 -7.174 1.00 74.25 866 GLU A O 1
ATOM 6906 N N . PHE A 1 867 ? 37.183 -2.999 -8.953 1.00 65.81 867 PHE A N 1
ATOM 6907 C CA . PHE A 1 867 ? 36.863 -1.615 -8.609 1.00 65.81 867 PHE A CA 1
ATOM 6908 C C . PHE A 1 867 ? 35.391 -1.381 -8.246 1.00 65.81 867 PHE A C 1
ATOM 6910 O O . PHE A 1 867 ? 35.134 -0.464 -7.459 1.00 65.81 867 PHE A O 1
ATOM 6917 N N . ILE A 1 868 ? 34.450 -2.152 -8.815 1.00 76.75 868 ILE A N 1
ATOM 6918 C CA . ILE A 1 868 ? 32.996 -1.930 -8.701 1.00 76.75 868 ILE A CA 1
ATOM 6919 C C . ILE A 1 868 ? 32.249 -3.274 -8.674 1.00 76.75 868 ILE A C 1
ATOM 6921 O O . ILE A 1 868 ? 32.161 -3.957 -9.697 1.00 76.75 868 ILE A O 1
ATOM 6925 N N . ASP A 1 869 ? 31.669 -3.622 -7.524 1.00 78.50 869 ASP A N 1
ATOM 6926 C CA . ASP A 1 869 ? 30.923 -4.876 -7.332 1.00 78.50 869 ASP A CA 1
ATOM 6927 C C . ASP A 1 869 ? 29.630 -4.895 -8.175 1.00 78.50 869 ASP A C 1
ATOM 6929 O O . ASP A 1 869 ? 29.212 -5.932 -8.689 1.00 78.50 869 ASP A O 1
ATOM 6933 N N . GLU A 1 870 ? 29.009 -3.731 -8.385 1.00 79.69 870 GLU A N 1
ATOM 6934 C CA . GLU A 1 870 ? 27.758 -3.562 -9.132 1.00 79.69 870 GLU A CA 1
ATOM 6935 C C . GLU A 1 870 ? 27.880 -3.951 -10.621 1.00 79.69 870 GLU A C 1
ATOM 6937 O O . GLU A 1 870 ? 26.871 -4.223 -11.276 1.00 79.69 870 GLU A O 1
ATOM 6942 N N . LEU A 1 871 ? 29.105 -4.021 -11.163 1.00 80.12 871 LEU A N 1
ATOM 6943 C CA . LEU A 1 871 ? 29.381 -4.374 -12.561 1.00 80.12 871 LEU A CA 1
ATOM 6944 C C . LEU A 1 871 ? 29.765 -5.850 -12.779 1.00 80.12 871 LEU A C 1
ATOM 6946 O O . LEU A 1 871 ? 30.061 -6.217 -13.918 1.00 80.12 871 LEU A O 1
ATOM 6950 N N . GLU A 1 872 ? 29.727 -6.705 -11.747 1.00 77.44 872 GLU A N 1
ATOM 6951 C CA . GLU A 1 872 ? 30.155 -8.121 -11.818 1.00 77.44 872 GLU A CA 1
ATOM 6952 C C . GLU A 1 872 ? 29.484 -8.896 -12.971 1.00 77.44 872 GLU A C 1
ATOM 6954 O O . GLU A 1 872 ? 30.120 -9.697 -13.646 1.00 77.44 872 GLU A O 1
ATOM 6959 N N . ASN A 1 873 ? 28.206 -8.619 -13.253 1.00 77.75 873 ASN A N 1
ATOM 6960 C CA . ASN A 1 873 ? 27.433 -9.304 -14.300 1.00 77.75 873 ASN A CA 1
ATOM 6961 C C . ASN A 1 873 ? 27.094 -8.398 -15.498 1.00 77.75 873 ASN A C 1
ATOM 6963 O O . ASN A 1 873 ? 26.105 -8.636 -16.192 1.00 77.75 873 ASN A O 1
ATOM 6967 N N . VAL A 1 874 ? 27.865 -7.328 -15.717 1.00 84.19 874 VAL A N 1
ATOM 6968 C CA . VAL A 1 874 ? 27.621 -6.351 -16.787 1.00 84.19 874 VAL A CA 1
ATOM 6969 C C . VAL A 1 874 ? 28.780 -6.371 -17.777 1.00 84.19 874 VAL A C 1
ATOM 6971 O O . VAL A 1 874 ? 29.907 -6.012 -17.439 1.00 84.19 874 VAL A O 1
ATOM 6974 N N . GLU A 1 875 ? 28.529 -6.775 -19.021 1.00 86.31 875 GLU A N 1
ATOM 6975 C CA . GLU A 1 875 ? 29.544 -6.749 -20.078 1.00 86.31 875 GLU A CA 1
ATOM 6976 C C . GLU A 1 875 ? 29.844 -5.304 -20.513 1.00 86.31 875 GLU A C 1
ATOM 6978 O O . GLU A 1 875 ? 28.937 -4.520 -20.793 1.00 86.31 875 GLU A O 1
ATOM 6983 N N . LEU A 1 876 ? 31.128 -4.935 -20.548 1.00 90.00 876 LEU A N 1
ATOM 6984 C CA . LEU A 1 876 ? 31.577 -3.615 -20.992 1.00 90.00 876 LEU A CA 1
ATOM 6985 C C . LEU A 1 876 ? 32.319 -3.762 -22.311 1.00 90.00 876 LEU A C 1
ATOM 6987 O O . LEU A 1 876 ? 33.171 -4.640 -22.443 1.00 90.00 876 LEU A O 1
ATOM 6991 N N . LEU A 1 877 ? 32.011 -2.885 -23.261 1.00 91.12 877 LEU A N 1
ATOM 6992 C CA . LEU A 1 877 ? 32.659 -2.885 -24.564 1.00 91.12 877 LEU A CA 1
ATOM 6993 C C . LEU A 1 877 ? 34.066 -2.293 -24.492 1.00 91.12 877 LEU A C 1
ATOM 6995 O O . LEU A 1 877 ? 34.326 -1.348 -23.741 1.00 91.12 877 LEU A O 1
ATOM 6999 N N . TYR A 1 878 ? 34.958 -2.824 -25.324 1.00 88.50 878 TYR A N 1
ATOM 7000 C CA . TYR A 1 878 ? 36.279 -2.243 -25.514 1.00 88.50 878 TYR A CA 1
ATOM 7001 C C . TYR A 1 878 ? 36.192 -0.960 -26.342 1.00 88.50 878 TYR A C 1
ATOM 7003 O O . TYR A 1 878 ? 35.318 -0.782 -27.192 1.00 88.50 878 TYR A O 1
ATOM 7011 N N . TRP A 1 879 ? 37.143 -0.075 -26.096 1.00 89.12 879 TRP A N 1
ATOM 7012 C CA . TRP A 1 879 ? 37.351 1.160 -26.820 1.00 89.12 879 TRP A CA 1
ATOM 7013 C C . TRP A 1 879 ? 38.299 0.949 -27.991 1.00 89.12 879 TRP A C 1
ATOM 7015 O O . TRP A 1 879 ? 39.277 0.200 -27.905 1.00 89.12 879 TRP A O 1
ATOM 7025 N N . ASN A 1 880 ? 38.041 1.674 -29.069 1.00 83.69 880 ASN A N 1
ATOM 7026 C CA . ASN A 1 880 ? 38.917 1.778 -30.223 1.00 83.69 880 ASN A CA 1
ATOM 7027 C C . ASN A 1 880 ? 39.001 3.234 -30.698 1.00 83.69 880 ASN A C 1
ATOM 7029 O O . ASN A 1 880 ? 38.169 4.060 -30.328 1.00 83.69 880 ASN A O 1
ATOM 7033 N N . VAL A 1 881 ? 39.986 3.550 -31.537 1.00 79.44 881 VAL A N 1
ATOM 7034 C CA . VAL A 1 881 ? 40.052 4.831 -32.249 1.00 79.44 881 VAL A CA 1
ATOM 7035 C C . VAL A 1 881 ? 39.633 4.606 -33.699 1.00 79.44 881 VAL A C 1
ATOM 7037 O O . VAL A 1 881 ? 40.241 3.800 -34.399 1.00 79.44 881 VAL A O 1
ATOM 7040 N N . SER A 1 882 ? 38.606 5.321 -34.150 1.00 74.81 882 SER A N 1
ATOM 7041 C CA . SER A 1 882 ? 38.145 5.341 -35.541 1.00 74.81 882 SER A CA 1
ATOM 7042 C C . SER A 1 882 ? 38.017 6.791 -35.994 1.00 74.81 882 SER A C 1
ATOM 7044 O O . SER A 1 882 ? 37.442 7.597 -35.270 1.00 74.81 882 SER A O 1
ATOM 7046 N N . ASP A 1 883 ? 38.550 7.128 -37.172 1.00 70.75 883 ASP A N 1
ATOM 7047 C CA . ASP A 1 883 ? 38.580 8.505 -37.700 1.00 70.75 883 ASP A CA 1
ATOM 7048 C C . ASP A 1 883 ? 39.094 9.539 -36.675 1.00 70.75 883 ASP A C 1
ATOM 7050 O O . ASP A 1 883 ? 38.537 10.621 -36.506 1.00 70.75 883 ASP A O 1
ATOM 7054 N N . ASP A 1 884 ? 40.164 9.176 -35.965 1.00 71.31 884 ASP A N 1
ATOM 7055 C CA . ASP A 1 884 ? 40.809 9.951 -34.896 1.00 71.31 884 ASP A CA 1
ATOM 7056 C C . ASP A 1 884 ? 39.957 10.163 -33.622 1.00 71.31 884 ASP A C 1
ATOM 7058 O O . ASP A 1 884 ? 40.428 10.794 -32.667 1.00 71.31 884 ASP A O 1
ATOM 7062 N N . GLU A 1 885 ? 38.757 9.574 -33.545 1.00 76.31 885 GLU A N 1
ATOM 7063 C CA . GLU A 1 885 ? 37.855 9.656 -32.394 1.00 76.31 885 GLU A CA 1
ATOM 7064 C C . GLU A 1 885 ? 37.694 8.321 -31.638 1.00 76.31 885 GLU A C 1
ATOM 7066 O O . GLU A 1 885 ? 37.683 7.242 -32.235 1.00 76.31 885 GLU A O 1
ATOM 7071 N N . PRO A 1 886 ? 37.534 8.362 -30.305 1.00 85.06 886 PRO A N 1
ATOM 7072 C CA . PRO A 1 886 ? 37.206 7.185 -29.507 1.00 85.06 886 PRO A CA 1
ATOM 7073 C C . PRO A 1 886 ? 35.803 6.646 -29.802 1.00 85.06 886 PRO A C 1
ATOM 7075 O O . PRO A 1 886 ? 34.828 7.393 -29.863 1.00 85.06 886 PRO A O 1
ATOM 7078 N N . THR A 1 887 ? 35.699 5.328 -29.932 1.00 87.06 887 THR A N 1
ATOM 7079 C CA . THR A 1 887 ? 34.460 4.590 -30.204 1.00 87.06 887 THR A CA 1
ATOM 7080 C C . THR A 1 887 ? 34.400 3.325 -29.355 1.00 87.06 887 THR A C 1
ATOM 7082 O O . THR A 1 887 ? 35.436 2.823 -28.919 1.00 87.06 887 THR A O 1
ATOM 7085 N N . LEU A 1 888 ? 33.195 2.803 -29.129 1.00 90.06 888 LEU A N 1
ATOM 7086 C CA . LEU A 1 888 ? 32.975 1.506 -28.489 1.00 90.06 888 LEU A CA 1
ATOM 7087 C C . LEU A 1 888 ? 32.800 0.434 -29.563 1.00 90.06 888 LEU A C 1
ATOM 7089 O O . LEU A 1 888 ? 32.044 0.633 -30.514 1.00 90.06 888 LEU A O 1
ATOM 7093 N N . ILE A 1 889 ? 33.473 -0.704 -29.408 1.00 83.44 889 ILE A N 1
ATOM 7094 C CA . ILE A 1 889 ? 33.374 -1.829 -30.340 1.00 83.44 889 ILE A CA 1
ATOM 7095 C C . ILE A 1 889 ? 32.653 -3.010 -29.692 1.00 83.44 889 ILE A C 1
ATOM 7097 O O . ILE A 1 889 ? 33.082 -3.546 -28.673 1.00 83.44 889 ILE A O 1
ATOM 7101 N N . SER A 1 890 ? 31.553 -3.435 -30.316 1.00 73.50 890 SER A N 1
ATOM 7102 C CA . SER A 1 890 ? 30.765 -4.603 -29.895 1.00 73.50 890 SER A CA 1
ATOM 7103 C C . SER A 1 890 ? 31.350 -5.933 -30.375 1.00 73.50 890 SER A C 1
ATOM 7105 O O . SER A 1 890 ? 30.928 -7.000 -29.940 1.00 73.50 890 SER A O 1
ATOM 7107 N N . SER A 1 891 ? 32.329 -5.896 -31.286 1.00 72.38 891 SER A N 1
ATOM 7108 C CA . SER A 1 891 ? 33.038 -7.083 -31.762 1.00 72.38 891 SER A CA 1
ATOM 7109 C C . SER A 1 891 ? 34.429 -6.746 -32.295 1.00 72.38 891 SER A C 1
ATOM 7111 O O . SER A 1 891 ? 34.702 -5.626 -32.728 1.00 72.38 891 SER A O 1
ATOM 7113 N N . ILE A 1 892 ? 35.312 -7.743 -32.265 1.00 77.75 892 ILE A N 1
ATOM 7114 C CA . ILE A 1 892 ? 36.641 -7.688 -32.877 1.00 77.75 892 ILE A CA 1
ATOM 7115 C C . ILE A 1 892 ? 36.483 -7.816 -34.397 1.00 77.75 892 ILE A C 1
ATOM 7117 O O . ILE A 1 892 ? 35.904 -8.784 -34.887 1.00 77.75 892 ILE A O 1
ATOM 7121 N N . SER A 1 893 ? 37.021 -6.855 -35.147 1.00 75.88 893 SER A N 1
ATOM 7122 C CA . SER A 1 893 ? 36.980 -6.788 -36.613 1.00 75.88 893 SER A CA 1
ATOM 7123 C C . SER A 1 893 ? 37.989 -7.719 -37.306 1.00 75.88 893 SER A C 1
ATOM 7125 O O . SER A 1 893 ? 38.623 -7.326 -38.279 1.00 75.88 893 SER A O 1
ATOM 7127 N N . LEU A 1 894 ? 38.149 -8.941 -36.797 1.00 84.25 894 LEU A N 1
ATOM 7128 C CA . LEU A 1 894 ? 38.918 -10.019 -37.422 1.00 84.25 894 LEU A CA 1
ATOM 7129 C C . LEU A 1 894 ? 37.974 -11.189 -37.700 1.00 84.25 894 LEU A C 1
ATOM 7131 O O . LEU A 1 894 ? 37.094 -11.487 -36.891 1.00 84.25 894 LEU A O 1
ATOM 7135 N N . GLU A 1 895 ? 38.149 -11.876 -38.830 1.00 86.75 895 GLU A N 1
ATOM 7136 C CA . GLU A 1 895 ? 37.323 -13.044 -39.146 1.00 86.75 895 GLU A CA 1
ATOM 7137 C C . GLU A 1 895 ? 37.542 -14.143 -38.098 1.00 86.75 895 GLU A C 1
ATOM 7139 O O . GLU A 1 895 ? 38.667 -14.553 -37.863 1.00 86.75 895 GLU A O 1
ATOM 7144 N N . GLY A 1 896 ? 36.476 -14.643 -37.473 1.00 83.81 896 GLY A N 1
ATOM 7145 C CA . GLY A 1 896 ? 36.558 -15.653 -36.415 1.00 83.81 896 GLY A CA 1
ATOM 7146 C C . GLY A 1 896 ? 36.014 -15.152 -35.080 1.00 83.81 896 GLY A C 1
ATOM 7147 O O . GLY A 1 896 ? 35.459 -14.064 -34.988 1.00 83.81 896 GLY A O 1
ATOM 7148 N N . HIS A 1 897 ? 36.119 -15.974 -34.035 1.00 81.81 897 HIS A N 1
ATOM 7149 C CA . HIS A 1 897 ? 35.621 -15.634 -32.692 1.00 81.81 897 HIS A CA 1
ATOM 7150 C C . HIS A 1 897 ? 36.682 -15.835 -31.605 1.00 81.81 897 HIS A C 1
ATOM 7152 O O . HIS A 1 897 ? 36.340 -15.982 -30.436 1.00 81.81 897 HIS A O 1
ATOM 7158 N N . GLY A 1 898 ? 37.960 -15.948 -31.982 1.00 84.38 898 GLY A N 1
ATOM 7159 C CA . GLY A 1 898 ? 39.053 -16.154 -31.030 1.00 84.38 898 GLY A CA 1
ATOM 7160 C C . GLY A 1 898 ? 38.988 -17.466 -30.248 1.00 84.38 898 GLY A C 1
ATOM 7161 O O . GLY A 1 898 ? 39.737 -17.640 -29.297 1.00 84.38 898 GLY A O 1
ATOM 7162 N N . THR A 1 899 ? 38.115 -18.403 -30.622 1.00 88.12 899 THR A N 1
ATOM 7163 C CA . THR A 1 899 ? 38.013 -19.711 -29.958 1.00 88.12 899 THR A CA 1
ATOM 7164 C C . THR A 1 899 ? 38.917 -20.721 -30.640 1.00 88.12 899 THR A C 1
ATOM 7166 O O . THR A 1 899 ? 39.202 -20.610 -31.828 1.00 88.12 899 THR A O 1
ATOM 7169 N N . GLU A 1 900 ? 39.263 -21.790 -29.933 1.00 83.69 900 GLU A N 1
ATOM 7170 C CA . GLU A 1 900 ? 40.085 -22.876 -30.466 1.00 83.69 900 GLU A CA 1
ATOM 7171 C C . GLU A 1 900 ? 39.567 -23.443 -31.809 1.00 83.69 900 GLU A C 1
ATOM 7173 O O . GLU A 1 900 ? 40.348 -23.782 -32.693 1.00 83.69 900 GLU A O 1
ATOM 7178 N N . LYS A 1 901 ? 38.241 -23.529 -31.993 1.00 84.06 901 LYS A N 1
ATOM 7179 C CA . LYS A 1 901 ? 37.611 -24.060 -33.222 1.00 84.06 901 LYS A CA 1
ATOM 7180 C C . LYS A 1 901 ? 37.370 -23.008 -34.305 1.00 84.06 901 LYS A C 1
ATOM 7182 O O . LYS A 1 901 ? 37.145 -23.369 -35.457 1.00 84.06 901 LYS A O 1
ATOM 7187 N N . LYS A 1 902 ? 37.330 -21.732 -33.926 1.00 88.62 902 LYS A N 1
ATOM 7188 C CA . LYS A 1 902 ? 37.104 -20.582 -34.809 1.00 88.62 902 LYS A CA 1
ATOM 7189 C C . LYS A 1 902 ? 38.062 -19.462 -34.387 1.00 88.62 902 LYS A C 1
ATOM 7191 O O . LYS A 1 902 ? 37.599 -18.500 -33.760 1.00 88.62 902 LYS A O 1
ATOM 7196 N N . PRO A 1 903 ? 39.371 -19.626 -34.647 1.00 91.12 903 PRO A N 1
ATOM 7197 C CA . PRO A 1 903 ? 40.369 -18.626 -34.291 1.00 91.12 903 PRO A CA 1
ATOM 7198 C C . PRO A 1 903 ? 40.138 -17.341 -35.088 1.00 91.12 903 PRO A C 1
ATOM 7200 O O . PRO A 1 903 ? 39.510 -17.391 -36.144 1.00 91.12 903 PRO A O 1
ATOM 7203 N N . PHE A 1 904 ? 40.649 -16.212 -34.598 1.00 93.38 904 PHE A N 1
ATOM 7204 C CA . PHE A 1 904 ? 40.742 -14.999 -35.409 1.00 93.38 904 PHE A CA 1
ATOM 7205 C C . PHE A 1 904 ? 41.737 -15.218 -36.548 1.00 93.38 904 PHE A C 1
ATOM 7207 O O . PHE A 1 904 ? 42.843 -15.696 -36.307 1.00 93.38 904 PHE A O 1
ATOM 7214 N N . LEU A 1 905 ? 41.350 -14.912 -37.778 1.00 94.69 905 LEU A N 1
ATOM 7215 C CA . LEU A 1 905 ? 42.147 -15.150 -38.970 1.00 94.69 905 LEU A CA 1
ATOM 7216 C C . LEU A 1 905 ? 42.916 -13.893 -39.356 1.00 94.69 905 LEU A C 1
ATOM 7218 O O . LEU A 1 905 ? 42.367 -12.796 -39.319 1.00 94.69 905 LEU A O 1
ATOM 7222 N N . ILE A 1 906 ? 44.177 -14.084 -39.741 1.00 96.06 906 ILE A N 1
ATOM 7223 C CA . ILE A 1 906 ? 45.029 -13.039 -40.306 1.00 96.06 906 ILE A CA 1
ATOM 7224 C C . ILE A 1 906 ? 45.396 -13.454 -41.729 1.00 96.06 906 ILE A C 1
ATOM 7226 O O . ILE A 1 906 ? 46.204 -14.372 -41.920 1.00 96.06 906 ILE A O 1
ATOM 7230 N N . ASN A 1 907 ? 44.775 -12.809 -42.717 1.00 94.44 907 ASN A N 1
ATOM 7231 C CA . ASN A 1 907 ? 44.919 -13.160 -44.129 1.00 94.44 907 ASN A CA 1
ATOM 7232 C C . ASN A 1 907 ? 45.926 -12.274 -44.868 1.00 94.44 907 ASN A C 1
ATOM 7234 O O . ASN A 1 907 ? 46.468 -12.694 -45.890 1.00 94.44 907 ASN A O 1
ATOM 7238 N N . ASP A 1 908 ? 46.182 -11.063 -44.381 1.00 94.19 908 ASP A N 1
ATOM 7239 C CA . ASP A 1 908 ? 47.074 -10.101 -45.022 1.00 94.19 908 ASP A CA 1
ATOM 7240 C C . ASP A 1 908 ? 47.694 -9.109 -44.015 1.00 94.19 908 ASP A C 1
ATOM 7242 O O . ASP A 1 908 ? 47.663 -9.314 -42.798 1.00 94.19 908 ASP A O 1
ATOM 7246 N N . ALA A 1 909 ? 48.349 -8.069 -44.537 1.00 91.94 909 ALA A N 1
ATOM 7247 C CA . ALA A 1 909 ? 48.997 -7.037 -43.733 1.00 91.94 909 ALA A CA 1
ATOM 7248 C C . ALA A 1 909 ? 47.994 -6.119 -43.015 1.00 91.94 909 ALA A C 1
ATOM 7250 O O . ALA A 1 909 ? 48.300 -5.670 -41.911 1.00 91.94 909 ALA A O 1
ATOM 7251 N N . ASP A 1 910 ? 46.810 -5.891 -43.592 1.00 89.75 910 ASP A N 1
ATOM 7252 C CA . ASP A 1 910 ? 45.778 -5.039 -42.999 1.00 89.75 910 ASP A CA 1
ATOM 7253 C C . ASP A 1 910 ? 45.164 -5.746 -41.779 1.00 89.75 910 ASP A C 1
ATOM 7255 O O . ASP A 1 910 ? 45.085 -5.156 -40.700 1.00 89.75 910 ASP A O 1
ATOM 7259 N N . ASP A 1 911 ? 44.844 -7.042 -41.893 1.00 92.56 911 ASP A N 1
ATOM 7260 C CA . ASP A 1 911 ? 44.398 -7.866 -40.758 1.00 92.56 911 ASP A CA 1
ATOM 7261 C C . ASP A 1 911 ? 45.446 -7.878 -39.626 1.00 92.56 911 ASP A C 1
ATOM 7263 O O . ASP A 1 911 ? 45.119 -7.793 -38.437 1.00 92.56 911 ASP A O 1
ATOM 7267 N N . PHE A 1 912 ? 46.735 -7.958 -39.980 1.00 93.81 912 PHE A N 1
ATOM 7268 C CA . PHE A 1 912 ? 47.824 -7.950 -39.001 1.00 93.81 912 PHE A CA 1
ATOM 7269 C C . PHE A 1 912 ? 47.982 -6.584 -38.319 1.00 93.81 912 PHE A C 1
ATOM 7271 O O . PHE A 1 912 ? 48.254 -6.526 -37.117 1.00 93.81 912 PHE A O 1
ATOM 7278 N N . ALA A 1 913 ? 47.775 -5.491 -39.057 1.00 89.88 913 ALA A N 1
ATOM 7279 C CA . ALA A 1 913 ? 47.738 -4.138 -38.512 1.00 89.88 913 ALA A CA 1
ATOM 7280 C C . ALA A 1 913 ? 46.558 -3.956 -37.543 1.00 89.88 913 ALA A C 1
ATOM 7282 O O . ALA A 1 913 ? 46.759 -3.451 -36.440 1.00 89.88 913 ALA A O 1
ATOM 7283 N N . VAL A 1 914 ? 45.366 -4.458 -37.886 1.00 87.94 914 VAL A N 1
ATOM 7284 C CA . VAL A 1 914 ? 44.190 -4.461 -36.996 1.00 87.94 914 VAL A CA 1
ATOM 7285 C C . VAL A 1 914 ? 44.485 -5.223 -35.702 1.00 87.94 914 VAL A C 1
ATOM 7287 O O . VAL A 1 914 ? 44.250 -4.706 -34.609 1.00 87.94 914 VAL A O 1
ATOM 7290 N N . PHE A 1 915 ? 45.053 -6.427 -35.804 1.00 92.75 915 PHE A N 1
ATOM 7291 C CA . PHE A 1 915 ? 45.466 -7.216 -34.642 1.00 92.75 915 PHE A CA 1
ATOM 7292 C C . PHE A 1 915 ? 46.475 -6.463 -33.760 1.00 92.75 915 PHE A C 1
ATOM 7294 O O . PHE A 1 915 ? 46.290 -6.371 -32.543 1.00 92.75 915 PHE A O 1
ATOM 7301 N N . ARG A 1 916 ? 47.519 -5.884 -34.368 1.00 91.50 916 ARG A N 1
ATOM 7302 C CA . ARG A 1 916 ? 48.513 -5.050 -33.677 1.00 91.50 916 ARG A CA 1
ATOM 7303 C C . ARG A 1 916 ? 47.839 -3.903 -32.934 1.00 91.50 916 ARG A C 1
ATOM 7305 O O . ARG A 1 916 ? 48.152 -3.681 -31.765 1.00 91.50 916 ARG A O 1
ATOM 7312 N N . ASP A 1 917 ? 46.960 -3.168 -33.603 1.00 86.19 917 ASP A N 1
ATOM 7313 C CA . ASP A 1 917 ? 46.349 -1.961 -33.055 1.00 86.19 917 ASP A CA 1
ATOM 7314 C C . ASP A 1 917 ? 45.399 -2.286 -31.902 1.00 86.19 917 ASP A C 1
ATOM 7316 O O . ASP A 1 917 ? 45.409 -1.568 -30.904 1.00 86.19 917 ASP A O 1
ATOM 7320 N N . MET A 1 918 ? 44.687 -3.416 -31.960 1.00 86.19 918 MET A N 1
ATOM 7321 C CA . MET A 1 918 ? 43.881 -3.929 -30.845 1.00 86.19 918 MET A CA 1
ATOM 7322 C C . MET A 1 918 ? 44.730 -4.324 -29.638 1.00 86.19 918 MET A C 1
ATOM 7324 O O . MET A 1 918 ? 44.432 -3.926 -28.512 1.00 86.19 918 MET A O 1
ATOM 7328 N N . VAL A 1 919 ? 45.827 -5.060 -29.848 1.00 89.56 919 VAL A N 1
ATOM 7329 C CA . VAL A 1 919 ? 46.756 -5.363 -28.750 1.00 89.56 919 VAL A CA 1
ATOM 7330 C C . VAL A 1 919 ? 47.275 -4.062 -28.158 1.00 89.56 919 VAL A C 1
ATOM 7332 O O . VAL A 1 919 ? 47.158 -3.829 -26.959 1.00 89.56 919 VAL A O 1
ATOM 7335 N N . ASN A 1 920 ? 47.754 -3.157 -29.007 1.00 87.75 920 ASN A N 1
ATOM 7336 C CA . ASN A 1 920 ? 48.285 -1.865 -28.600 1.00 87.75 920 ASN A CA 1
ATOM 7337 C C . ASN A 1 920 ? 47.229 -0.915 -28.029 1.00 87.75 920 ASN A C 1
ATOM 7339 O O . ASN A 1 920 ? 47.620 0.093 -27.445 1.00 87.75 920 ASN A O 1
ATOM 7343 N N . SER A 1 921 ? 45.934 -1.197 -28.155 1.00 81.62 921 SER A N 1
ATOM 7344 C CA . SER A 1 921 ? 44.854 -0.464 -27.496 1.00 81.62 921 SER A CA 1
ATOM 7345 C C . SER A 1 921 ? 44.493 -1.054 -26.127 1.00 81.62 921 SER A C 1
ATOM 7347 O O . SER A 1 921 ? 43.652 -0.490 -25.439 1.00 81.62 921 SER A O 1
ATOM 7349 N N . GLY A 1 922 ? 45.150 -2.136 -25.690 1.00 83.50 922 GLY A N 1
ATOM 7350 C CA . GLY A 1 922 ? 44.927 -2.787 -24.393 1.00 83.50 922 GLY A CA 1
ATOM 7351 C C . GLY A 1 922 ? 44.073 -4.057 -24.458 1.00 83.50 922 GLY A C 1
ATOM 7352 O O . GLY A 1 922 ? 43.827 -4.668 -23.421 1.00 83.50 922 GLY A O 1
ATOM 7353 N N . ILE A 1 923 ? 43.639 -4.489 -25.646 1.00 87.31 923 ILE A N 1
ATOM 7354 C CA . ILE A 1 923 ? 42.939 -5.766 -25.830 1.00 87.31 923 ILE A CA 1
ATOM 7355 C C . ILE A 1 923 ? 43.996 -6.873 -25.881 1.00 87.31 923 ILE A C 1
ATOM 7357 O O . ILE A 1 923 ? 44.570 -7.158 -26.926 1.00 87.31 923 ILE A O 1
ATOM 7361 N N . THR A 1 924 ? 44.298 -7.494 -24.742 1.00 87.12 924 THR A N 1
ATOM 7362 C CA . THR A 1 924 ? 45.438 -8.425 -24.612 1.00 87.12 924 THR A CA 1
ATOM 7363 C C . THR A 1 924 ? 45.223 -9.791 -25.272 1.00 87.12 924 THR A C 1
ATOM 7365 O O . THR A 1 924 ? 46.186 -10.544 -25.417 1.00 87.12 924 THR A O 1
ATOM 7368 N N . PHE A 1 925 ? 43.995 -10.117 -25.701 1.00 89.44 925 PHE A N 1
ATOM 7369 C CA . PHE A 1 925 ? 43.611 -11.419 -26.275 1.00 89.44 925 PHE A CA 1
ATOM 7370 C C . PHE A 1 925 ? 43.855 -12.615 -25.337 1.00 89.44 925 PHE A C 1
ATOM 7372 O O . PHE A 1 925 ? 44.132 -13.719 -25.805 1.00 89.44 925 PHE A O 1
ATOM 7379 N N . ASP A 1 926 ? 43.758 -12.418 -24.021 1.00 89.69 926 ASP A N 1
ATOM 7380 C CA . ASP A 1 926 ? 43.920 -13.511 -23.058 1.00 89.69 926 ASP A CA 1
ATOM 7381 C C . ASP A 1 926 ? 42.953 -14.676 -23.352 1.00 89.69 926 ASP A C 1
ATOM 7383 O O . ASP A 1 926 ? 41.761 -14.480 -23.589 1.00 89.69 926 ASP A O 1
ATOM 7387 N N . GLY A 1 927 ? 43.495 -15.894 -23.423 1.00 86.62 927 GLY A N 1
ATOM 7388 C CA . GLY A 1 927 ? 42.763 -17.111 -23.796 1.00 86.62 927 GLY A CA 1
ATOM 7389 C C . GLY A 1 927 ? 42.301 -17.215 -25.260 1.00 86.62 927 GLY A C 1
ATOM 7390 O O . GLY A 1 927 ? 41.722 -18.241 -25.628 1.00 86.62 927 GLY A O 1
ATOM 7391 N N . ALA A 1 928 ? 42.549 -16.209 -26.106 1.00 91.00 928 ALA A N 1
ATOM 7392 C CA . ALA A 1 928 ? 42.092 -16.205 -27.494 1.00 91.00 928 ALA A CA 1
ATOM 7393 C C . ALA A 1 928 ? 43.092 -16.862 -28.463 1.00 91.00 928 ALA A C 1
ATOM 7395 O O . ALA A 1 928 ? 44.310 -16.805 -28.287 1.00 91.00 928 ALA A O 1
ATOM 7396 N N . PHE A 1 929 ? 42.559 -17.448 -29.535 1.00 92.69 929 PHE A N 1
ATOM 7397 C CA . PHE A 1 929 ? 43.307 -18.116 -30.598 1.00 92.69 929 PHE A CA 1
ATOM 7398 C C . PHE A 1 929 ? 43.300 -17.284 -31.878 1.00 92.69 929 PHE A C 1
ATOM 7400 O O . PHE A 1 929 ? 42.236 -16.913 -32.374 1.00 92.69 929 PHE A O 1
ATOM 7407 N N . ILE A 1 930 ? 44.480 -17.046 -32.443 1.00 95.56 930 ILE A N 1
ATOM 7408 C CA . ILE A 1 930 ? 44.697 -16.320 -33.695 1.00 95.56 930 ILE A CA 1
ATOM 7409 C C . ILE A 1 930 ? 45.442 -17.247 -34.660 1.00 95.56 930 ILE A C 1
ATOM 7411 O O . ILE A 1 930 ? 46.409 -17.894 -34.263 1.00 95.56 930 ILE A O 1
ATOM 7415 N N . LYS A 1 931 ? 44.991 -17.358 -35.912 1.00 94.31 931 LYS A N 1
ATOM 7416 C CA . LYS A 1 931 ? 45.578 -18.213 -36.952 1.00 94.31 931 LYS A CA 1
ATOM 7417 C C . LYS A 1 931 ? 45.866 -17.400 -38.213 1.00 94.31 931 LYS A C 1
ATOM 7419 O O . LYS A 1 931 ? 44.965 -16.832 -38.815 1.00 94.31 931 LYS A O 1
ATOM 7424 N N . GLN A 1 932 ? 47.113 -17.413 -38.656 1.00 95.25 932 GLN A N 1
ATOM 7425 C CA . GLN A 1 932 ? 47.495 -16.880 -39.958 1.00 95.25 932 GLN A CA 1
ATOM 7426 C C . GLN A 1 932 ? 47.088 -17.852 -41.075 1.00 95.25 932 GLN A C 1
ATOM 7428 O O . GLN A 1 932 ? 47.190 -19.071 -40.918 1.00 95.25 932 GLN A O 1
ATOM 7433 N N . THR A 1 933 ? 46.614 -17.325 -42.199 1.00 94.50 933 THR A N 1
ATOM 7434 C CA . THR A 1 933 ? 46.079 -18.127 -43.319 1.00 94.50 933 THR A CA 1
ATOM 7435 C C . THR A 1 933 ? 46.821 -17.907 -44.637 1.00 94.50 933 THR A C 1
ATOM 7437 O O . THR A 1 933 ? 46.584 -18.647 -45.592 1.00 94.50 933 THR A O 1
ATOM 7440 N N . ALA A 1 934 ? 47.719 -16.922 -44.699 1.00 95.00 934 ALA A N 1
ATOM 7441 C CA . ALA A 1 934 ? 48.561 -16.640 -45.855 1.00 95.00 934 ALA A CA 1
ATOM 7442 C C . ALA A 1 934 ? 49.887 -15.986 -45.439 1.00 95.00 934 ALA A C 1
ATOM 7444 O O . ALA A 1 934 ? 50.046 -15.536 -44.305 1.00 95.00 934 ALA A O 1
ATOM 7445 N N . ASP A 1 935 ? 50.851 -15.914 -46.359 1.00 95.00 935 ASP A N 1
ATOM 7446 C CA . ASP A 1 935 ? 52.071 -15.129 -46.152 1.00 95.00 935 ASP A CA 1
ATOM 7447 C C . ASP A 1 935 ? 51.742 -13.625 -46.101 1.00 95.00 935 ASP A C 1
ATOM 7449 O O . ASP A 1 935 ? 51.065 -13.099 -46.982 1.00 95.00 935 ASP A O 1
ATOM 7453 N N . ILE A 1 936 ? 52.282 -12.927 -45.102 1.00 96.88 936 ILE A N 1
ATOM 7454 C CA . ILE A 1 936 ? 52.093 -11.492 -44.865 1.00 96.88 936 ILE A CA 1
ATOM 7455 C C . ILE A 1 936 ? 53.370 -10.751 -45.280 1.00 96.88 936 ILE A C 1
ATOM 7457 O O . ILE A 1 936 ? 54.486 -11.203 -45.009 1.00 96.88 936 ILE A O 1
ATOM 7461 N N . ASP A 1 937 ? 53.231 -9.611 -45.952 1.00 94.62 937 ASP A N 1
ATOM 7462 C CA . ASP A 1 937 ? 54.346 -8.765 -46.392 1.00 94.62 937 ASP A CA 1
ATOM 7463 C C . ASP A 1 937 ? 54.162 -7.341 -45.855 1.00 94.62 937 ASP A C 1
ATOM 7465 O O . ASP A 1 937 ? 53.266 -6.629 -46.296 1.00 94.62 937 ASP A O 1
ATOM 7469 N N . LEU A 1 938 ? 55.022 -6.926 -44.918 1.00 93.81 938 LEU A N 1
ATOM 7470 C CA . LEU A 1 938 ? 54.935 -5.623 -44.245 1.00 93.81 938 LEU A CA 1
ATOM 7471 C C . LEU A 1 938 ? 55.781 -4.530 -44.919 1.00 93.81 938 LEU A C 1
ATOM 7473 O O . LEU A 1 938 ? 56.015 -3.478 -44.328 1.00 93.81 938 LEU A O 1
ATOM 7477 N N . LYS A 1 939 ? 56.260 -4.737 -46.154 1.00 89.06 939 LYS A N 1
ATOM 7478 C CA . LYS A 1 939 ? 57.133 -3.761 -46.840 1.00 89.06 939 LYS A CA 1
ATOM 7479 C C . LYS A 1 939 ? 56.526 -2.353 -46.957 1.00 89.06 939 LYS A C 1
ATOM 7481 O O . LYS A 1 939 ? 57.277 -1.379 -46.992 1.00 89.06 939 LYS A O 1
ATOM 7486 N N . ASP A 1 940 ? 55.199 -2.262 -47.054 1.00 86.00 940 ASP A N 1
ATOM 7487 C CA . ASP A 1 940 ? 54.471 -1.013 -47.290 1.00 86.00 940 ASP A CA 1
ATOM 7488 C C . ASP A 1 940 ? 54.106 -0.291 -45.971 1.00 86.00 940 ASP A C 1
ATOM 7490 O O . ASP A 1 940 ? 53.765 0.890 -46.005 1.00 86.00 940 ASP A O 1
ATOM 7494 N N . GLU A 1 941 ? 54.294 -0.941 -44.810 1.00 84.06 941 GLU A N 1
ATOM 7495 C CA . GLU A 1 941 ? 54.063 -0.370 -43.465 1.00 84.06 941 GLU A CA 1
ATOM 7496 C C . GLU A 1 941 ? 55.187 0.582 -43.007 1.00 84.06 941 GLU A C 1
ATOM 7498 O O . GLU A 1 941 ? 55.033 1.354 -42.061 1.00 84.06 941 GLU A O 1
ATOM 7503 N N . GLY A 1 942 ? 56.355 0.552 -43.657 1.00 85.31 942 GLY A N 1
ATOM 7504 C CA . GLY A 1 942 ? 57.504 1.358 -43.241 1.00 85.31 942 GLY A CA 1
ATOM 7505 C C . GLY A 1 942 ? 58.075 0.912 -41.888 1.00 85.31 942 GLY A C 1
ATOM 7506 O O . GLY A 1 942 ? 58.448 -0.246 -41.735 1.00 85.31 942 GLY A O 1
ATOM 7507 N N . ASN A 1 943 ? 58.229 1.839 -40.930 1.00 88.88 943 ASN A N 1
ATOM 7508 C CA . ASN A 1 943 ? 58.675 1.499 -39.570 1.00 88.88 943 ASN A CA 1
ATOM 7509 C C . ASN A 1 943 ? 57.497 0.960 -38.765 1.00 88.88 943 ASN A C 1
ATOM 7511 O O . ASN A 1 943 ? 56.694 1.740 -38.260 1.00 88.88 943 ASN A O 1
ATOM 7515 N N . PHE A 1 944 ? 57.416 -0.361 -38.677 1.00 89.25 944 PHE A N 1
ATOM 7516 C CA . PHE A 1 944 ? 56.317 -1.077 -38.059 1.00 89.25 944 PHE A CA 1
ATOM 7517 C C . PHE A 1 944 ? 56.298 -0.859 -36.542 1.00 89.25 944 PHE A C 1
ATOM 7519 O O . PHE A 1 944 ? 57.312 -1.045 -35.861 1.00 89.25 944 PHE A O 1
ATOM 7526 N N . ASP A 1 945 ? 55.129 -0.503 -36.010 1.00 88.19 945 ASP A N 1
ATOM 7527 C CA . ASP A 1 945 ? 54.900 -0.452 -34.570 1.00 88.19 945 ASP A CA 1
ATOM 7528 C C . ASP A 1 945 ? 54.768 -1.883 -34.019 1.00 88.19 945 ASP A C 1
ATOM 7530 O O . ASP A 1 945 ? 53.903 -2.633 -34.464 1.00 88.19 945 ASP A O 1
ATOM 7534 N N . PRO A 1 946 ? 55.599 -2.303 -33.051 1.00 92.88 946 PRO A N 1
ATOM 7535 C CA . PRO A 1 946 ? 55.500 -3.640 -32.475 1.00 92.88 946 PRO A CA 1
ATOM 7536 C C . PRO A 1 946 ? 54.135 -3.967 -31.866 1.00 92.88 946 PRO A C 1
ATOM 7538 O O . PRO A 1 946 ? 53.466 -3.093 -31.310 1.00 92.88 946 PRO A O 1
ATOM 7541 N N . VAL A 1 947 ? 53.784 -5.253 -31.865 1.00 94.38 947 VAL A N 1
ATOM 7542 C CA . VAL A 1 947 ? 52.660 -5.788 -31.089 1.00 94.38 947 VAL A CA 1
ATOM 7543 C C . VAL A 1 947 ? 53.035 -5.779 -29.606 1.00 94.38 947 VAL A C 1
ATOM 7545 O O . VAL A 1 947 ? 54.066 -6.328 -29.218 1.00 94.38 947 VAL A O 1
ATOM 7548 N N . GLY A 1 948 ? 52.211 -5.151 -28.772 1.00 90.12 948 GLY A N 1
ATOM 7549 C CA . GLY A 1 948 ? 52.460 -4.991 -27.342 1.00 90.12 948 GLY A CA 1
ATOM 7550 C C . GLY A 1 948 ? 53.393 -3.822 -27.052 1.00 90.12 948 GLY A C 1
ATOM 7551 O O . GLY A 1 948 ? 54.596 -3.987 -26.859 1.00 90.12 948 GLY A O 1
ATOM 7552 N N . TYR A 1 949 ? 52.830 -2.615 -27.038 1.00 84.50 949 TYR A N 1
ATOM 7553 C CA . TYR A 1 949 ? 53.572 -1.366 -26.875 1.00 84.50 949 TYR A CA 1
ATOM 7554 C C . TYR A 1 949 ? 54.300 -1.248 -25.518 1.00 84.50 949 TYR A C 1
ATOM 7556 O O . TYR A 1 949 ? 55.435 -0.759 -25.478 1.00 84.50 949 TYR A O 1
ATOM 7564 N N . ASP A 1 950 ? 53.665 -1.697 -24.431 1.00 84.00 950 ASP A N 1
ATOM 7565 C CA . ASP A 1 950 ? 54.161 -1.747 -23.051 1.00 84.00 950 ASP A CA 1
ATOM 7566 C C . ASP A 1 950 ? 53.579 -2.961 -22.286 1.00 84.00 950 ASP A C 1
ATOM 7568 O O . ASP A 1 950 ? 52.857 -3.778 -22.856 1.00 84.00 950 ASP A O 1
ATOM 7572 N N . LEU A 1 951 ? 53.914 -3.107 -20.998 1.00 82.31 951 LEU A N 1
ATOM 7573 C CA . LEU A 1 951 ? 53.502 -4.254 -20.174 1.00 82.31 951 LEU A CA 1
ATOM 7574 C C . LEU A 1 951 ? 51.982 -4.374 -19.965 1.00 82.31 951 LEU A C 1
ATOM 7576 O O . LEU A 1 951 ? 51.507 -5.481 -19.727 1.00 82.31 951 LEU A O 1
ATOM 7580 N N . ASN A 1 952 ? 51.220 -3.276 -20.035 1.00 80.81 952 ASN A N 1
ATOM 7581 C CA . ASN A 1 952 ? 49.764 -3.305 -19.836 1.00 80.81 952 ASN A CA 1
ATOM 7582 C C . ASN A 1 952 ? 49.012 -3.760 -21.092 1.00 80.81 952 ASN A C 1
ATOM 7584 O O . ASN A 1 952 ? 47.847 -4.130 -21.009 1.00 80.81 952 ASN A O 1
ATOM 7588 N N . CYS A 1 953 ? 49.678 -3.745 -22.245 1.00 86.38 953 CYS A N 1
ATOM 7589 C CA . CYS A 1 953 ? 49.145 -4.211 -23.518 1.00 86.38 953 CYS A CA 1
ATOM 7590 C C . CYS A 1 953 ? 49.950 -5.386 -24.082 1.00 86.38 953 CYS A C 1
ATOM 7592 O O . CYS A 1 953 ? 50.022 -5.570 -25.294 1.00 86.38 953 CYS A O 1
ATOM 7594 N N . ALA A 1 954 ? 50.571 -6.188 -23.213 1.00 92.00 954 ALA A N 1
ATOM 7595 C CA . ALA A 1 954 ? 51.218 -7.422 -23.631 1.00 92.00 954 ALA A CA 1
ATOM 7596 C C . ALA A 1 954 ? 50.209 -8.352 -24.328 1.00 92.00 954 ALA A C 1
ATOM 7598 O O . ALA A 1 954 ? 49.053 -8.463 -23.916 1.00 92.00 954 ALA A O 1
ATOM 7599 N N . PHE A 1 955 ? 50.652 -9.033 -25.384 1.00 95.81 955 PHE A N 1
ATOM 7600 C CA . PHE A 1 955 ? 49.830 -10.051 -26.029 1.00 95.81 955 PHE A CA 1
ATOM 7601 C C . PHE A 1 955 ? 49.813 -11.321 -25.166 1.00 95.81 955 PHE A C 1
ATOM 7603 O O . PHE A 1 955 ? 50.871 -11.900 -24.905 1.00 95.81 955 PHE A O 1
ATOM 7610 N N . ASN A 1 956 ? 48.621 -11.749 -24.744 1.00 94.94 956 ASN A N 1
ATOM 7611 C CA . ASN A 1 956 ? 48.377 -12.878 -23.837 1.00 94.94 956 ASN A CA 1
ATOM 7612 C C . ASN A 1 956 ? 47.758 -14.103 -24.549 1.00 94.94 956 ASN A C 1
ATOM 7614 O O . ASN A 1 956 ? 47.653 -15.169 -23.948 1.00 94.94 956 ASN A O 1
ATOM 7618 N N . GLY A 1 957 ? 47.362 -13.976 -25.820 1.00 93.94 957 GLY A N 1
ATOM 7619 C CA . GLY A 1 957 ? 46.717 -15.047 -26.591 1.00 93.94 957 GLY A CA 1
ATOM 7620 C C . GLY A 1 957 ? 47.675 -16.056 -27.234 1.00 93.94 957 GLY A C 1
ATOM 7621 O O . GLY A 1 957 ? 48.877 -16.082 -26.969 1.00 93.94 957 GLY A O 1
ATOM 7622 N N . ILE A 1 958 ? 47.144 -16.890 -28.131 1.00 95.31 958 ILE A N 1
ATOM 7623 C CA . ILE A 1 958 ? 47.912 -17.863 -28.922 1.00 95.31 958 ILE A CA 1
ATOM 7624 C C . ILE A 1 958 ? 47.903 -17.442 -30.392 1.00 95.31 958 ILE A C 1
ATOM 7626 O O . ILE A 1 958 ? 46.877 -17.538 -31.060 1.00 95.31 958 ILE A O 1
ATOM 7630 N N . TYR A 1 959 ? 49.053 -17.012 -30.909 1.00 96.88 959 TYR A N 1
ATOM 7631 C CA . TYR A 1 959 ? 49.252 -16.687 -32.321 1.00 96.88 959 TYR A CA 1
ATOM 7632 C C . TYR A 1 959 ? 49.864 -17.883 -33.062 1.00 96.88 959 TYR A C 1
ATOM 7634 O O . TYR A 1 959 ? 51.044 -18.196 -32.898 1.00 96.88 959 TYR A O 1
ATOM 7642 N N . ASN A 1 960 ? 49.069 -18.552 -33.894 1.00 94.88 960 ASN A N 1
ATOM 7643 C CA . ASN A 1 960 ? 49.480 -19.659 -34.750 1.00 94.88 960 ASN A CA 1
ATOM 7644 C C . ASN A 1 960 ? 49.781 -19.161 -36.171 1.00 94.88 960 ASN A C 1
ATOM 7646 O O . ASN A 1 960 ? 48.870 -18.902 -36.953 1.00 94.88 960 ASN A O 1
ATOM 7650 N N . GLY A 1 961 ? 51.060 -19.095 -36.532 1.00 95.19 961 GLY A N 1
ATOM 7651 C CA . GLY A 1 961 ? 51.512 -18.744 -37.878 1.00 95.19 961 GLY A CA 1
ATOM 7652 C C . GLY A 1 961 ? 51.170 -19.785 -38.949 1.00 95.19 961 GLY A C 1
ATOM 7653 O O . GLY A 1 961 ? 51.290 -19.485 -40.131 1.00 95.19 961 GLY A O 1
ATOM 7654 N N . ALA A 1 962 ? 50.754 -20.997 -38.558 1.00 92.38 962 ALA A N 1
ATOM 7655 C CA . ALA A 1 962 ? 50.355 -22.088 -39.453 1.00 92.38 962 ALA A CA 1
ATOM 7656 C C . ALA A 1 962 ? 51.356 -22.380 -40.595 1.00 92.38 962 ALA A C 1
ATOM 7658 O O . ALA A 1 962 ? 50.977 -22.755 -41.696 1.00 92.38 962 ALA A O 1
ATOM 7659 N N . GLY A 1 963 ? 52.655 -22.179 -40.354 1.00 91.69 963 GLY A N 1
ATOM 7660 C CA . GLY A 1 963 ? 53.710 -22.368 -41.351 1.00 91.69 963 GLY A CA 1
ATOM 7661 C C . GLY A 1 963 ? 53.824 -21.245 -42.391 1.00 91.69 963 GLY A C 1
ATOM 7662 O O . GLY A 1 963 ? 54.710 -21.298 -43.246 1.00 91.69 963 GLY A O 1
ATOM 7663 N N . TYR A 1 964 ? 52.996 -20.205 -42.318 1.00 94.75 964 TYR A N 1
ATOM 7664 C CA . TYR A 1 964 ? 53.128 -19.013 -43.150 1.00 94.75 964 TYR A CA 1
ATOM 7665 C C . TYR A 1 964 ? 54.221 -18.072 -42.633 1.00 94.75 964 TYR A C 1
ATOM 7667 O O . TYR A 1 964 ? 54.747 -18.210 -41.521 1.00 94.75 964 TYR A O 1
ATOM 7675 N N . SER A 1 965 ? 54.624 -17.142 -43.497 1.00 94.38 965 SER A N 1
ATOM 7676 C CA . SER A 1 965 ? 55.698 -16.187 -43.245 1.00 94.38 965 SER A CA 1
ATOM 7677 C C . SER A 1 965 ? 55.173 -14.770 -43.037 1.00 94.38 965 SER A C 1
ATOM 7679 O O . SER A 1 965 ? 54.275 -14.338 -43.749 1.00 94.38 965 SER A O 1
ATOM 7681 N N . ILE A 1 966 ? 55.783 -14.016 -42.124 1.00 97.50 966 ILE A N 1
ATOM 7682 C CA . ILE A 1 966 ? 55.710 -12.551 -42.078 1.00 97.50 966 ILE A CA 1
ATOM 7683 C C . ILE A 1 966 ? 57.039 -12.020 -42.617 1.00 97.50 966 ILE A C 1
ATOM 7685 O O . ILE A 1 966 ? 58.105 -12.280 -42.053 1.00 97.50 966 ILE A O 1
ATOM 7689 N N . ASN A 1 967 ? 56.982 -11.317 -43.742 1.00 94.94 967 ASN A N 1
ATOM 7690 C CA . ASN A 1 967 ? 58.144 -10.858 -44.490 1.00 94.94 967 ASN A CA 1
ATOM 7691 C C . ASN A 1 967 ? 58.359 -9.351 -44.319 1.00 94.94 967 ASN A C 1
ATOM 7693 O O . ASN A 1 967 ? 57.404 -8.593 -44.159 1.00 94.94 967 ASN A O 1
ATOM 7697 N N . ASN A 1 968 ? 59.616 -8.920 -44.450 1.00 94.06 968 ASN A N 1
ATOM 7698 C CA . ASN A 1 968 ? 60.009 -7.507 -44.526 1.00 94.06 968 ASN A CA 1
ATOM 7699 C C . ASN A 1 968 ? 59.643 -6.691 -43.269 1.00 94.06 968 ASN A C 1
ATOM 7701 O O . ASN A 1 968 ? 59.281 -5.523 -43.364 1.00 94.06 968 ASN A O 1
ATOM 7705 N N . VAL A 1 969 ? 59.761 -7.302 -42.085 1.00 94.38 969 VAL A N 1
ATOM 7706 C CA . VAL A 1 969 ? 59.516 -6.638 -40.793 1.00 94.38 969 VAL A CA 1
ATOM 7707 C C . VAL A 1 969 ? 60.604 -5.594 -40.529 1.00 94.38 969 VAL A C 1
ATOM 7709 O O . VAL A 1 969 ? 61.749 -5.966 -40.290 1.00 94.38 969 VAL A O 1
ATOM 7712 N N . TYR A 1 970 ? 60.276 -4.302 -40.529 1.00 93.81 970 TYR A N 1
ATOM 7713 C CA . TYR A 1 970 ? 61.233 -3.223 -40.251 1.00 93.81 970 TYR A CA 1
ATOM 7714 C C . TYR A 1 970 ? 60.840 -2.475 -38.973 1.00 93.81 970 TYR A C 1
ATOM 7716 O O . TYR A 1 970 ? 59.812 -1.809 -38.941 1.00 93.81 970 TYR A O 1
ATOM 7724 N N . ILE A 1 971 ? 61.644 -2.610 -37.913 1.00 92.88 971 ILE A N 1
ATOM 7725 C CA . ILE A 1 971 ? 61.364 -2.061 -36.578 1.00 92.88 971 ILE A CA 1
ATOM 7726 C C . ILE A 1 971 ? 62.626 -1.377 -36.052 1.00 92.88 971 ILE A C 1
ATOM 7728 O O . ILE A 1 971 ? 63.551 -2.049 -35.605 1.00 92.88 971 ILE A O 1
ATOM 7732 N N . LEU A 1 972 ? 62.677 -0.048 -36.050 1.00 88.12 972 LEU A N 1
ATOM 7733 C CA . LEU A 1 972 ? 63.796 0.729 -35.512 1.00 88.12 972 LEU A CA 1
ATOM 7734 C C . LEU A 1 972 ? 63.339 1.703 -34.424 1.00 88.12 972 LEU A C 1
ATOM 7736 O O . LEU A 1 972 ? 62.382 2.460 -34.605 1.00 88.12 972 LEU A O 1
ATOM 7740 N N . SER A 1 973 ? 64.076 1.741 -33.313 1.00 82.00 973 SER A N 1
ATOM 7741 C CA . SER A 1 973 ? 63.918 2.754 -32.270 1.00 82.00 973 SER A CA 1
ATOM 7742 C C . SER A 1 973 ? 65.258 3.163 -31.659 1.00 82.00 973 SER A C 1
ATOM 7744 O O . SER A 1 973 ? 66.065 2.314 -31.292 1.00 82.00 973 SER A O 1
ATOM 7746 N N . ASP A 1 974 ? 65.474 4.469 -31.493 1.00 67.31 974 ASP A N 1
ATOM 7747 C CA . ASP A 1 974 ? 66.722 5.016 -30.938 1.00 67.31 974 ASP A CA 1
ATOM 7748 C C . ASP A 1 974 ? 66.792 4.946 -29.400 1.00 67.31 974 ASP A C 1
ATOM 7750 O O . ASP A 1 974 ? 67.877 5.056 -28.831 1.00 67.31 974 ASP A O 1
ATOM 7754 N N . ASN A 1 975 ? 65.651 4.778 -28.715 1.00 65.00 975 ASN A N 1
ATOM 7755 C CA . ASN A 1 975 ? 65.543 4.954 -27.256 1.00 65.00 975 ASN A CA 1
ATOM 7756 C C . ASN A 1 975 ? 64.749 3.854 -26.524 1.00 65.00 975 ASN A C 1
ATOM 7758 O O . ASN A 1 975 ? 64.654 3.903 -25.299 1.00 65.00 975 ASN A O 1
ATOM 7762 N N . ASN A 1 976 ? 64.169 2.881 -27.234 1.00 69.38 976 ASN A N 1
ATOM 7763 C CA . ASN A 1 976 ? 63.321 1.852 -26.626 1.00 69.38 976 ASN A CA 1
ATOM 7764 C C . ASN A 1 976 ? 64.074 0.537 -26.358 1.00 69.38 976 ASN A C 1
ATOM 7766 O O . ASN A 1 976 ? 64.887 0.072 -27.163 1.00 69.38 976 ASN A O 1
ATOM 7770 N N . GLU A 1 977 ? 63.752 -0.088 -25.225 1.00 80.12 977 GLU A N 1
ATOM 7771 C CA . GLU A 1 977 ? 64.180 -1.444 -24.871 1.00 80.12 977 GLU A CA 1
ATOM 7772 C C . GLU A 1 977 ? 63.166 -2.494 -25.372 1.00 80.12 977 GLU A C 1
ATOM 7774 O O . GLU A 1 977 ? 61.972 -2.202 -25.527 1.00 80.12 977 GLU A O 1
ATOM 7779 N N . ASN A 1 978 ? 63.672 -3.710 -25.608 1.00 87.75 978 ASN A N 1
ATOM 7780 C CA . ASN A 1 978 ? 62.943 -4.940 -25.949 1.00 87.75 978 ASN A CA 1
ATOM 7781 C C . ASN A 1 978 ? 62.216 -4.951 -27.306 1.00 87.75 978 ASN A C 1
ATOM 7783 O O . ASN A 1 978 ? 61.141 -5.528 -27.425 1.00 87.75 978 ASN A O 1
ATOM 7787 N N . MET A 1 979 ? 62.774 -4.322 -28.341 1.00 92.44 979 MET A N 1
ATOM 7788 C CA . MET A 1 979 ? 62.123 -4.263 -29.658 1.00 92.44 979 MET A CA 1
ATOM 7789 C C . MET A 1 979 ? 62.087 -5.646 -30.328 1.00 92.44 979 MET A C 1
ATOM 7791 O O . MET A 1 979 ? 63.127 -6.289 -30.471 1.00 92.44 979 MET A O 1
ATOM 7795 N N . ALA A 1 980 ? 60.900 -6.073 -30.757 1.00 94.56 980 ALA A N 1
ATOM 7796 C CA . ALA A 1 980 ? 60.645 -7.283 -31.541 1.00 94.56 980 ALA A CA 1
ATOM 7797 C C . ALA A 1 980 ? 59.280 -7.173 -32.236 1.00 94.56 980 ALA A C 1
ATOM 7799 O O . ALA A 1 980 ? 58.554 -6.223 -31.957 1.00 94.56 980 ALA A O 1
ATOM 7800 N N . LEU A 1 981 ? 58.914 -8.125 -33.104 1.00 96.00 981 LEU A N 1
ATOM 7801 C CA . LEU A 1 981 ? 57.575 -8.174 -33.712 1.00 96.00 981 LEU A CA 1
ATOM 7802 C C . LEU A 1 981 ? 56.469 -8.165 -32.641 1.00 96.00 981 LEU A C 1
ATOM 7804 O O . LEU A 1 981 ? 55.545 -7.360 -32.720 1.00 96.00 981 LEU A O 1
ATOM 7808 N N . PHE A 1 982 ? 56.632 -8.996 -31.608 1.00 96.88 982 PHE A N 1
ATOM 7809 C CA . PHE A 1 982 ? 55.893 -8.945 -30.348 1.00 96.88 982 PHE A CA 1
ATOM 7810 C C . PHE A 1 982 ? 56.804 -8.359 -29.271 1.00 96.88 982 PHE A C 1
ATOM 7812 O O . PHE A 1 982 ? 57.612 -9.064 -28.667 1.00 96.88 982 PHE A O 1
ATOM 7819 N N . ARG A 1 983 ? 56.725 -7.051 -29.040 1.00 95.06 983 ARG A N 1
ATOM 7820 C CA . ARG A 1 983 ? 57.580 -6.362 -28.070 1.00 95.06 983 ARG A CA 1
ATOM 7821 C C . ARG A 1 983 ? 57.309 -6.825 -26.639 1.00 95.06 983 ARG A C 1
ATOM 7823 O O . ARG A 1 983 ? 58.276 -7.112 -25.932 1.00 95.06 983 ARG A O 1
ATOM 7830 N N . TYR A 1 984 ? 56.039 -6.954 -26.246 1.00 95.00 984 TYR A N 1
ATOM 7831 C CA . TYR A 1 984 ? 55.651 -7.599 -24.990 1.00 95.00 984 TYR A CA 1
ATOM 7832 C C . TYR A 1 984 ? 54.753 -8.822 -25.227 1.00 95.00 984 TYR A C 1
ATOM 7834 O O . TYR A 1 984 ? 53.673 -8.700 -25.806 1.00 95.00 984 TYR A O 1
ATOM 7842 N N . LEU A 1 985 ? 55.208 -9.999 -24.781 1.00 96.19 985 LEU A N 1
ATOM 7843 C CA . LEU A 1 985 ? 54.564 -11.297 -25.024 1.00 96.19 985 LEU A CA 1
ATOM 7844 C C . LEU A 1 985 ? 54.428 -12.098 -23.720 1.00 96.19 985 LEU A C 1
ATOM 7846 O O . LEU A 1 985 ? 55.429 -12.597 -23.208 1.00 96.19 985 LEU A O 1
ATOM 7850 N N . ASN A 1 986 ? 53.196 -12.288 -23.242 1.00 96.00 986 ASN A N 1
ATOM 7851 C CA . ASN A 1 986 ? 52.863 -13.234 -22.161 1.00 96.00 986 ASN A CA 1
ATOM 7852 C C . ASN A 1 986 ? 52.133 -14.487 -22.676 1.00 96.00 986 ASN A C 1
ATOM 7854 O O . ASN A 1 986 ? 52.024 -15.479 -21.966 1.00 96.00 986 ASN A O 1
ATOM 7858 N N . GLY A 1 987 ? 51.634 -14.438 -23.912 1.00 94.12 987 GLY A N 1
ATOM 7859 C CA . GLY A 1 987 ? 50.974 -15.540 -24.598 1.00 94.12 987 GLY A CA 1
ATOM 7860 C C . GLY A 1 987 ? 51.945 -16.474 -25.325 1.00 94.12 987 GLY A C 1
ATOM 7861 O O . GLY A 1 987 ? 53.120 -16.589 -24.979 1.00 94.12 987 GLY A O 1
ATOM 7862 N N . THR A 1 988 ? 51.461 -17.144 -26.371 1.00 95.38 988 THR A N 1
ATOM 7863 C CA . THR A 1 988 ? 52.246 -18.106 -27.163 1.00 95.38 988 THR A CA 1
ATOM 7864 C C . THR A 1 988 ? 52.287 -17.719 -28.636 1.00 95.38 988 THR A C 1
ATOM 7866 O O . THR A 1 988 ? 51.250 -17.462 -29.238 1.00 95.38 988 THR A O 1
ATOM 7869 N N . VAL A 1 989 ? 53.473 -17.742 -29.248 1.00 97.56 989 VAL A N 1
ATOM 7870 C CA . VAL A 1 989 ? 53.640 -17.658 -30.709 1.00 97.56 989 VAL A CA 1
ATOM 7871 C C . VAL A 1 989 ? 54.135 -19.006 -31.222 1.00 97.56 989 VAL A C 1
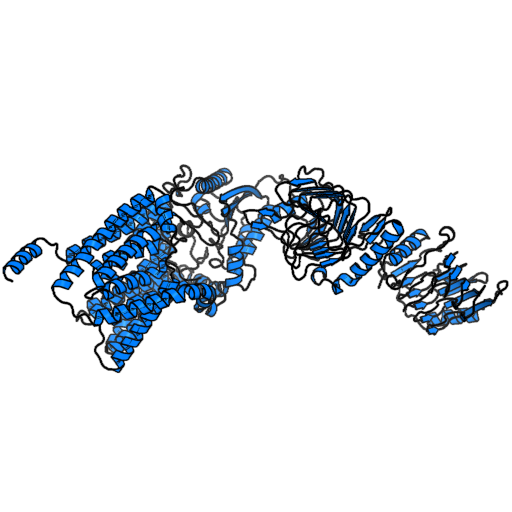ATOM 7873 O O . VAL A 1 989 ? 55.194 -19.472 -30.798 1.00 97.56 989 VAL A O 1
ATOM 7876 N N . ILE A 1 990 ? 53.383 -19.627 -32.133 1.00 94.94 990 ILE A N 1
ATOM 7877 C CA . ILE A 1 990 ? 53.647 -20.979 -32.635 1.00 94.94 990 ILE A CA 1
ATOM 7878 C C . ILE A 1 990 ? 53.595 -21.073 -34.163 1.00 94.94 990 ILE A C 1
ATOM 7880 O O . ILE A 1 990 ? 52.812 -20.374 -34.799 1.00 94.94 990 ILE A O 1
ATOM 7884 N N . ASN A 1 991 ? 54.402 -21.956 -34.763 1.00 94.62 991 ASN A N 1
ATOM 7885 C CA . ASN A 1 991 ? 54.392 -22.267 -36.204 1.00 94.62 991 ASN A CA 1
ATOM 7886 C C . ASN A 1 991 ? 54.642 -21.055 -37.127 1.00 94.62 991 ASN A C 1
ATOM 7888 O O . ASN A 1 991 ? 54.116 -21.015 -38.238 1.00 94.62 991 ASN A O 1
ATOM 7892 N N . LEU A 1 992 ? 55.394 -20.046 -36.687 1.00 96.62 992 LEU A N 1
ATOM 7893 C CA . LEU A 1 992 ? 55.566 -18.797 -37.433 1.00 96.62 992 LEU A CA 1
ATOM 7894 C C . LEU A 1 992 ? 56.945 -18.706 -38.089 1.00 96.62 992 LEU A C 1
ATOM 7896 O O . LEU A 1 992 ? 57.967 -18.907 -37.431 1.00 96.62 992 LEU A O 1
ATOM 7900 N N . ASN A 1 993 ? 56.987 -18.320 -39.365 1.00 95.06 993 ASN A N 1
ATOM 7901 C CA . ASN A 1 993 ? 58.224 -17.911 -40.025 1.00 95.06 993 ASN A CA 1
ATOM 7902 C C . ASN A 1 993 ? 58.297 -16.374 -40.091 1.00 95.06 993 ASN A C 1
ATOM 7904 O O . ASN A 1 993 ? 57.396 -15.734 -40.614 1.00 95.06 993 ASN A O 1
ATOM 7908 N N . VAL A 1 994 ? 59.377 -15.753 -39.620 1.00 96.19 994 VAL A N 1
ATOM 7909 C CA . VAL A 1 994 ? 59.631 -14.313 -39.798 1.00 96.19 994 VAL A CA 1
ATOM 7910 C C . VAL A 1 994 ? 60.869 -14.136 -40.665 1.00 96.19 994 VAL A C 1
ATOM 7912 O O . VAL A 1 994 ? 61.949 -14.628 -40.333 1.00 96.19 994 VAL A O 1
ATOM 7915 N N . LYS A 1 995 ? 60.718 -13.465 -41.808 1.00 92.38 995 LYS A N 1
ATOM 7916 C CA . LYS A 1 995 ? 61.754 -13.392 -42.841 1.00 92.38 995 LYS A CA 1
ATOM 7917 C C . LYS A 1 995 ? 62.117 -11.969 -43.209 1.00 92.38 995 LYS A C 1
ATOM 7919 O O . LYS A 1 995 ? 61.268 -11.081 -43.243 1.00 92.38 995 LYS A O 1
ATOM 7924 N N . ASN A 1 996 ? 63.387 -11.786 -43.564 1.00 91.38 996 ASN A N 1
ATOM 7925 C CA . ASN A 1 996 ? 63.938 -10.490 -43.951 1.00 91.38 996 ASN A CA 1
ATOM 7926 C C . ASN A 1 996 ? 63.598 -9.383 -42.932 1.00 91.38 996 ASN A C 1
ATOM 7928 O O . ASN A 1 996 ? 63.204 -8.280 -43.306 1.00 91.38 996 ASN A O 1
ATOM 7932 N N . ALA A 1 997 ? 63.692 -9.706 -41.639 1.00 93.44 997 ALA A N 1
ATOM 7933 C CA . ALA A 1 997 ? 63.451 -8.741 -40.578 1.00 93.44 997 ALA A CA 1
ATOM 7934 C C . ALA A 1 997 ? 64.652 -7.802 -40.416 1.00 93.44 997 ALA A C 1
ATOM 7936 O O . ALA A 1 997 ? 65.800 -8.208 -40.583 1.00 93.44 997 ALA A O 1
ATOM 7937 N N . TRP A 1 998 ? 64.409 -6.560 -40.031 1.00 92.81 998 TRP A N 1
ATOM 7938 C CA . TRP A 1 998 ? 65.433 -5.612 -39.630 1.00 92.81 998 TRP A CA 1
ATOM 7939 C C . TRP A 1 998 ? 64.981 -4.923 -38.346 1.00 92.81 998 TRP A C 1
ATOM 7941 O O . TRP A 1 998 ? 64.095 -4.069 -38.370 1.00 92.81 998 TRP A O 1
ATOM 7951 N N . VAL A 1 999 ? 65.580 -5.323 -37.220 1.00 92.94 999 VAL A N 1
ATOM 7952 C CA . VAL A 1 999 ? 65.178 -4.860 -35.883 1.00 92.94 999 VAL A CA 1
ATOM 7953 C C . VAL A 1 999 ? 66.320 -4.114 -35.195 1.00 92.94 999 VAL A C 1
ATOM 7955 O O . VAL A 1 999 ? 67.431 -4.634 -35.070 1.00 92.94 999 VAL A O 1
ATOM 7958 N N . GLY A 1 1000 ? 66.038 -2.889 -34.750 1.00 89.38 1000 GLY A N 1
ATOM 7959 C CA . GLY A 1 1000 ? 66.988 -1.940 -34.179 1.00 89.38 1000 GLY A CA 1
ATOM 7960 C C . GLY A 1 1000 ? 66.518 -1.324 -32.858 1.00 89.38 1000 GLY A C 1
ATOM 7961 O O . GLY A 1 1000 ? 65.398 -0.824 -32.782 1.00 89.38 1000 GLY A O 1
ATOM 7962 N N . GLY A 1 1001 ? 67.367 -1.326 -31.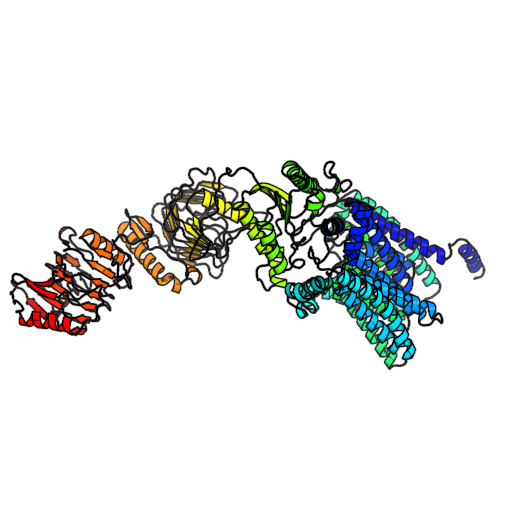826 1.00 88.00 1001 GLY A N 1
ATOM 7963 C CA . GLY A 1 1001 ? 67.023 -0.832 -30.483 1.00 88.00 1001 GLY A CA 1
ATOM 7964 C C . GLY A 1 1001 ? 68.109 -1.070 -29.428 1.00 88.00 1001 GLY A C 1
ATOM 7965 O O . GLY A 1 1001 ? 69.226 -1.462 -29.753 1.00 88.00 1001 GLY A O 1
ATOM 7966 N N . SER A 1 1002 ? 67.803 -0.848 -28.144 1.00 86.56 1002 SER A N 1
ATOM 7967 C CA . SER A 1 1002 ? 68.754 -1.127 -27.046 1.00 86.56 1002 SER A CA 1
ATOM 7968 C C . SER A 1 1002 ? 68.888 -2.635 -26.772 1.00 86.56 1002 SER A C 1
ATOM 7970 O O . SER A 1 1002 ? 69.988 -3.188 -26.826 1.00 86.56 1002 SER A O 1
ATOM 7972 N N . CYS A 1 1003 ? 67.756 -3.311 -26.559 1.00 89.19 1003 CYS A N 1
ATOM 7973 C CA . CYS A 1 1003 ? 67.642 -4.769 -26.479 1.00 89.19 1003 CYS A CA 1
ATOM 7974 C C . CYS A 1 1003 ? 66.680 -5.225 -27.577 1.00 89.19 1003 CYS A C 1
ATOM 7976 O O . CYS A 1 1003 ? 65.584 -4.669 -27.659 1.00 89.19 1003 CYS A O 1
ATOM 7978 N N . VAL A 1 1004 ? 67.075 -6.175 -28.428 1.00 91.62 1004 VAL A N 1
ATOM 7979 C CA . VAL A 1 1004 ? 66.289 -6.547 -29.618 1.00 91.62 1004 VAL A CA 1
ATOM 7980 C C . VAL A 1 1004 ? 66.190 -8.050 -29.842 1.00 91.62 1004 VAL A C 1
ATOM 7982 O O . VAL A 1 1004 ? 67.132 -8.796 -29.558 1.00 91.62 1004 VAL A O 1
ATOM 7985 N N . ALA A 1 1005 ? 65.070 -8.470 -30.425 1.00 94.00 1005 ALA A N 1
ATOM 7986 C CA . ALA A 1 1005 ? 64.886 -9.789 -31.010 1.00 94.00 1005 ALA A CA 1
ATOM 7987 C C . ALA A 1 1005 ? 63.964 -9.740 -32.232 1.00 94.00 1005 ALA A C 1
ATOM 7989 O O . ALA A 1 1005 ? 63.323 -8.724 -32.471 1.00 94.00 1005 ALA A O 1
ATOM 7990 N N . ILE A 1 1006 ? 63.899 -10.809 -33.031 1.00 95.38 1006 ILE A N 1
ATOM 7991 C CA . ILE A 1 1006 ? 63.013 -10.815 -34.207 1.00 95.38 1006 ILE A CA 1
ATOM 7992 C C . ILE A 1 1006 ? 61.556 -11.069 -33.804 1.00 95.38 1006 ILE A C 1
ATOM 7994 O O . ILE A 1 1006 ? 60.682 -10.303 -34.200 1.00 95.38 1006 ILE A O 1
ATOM 7998 N N . ILE A 1 1007 ? 61.283 -12.122 -33.025 1.00 96.62 1007 ILE A N 1
ATOM 7999 C CA . ILE A 1 1007 ? 59.907 -12.559 -32.745 1.00 96.62 1007 ILE A CA 1
ATOM 8000 C C . ILE A 1 1007 ? 59.380 -11.944 -31.450 1.00 96.62 1007 ILE A C 1
ATOM 8002 O O . ILE A 1 1007 ? 58.341 -11.294 -31.499 1.00 96.62 1007 ILE A O 1
ATOM 8006 N N . ALA A 1 1008 ? 60.079 -12.103 -30.318 1.00 96.50 1008 ALA A N 1
ATOM 8007 C CA . ALA A 1 1008 ? 59.564 -11.664 -29.014 1.00 96.50 1008 ALA A CA 1
ATOM 8008 C C . ALA A 1 1008 ? 60.565 -10.857 -28.166 1.00 96.50 1008 ALA A C 1
ATOM 8010 O O . ALA A 1 1008 ? 61.725 -11.235 -28.015 1.00 96.50 1008 ALA A O 1
ATOM 8011 N N . GLY A 1 1009 ? 60.119 -9.752 -27.575 1.00 94.19 1009 GLY A N 1
ATOM 8012 C CA . GLY A 1 1009 ? 60.930 -8.875 -26.732 1.00 94.19 1009 GLY A CA 1
ATOM 8013 C C . GLY A 1 1009 ? 61.003 -9.364 -25.285 1.00 94.19 1009 GLY A C 1
ATOM 8014 O O . GLY A 1 1009 ? 61.872 -10.166 -24.937 1.00 94.19 1009 GLY A O 1
ATOM 8015 N N . GLU A 1 1010 ? 60.114 -8.854 -24.432 1.00 93.75 1010 GLU A N 1
ATOM 8016 C CA . GLU A 1 1010 ? 60.043 -9.183 -23.001 1.00 93.75 1010 GLU A CA 1
ATOM 8017 C C . GLU A 1 1010 ? 58.650 -9.691 -22.578 1.00 93.75 1010 GLU A C 1
ATOM 8019 O O . GLU A 1 1010 ? 57.643 -9.226 -23.091 1.00 93.75 1010 GLU A O 1
ATOM 8024 N N . GLY A 1 1011 ? 58.565 -10.616 -21.622 1.00 92.81 1011 GLY A N 1
ATOM 8025 C CA . GLY A 1 1011 ? 57.300 -11.034 -21.000 1.00 92.81 1011 GLY A CA 1
ATOM 8026 C C . GLY A 1 1011 ? 57.388 -12.413 -20.348 1.00 92.81 1011 GLY A C 1
ATOM 8027 O O . GLY A 1 1011 ? 58.488 -12.897 -20.095 1.00 92.81 1011 GLY A O 1
ATOM 8028 N N . GLU A 1 1012 ? 56.242 -13.032 -20.076 1.00 93.88 1012 GLU A N 1
ATOM 8029 C CA . GLU A 1 1012 ? 56.116 -14.374 -19.467 1.00 93.88 1012 GLU A CA 1
ATOM 8030 C C . GLU A 1 1012 ? 55.646 -15.437 -20.488 1.00 93.88 1012 GLU A C 1
ATOM 8032 O O . GLU A 1 1012 ? 55.147 -16.500 -20.139 1.00 93.88 1012 GLU A O 1
ATOM 8037 N N . GLY A 1 1013 ? 55.777 -15.139 -21.785 1.00 93.25 1013 GLY A N 1
ATOM 8038 C CA . GLY A 1 1013 ? 55.245 -15.962 -22.870 1.00 93.25 1013 GLY A CA 1
ATOM 8039 C C . GLY A 1 1013 ? 56.206 -17.007 -23.437 1.00 93.25 1013 GLY A C 1
ATOM 8040 O O . GLY A 1 1013 ? 57.334 -17.191 -22.972 1.00 93.25 1013 GLY A O 1
ATOM 8041 N N . GLN A 1 1014 ? 55.759 -17.689 -24.492 1.00 95.19 1014 GLN A N 1
ATOM 8042 C CA . GLN A 1 1014 ? 56.481 -18.799 -25.122 1.00 95.19 1014 GLN A CA 1
ATOM 8043 C C . GLN A 1 1014 ? 56.559 -18.634 -26.644 1.00 95.19 1014 GLN A C 1
ATOM 8045 O O . GLN A 1 1014 ? 55.599 -18.210 -27.289 1.00 95.19 1014 GLN A O 1
ATOM 8050 N N . VAL A 1 1015 ? 57.698 -18.997 -27.240 1.00 97.25 1015 VAL A N 1
ATOM 8051 C CA . VAL A 1 1015 ? 57.869 -19.041 -28.705 1.00 97.25 1015 VAL A CA 1
ATOM 8052 C C . VAL A 1 1015 ? 58.265 -20.448 -29.124 1.00 97.25 1015 VAL A C 1
ATOM 8054 O O . VAL A 1 1015 ? 59.301 -20.961 -28.697 1.00 97.25 1015 VAL A O 1
ATOM 8057 N N . ILE A 1 1016 ? 57.431 -21.091 -29.939 1.00 94.69 1016 ILE A N 1
ATOM 8058 C CA . ILE A 1 1016 ? 57.518 -22.532 -30.168 1.00 94.69 1016 ILE A CA 1
ATOM 8059 C C . ILE A 1 1016 ? 57.410 -22.843 -31.656 1.00 94.69 1016 ILE A C 1
ATOM 8061 O O . ILE A 1 1016 ? 56.506 -22.379 -32.330 1.00 94.69 1016 ILE A O 1
ATOM 8065 N N . ASN A 1 1017 ? 58.291 -23.691 -32.181 1.00 93.75 1017 ASN A N 1
ATOM 8066 C CA . ASN A 1 1017 ? 58.210 -24.128 -33.576 1.00 93.75 1017 ASN A CA 1
ATOM 8067 C C . ASN A 1 1017 ? 58.224 -22.951 -34.571 1.00 93.75 1017 ASN A C 1
ATOM 8069 O O . ASN A 1 1017 ? 57.377 -22.872 -35.456 1.00 93.75 1017 ASN A O 1
ATOM 8073 N N . CYS A 1 1018 ? 59.152 -22.008 -34.392 1.00 95.94 1018 CYS A N 1
ATOM 8074 C CA . CYS A 1 1018 ? 59.228 -20.782 -35.185 1.00 95.94 1018 CYS A CA 1
ATOM 8075 C C . CYS A 1 1018 ? 60.597 -20.603 -35.849 1.00 95.94 1018 CYS A C 1
ATOM 8077 O O . CYS A 1 1018 ? 61.635 -21.010 -35.320 1.00 95.94 1018 CYS A O 1
ATOM 8079 N N . TYR A 1 1019 ? 60.600 -19.937 -36.998 1.00 93.62 1019 TYR A N 1
ATOM 8080 C CA . TYR A 1 1019 ? 61.794 -19.570 -37.752 1.00 93.62 1019 TYR A CA 1
ATOM 8081 C C . TYR A 1 1019 ? 61.958 -18.051 -37.788 1.00 93.62 1019 TYR A C 1
ATOM 8083 O O . TYR A 1 1019 ? 60.985 -17.336 -38.011 1.00 93.62 1019 TYR A O 1
ATOM 8091 N N . ALA A 1 1020 ? 63.183 -17.552 -37.639 1.00 93.75 1020 ALA A N 1
ATOM 8092 C CA . ALA A 1 1020 ? 63.488 -16.134 -37.796 1.00 93.75 1020 ALA A CA 1
ATOM 8093 C C . ALA A 1 1020 ? 64.735 -15.911 -38.656 1.00 93.75 1020 ALA A C 1
ATOM 8095 O O . ALA A 1 1020 ? 65.770 -16.548 -38.443 1.00 93.75 1020 ALA A O 1
ATOM 8096 N N . SER A 1 1021 ? 64.666 -14.957 -39.586 1.00 91.56 1021 SER A N 1
ATOM 8097 C CA . SER A 1 1021 ? 65.823 -14.482 -40.347 1.00 91.56 1021 SER A CA 1
ATOM 8098 C C . SER A 1 1021 ? 65.805 -12.975 -40.560 1.00 91.56 1021 SER A C 1
ATOM 8100 O O . SER A 1 1021 ? 64.754 -12.372 -40.795 1.00 91.56 1021 SER A O 1
ATOM 8102 N N . GLY A 1 1022 ? 66.982 -12.356 -40.483 1.00 90.50 1022 GLY A N 1
ATOM 8103 C CA . GLY A 1 1022 ? 67.081 -10.907 -40.584 1.00 90.50 1022 GLY A CA 1
ATOM 8104 C C . GLY A 1 1022 ? 68.380 -10.302 -40.066 1.00 90.50 1022 GLY A C 1
ATOM 8105 O O . GLY A 1 1022 ? 69.350 -11.001 -39.764 1.00 90.50 1022 GLY A O 1
ATOM 8106 N N . ILE A 1 1023 ? 68.376 -8.976 -39.965 1.00 90.56 1023 ILE A N 1
ATOM 8107 C CA . ILE A 1 1023 ? 69.462 -8.144 -39.455 1.00 90.56 1023 ILE A CA 1
ATOM 8108 C C . ILE A 1 1023 ? 69.048 -7.558 -38.101 1.00 90.56 1023 ILE A C 1
ATOM 8110 O O . ILE A 1 1023 ? 67.998 -6.928 -37.975 1.00 90.56 1023 ILE A O 1
ATOM 8114 N N . LEU A 1 1024 ? 69.896 -7.734 -37.091 1.00 90.31 1024 LEU A N 1
ATOM 8115 C CA . LEU A 1 1024 ? 69.722 -7.164 -35.757 1.00 90.31 1024 LEU A CA 1
ATOM 8116 C C . LEU A 1 1024 ? 70.760 -6.070 -35.495 1.00 90.31 1024 LEU A C 1
ATOM 8118 O O . LEU A 1 1024 ? 71.952 -6.235 -35.773 1.00 90.31 1024 LEU A O 1
ATOM 8122 N N . TYR A 1 1025 ? 70.300 -4.966 -34.913 1.00 87.19 1025 TYR A N 1
ATOM 8123 C CA . TYR A 1 1025 ? 71.120 -3.823 -34.526 1.00 87.19 1025 TYR A CA 1
ATOM 8124 C C . TYR A 1 1025 ? 70.785 -3.401 -33.088 1.00 87.19 1025 TYR A C 1
ATOM 8126 O O . TYR A 1 1025 ? 69.707 -2.882 -32.822 1.00 87.19 1025 TYR A O 1
ATOM 8134 N N . GLY A 1 1026 ? 71.686 -3.600 -32.128 1.00 82.38 1026 GLY A N 1
ATOM 8135 C CA . GLY A 1 1026 ? 71.411 -3.182 -30.753 1.00 82.38 1026 GLY A CA 1
ATOM 8136 C C . GLY A 1 1026 ? 72.469 -3.592 -29.747 1.00 82.38 1026 GLY A C 1
ATOM 8137 O O . GLY A 1 1026 ? 73.330 -4.409 -30.045 1.00 82.38 1026 GLY A O 1
ATOM 8138 N N . PHE A 1 1027 ? 72.434 -3.025 -28.539 1.00 82.25 1027 PHE A N 1
ATOM 8139 C CA . PHE A 1 1027 ? 73.429 -3.342 -27.508 1.00 82.25 1027 PHE A CA 1
ATOM 8140 C C . PHE A 1 1027 ? 73.361 -4.824 -27.104 1.00 82.25 1027 PHE A C 1
ATOM 8142 O O . PHE A 1 1027 ? 74.382 -5.516 -27.139 1.00 82.25 1027 PHE A O 1
ATOM 8149 N N . SER A 1 1028 ? 72.154 -5.321 -26.823 1.00 87.75 1028 SER A N 1
ATOM 8150 C CA . SER A 1 1028 ? 71.888 -6.739 -26.573 1.00 87.75 1028 SER A CA 1
ATOM 8151 C C . SER A 1 1028 ? 70.955 -7.312 -27.644 1.00 87.75 1028 SER A C 1
ATOM 8153 O O . SER A 1 1028 ? 69.885 -6.764 -27.896 1.00 87.75 1028 SER A O 1
ATOM 8155 N N . THR A 1 1029 ? 71.342 -8.417 -28.282 1.00 89.38 1029 THR A N 1
ATOM 8156 C CA . THR A 1 1029 ? 70.615 -9.001 -29.426 1.00 89.38 1029 THR A CA 1
ATOM 8157 C C . THR A 1 1029 ? 70.286 -10.472 -29.175 1.00 89.38 1029 THR A C 1
ATOM 8159 O O . THR A 1 1029 ? 71.100 -11.218 -28.629 1.00 89.38 1029 THR A O 1
ATOM 8162 N N . SER A 1 1030 ? 69.084 -10.901 -29.557 1.00 91.50 1030 SER A N 1
ATOM 8163 C CA . SER A 1 1030 ? 68.639 -12.297 -29.505 1.00 91.50 1030 SER A CA 1
ATOM 8164 C C . SER A 1 1030 ? 67.945 -12.691 -30.803 1.00 91.50 1030 SER A C 1
ATOM 8166 O O . SER A 1 1030 ? 67.082 -11.974 -31.286 1.00 91.50 1030 SER A O 1
ATOM 8168 N N . GLY A 1 1031 ? 68.303 -13.830 -31.389 1.00 89.88 1031 GLY A N 1
ATOM 8169 C CA . GLY A 1 1031 ? 67.767 -14.212 -32.698 1.00 89.88 1031 GLY A CA 1
ATOM 8170 C C . GLY A 1 1031 ? 66.257 -14.491 -32.739 1.00 89.88 1031 GLY A C 1
ATOM 8171 O O . GLY A 1 1031 ? 65.597 -14.084 -33.690 1.00 89.88 1031 GLY A O 1
ATOM 8172 N N . ILE A 1 1032 ? 65.699 -15.135 -31.704 1.00 94.69 1032 ILE A N 1
ATOM 8173 C CA . ILE A 1 1032 ? 64.262 -15.459 -31.616 1.00 94.69 1032 ILE A CA 1
ATOM 8174 C C . ILE A 1 1032 ? 63.556 -14.553 -30.612 1.00 94.69 1032 ILE A C 1
ATOM 8176 O O . ILE A 1 1032 ? 62.648 -13.812 -30.989 1.00 94.69 1032 ILE A O 1
ATOM 8180 N N . ALA A 1 1033 ? 63.977 -14.603 -29.347 1.00 94.75 1033 ALA A N 1
ATOM 8181 C CA . ALA A 1 1033 ? 63.321 -13.884 -28.262 1.00 94.75 1033 ALA A CA 1
ATOM 8182 C C . ALA A 1 1033 ? 64.320 -13.358 -27.232 1.00 94.75 1033 ALA A C 1
ATOM 8184 O O . ALA A 1 1033 ? 65.290 -14.046 -26.932 1.00 94.75 1033 ALA A O 1
ATOM 8185 N N . PHE A 1 1034 ? 64.098 -12.185 -26.640 1.00 92.12 1034 PHE A N 1
ATOM 8186 C CA . PHE A 1 1034 ? 65.068 -11.602 -25.707 1.00 92.12 1034 PHE A CA 1
ATOM 8187 C C . PHE A 1 1034 ? 64.927 -12.124 -24.264 1.00 92.12 1034 PHE A C 1
ATOM 8189 O O . PHE A 1 1034 ? 65.845 -12.786 -23.764 1.00 92.12 1034 PHE A O 1
ATOM 8196 N N . LYS A 1 1035 ? 63.795 -11.857 -23.598 1.00 92.62 1035 LYS A N 1
ATOM 8197 C CA . LYS A 1 1035 ? 63.514 -12.255 -22.206 1.00 92.62 1035 LYS A CA 1
ATOM 8198 C C . LYS A 1 1035 ? 62.063 -12.728 -22.063 1.00 92.62 1035 LYS A C 1
ATOM 8200 O O . LYS A 1 1035 ? 61.183 -11.921 -21.789 1.00 92.62 1035 LYS A O 1
ATOM 8205 N N . ILE A 1 1036 ? 61.842 -14.025 -22.228 1.00 93.94 1036 ILE A N 1
ATOM 8206 C CA . ILE A 1 1036 ? 60.532 -14.677 -22.078 1.00 93.94 1036 ILE A CA 1
ATOM 8207 C C . ILE A 1 1036 ? 60.682 -15.997 -21.307 1.00 93.94 1036 ILE A C 1
ATOM 8209 O O . ILE A 1 1036 ? 61.809 -16.386 -20.998 1.00 93.94 1036 ILE A O 1
ATOM 8213 N N . ASP A 1 1037 ? 59.591 -16.709 -21.025 1.00 95.88 1037 ASP A N 1
ATOM 8214 C CA . ASP A 1 1037 ? 59.638 -17.949 -20.241 1.00 95.88 1037 ASP A CA 1
ATOM 8215 C C . ASP A 1 1037 ? 60.364 -19.082 -20.980 1.00 95.88 1037 ASP A C 1
ATOM 8217 O O . ASP A 1 1037 ? 61.301 -19.688 -20.441 1.00 95.88 1037 ASP A O 1
ATOM 8221 N N . SER A 1 1038 ? 59.984 -19.362 -22.232 1.00 95.50 1038 SER A N 1
ATOM 8222 C CA . SER A 1 1038 ? 60.592 -20.451 -23.003 1.00 95.50 1038 SER A CA 1
ATOM 8223 C C . SER A 1 1038 ? 60.661 -20.202 -24.513 1.00 95.50 1038 SER A C 1
ATOM 8225 O O . SER A 1 1038 ? 59.823 -19.527 -25.112 1.00 95.50 1038 SER A O 1
ATOM 8227 N N . VAL A 1 1039 ? 61.699 -20.766 -25.137 1.00 96.62 1039 VAL A N 1
ATOM 8228 C CA . VAL A 1 1039 ? 61.851 -20.845 -26.594 1.00 96.62 1039 VAL A CA 1
ATOM 8229 C C . VAL A 1 1039 ? 62.162 -22.286 -26.970 1.00 96.62 1039 VAL A C 1
ATOM 8231 O O . VAL A 1 1039 ? 63.220 -22.807 -26.607 1.00 96.62 1039 VAL A O 1
ATOM 8234 N N . SER A 1 1040 ? 61.264 -22.915 -27.722 1.00 94.38 1040 SER A N 1
ATOM 8235 C CA . SER A 1 1040 ? 61.322 -24.354 -27.986 1.00 94.38 1040 SER A CA 1
ATOM 8236 C C . SER A 1 1040 ? 61.214 -24.665 -29.474 1.00 94.38 1040 SER A C 1
ATOM 8238 O O . SER A 1 1040 ? 60.406 -24.080 -30.188 1.00 94.38 1040 SER A O 1
ATOM 8240 N N . ASN A 1 1041 ? 62.012 -25.610 -29.966 1.00 93.38 1041 ASN A N 1
ATOM 8241 C CA . ASN A 1 1041 ? 61.954 -26.084 -31.353 1.00 93.38 1041 ASN A CA 1
ATOM 8242 C C . ASN A 1 1041 ? 62.093 -24.983 -32.424 1.00 93.38 1041 ASN A C 1
ATOM 8244 O O . ASN A 1 1041 ? 61.404 -25.042 -33.432 1.00 93.38 1041 ASN A O 1
ATOM 8248 N N . CYS A 1 1042 ? 62.916 -23.952 -32.207 1.00 94.69 1042 CYS A N 1
ATOM 8249 C CA . CYS A 1 1042 ? 63.020 -22.790 -33.101 1.00 94.69 1042 CYS A CA 1
ATOM 8250 C C . CYS A 1 1042 ? 64.351 -22.723 -33.868 1.00 94.69 1042 CYS A C 1
ATOM 8252 O O . CYS A 1 1042 ? 65.381 -23.228 -33.410 1.00 94.69 1042 CYS A O 1
ATOM 8254 N N . VAL A 1 1043 ? 64.352 -22.034 -35.014 1.00 92.00 1043 VAL A N 1
ATOM 8255 C CA . VAL A 1 1043 ? 65.544 -21.822 -35.855 1.00 92.00 1043 VAL A CA 1
ATOM 8256 C C . VAL A 1 1043 ? 65.777 -20.338 -36.124 1.00 92.00 1043 VAL A C 1
ATOM 8258 O O . VAL A 1 1043 ? 64.880 -19.630 -36.565 1.00 92.00 1043 VAL A O 1
ATOM 8261 N N . SER A 1 1044 ? 67.005 -19.874 -35.903 1.00 91.56 1044 SER A N 1
ATOM 8262 C CA . SER A 1 1044 ? 67.409 -18.472 -36.055 1.00 91.56 1044 SER A CA 1
ATOM 8263 C C . SER A 1 1044 ? 68.586 -18.328 -37.017 1.00 91.56 1044 SER A C 1
ATOM 8265 O O . SER A 1 1044 ? 69.649 -18.905 -36.785 1.00 91.56 1044 SER A O 1
ATOM 8267 N N . LEU A 1 1045 ? 68.411 -17.546 -38.083 1.00 89.44 1045 LEU A N 1
ATOM 8268 C CA . LEU A 1 1045 ? 69.441 -17.209 -39.070 1.00 89.44 1045 LEU A CA 1
ATOM 8269 C C . LEU A 1 1045 ? 69.613 -15.689 -39.144 1.00 89.44 1045 LEU A C 1
ATOM 8271 O O . LEU A 1 1045 ? 68.993 -15.017 -39.971 1.00 89.44 1045 LEU A O 1
ATOM 8275 N N . VAL A 1 1046 ? 70.448 -15.132 -38.270 1.00 88.31 1046 VAL A N 1
ATOM 8276 C CA . VAL A 1 1046 ? 70.537 -13.677 -38.087 1.00 88.31 1046 VAL A CA 1
ATOM 8277 C C . VAL A 1 1046 ? 71.929 -13.132 -38.364 1.00 88.31 1046 VAL A C 1
ATOM 8279 O O . VAL A 1 1046 ? 72.947 -13.754 -38.064 1.00 88.31 1046 VAL A O 1
ATOM 8282 N N . THR A 1 1047 ? 71.980 -11.929 -38.927 1.00 88.19 1047 THR A N 1
ATOM 8283 C CA . THR A 1 1047 ? 73.202 -11.122 -38.991 1.00 88.19 1047 THR A CA 1
ATOM 8284 C C . THR A 1 1047 ? 73.125 -10.023 -37.943 1.00 88.19 1047 THR A C 1
ATOM 8286 O O . THR A 1 1047 ? 72.134 -9.302 -37.879 1.00 88.19 1047 THR A O 1
ATOM 8289 N N . VAL A 1 1048 ? 74.159 -9.886 -37.119 1.00 85.81 1048 VAL A N 1
ATOM 8290 C CA . VAL A 1 1048 ? 74.245 -8.821 -36.115 1.00 85.81 1048 VAL A CA 1
ATOM 8291 C C . VAL A 1 1048 ? 75.242 -7.779 -36.610 1.00 85.81 1048 VAL A C 1
ATOM 8293 O O . VAL A 1 1048 ? 76.438 -8.056 -36.697 1.00 85.81 1048 VAL A O 1
ATOM 8296 N N . ASP A 1 1049 ? 74.730 -6.596 -36.957 1.00 76.50 1049 ASP A N 1
ATOM 8297 C CA . ASP A 1 1049 ? 75.526 -5.484 -37.502 1.00 76.50 1049 ASP A CA 1
ATOM 8298 C C . ASP A 1 1049 ? 76.328 -4.785 -36.392 1.00 76.50 1049 ASP A C 1
ATOM 8300 O O . ASP A 1 1049 ? 77.515 -4.518 -36.540 1.00 76.50 1049 ASP A O 1
ATOM 8304 N N . LYS A 1 1050 ? 75.708 -4.540 -35.226 1.00 69.19 1050 LYS A N 1
ATOM 8305 C CA . LYS A 1 1050 ? 76.382 -4.028 -34.018 1.00 69.19 1050 LYS A CA 1
ATOM 8306 C C . LYS A 1 1050 ? 75.717 -4.582 -32.765 1.00 69.19 1050 LYS A C 1
ATOM 8308 O O . LYS A 1 1050 ? 74.519 -4.379 -32.600 1.00 69.19 1050 LYS A O 1
ATOM 8313 N N . GLY A 1 1051 ? 76.500 -5.214 -31.885 1.00 68.75 1051 GLY A N 1
ATOM 8314 C CA . GLY A 1 1051 ? 76.062 -5.652 -30.556 1.00 68.75 1051 GLY A CA 1
ATOM 8315 C C . GLY A 1 1051 ? 77.206 -6.108 -29.652 1.00 68.75 1051 GLY A C 1
ATOM 8316 O O . GLY A 1 1051 ? 78.266 -6.511 -30.131 1.00 68.75 1051 GLY A O 1
ATOM 8317 N N . THR A 1 1052 ? 77.019 -5.981 -28.337 1.00 72.19 1052 THR A N 1
ATOM 8318 C CA . THR A 1 1052 ? 78.005 -6.359 -27.306 1.00 72.19 1052 THR A CA 1
ATOM 8319 C C . THR A 1 1052 ? 77.618 -7.646 -26.581 1.00 72.19 1052 THR A C 1
ATOM 8321 O O . THR A 1 1052 ? 78.507 -8.409 -26.205 1.00 72.19 1052 THR A O 1
ATOM 8324 N N . ASP A 1 1053 ? 76.318 -7.905 -26.420 1.00 82.50 1053 ASP A N 1
ATOM 8325 C CA . ASP A 1 1053 ? 75.760 -9.110 -25.799 1.00 82.50 1053 ASP A CA 1
ATOM 8326 C C . ASP A 1 1053 ? 74.846 -9.828 -26.803 1.00 82.50 1053 ASP A C 1
ATOM 8328 O O . ASP A 1 1053 ? 73.750 -9.362 -27.113 1.00 82.50 1053 ASP A O 1
ATOM 8332 N N . ILE A 1 1054 ? 75.338 -10.918 -27.394 1.00 85.94 1054 ILE A N 1
ATOM 8333 C CA . ILE A 1 1054 ? 74.726 -11.561 -28.563 1.00 85.94 1054 ILE A CA 1
ATOM 8334 C C . ILE A 1 1054 ? 74.329 -12.995 -28.213 1.00 85.94 1054 ILE A C 1
ATOM 8336 O O . ILE A 1 1054 ? 75.189 -13.817 -27.893 1.00 85.94 1054 ILE A O 1
ATOM 8340 N N . SER A 1 1055 ? 73.039 -13.307 -28.344 1.00 87.25 1055 SER A N 1
ATOM 8341 C CA . SER A 1 1055 ? 72.503 -14.666 -28.256 1.00 87.25 1055 SER A CA 1
ATOM 8342 C C . SER A 1 1055 ? 71.847 -15.090 -29.568 1.00 87.25 1055 SER A C 1
ATOM 8344 O O . SER A 1 1055 ? 71.105 -14.342 -30.200 1.00 87.25 1055 SER A O 1
ATOM 8346 N N . GLY A 1 1056 ? 72.095 -16.330 -29.988 1.00 82.06 1056 GLY A N 1
ATOM 8347 C CA . GLY A 1 1056 ? 71.537 -16.853 -31.235 1.00 82.06 1056 GLY A CA 1
ATOM 8348 C C . GLY A 1 1056 ? 70.063 -17.226 -31.147 1.00 82.06 1056 GLY A C 1
ATOM 8349 O O . GLY A 1 1056 ? 69.383 -17.203 -32.168 1.00 82.06 1056 GLY A O 1
ATOM 8350 N N . ILE A 1 1057 ? 69.564 -17.527 -29.945 1.00 89.88 1057 ILE A N 1
ATOM 8351 C CA . ILE A 1 1057 ? 68.165 -17.905 -29.700 1.00 89.88 1057 ILE A CA 1
ATOM 8352 C C . ILE A 1 1057 ? 67.531 -16.948 -28.698 1.00 89.88 1057 ILE A C 1
ATOM 8354 O O . ILE A 1 1057 ? 66.670 -16.158 -29.079 1.00 89.88 1057 ILE A O 1
ATOM 8358 N N . SER A 1 1058 ? 67.981 -16.996 -27.443 1.00 90.50 1058 SER A N 1
ATOM 8359 C CA . SER A 1 1058 ? 67.503 -16.118 -26.379 1.00 90.50 1058 SER A CA 1
ATOM 8360 C C . SER A 1 1058 ? 68.563 -15.884 -25.314 1.00 90.50 1058 SER A C 1
ATOM 8362 O O . SER A 1 1058 ? 69.379 -16.769 -25.044 1.00 90.50 1058 SER A O 1
ATOM 8364 N N . SER A 1 1059 ? 68.588 -14.688 -24.727 1.00 79.31 1059 SER A N 1
ATOM 8365 C CA . SER A 1 1059 ? 69.515 -14.340 -23.646 1.00 79.31 1059 SER A CA 1
ATOM 8366 C C . SER A 1 1059 ? 68.987 -14.727 -22.261 1.00 79.31 1059 SER A C 1
ATOM 8368 O O . SER A 1 1059 ? 69.788 -14.933 -21.346 1.00 79.31 1059 SER A O 1
ATOM 8370 N N . ARG A 1 1060 ? 67.659 -14.804 -22.071 1.00 83.75 1060 ARG A N 1
ATOM 8371 C CA . ARG A 1 1060 ? 67.014 -15.040 -20.765 1.00 83.75 1060 ARG A CA 1
ATOM 8372 C C . ARG A 1 1060 ? 65.687 -15.807 -20.894 1.00 83.75 1060 ARG A C 1
ATOM 8374 O O . ARG A 1 1060 ? 64.668 -15.315 -20.429 1.00 83.75 1060 ARG A O 1
ATOM 8381 N N . ALA A 1 1061 ? 65.727 -16.991 -21.501 1.00 89.62 1061 ALA A N 1
ATOM 8382 C CA . ALA A 1 1061 ? 64.604 -17.933 -21.568 1.00 89.62 1061 ALA A CA 1
ATOM 8383 C C . ALA A 1 1061 ? 65.084 -19.375 -21.345 1.00 89.62 1061 ALA A C 1
ATOM 8385 O O . ALA A 1 1061 ? 66.274 -19.673 -21.502 1.00 89.62 1061 ALA A O 1
ATOM 8386 N N . VAL A 1 1062 ? 64.167 -20.288 -21.016 1.00 93.94 1062 VAL A N 1
ATOM 8387 C CA . VAL A 1 1062 ? 64.437 -21.730 -21.103 1.00 93.94 1062 VAL A CA 1
ATOM 8388 C C . VAL A 1 1062 ? 64.468 -22.118 -22.581 1.00 93.94 1062 VAL A C 1
ATOM 8390 O O . VAL A 1 1062 ? 63.449 -22.050 -23.259 1.00 93.94 1062 VAL A O 1
ATOM 8393 N N . VAL A 1 1063 ? 65.643 -22.492 -23.094 1.00 92.19 1063 VAL A N 1
ATOM 8394 C CA . VAL A 1 1063 ? 65.828 -22.843 -24.511 1.00 92.19 1063 VAL A CA 1
ATOM 8395 C C . VAL A 1 1063 ? 65.890 -24.356 -24.688 1.00 92.19 1063 VAL A C 1
ATOM 8397 O O . VAL A 1 1063 ? 66.760 -25.005 -24.104 1.00 92.19 1063 VAL A O 1
ATOM 8400 N N . ASP A 1 1064 ? 65.022 -24.898 -25.542 1.00 92.38 1064 ASP A N 1
ATOM 8401 C CA . ASP A 1 1064 ? 64.939 -26.332 -25.830 1.00 92.38 1064 ASP A CA 1
ATOM 8402 C C . ASP A 1 1064 ? 64.845 -26.622 -27.339 1.00 92.38 1064 ASP A C 1
ATOM 8404 O O . ASP A 1 1064 ? 64.189 -25.912 -28.091 1.00 92.38 1064 ASP A O 1
ATOM 8408 N N . ASN A 1 1065 ? 65.546 -27.653 -27.811 1.00 90.69 1065 ASN A N 1
ATOM 8409 C CA . ASN A 1 1065 ? 65.604 -28.084 -29.219 1.00 90.69 1065 ASN A CA 1
ATOM 8410 C C . ASN A 1 1065 ? 65.740 -26.969 -30.291 1.00 90.69 1065 ASN A C 1
ATOM 8412 O O . ASN A 1 1065 ? 65.150 -27.055 -31.364 1.00 90.69 1065 ASN A O 1
ATOM 8416 N N . CYS A 1 1066 ? 66.517 -25.916 -30.022 1.00 91.06 1066 CYS A N 1
ATOM 8417 C CA . CYS A 1 1066 ? 66.678 -24.779 -30.937 1.00 91.06 1066 CYS A CA 1
ATOM 8418 C C . CYS A 1 1066 ? 68.030 -24.765 -31.670 1.00 91.06 1066 CYS A C 1
ATOM 8420 O O . CYS A 1 1066 ? 69.049 -25.209 -31.135 1.00 91.06 1066 CYS A O 1
ATOM 8422 N N . PHE A 1 1067 ? 68.065 -24.168 -32.865 1.00 89.31 1067 PHE A N 1
ATOM 8423 C CA . PHE A 1 1067 ? 69.272 -24.024 -33.688 1.00 89.31 1067 PHE A CA 1
ATOM 8424 C C . PHE A 1 1067 ? 69.486 -22.564 -34.101 1.00 89.31 1067 PHE A C 1
ATOM 8426 O O . PHE A 1 1067 ? 68.570 -21.919 -34.599 1.00 89.31 1067 PHE A O 1
ATOM 8433 N N . SER A 1 1068 ? 70.693 -22.025 -33.905 1.00 87.56 1068 SER A N 1
ATOM 8434 C CA . SER A 1 1068 ? 71.023 -20.649 -34.324 1.00 87.56 1068 SER A CA 1
ATOM 8435 C C . SER A 1 1068 ? 72.320 -20.542 -35.114 1.00 87.56 1068 SER A C 1
ATOM 8437 O O . SER A 1 1068 ? 73.273 -21.283 -34.859 1.00 87.56 1068 SER A O 1
ATOM 8439 N N . ASN A 1 1069 ? 72.314 -19.670 -36.117 1.00 86.06 1069 ASN A N 1
ATOM 8440 C CA . ASN A 1 1069 ? 73.465 -19.299 -36.922 1.00 86.06 1069 ASN A CA 1
ATOM 8441 C C . ASN A 1 1069 ? 73.533 -17.774 -36.918 1.00 86.06 1069 ASN A C 1
ATOM 8443 O O . ASN A 1 1069 ? 72.599 -17.094 -37.350 1.00 86.06 1069 ASN A O 1
ATOM 8447 N N . ILE A 1 1070 ? 74.630 -17.259 -36.373 1.00 82.38 1070 ILE A N 1
ATOM 8448 C CA . ILE A 1 1070 ? 74.849 -15.832 -36.184 1.00 82.38 1070 ILE A CA 1
ATOM 8449 C C . ILE A 1 1070 ? 76.042 -15.421 -37.028 1.00 82.38 1070 ILE A C 1
ATOM 8451 O O . ILE A 1 1070 ? 77.148 -15.936 -36.848 1.00 82.38 1070 ILE A O 1
ATOM 8455 N N . VAL A 1 1071 ? 75.832 -14.442 -37.898 1.00 81.62 1071 VAL A N 1
ATOM 8456 C CA . VAL A 1 1071 ? 76.903 -13.817 -38.675 1.00 81.62 1071 VAL A CA 1
ATOM 8457 C C . VAL A 1 1071 ? 77.212 -12.446 -38.076 1.00 81.62 1071 VAL A C 1
ATOM 8459 O O . VAL A 1 1071 ? 76.312 -11.630 -37.894 1.00 81.62 1071 VAL A O 1
ATOM 8462 N N . LEU A 1 1072 ? 78.483 -12.197 -37.748 1.00 78.50 1072 LEU A N 1
ATOM 8463 C CA . LEU A 1 1072 ? 78.958 -10.912 -37.227 1.00 78.50 1072 LEU A CA 1
ATOM 8464 C C . LEU A 1 1072 ? 79.653 -10.132 -38.349 1.00 78.50 1072 LEU A C 1
ATOM 8466 O O . LEU A 1 1072 ? 80.598 -10.653 -38.942 1.00 78.50 1072 LEU A O 1
ATOM 8470 N N . ASP A 1 1073 ? 79.213 -8.897 -38.603 1.00 65.75 1073 ASP A N 1
ATOM 8471 C CA . ASP A 1 1073 ? 79.944 -7.884 -39.387 1.00 65.75 1073 ASP A CA 1
ATOM 8472 C C . ASP A 1 1073 ? 80.491 -8.381 -40.762 1.00 65.75 1073 ASP A C 1
ATOM 8474 O O . ASP A 1 1073 ? 81.684 -8.285 -41.074 1.00 65.75 1073 ASP A O 1
ATOM 8478 N N . GLY A 1 1074 ? 79.626 -8.953 -41.616 1.00 55.28 1074 GLY A N 1
ATOM 8479 C CA . GLY A 1 1074 ? 79.996 -9.422 -42.963 1.00 55.28 1074 GLY A CA 1
ATOM 8480 C C . GLY A 1 1074 ? 78.938 -10.280 -43.677 1.00 55.28 1074 GLY A C 1
ATOM 8481 O O . GLY A 1 1074 ? 77.985 -10.737 -43.061 1.00 55.28 1074 GLY A O 1
ATOM 8482 N N . ASN A 1 1075 ? 79.112 -10.476 -44.996 1.00 50.38 1075 ASN A N 1
ATOM 8483 C CA . ASN A 1 1075 ? 78.181 -11.162 -45.919 1.00 50.38 1075 ASN A CA 1
ATOM 8484 C C . ASN A 1 1075 ? 77.660 -12.514 -45.369 1.00 50.38 1075 ASN A C 1
ATOM 8486 O O . ASN A 1 1075 ? 78.476 -13.294 -44.869 1.00 50.38 1075 ASN A O 1
ATOM 8490 N N . PRO A 1 1076 ? 76.358 -12.836 -45.525 1.00 47.41 1076 PRO A N 1
ATOM 8491 C CA . PRO A 1 1076 ? 75.726 -13.986 -44.883 1.00 47.41 1076 PRO A CA 1
ATOM 8492 C C . PRO A 1 1076 ? 76.412 -15.295 -45.287 1.00 47.41 1076 PRO A C 1
ATOM 8494 O O . PRO A 1 1076 ? 76.415 -15.694 -46.453 1.00 47.41 1076 PRO A O 1
ATOM 8497 N N . GLY A 1 1077 ? 77.014 -15.971 -44.310 1.00 46.59 1077 GLY A N 1
ATOM 8498 C CA . GLY A 1 1077 ? 77.458 -17.347 -44.462 1.00 46.59 1077 GLY A CA 1
ATOM 8499 C C . GLY A 1 1077 ? 76.243 -18.265 -44.437 1.00 46.59 1077 GLY A C 1
ATOM 8500 O O . GLY A 1 1077 ? 75.597 -18.406 -43.402 1.00 46.59 1077 GLY A O 1
ATOM 8501 N N . VAL A 1 1078 ? 75.931 -18.892 -45.572 1.00 48.69 1078 VAL A N 1
ATOM 8502 C CA . VAL A 1 1078 ? 74.897 -19.928 -45.663 1.00 48.69 1078 VAL A CA 1
ATOM 8503 C C . VAL A 1 1078 ? 75.431 -21.193 -44.990 1.00 48.69 1078 VAL A C 1
ATOM 8505 O O . VAL A 1 1078 ? 75.996 -22.068 -45.645 1.00 48.69 1078 VAL A O 1
ATOM 8508 N N . GLU A 1 1079 ? 75.296 -21.294 -43.671 1.00 50.25 1079 GLU A N 1
ATOM 8509 C CA . GLU A 1 1079 ? 75.337 -22.603 -43.028 1.00 50.25 1079 GLU A CA 1
ATOM 8510 C C . GLU A 1 1079 ? 73.937 -23.206 -43.159 1.00 50.25 1079 GLU A C 1
ATOM 8512 O O . GLU A 1 1079 ? 73.002 -22.846 -42.446 1.00 50.25 1079 GLU A O 1
ATOM 8517 N N . VAL A 1 1080 ? 73.784 -24.068 -44.167 1.00 53.88 1080 VAL A N 1
ATOM 8518 C CA . VAL A 1 1080 ? 72.577 -24.867 -44.380 1.00 53.88 1080 VAL A CA 1
ATOM 8519 C C . VAL A 1 1080 ? 72.520 -25.869 -43.233 1.00 53.88 1080 VAL A C 1
ATOM 8521 O O . VAL A 1 1080 ? 73.365 -26.769 -43.183 1.00 53.88 1080 VAL A O 1
ATOM 8524 N N . TYR A 1 1081 ? 71.560 -25.762 -42.308 1.00 62.59 1081 TYR A N 1
ATOM 8525 C CA . TYR A 1 1081 ? 71.321 -26.913 -41.441 1.00 62.59 1081 TYR A CA 1
ATOM 8526 C C . TYR A 1 1081 ? 70.876 -28.081 -42.327 1.00 62.59 1081 TYR A C 1
ATOM 8528 O O . TYR A 1 1081 ? 69.864 -28.015 -43.021 1.00 62.59 1081 TYR A O 1
ATOM 8536 N N . GLY A 1 1082 ? 71.693 -29.131 -42.370 1.00 62.19 1082 GLY A N 1
ATOM 8537 C CA . GLY A 1 1082 ? 71.406 -30.310 -43.182 1.00 62.19 1082 GLY A CA 1
ATOM 8538 C C . GLY A 1 1082 ? 70.251 -31.138 -42.616 1.00 62.19 1082 GLY A C 1
ATOM 8539 O O . GLY A 1 1082 ? 69.789 -30.904 -41.496 1.00 62.19 1082 GLY A O 1
ATOM 8540 N N . ASP A 1 1083 ? 69.857 -32.174 -43.360 1.00 67.94 1083 ASP A N 1
ATOM 8541 C CA . ASP A 1 1083 ? 68.763 -33.108 -43.042 1.00 67.94 1083 ASP A CA 1
ATOM 8542 C C . ASP A 1 1083 ? 68.767 -33.620 -41.585 1.00 67.94 1083 ASP A C 1
ATOM 8544 O O . ASP A 1 1083 ? 67.717 -33.908 -41.019 1.00 67.94 1083 ASP A O 1
ATOM 8548 N N . SER A 1 1084 ? 69.935 -33.695 -40.931 1.00 75.31 1084 SER A N 1
ATOM 8549 C CA . SER A 1 1084 ? 70.061 -34.126 -39.532 1.00 75.31 1084 SER A CA 1
ATOM 8550 C C . SER A 1 1084 ? 69.462 -33.165 -38.501 1.00 75.31 1084 SER A C 1
ATOM 8552 O O . SER A 1 1084 ? 69.044 -33.617 -37.439 1.00 75.31 1084 SER A O 1
ATOM 8554 N N . SER A 1 1085 ? 69.465 -31.852 -38.754 1.00 80.25 1085 SER A N 1
ATOM 8555 C CA . SER A 1 1085 ? 68.849 -30.880 -37.836 1.00 80.25 1085 SER A CA 1
ATOM 8556 C C . SER A 1 1085 ? 67.338 -30.839 -38.025 1.00 80.25 1085 SER A C 1
ATOM 8558 O O . SER A 1 1085 ? 66.610 -30.794 -37.044 1.00 80.25 1085 SER A O 1
ATOM 8560 N N . ILE A 1 1086 ? 66.874 -30.956 -39.271 1.00 83.69 1086 ILE A N 1
ATOM 8561 C CA . ILE A 1 1086 ? 65.450 -31.072 -39.612 1.00 83.69 1086 ILE A CA 1
ATOM 8562 C C . ILE A 1 1086 ? 64.857 -32.338 -38.996 1.00 83.69 1086 ILE A C 1
ATOM 8564 O O . ILE A 1 1086 ? 63.804 -32.280 -38.372 1.00 83.69 1086 ILE A O 1
ATOM 8568 N N . ALA A 1 1087 ? 65.575 -33.464 -39.077 1.00 83.88 1087 ALA A N 1
ATOM 8569 C CA . ALA 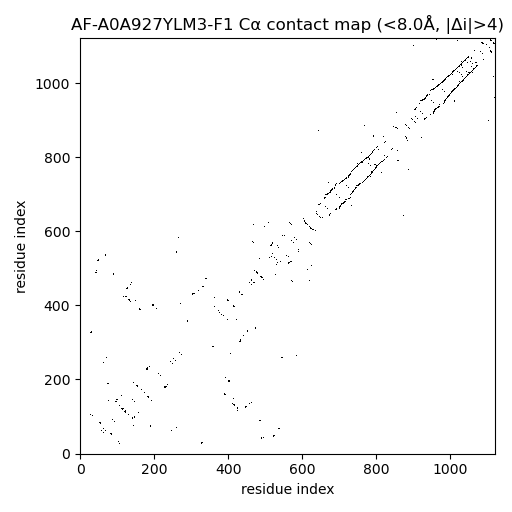A 1 1087 ? 65.177 -34.695 -38.402 1.00 83.88 1087 ALA A CA 1
ATOM 8570 C C . ALA A 1 1087 ? 65.013 -34.490 -36.887 1.00 83.88 1087 ALA A C 1
ATOM 8572 O O . ALA A 1 1087 ? 64.003 -34.898 -36.336 1.00 83.88 1087 ALA A O 1
ATOM 8573 N N . LYS A 1 1088 ? 65.939 -33.784 -36.218 1.00 86.38 1088 LYS A N 1
ATOM 8574 C CA . LYS A 1 1088 ? 65.819 -33.470 -34.779 1.00 86.38 1088 LYS A CA 1
ATOM 8575 C C . LYS A 1 1088 ? 64.653 -32.534 -34.453 1.00 86.38 1088 LYS A C 1
ATOM 8577 O O . LYS A 1 1088 ? 64.020 -32.698 -33.414 1.00 86.38 1088 LYS A O 1
ATOM 8582 N N . LEU A 1 1089 ? 64.383 -31.552 -35.310 1.00 88.69 1089 LEU A N 1
ATOM 8583 C CA . LEU A 1 1089 ? 63.244 -30.643 -35.162 1.00 88.69 1089 LEU A CA 1
ATOM 8584 C C . LEU A 1 1089 ? 61.905 -31.390 -35.316 1.00 88.69 1089 LEU A C 1
ATOM 8586 O O . LEU A 1 1089 ? 60.988 -31.193 -34.522 1.00 88.69 1089 LEU A O 1
ATOM 8590 N N . ASN A 1 1090 ? 61.808 -32.319 -36.271 1.00 89.25 1090 ASN A N 1
ATOM 8591 C CA . ASN A 1 1090 ? 60.610 -33.143 -36.479 1.00 89.25 1090 ASN A CA 1
ATOM 8592 C C . ASN A 1 1090 ? 60.471 -34.289 -35.454 1.00 89.25 1090 ASN A C 1
ATOM 8594 O O . ASN A 1 1090 ? 59.355 -34.636 -35.056 1.00 89.25 1090 ASN A O 1
ATOM 8598 N N . ASP A 1 1091 ? 61.580 -34.844 -34.953 1.00 88.44 1091 ASP A N 1
ATOM 8599 C CA . ASP A 1 1091 ? 61.587 -35.811 -33.844 1.00 88.44 1091 ASP A CA 1
ATOM 8600 C C . ASP A 1 1091 ? 61.042 -35.172 -32.558 1.00 88.44 1091 ASP A C 1
ATOM 8602 O O . ASP A 1 1091 ? 60.319 -35.818 -31.795 1.00 88.44 1091 ASP A O 1
ATOM 8606 N N . TYR A 1 1092 ? 61.355 -33.893 -32.328 1.00 87.19 1092 TYR A N 1
ATOM 8607 C CA . TYR A 1 1092 ? 60.826 -33.127 -31.204 1.00 87.19 1092 TYR A CA 1
ATOM 8608 C C . TYR A 1 1092 ? 59.312 -32.957 -31.278 1.00 87.19 1092 TYR A C 1
ATOM 8610 O O . TYR A 1 1092 ? 58.635 -33.216 -30.283 1.00 87.19 1092 TYR A O 1
ATOM 8618 N N . ILE A 1 1093 ? 58.785 -32.609 -32.458 1.00 87.00 1093 ILE A N 1
ATOM 8619 C CA . ILE A 1 1093 ? 57.338 -32.536 -32.715 1.00 87.00 1093 ILE A CA 1
ATOM 8620 C C . ILE A 1 1093 ? 56.679 -33.891 -32.434 1.00 87.00 1093 ILE A C 1
ATOM 8622 O O . ILE A 1 1093 ? 55.674 -33.973 -31.734 1.00 87.00 1093 ILE A O 1
ATOM 8626 N N . SER A 1 1094 ? 57.284 -34.973 -32.930 1.00 83.25 1094 SER A N 1
ATOM 8627 C CA . SER A 1 1094 ? 56.769 -36.335 -32.742 1.00 83.25 1094 SER A CA 1
ATOM 8628 C C . SER A 1 1094 ? 56.789 -36.790 -31.276 1.00 83.25 1094 SER A C 1
ATOM 8630 O O . SER A 1 1094 ? 55.988 -37.635 -30.880 1.00 83.25 1094 SER A O 1
ATOM 8632 N N . SER A 1 1095 ? 57.710 -36.250 -30.471 1.00 83.12 1095 SER A N 1
ATOM 8633 C CA . SER A 1 1095 ? 57.903 -36.619 -29.062 1.00 83.12 1095 SER A CA 1
ATOM 8634 C C . SER A 1 1095 ? 57.105 -35.753 -28.083 1.00 83.12 1095 SER A C 1
ATOM 8636 O O . SER A 1 1095 ? 56.889 -36.184 -26.952 1.00 83.12 1095 SER A O 1
ATOM 8638 N N . ASN A 1 1096 ? 56.651 -34.571 -28.508 1.00 79.25 1096 ASN A N 1
ATOM 8639 C CA . ASN A 1 1096 ? 55.891 -33.621 -27.695 1.00 79.25 1096 ASN A CA 1
ATOM 8640 C C . ASN A 1 1096 ? 54.611 -33.212 -28.439 1.00 79.25 1096 ASN A C 1
ATOM 8642 O O . ASN A 1 1096 ? 54.550 -32.111 -28.973 1.00 79.25 1096 ASN A O 1
ATOM 8646 N N . PRO A 1 1097 ? 53.570 -34.060 -28.496 1.00 68.88 1097 PRO A N 1
ATOM 8647 C CA . PRO A 1 1097 ? 52.339 -33.768 -29.235 1.00 68.88 1097 PRO A CA 1
ATOM 8648 C C . PRO A 1 1097 ? 51.420 -32.764 -28.504 1.00 68.88 1097 PRO A C 1
ATOM 8650 O O . PRO A 1 1097 ? 50.208 -32.852 -28.633 1.00 68.88 1097 PRO A O 1
ATOM 8653 N N . GLU A 1 1098 ? 51.966 -31.856 -27.686 1.00 65.00 1098 GLU A N 1
ATOM 8654 C CA . GLU A 1 1098 ? 51.256 -31.092 -26.639 1.00 65.00 1098 GLU A CA 1
ATOM 8655 C C . GLU A 1 1098 ? 50.244 -30.033 -27.127 1.00 65.00 1098 GLU A C 1
ATOM 8657 O O . GLU A 1 1098 ? 49.741 -29.254 -26.324 1.00 65.00 1098 GLU A O 1
ATOM 8662 N N . TYR A 1 1099 ? 49.870 -30.028 -28.405 1.00 63.34 1099 TYR A N 1
ATOM 8663 C CA . TYR A 1 1099 ? 48.862 -29.122 -28.956 1.00 63.34 1099 TYR A CA 1
ATOM 8664 C C . TYR A 1 1099 ? 47.672 -29.912 -29.517 1.00 63.34 1099 TYR A C 1
ATOM 8666 O O . TYR A 1 1099 ? 47.809 -31.051 -29.964 1.00 63.34 1099 TYR A O 1
ATOM 8674 N N . SER A 1 1100 ? 46.477 -29.336 -29.424 1.00 62.88 1100 SER A N 1
ATOM 8675 C CA . SER A 1 1100 ? 45.205 -29.971 -29.788 1.00 62.88 1100 SER A CA 1
ATOM 8676 C C . SER A 1 1100 ? 45.019 -30.148 -31.305 1.00 62.88 1100 SER A C 1
ATOM 8678 O O . SER A 1 1100 ? 45.810 -29.651 -32.106 1.00 62.88 1100 SER A O 1
ATOM 8680 N N . GLU A 1 1101 ? 43.943 -30.836 -31.727 1.00 62.34 1101 GLU A N 1
ATOM 8681 C CA . GLU A 1 1101 ? 43.602 -31.033 -33.155 1.00 62.34 1101 GLU A CA 1
ATOM 8682 C C . GLU A 1 1101 ? 43.501 -29.717 -33.956 1.00 62.34 1101 GLU A C 1
ATOM 8684 O O . GLU A 1 1101 ? 43.642 -29.733 -35.176 1.00 62.34 1101 GLU A O 1
ATOM 8689 N N . SER A 1 1102 ? 43.263 -28.581 -33.296 1.00 63.75 1102 SER A N 1
ATOM 8690 C CA . SER A 1 1102 ? 43.107 -27.262 -33.923 1.00 63.75 1102 SER A CA 1
ATOM 8691 C C . SER A 1 1102 ? 44.420 -26.498 -34.143 1.00 63.75 1102 SER A C 1
ATOM 8693 O O . SER A 1 1102 ? 44.449 -25.589 -34.976 1.00 63.75 1102 SER A O 1
ATOM 8695 N N . ILE A 1 1103 ? 45.505 -26.845 -33.437 1.00 80.31 1103 ILE A N 1
ATOM 8696 C CA . ILE A 1 1103 ? 46.822 -26.185 -33.546 1.00 80.31 1103 ILE A CA 1
ATOM 8697 C C . ILE A 1 1103 ? 47.904 -27.250 -33.727 1.00 80.31 1103 ILE A C 1
ATOM 8699 O O . ILE A 1 1103 ? 48.789 -27.404 -32.885 1.00 80.31 1103 ILE A O 1
ATOM 8703 N N . PRO A 1 1104 ? 47.855 -28.031 -34.816 1.00 82.81 1104 PRO A N 1
ATOM 8704 C CA . PRO A 1 1104 ? 48.882 -29.024 -35.057 1.00 82.81 1104 PRO A CA 1
ATOM 8705 C C . PRO A 1 1104 ? 50.242 -28.342 -35.241 1.00 82.81 1104 PRO A C 1
ATOM 8707 O O . PRO A 1 1104 ? 50.361 -27.270 -35.845 1.00 82.81 1104 PRO A O 1
ATOM 8710 N N . TYR A 1 1105 ? 51.293 -28.992 -34.749 1.00 87.31 1105 TYR A N 1
ATOM 8711 C CA . TYR A 1 1105 ? 52.649 -28.598 -35.097 1.00 87.31 1105 TYR A CA 1
ATOM 8712 C C . TYR A 1 1105 ? 52.888 -28.778 -36.593 1.00 87.31 1105 TYR A C 1
ATOM 8714 O O . TYR A 1 1105 ? 52.754 -29.876 -37.142 1.00 87.31 1105 TYR A O 1
ATOM 8722 N N . CYS A 1 1106 ? 53.306 -27.696 -37.233 1.00 88.50 1106 CYS A N 1
ATOM 8723 C CA . CYS A 1 1106 ? 53.790 -27.716 -38.602 1.00 88.50 1106 CYS A CA 1
ATOM 8724 C C . CYS A 1 1106 ? 55.169 -28.397 -38.669 1.00 88.50 1106 CYS A C 1
ATOM 8726 O O . CYS A 1 1106 ? 55.964 -28.289 -37.735 1.00 88.50 1106 CYS A O 1
ATOM 8728 N N . GLN A 1 1107 ? 55.457 -29.105 -39.761 1.00 88.88 1107 GLN A N 1
ATOM 8729 C CA . GLN A 1 1107 ? 56.711 -29.845 -39.927 1.00 88.88 1107 GLN A CA 1
ATOM 8730 C C . GLN A 1 1107 ? 57.821 -28.927 -40.444 1.00 88.88 1107 GLN A C 1
ATOM 8732 O O . GLN A 1 1107 ? 57.572 -27.977 -41.181 1.00 88.88 1107 GLN A O 1
ATOM 8737 N N . TRP A 1 1108 ? 59.063 -29.225 -40.083 1.00 89.25 1108 TRP A N 1
ATOM 8738 C CA . TRP A 1 1108 ? 60.235 -28.560 -40.636 1.00 89.25 1108 TRP A CA 1
ATOM 8739 C C . TRP A 1 1108 ? 60.629 -29.186 -41.965 1.00 89.25 1108 TRP A C 1
ATOM 8741 O O . TRP A 1 1108 ? 60.807 -30.403 -42.061 1.00 89.25 1108 TRP A O 1
ATOM 8751 N N . GLU A 1 1109 ? 60.848 -28.340 -42.966 1.00 85.44 1109 GLU A N 1
ATOM 8752 C CA . GLU A 1 1109 ? 61.325 -28.737 -44.287 1.00 85.44 1109 GLU A CA 1
ATOM 8753 C C . GLU A 1 1109 ? 62.459 -27.820 -44.758 1.00 85.44 1109 GLU A C 1
ATOM 8755 O O . GLU A 1 1109 ? 62.588 -26.673 -44.322 1.00 85.44 1109 GLU A O 1
ATOM 8760 N N . ASN A 1 1110 ? 63.288 -28.333 -45.668 1.00 80.19 1110 ASN A N 1
ATOM 8761 C CA . ASN A 1 1110 ? 64.255 -27.537 -46.417 1.00 80.19 1110 ASN A CA 1
ATOM 8762 C C . ASN A 1 1110 ? 63.808 -27.480 -47.871 1.00 80.19 1110 ASN A C 1
ATOM 8764 O O . ASN A 1 1110 ? 63.829 -28.491 -48.576 1.00 80.19 1110 ASN A O 1
ATOM 8768 N N . VAL A 1 1111 ? 63.396 -26.291 -48.294 1.00 70.56 1111 VAL A N 1
ATOM 8769 C CA . VAL A 1 1111 ? 62.941 -26.018 -49.653 1.00 70.56 1111 VAL A CA 1
ATOM 8770 C C . VAL A 1 1111 ? 63.936 -25.040 -50.268 1.00 70.56 1111 VAL A C 1
ATOM 8772 O O . VAL A 1 1111 ? 64.136 -23.946 -49.750 1.00 70.56 1111 VAL A O 1
ATOM 8775 N N . ASP A 1 1112 ? 64.612 -25.458 -51.340 1.00 66.19 1112 ASP A N 1
ATOM 8776 C CA . ASP A 1 1112 ? 65.601 -24.654 -52.078 1.00 66.19 1112 ASP A CA 1
ATOM 8777 C C . ASP A 1 1112 ? 66.754 -24.063 -51.232 1.00 66.19 1112 ASP A C 1
ATOM 8779 O O . ASP A 1 1112 ? 67.328 -23.026 -51.568 1.00 66.19 1112 ASP A O 1
ATOM 8783 N N . GLY A 1 1113 ? 67.157 -24.749 -50.155 1.00 65.81 1113 GLY A N 1
ATOM 8784 C CA . GLY A 1 1113 ? 68.241 -24.313 -49.265 1.00 65.81 1113 GLY A CA 1
ATOM 8785 C C . GLY A 1 1113 ? 67.781 -23.420 -48.112 1.00 65.81 1113 GLY A C 1
ATOM 8786 O O . GLY A 1 1113 ? 68.617 -22.987 -47.317 1.00 65.81 1113 GLY A O 1
ATOM 8787 N N . GLU A 1 1114 ? 66.476 -23.171 -47.998 1.00 68.50 1114 GLU A N 1
ATOM 8788 C CA . GLU A 1 1114 ? 65.856 -22.384 -46.940 1.00 68.50 1114 GLU A CA 1
ATOM 8789 C C . GLU A 1 1114 ? 65.055 -23.302 -46.005 1.00 68.50 1114 GLU A C 1
ATOM 8791 O O . GLU A 1 1114 ? 64.226 -24.104 -46.441 1.00 68.50 1114 GLU A O 1
ATOM 8796 N N . ILE A 1 1115 ? 65.322 -23.201 -44.703 1.00 78.44 1115 ILE A N 1
ATOM 8797 C CA . ILE A 1 1115 ? 64.660 -24.016 -43.681 1.00 78.44 1115 ILE A CA 1
ATOM 8798 C C . ILE A 1 1115 ? 63.496 -23.233 -43.124 1.00 78.44 1115 ILE A C 1
ATOM 8800 O O . ILE A 1 1115 ? 63.668 -22.086 -42.721 1.00 78.44 1115 ILE A O 1
ATOM 8804 N N . ARG A 1 1116 ? 62.329 -23.861 -43.082 1.00 80.69 1116 ARG A N 1
ATOM 8805 C CA . ARG A 1 1116 ? 61.119 -23.237 -42.562 1.00 80.69 1116 ARG A CA 1
ATOM 8806 C C . ARG A 1 1116 ? 60.165 -24.275 -42.006 1.00 80.69 1116 ARG A C 1
ATOM 8808 O O . ARG A 1 1116 ? 60.272 -25.466 -42.300 1.00 80.69 1116 ARG A O 1
ATOM 8815 N N . VAL A 1 1117 ? 59.231 -23.776 -41.220 1.00 85.81 1117 VAL A N 1
ATOM 8816 C CA . VAL A 1 1117 ? 58.095 -24.532 -40.711 1.00 85.81 1117 VAL A CA 1
ATOM 8817 C C . VAL A 1 1117 ? 56.983 -24.485 -41.754 1.00 85.81 1117 VAL A C 1
ATOM 8819 O O . VAL A 1 1117 ? 56.735 -23.423 -42.321 1.00 85.81 1117 VAL A O 1
ATOM 8822 N N . TYR A 1 1118 ? 56.342 -25.616 -42.034 1.00 81.88 1118 TYR A N 1
ATOM 8823 C CA . TYR A 1 1118 ? 55.344 -25.756 -43.092 1.00 81.88 1118 TYR A CA 1
ATOM 8824 C C . TYR A 1 1118 ? 54.158 -26.622 -42.635 1.00 81.88 1118 TYR A C 1
ATOM 8826 O O . TYR A 1 1118 ? 54.341 -27.678 -42.021 1.00 81.88 1118 TYR A O 1
ATOM 8834 N N . GLU A 1 1119 ? 52.932 -26.173 -42.915 1.00 75.81 1119 GLU A N 1
ATOM 8835 C CA . GLU A 1 1119 ? 51.709 -26.963 -42.716 1.00 75.81 1119 GLU A CA 1
ATOM 8836 C C . GLU A 1 1119 ? 51.672 -28.000 -43.852 1.00 75.81 1119 GLU A C 1
ATOM 8838 O O . GLU A 1 1119 ? 51.505 -27.649 -45.017 1.00 75.81 1119 GLU A O 1
ATOM 8843 N N . GLY A 1 1120 ? 51.972 -29.268 -43.541 1.00 56.88 1120 GLY A N 1
ATOM 8844 C CA . GLY A 1 1120 ? 52.134 -30.321 -44.550 1.00 56.88 1120 GLY A CA 1
ATOM 8845 C C . GLY A 1 1120 ? 50.942 -30.401 -45.510 1.00 56.88 1120 GLY A C 1
ATOM 8846 O O . GLY A 1 1120 ? 49.793 -30.373 -45.077 1.00 56.88 1120 GLY A O 1
ATOM 8847 N N . SER A 1 1121 ? 51.214 -30.511 -46.813 1.00 41.34 1121 SER A N 1
ATOM 8848 C CA . SER A 1 1121 ? 50.177 -30.699 -47.831 1.00 41.34 1121 SER A CA 1
ATOM 8849 C C . SER A 1 1121 ? 49.458 -32.038 -47.634 1.00 41.34 1121 SER A C 1
ATOM 8851 O O . SER A 1 1121 ? 50.129 -33.075 -47.594 1.00 41.34 1121 SER A O 1
ATOM 8853 N N . GLU A 1 1122 ? 48.122 -32.032 -47.589 1.00 31.28 1122 GLU A N 1
ATOM 8854 C CA . GLU A 1 1122 ? 47.344 -33.188 -48.073 1.00 31.28 1122 GLU A CA 1
ATOM 8855 C C . GLU A 1 1122 ? 47.597 -33.438 -49.567 1.00 31.28 1122 GLU A C 1
ATOM 8857 O O . GLU A 1 1122 ? 47.655 -32.452 -50.344 1.00 31.28 1122 GLU A O 1
#

pLDDT: mean 86.24, std 13.38, range [31.28, 98.62]

Foldseek 3Di:
DVVVVVVVVVVVVPDDPPVVVLVVLLVLLLCLLLVLLLLLLQAWDFLLLCPLLVLLVCVLVPHDELPLFDFQAFCLLSVVSNVQCVVPNQQSSSLSVVLSVLLSLLLNLQLLLLCLLFRSLLSSLQSLLLSLLLVLFQADDSNDLLSLLSNLLSLLLSLVSVLLVCPPPPPPVSNLVSLLSSLQSLLVNCNSHVLLSVLLLVLSLVLLVVCCLLVVPDPVVSVVSSVSNVVSNVVVVVVSLVVCVVVVNNVSNCCSNPVQLQQLFQHDVCLQCVLCVQCVVVLVVLQVVLVVVLVVLVVLQVQLVVAPDDPVLVVLLVVLSVVLSCLSVLLVVLSVVVLVDLVLLVVLQVDDDDDLSNLCSNLVVVLVVLVVVSVVCSVVVHDDDSSSSSSNSLSSSLVSLQSSVSSVHHDTSSSCSSSSSSVLSSLLSSLSHDPSSVVNNVSSVVSSSSSSNSSSSCQCSVHDDQLGGFHGNNQFADADPPFPSRGSRTGHPLVVCVLVVLLVCCQVQDDLAFAEAEDASSLVNCVRNVHHHLSQRHSHNASSTDGLVRLVVNLVSCVVRPGQKYKYKDRDPSSQQVSCCSRPVRDGTSSNVSVVSVVLCCLQQQKDFPDWRDSDLRIIMTMIGHDPDPDDPNPVAFFFDQALVTAREDEEPVNLVVQQVCLVVPPQQAAGHYEYDAAYECQVPPADDARWDDDPSHGGFHAGAHEQLQHEHEAHEHEEAADEDENTAEFQHEYANYEYYNYEAEYQEWEHHYEDDYDQQYEYEHYEYAPYEIEHQHYEHHYAQANYEYYQYEYHYAYYHQHYYNYHHDPDPHYYYYLYYYDDDHDDDYDDDDDPDHDDDDDDDLQVVQLVSLQVSLLCLVCVVVPHVSCPSPHHFRWDADPSDIGGDSDQPFFFDQALVTAGEDEEPVNVVSQQSCLSSQVQSAAGHYEYDAAYECQVVPADDARHNDPSSQRREEYADQQHEHEDAEHEDEEDAFDENRSHHLHEYAQYEYYAHEHYDAAYEHHGGEYAYEYELYEFEHEYEHAAYAQHYEAYAEYELYEGQYEYADYDHYYQHYDHYHYYLYYGDYHYNDDRDLPQPDPVSQVSSQVVLVVCVPDDPSRRFFGWDQDPSDITGHNDDD

Secondary structure (DSSP, 8-state):
-HHHHHHHHHHHTTSPPHHHHHHHHHHHHHHHHHHHHHHHHTB---TTTTHHHHHHHHHHHTPPBTTTB--SS-THHHHHHHHHHHHH-S-HHHHHHHHHHHHHHHHHHHHHHHHHHS-HHHHHHHHHHHHHHHHT-TT--TT-HHHHHHHHHHHHHHHHHHHHHHTTSS-HHHHHHHHHHHHHHHHHHHHH-HHHHHHHHHHHHHHHHHHHHHHT--HHHHHHHHHHHHHHHHHHHHHHHHHHHHTT-HHHHHIIIIIIHHHTTT-HHIIIIIHHHHTHHHHHHHHHHHHHHHHHHHHHHHHHHH----HHHHHHHHHHHHHHTTHHHHHHHHHHHHHH-HHHHHHHHTSPP--HHHHHHHHHHHHHHHHHHHHHHHHTTPPPPHHHHHHHHHHHHHHHHHHHHHTTSS--TGGGHHHHHHHHHHHHHHT-STTHHHHHHHHHHHHHHHHHHHHHHHHHS-EEETTEEE--TTT--B--SS-TTTTT-BB-HHHHHHHHHHHHHHHHH--TT-BEEEESS-THHHHHHT-B-SS-S-SS--TTTS-HHHHHHHHHHHHHS--SEEEEE---HHHHHHHHHHHHTTPPPHHHHHHHHHHHHHHHTTEEEEEEEEEETTEEEEEEEE-S-S-S------BS-SSSSSPEEE-SHHHHHHHHHHHHTT---TT-EEEE-S-EE-TT-SSPPPBSEEETTEEE-B-SEEE-TTPEEE--EEEEEEEEESSBSSB-SEEES-EEES-EEEEEEE-SSEES---TT-EEES-EEEEEEEEEEEEESSEESB-SEEEEEEEEEEEEEEEEES--B-S-TT--EEEEEE-S-------S---TTS-----S-HHHHHHHHHHHHHHHHHTGGGT-GGGTT---PEEEEETTEEEEESS-SSSS-SBTTBPEEE-SHHHHHHHHHHHHTT---TT-EEEE-S-EE-TTS-SPPPB-SSGGG-B-SEEE-TT-EEE--EEE-SS-SSBSSEEEBSSEEES-EEEEEEEEEEEEESSEEESS-EEES-EEEEEEEEEEEESSEEE-SEEES-EEEEEEEE-SEEESS-SSSEEES-EEEEEESSS-------HHHHHHHHHHHHH---S-TTSPPPEEEEETTEEEEE----

Sequence (1122 aa):
MKIISNKFKIKEKLMLPANVLWKIYALITVMTCGLYAFLTSLRTMPFAEGWYTYYAQCINNGERTYKDFDYLFTPLYINLVALFTRLFGYKIIYLRLLGVVFFCLIAVLLFLIIKEIFNYRIAAIVTIPTMMYLQSEVVQVFYDYVRLMDIMAVATLLYIIKYIKELNGDNEKKKRNYLLVAGVTNSAFILIKQNMGIVYGAYIIILLLAINIVKRIGKREGVKYIGYFGLGLIVPIIFTVIIMLLNGSLFCFMSQTGSDAIAAKGGVVAILFGWLVNNADTFLDQLLPAIITMMVLVILNMKSKASATSYLEDYRVEMVYNVAMILPILSILGFILLHSKESFARLFGAVSYLSPYYLYLIVAPIFWIYVIKVILIRIKKETIETQDLLYIAISGAYFAISWGCGMSSGLAEGQATFGLAFLLAYILKKCDFRYGIILKIVVCGCCLFMTMQYSSKKMINTYSWWGMTDSDYWSSIEVSDDIPVLQGIKMSESTLNVYEEIYHLVQNETSEDDYIYCFPQIPIFYSVCDRIDPGVRAKVQWFDVASDASINNDITVLEDNPPSVIIIYETSEYAYNSHEHLFRGGEISATRKMKRFLLDYVSKNGYELYKEINENDKDKFLVYYKTDDTESASYSGLKGEGTVDNPYLVSSADDLLYISQSVSMGNDYAKVYFEQTCDIDLSTIENWEPIGRNDDYGLFGFNGIYNGNGFSIKNINSVNVESDVALFSNLYGIVVNLCIEDSYFEGDSAAAIAIGEGEEDAVVANCIVRNSTIKGVNAAAIANGFKGSVYNCYINSRIYGIKAELVNLEDVKGGKCENIYLNGDNVLVPASQVSEDDIAFYDDTLLRNSMRMVREYNTWVSKKEEFIDELENVELLYWNVSDDEPTLISSISLEGHGTEKKPFLINDADDFAVFRDMVNSGITFDGAFIKQTADIDLKDEGNFDPVGYDLNCAFNGIYNGAGYSINNVYILSDNNENMALFRYLNGTVINLNVKNAWVGGSCVAIIAGEGEGQVINCYASGILYGFSTSGIAFKIDSVSNCVSLVTVDKGTDISGISSRAVVDNCFSNIVLDGNPGVEVYGDSSIAKLNDYISSNPEYSESIPYCQWENVDGEIRVYEGSE

Nearest PDB structures (foldseek):
  6p25-assembly1_B  TM=7.625E-01  e=3.064E-05  Saccharomyces cerevisiae W303
  5ezm-assembly1_A  TM=4.912E-01  e=5.833E-06  Cupriavidus metallidurans CH34
  5f15-assembly1_A  TM=4.860E-01  e=8.208E-06  Cupriavidus metallidurans CH34
  1o5h-assembly1_B  TM=2.749E-01  e=4.532E+00  Thermotoga maritima
  8vb2-assembly1_A  TM=1.254E-01  e=3.382E+00  Pectobacterium phage PhiM1

Mean predicted aligned error: 17.16 Å

Radius of gyration: 43.95 Å; Cα contacts (8 Å, |Δi|>4): 2344; chains: 1; bounding box: 123×69×112 Å

Solvent-accessible surface area (backbone atoms only — not comparable to full-atom values): 56243 Å² total; per-residue (Å²): 112,72,72,62,53,56,59,47,61,56,48,66,75,73,51,75,54,68,86,55,47,45,53,53,42,50,50,49,40,25,50,48,53,27,51,54,44,47,68,51,57,41,34,52,77,49,61,60,74,16,56,64,59,36,56,18,48,44,44,73,76,67,46,46,71,37,67,57,29,60,58,67,57,36,63,54,48,57,52,50,46,25,54,47,34,74,74,74,46,77,36,51,58,61,48,30,54,51,13,29,51,44,54,29,50,36,44,49,40,49,28,49,40,40,25,74,75,70,33,56,65,53,16,49,51,34,42,48,28,30,51,26,38,32,63,30,35,30,74,62,57,65,58,40,66,68,55,57,39,48,39,21,52,43,48,19,49,40,25,49,50,53,30,61,66,43,66,87,49,89,56,62,70,56,45,46,51,25,30,25,51,21,12,37,30,34,25,52,19,26,31,42,38,45,68,42,20,48,44,40,47,50,50,52,52,52,49,53,53,49,46,26,66,73,70,64,48,52,71,71,55,38,53,49,53,53,46,31,23,48,51,24,27,46,54,61,48,53,52,50,51,51,51,27,54,74,75,64,21,42,68,44,42,52,41,44,57,38,62,46,48,34,58,52,40,56,33,70,66,39,30,74,49,38,30,61,64,78,39,40,65,62,46,58,74,30,42,62,64,24,51,55,50,50,54,50,51,52,52,35,50,55,49,26,70,73,38,87,81,55,79,74,55,54,57,54,53,52,49,51,55,60,58,48,65,48,46,55,60,54,48,51,54,46,50,55,47,41,72,73,36,65,71,58,23,51,67,40,48,75,52,88,77,87,53,36,53,34,42,46,64,43,37,46,56,51,24,52,53,45,52,52,49,52,52,50,37,52,74,71,69,49,87,79,58,68,65,56,56,48,50,32,52,49,31,43,50,24,46,29,43,41,55,30,44,23,43,78,57,47,70,47,44,51,60,32,36,51,37,50,36,48,49,53,42,49,50,57,59,32,30,54,32,96,75,22,59,60,56,41,52,51,52,51,49,48,37,53,50,47,30,51,26,23,49,19,40,22,40,60,41,40,32,50,55,70,61,45,63,44,63,33,55,82,64,18,69,43,62,56,91,83,42,79,39,51,47,80,35,15,19,26,67,45,55,44,48,54,55,50,54,53,33,53,48,50,64,72,78,44,60,80,88,41,27,34,43,55,33,42,53,34,31,25,55,34,62,61,54,62,38,47,63,56,70,48,32,48,67,42,41,38,77,88,62,33,45,55,70,41,49,58,50,30,53,52,38,42,72,77,36,67,46,48,32,43,38,37,52,56,73,38,66,68,42,51,54,50,49,18,40,75,34,51,76,59,45,86,46,48,53,57,50,49,53,55,46,52,62,53,46,36,64,73,67,50,36,45,80,74,46,80,48,64,53,50,88,60,38,39,34,44,34,31,37,55,54,92,61,96,76,61,88,79,69,77,63,61,53,60,78,26,36,92,95,38,32,23,45,34,66,44,52,66,48,53,50,50,51,19,52,42,12,63,73,65,50,33,45,72,83,27,26,33,34,36,76,47,65,26,66,30,73,86,43,85,64,52,74,36,26,14,41,77,56,102,77,44,85,25,32,37,26,24,35,41,33,24,61,44,26,36,44,27,32,45,31,25,75,42,70,89,38,71,28,21,54,20,27,18,38,39,21,37,42,29,25,32,28,39,30,57,23,40,27,33,10,34,34,9,11,55,48,27,25,28,88,26,40,68,78,10,35,41,34,48,30,37,38,29,67,24,40,29,26,18,50,39,16,11,56,43,26,24,58,23,29,23,30,41,34,44,30,44,35,44,45,40,46,39,27,60,43,48,45,61,62,37,68,46,101,56,100,71,46,48,78,47,65,72,46,76,56,85,94,51,64,73,54,78,74,85,88,78,82,84,85,83,70,91,83,86,88,93,52,67,60,67,50,43,47,51,49,27,23,56,45,24,46,46,64,77,44,42,67,83,77,37,76,91,45,70,89,54,91,75,64,44,48,44,75,56,96,72,36,82,42,55,41,83,67,75,96,43,58,58,72,27,35,75,92,38,31,24,44,28,62,39,49,65,48,46,48,52,53,30,51,41,15,46,24,23,51,28,44,67,86,24,26,34,35,37,76,41,64,24,62,38,66,86,63,51,73,46,78,44,24,9,76,44,84,82,12,23,33,36,22,37,41,32,23,57,25,24,37,43,29,39,43,31,33,73,40,98,85,44,72,29,36,17,53,25,18,14,28,46,17,37,44,30,20,30,29,37,33,62,25,37,33,31,17,46,28,21,10,52,50,26,9,36,46,68,11,36,42,34,42,29,28,30,30,31,41,39,34,20,50,31,37,11,28,36,27,29,34,30,50,36,38,32,46,28,41,16,50,30,35,40,71,45,65,80,45,79,27,44,45,45,74,49,43,52,75,39,76,60,50,59,45,74,33,71,74,62,82,83,75,84,77,66,80,51,72,71,53,41,50,51,47,42,50,48,51,73,73,53,70,89,53,56,96,75,53,65,84,41,44,57,47,72,58,97,80,44,76,41,36,32,58,76,82,131